Protein AF-L7FIE2-F1 (afdb_monomer_lite)

Foldseek 3Di:
DDDDDDDDDDDDDDDDADAAEAEFDPLQDDFDFDFWAKAKDFLLVLVCCLVPVQVALLLLVVLLVLVLLQLVFLEWEWFWFPFLPDQWTKIKIKTLGNWDDPVRVNVLRDFQDDCSQVDDTPQLNNDRLDDGSCSNSSCVLWAQKKKKWWDAPNWIKIWIHGNVVSVPDDDDRPDMHIYIITMGIDDLVSVLSSVVSLCPSRDDDGPRSCCCVPPNRNIMMMIMGGHTDPSNSVDDPVVSLVVVLQQAALDPRHWYHYSNHTRHHPLVVFAWLDKDWAQPRQQLFDPPDVPDGNPQVPFDKDWDQDPVRDIFIWGQDPQQGTKTWMKTFGLDFSCDGNNVSSAHNFAEQEDAPNDGQARGDVCRPVPLDPVCPDDRRRRMYIYMYGNSQVVQQDPSSNDGHDDPNSVRVSVVSVRVSVSSVVSNQVVLLVPDPADQESPRDDDGPPCCLQQVLVLVLLVVVLVPPVLSCVLQVHDNVCSVLSVVLSPDPGGLHHEEDEDADPLPDFQWHADSNNSYIYGHCSPLLNVVCVPPPPCVVVSSVVSSVLSSVLSVCVVVVNDSVVSVVVSVVVSVVSSVVRPPDDAFLLNLLVQLLVCQAPFVSNLVSVQVLLVLLPWDWDADDDPPQQARTKTKDQQQAPDPPDDGPIAMETEHEDHPNDDPDFDAPPVRDTDDDPPPPDQDAQEQVNQPLVSQLVSLVVQQPDPVNPHRHPFYEYEHQHHDCQQPCPDPQLVSQVVSLYQYEYSNLSSLLSVLQLLQLRHPSNCVVSSNHRGHNVNSVVSVVSLVPADQQVVQPAVLVVLCVVCQPDPDFDFLVNSVVSVVVVVRDDDSSSSNSNLSSLCSQQVQQWDDDPRTTHGNDDPVSSVVSNVVSLVPDDPSPSSVSNVVSHDDDDD

InterPro domains:
  IPR036890 Histidine kinase/HSP90-like ATPase superfamily [G3DSA:3.30.565.10] (43-151)
  IPR036890 Histidine kinase/HSP90-like ATPase superfamily [SSF55874] (46-247)

pLDDT: mean 77.3, std 15.37, range [29.56, 96.94]

Sequence (891 aa):
MATESRQSDEPTGQAAEAEHLVPVSSLISGGSLVDRVPLQLSFGIIERFSEGLYSSPNKAFEELITNSYDAGAKRVWVALPNDLAATEAVVVVGDDGESMGQSDLHDLWKIGESKKRTEKPPAGRKNPVGKFGIGKLATYVLARSLTYLVYQGGVYRAITMDFSILENAPAGLLNTIDLQLDMVELSREDVLLALEKAFISLGENNAFLEAVRNNEPDHWTAVILADLKPAAAEIELGRLRWILRTALPLHPDFKLYYNAEDLESTKADKERLWDFMVGKDEGQLPGGGKGKKSEWAQMATSEIELPDGSTASALRLPHAGLIAGKAILFKDLINSGKSERIERSHGFFVRVRGRLINLGVEAADFDLDVELRHGTLSRFFMEVWVDGLDEGVASARESIKESLALDEVKSYLKAVFNRARTIAQEKDRDDKLGRLGKDNRLADPPLALSQGPLRRMLKRAAEGDSVVQDSLGIVPSQEEDMANAVESKDDLVEKIVMEPQVSSARFVSYDPVRKTVVLNESHPFVANYKDAKKVDEPLRLLGLTELLTEAYMLDENVAPEVVERVMRRRDSFLRALVKRYPRSATVIAQHLNDARNRKDDLEDAVADAFSMLGFHVVKRGGATHGTDGIATARLGRRQENAQSSSYAFTYDAKSSGESVVIHLDDDGVEIPIENTSKVAKIRADTARTSILRVHRESLAKDKSVEIKPSFTVVVAPDFQGAEDPEALLSKVCENDAIVPIRVADLAKLVEVFPLQGLSPASIRPLFDLRSPADTANWIKQQEASVSVPRPRIDRLVQVLEKFSDKPVATKIQHLHAWMLADDWTGAESELEGLVRGLHALAPVSFFYQDGYIALNASIEALYSEIRASLEVYEDGGMVAPYLASMPQATG

Secondary structure (DSSP, 8-state):
--------PPPPPPPPP--EEEPPPTT----EEEEEEEEEEEHHHHHHHHHHH--STHHHHHHHHHHHHHTT-SEEEEE--S-TTSTT--EEEEE-S----HHHHHHHH-SS--GGGTSPPPTT-SS-S--SS-GGGGGGGTEEEEEEEEEETTEEEEEEEETHHHHTS---TT-EEEEEEEEEEE-HHHHHHHHHHHHGGG-S--HHHHHHHHS--SSEEEEEEEEE-HHHHT--HHHHHHHHHHHS---TT-EEEETTEE---TTTTSPEEEEEETTTSGGGSPPSSTTPPPSGGGS-EEEEE-TTS-EEEEEEETTTEEEEEEEEEESS-SS-SGGGGT---SEEEEEETTEE-S-SGGGTTTTS-GGGSSSSGGGEEEEEEEGGGGGGB-TTSS-B---HHHHHHHHHHHHHHHHHHHHHHHHHHHS-SS-S-TTS-S----HHHHTHHHHHHHHHHHTT-HHHHHHHT--GGGHHHHHHHHH-SS-S--EEEEE---TTS-SEEEETTTTEEEEETTSHHHHHHTTSTT-HHHHHHHHHHHHHHHHHHHHTT--HHHHHHHHHHHHHHHHHHH-SS---HHHHHHHHHHHTT-HHHHHHHHHHHHHHTT-EEEE--STTSSSSEEEEE----SSTTPPP--EEEEEEE--------PPBPTTS-BPPPS-TT---EE-TTTTTHHHHHHHHHHHHH-SS-SS-EEEEEEEESEETTTT-TTSHHHHHHHHHTEEEEEHHHHHHHHHHHHHHT--HHHHGGGGG--SHHHHHHHHHHHHHS----SS-HHHHHHHHHHHHT-SS--BHHHHHHHHHTTT----HHHHHHHHHHHHHH-TTTEEEETTEEEE-S-HHHHHHHHHHHHHTS--SSSHHHHHTTSPPP--

Organism: Streptomyces turgidiscabies (strain Car8) (NCBI:txid698760)

Structure (mmCIF, N/CA/C/O backbone):
data_AF-L7FIE2-F1
#
_entry.id   AF-L7FIE2-F1
#
loop_
_atom_site.group_PDB
_atom_site.id
_atom_site.type_symbol
_atom_site.label_atom_id
_atom_site.label_alt_id
_atom_site.label_comp_id
_atom_site.label_asym_id
_atom_site.label_entity_id
_atom_site.label_seq_id
_atom_site.pdbx_PDB_ins_code
_atom_site.Cartn_x
_atom_site.Cartn_y
_atom_site.Cartn_z
_atom_site.occupancy
_atom_site.B_iso_or_equiv
_atom_site.auth_seq_id
_atom_site.auth_comp_id
_atom_site.auth_asym_id
_atom_site.auth_atom_id
_atom_site.pdbx_PDB_model_num
ATOM 1 N N . MET A 1 1 ? -22.674 -84.143 1.506 1.00 34.00 1 MET A N 1
ATOM 2 C CA . MET A 1 1 ? -21.987 -82.839 1.623 1.00 34.00 1 MET A CA 1
ATOM 3 C C . MET A 1 1 ? -22.914 -81.793 1.040 1.00 34.00 1 MET A C 1
ATOM 5 O O . MET A 1 1 ? -23.358 -82.013 -0.072 1.00 34.00 1 MET A O 1
ATOM 9 N N . ALA A 1 2 ? -23.269 -80.682 1.661 1.00 34.19 2 ALA A N 1
ATOM 10 C CA . ALA A 1 2 ? -23.402 -80.262 3.051 1.00 34.19 2 ALA A CA 1
ATOM 11 C C . ALA A 1 2 ? -24.409 -79.090 2.986 1.00 34.19 2 ALA A C 1
ATOM 13 O O . ALA A 1 2 ? -24.482 -78.395 1.976 1.00 34.19 2 ALA A O 1
ATOM 14 N N . THR A 1 3 ? -25.233 -78.957 4.014 1.00 35.38 3 THR A N 1
ATOM 15 C CA . THR A 1 3 ? -26.344 -78.007 4.176 1.00 35.38 3 THR A CA 1
ATOM 16 C C . THR A 1 3 ? -25.879 -76.653 4.711 1.00 35.38 3 THR A C 1
ATOM 18 O O . THR A 1 3 ? -25.068 -76.645 5.630 1.00 35.38 3 THR A O 1
ATOM 21 N N . GLU A 1 4 ? -26.491 -75.547 4.271 1.00 35.38 4 GLU A N 1
ATOM 22 C CA . GLU A 1 4 ? -26.472 -74.266 4.997 1.00 35.38 4 GLU A CA 1
ATOM 23 C C . GLU A 1 4 ? -27.854 -73.592 4.999 1.00 35.38 4 GLU A C 1
ATOM 25 O O . GLU A 1 4 ? -28.457 -73.350 3.953 1.00 35.38 4 GLU A O 1
ATOM 30 N N . SER A 1 5 ? -28.342 -73.280 6.206 1.00 30.83 5 SER A N 1
ATOM 31 C CA . SER A 1 5 ? -29.486 -72.405 6.475 1.00 30.83 5 SER A CA 1
ATOM 32 C C . SER A 1 5 ? -29.383 -71.770 7.876 1.00 30.83 5 SER A C 1
ATOM 34 O O . SER A 1 5 ? -29.369 -72.504 8.858 1.00 30.83 5 SER A O 1
ATOM 36 N N . ARG A 1 6 ? -29.389 -70.424 7.909 1.00 36.31 6 ARG A N 1
ATOM 37 C CA . ARG A 1 6 ? -29.910 -69.446 8.909 1.00 36.31 6 ARG A CA 1
ATOM 38 C C . ARG A 1 6 ? -29.620 -69.568 10.426 1.00 36.31 6 ARG A C 1
ATOM 40 O O . ARG A 1 6 ? -30.096 -70.499 11.058 1.00 36.31 6 ARG A O 1
ATOM 47 N N . GLN A 1 7 ? -29.106 -68.464 10.995 1.00 30.31 7 GLN A N 1
ATOM 48 C CA . GLN A 1 7 ? -29.398 -67.808 12.304 1.00 30.31 7 GLN A CA 1
ATOM 49 C C . GLN A 1 7 ? -28.845 -66.359 12.171 1.00 30.31 7 GLN A C 1
ATOM 51 O O . GLN A 1 7 ? -27.742 -66.224 11.660 1.00 30.31 7 GLN A O 1
ATOM 56 N N . SER A 1 8 ? -29.576 -65.233 12.248 1.00 29.56 8 SER A N 1
ATOM 57 C CA . SER A 1 8 ? -30.320 -64.548 13.333 1.00 29.56 8 SER A CA 1
ATOM 58 C C . SER A 1 8 ? -29.446 -64.073 14.507 1.00 29.56 8 SER A C 1
ATOM 60 O O . SER A 1 8 ? -29.356 -64.779 15.506 1.00 29.56 8 SER A O 1
ATOM 62 N N . ASP A 1 9 ? -28.864 -62.873 14.376 1.00 31.48 9 ASP A N 1
ATOM 63 C CA . ASP A 1 9 ? -28.191 -62.126 15.452 1.00 31.48 9 ASP A CA 1
ATOM 64 C C . ASP A 1 9 ? -29.176 -61.186 16.176 1.00 31.48 9 ASP A C 1
ATOM 66 O O . ASP A 1 9 ? -29.942 -60.452 15.544 1.00 31.48 9 ASP A O 1
ATOM 70 N N . GLU A 1 10 ? -29.148 -61.228 17.510 1.00 30.91 10 GLU A N 1
ATOM 71 C CA . GLU A 1 10 ? -29.798 -60.286 18.431 1.00 30.91 10 GLU A CA 1
ATOM 72 C C . GLU A 1 10 ? -29.035 -58.944 18.509 1.00 30.91 10 GLU A C 1
ATOM 74 O O . GLU A 1 10 ? -27.819 -58.915 18.303 1.00 30.91 10 GLU A O 1
ATOM 79 N N . PRO A 1 11 ? -29.706 -57.823 18.844 1.00 36.94 11 PRO A N 1
ATOM 80 C CA . PRO A 1 11 ? -29.060 -56.524 18.974 1.00 36.94 11 PRO A CA 1
ATOM 81 C C . PRO A 1 11 ? -28.379 -56.384 20.343 1.00 36.94 11 PRO A C 1
ATOM 83 O O . PRO A 1 11 ? -29.018 -56.469 21.393 1.00 36.94 11 PRO A O 1
ATOM 86 N N . THR A 1 12 ? -27.075 -56.122 20.335 1.00 33.66 12 THR A N 1
ATOM 87 C CA . THR A 1 12 ? -26.310 -55.688 21.506 1.00 33.66 12 THR A CA 1
ATOM 88 C C . THR A 1 12 ? -26.734 -54.279 21.929 1.00 33.66 12 THR A C 1
ATOM 90 O O . THR A 1 12 ? -26.804 -53.357 21.117 1.00 33.66 12 THR A O 1
ATOM 93 N N . GLY A 1 13 ? -27.042 -54.121 23.218 1.00 31.72 13 GLY A N 1
ATOM 94 C CA . GLY A 1 13 ? -27.489 -52.865 23.814 1.00 31.72 13 GLY A CA 1
ATOM 95 C C . GLY A 1 13 ? -26.474 -51.728 23.668 1.00 31.72 13 GLY A C 1
ATOM 96 O O . GLY A 1 13 ? -25.295 -51.885 23.978 1.00 31.72 13 GLY A O 1
ATOM 97 N N . GLN A 1 14 ? -26.968 -50.568 23.231 1.00 34.34 14 GLN A N 1
ATOM 98 C CA . GLN A 1 14 ? -26.290 -49.283 23.368 1.00 34.34 14 GLN A CA 1
ATOM 99 C C . GLN A 1 14 ? -26.316 -48.871 24.846 1.00 34.34 14 GLN A C 1
ATOM 101 O O . GLN A 1 14 ? -27.384 -48.759 25.449 1.00 34.34 14 GLN A O 1
ATOM 106 N N . ALA A 1 15 ? -25.138 -48.672 25.435 1.00 35.22 15 ALA A N 1
ATOM 107 C CA . ALA A 1 15 ? -25.004 -47.984 26.710 1.00 35.22 15 ALA A CA 1
ATOM 108 C C . ALA A 1 15 ? -25.428 -46.521 26.513 1.00 35.22 15 ALA A C 1
ATOM 110 O O . ALA A 1 15 ? -24.924 -45.854 25.614 1.00 35.22 15 ALA A O 1
ATOM 111 N N . ALA A 1 16 ? -26.374 -46.047 27.322 1.00 35.41 16 ALA A N 1
ATOM 112 C CA . ALA A 1 16 ? -26.761 -44.645 27.361 1.00 35.41 16 ALA A CA 1
ATOM 113 C C . ALA A 1 16 ? -25.570 -43.803 27.852 1.00 35.41 16 ALA A C 1
ATOM 115 O O . ALA A 1 16 ? -25.079 -44.024 28.961 1.00 35.41 16 ALA A O 1
ATOM 116 N N . GLU A 1 17 ? -25.096 -42.873 27.023 1.00 46.00 17 GLU A N 1
ATOM 117 C CA . GLU A 1 17 ? -24.155 -41.828 27.430 1.00 46.00 17 GLU A CA 1
ATOM 118 C C . GLU A 1 17 ? -24.840 -40.957 28.497 1.00 46.00 17 GLU A C 1
ATOM 120 O O . GLU A 1 17 ? -25.982 -40.531 28.332 1.00 46.00 17 GLU A O 1
ATOM 125 N N . ALA A 1 18 ? -24.194 -40.773 29.650 1.00 53.34 18 ALA A N 1
ATOM 126 C CA . ALA A 1 18 ? -24.754 -39.995 30.747 1.00 53.34 18 ALA A CA 1
ATOM 127 C C . ALA A 1 18 ? -24.659 -38.496 30.419 1.00 53.34 18 ALA A C 1
ATOM 129 O O . ALA A 1 18 ? -23.560 -37.952 30.345 1.00 53.34 18 ALA A O 1
ATOM 130 N N . GLU A 1 19 ? -25.800 -37.828 30.237 1.00 63.97 19 GLU A N 1
ATOM 131 C CA . GLU A 1 19 ? -25.862 -36.368 30.107 1.00 63.97 19 GLU A CA 1
ATOM 132 C C . GLU A 1 19 ? -25.381 -35.698 31.406 1.00 63.97 19 GLU A C 1
ATOM 134 O O . GLU A 1 19 ? -25.905 -35.964 32.494 1.00 63.97 19 GLU A O 1
ATOM 139 N N . HIS A 1 20 ? -24.391 -34.811 31.304 1.00 83.31 20 HIS A N 1
ATOM 140 C CA . HIS A 1 20 ? -23.840 -34.088 32.449 1.00 83.31 20 HIS A CA 1
ATOM 141 C C . HIS A 1 20 ? -24.530 -32.729 32.610 1.00 83.31 20 HIS A C 1
ATOM 143 O O . HIS A 1 20 ? -24.370 -31.821 31.796 1.00 83.31 20 HIS A O 1
ATOM 149 N N . LEU A 1 21 ? -25.297 -32.577 33.688 1.00 89.12 21 LEU A N 1
ATOM 150 C CA . LEU A 1 21 ? -25.974 -31.324 34.011 1.00 89.12 21 LEU A CA 1
ATOM 151 C C . LEU A 1 21 ? -25.023 -30.351 34.720 1.00 89.12 21 LEU A C 1
ATOM 153 O O . LEU A 1 21 ? -24.363 -30.724 35.690 1.00 89.12 21 LEU A O 1
ATOM 157 N N . VAL A 1 22 ? -24.990 -29.103 34.253 1.00 91.50 22 VAL A N 1
ATOM 158 C CA . VAL A 1 22 ? -24.155 -28.026 34.797 1.00 91.50 22 VAL A CA 1
ATOM 159 C C . VAL A 1 22 ? -25.068 -26.935 35.362 1.00 91.50 22 VAL A C 1
ATOM 161 O O . VAL A 1 22 ? -25.678 -26.195 34.585 1.00 91.50 22 VAL A O 1
ATOM 164 N N . PRO A 1 23 ? -25.205 -26.830 36.695 1.00 92.06 23 PRO A N 1
ATOM 165 C CA . PRO A 1 23 ? -26.003 -25.776 37.307 1.00 92.06 23 PRO A CA 1
ATOM 166 C C . PRO A 1 23 ? -25.312 -24.410 37.176 1.00 92.06 23 PRO A C 1
ATOM 168 O O . PRO A 1 23 ? -24.099 -24.319 36.972 1.00 92.06 23 PRO A O 1
ATOM 171 N N . VAL A 1 24 ? -26.075 -23.331 37.360 1.00 91.19 24 VAL A N 1
ATOM 172 C CA . VAL A 1 24 ? -25.500 -21.986 37.523 1.00 91.19 24 VAL A CA 1
ATOM 173 C C . VAL A 1 24 ? -24.598 -21.897 38.758 1.00 91.19 24 VAL A C 1
ATOM 175 O O . VAL A 1 24 ? -24.807 -22.587 39.756 1.00 91.19 24 VAL A O 1
ATOM 178 N N . SER A 1 25 ? -23.587 -21.027 38.677 1.00 89.25 25 SER A N 1
ATOM 179 C CA . SER A 1 25 ? -22.600 -20.786 39.735 1.00 89.25 25 SER A CA 1
ATOM 180 C C . SER A 1 25 ? -23.254 -20.491 41.084 1.00 89.25 25 SER A C 1
ATOM 182 O O . SER A 1 25 ? -24.271 -19.805 41.157 1.00 89.25 25 SER A O 1
ATOM 184 N N . SER A 1 26 ? -22.603 -20.912 42.171 1.00 87.06 26 SER A N 1
ATOM 185 C CA . SER A 1 26 ? -23.011 -20.604 43.550 1.00 87.06 26 SER A CA 1
ATOM 186 C C . SER A 1 26 ? -23.038 -19.101 43.869 1.00 87.06 26 SER A C 1
ATOM 188 O O . SER A 1 26 ? -23.660 -18.689 44.854 1.00 87.06 26 SER A O 1
ATOM 190 N N . LEU A 1 27 ? -22.398 -18.272 43.035 1.00 85.69 27 LEU A N 1
ATOM 191 C CA . LEU A 1 27 ? -22.513 -16.812 43.085 1.00 85.69 27 LEU A CA 1
ATOM 192 C C . LEU A 1 27 ? -23.947 -16.343 42.804 1.00 85.69 27 LEU A C 1
ATOM 194 O O . LEU A 1 27 ? -24.394 -15.354 43.385 1.00 85.69 27 LEU A O 1
ATOM 198 N N . ILE A 1 28 ? -24.680 -17.073 41.961 1.00 88.75 28 ILE A N 1
ATOM 199 C CA . ILE A 1 28 ? -26.083 -16.816 41.653 1.00 88.75 28 ILE A CA 1
ATOM 200 C C . ILE A 1 28 ? -26.933 -17.412 42.775 1.00 88.75 28 ILE A C 1
ATOM 202 O O . ILE A 1 28 ? -27.039 -18.624 42.942 1.00 88.75 28 ILE A O 1
ATOM 206 N N . SER A 1 29 ? -27.508 -16.545 43.604 1.00 78.75 29 SER A N 1
ATOM 207 C CA . SER A 1 29 ? -28.407 -16.946 44.686 1.00 78.75 29 SER A CA 1
ATOM 208 C C . SER A 1 29 ? -29.837 -16.650 44.280 1.00 78.75 29 SER A C 1
ATOM 210 O O . SER A 1 29 ? -30.180 -15.489 44.124 1.00 78.75 29 SER A O 1
ATOM 212 N N . GLY A 1 30 ? -30.647 -17.693 44.110 1.00 78.00 30 GLY A N 1
ATOM 213 C CA . GLY A 1 30 ? -32.009 -17.555 43.597 1.00 78.00 30 GLY A CA 1
ATOM 214 C C . GLY A 1 30 ? -32.099 -17.756 42.084 1.00 78.00 30 GLY A C 1
ATOM 215 O O . GLY A 1 30 ? -31.170 -18.248 41.446 1.00 78.00 30 GLY A O 1
ATOM 216 N N . GLY A 1 31 ? -33.260 -17.411 41.531 1.00 85.38 31 GLY A N 1
ATOM 217 C CA . GLY A 1 31 ? -33.591 -17.595 40.121 1.00 85.38 31 GLY A CA 1
ATOM 218 C C . GLY A 1 31 ? -34.443 -18.831 39.836 1.00 85.38 31 GLY A C 1
ATOM 219 O O . GLY A 1 31 ? -34.388 -19.843 40.539 1.00 85.38 31 GLY A O 1
ATOM 220 N N . SER A 1 32 ? -35.263 -18.735 38.795 1.00 93.12 32 SER A N 1
ATOM 221 C CA . SER A 1 32 ? -36.069 -19.844 38.282 1.00 93.12 32 SER A CA 1
ATOM 222 C C . SER A 1 32 ? -35.435 -20.403 37.019 1.00 93.12 32 SER A C 1
ATOM 224 O O . SER A 1 32 ? -35.147 -19.641 36.098 1.00 93.12 32 SER A O 1
ATOM 226 N N . LEU A 1 33 ? -35.248 -21.723 36.954 1.00 94.44 33 LEU A N 1
ATOM 227 C CA . LEU A 1 33 ? -34.807 -22.406 35.739 1.00 94.44 33 LEU A CA 1
ATOM 228 C C . LEU A 1 33 ? -35.799 -22.122 34.607 1.00 94.44 33 LEU A C 1
ATOM 230 O O . LEU A 1 33 ? -36.982 -22.443 34.733 1.00 94.44 33 LEU A O 1
ATOM 234 N N . VAL A 1 34 ? -35.311 -21.530 33.521 1.00 94.81 34 VAL A N 1
ATOM 235 C CA . VAL A 1 34 ? -36.126 -21.190 32.347 1.00 94.81 34 VAL A CA 1
ATOM 236 C C . VAL A 1 34 ? -35.777 -22.031 31.129 1.00 94.81 34 VAL A C 1
ATOM 238 O O . VAL A 1 34 ? -36.635 -22.222 30.270 1.00 94.81 34 VAL A O 1
ATOM 241 N N . ASP A 1 35 ? -34.550 -22.551 31.052 1.00 93.94 35 ASP A N 1
ATOM 242 C CA . ASP A 1 35 ? -34.113 -23.391 29.938 1.00 93.94 35 ASP A CA 1
ATOM 243 C C . ASP A 1 35 ? -32.868 -24.220 30.282 1.00 93.94 35 ASP A C 1
ATOM 245 O O . ASP A 1 35 ? -32.218 -23.989 31.304 1.00 93.94 35 ASP A O 1
ATOM 249 N N . ARG A 1 36 ? -32.512 -25.154 29.396 1.00 93.94 36 ARG A N 1
ATOM 250 C CA . ARG A 1 36 ? -31.225 -25.855 29.392 1.00 93.94 36 ARG A CA 1
ATOM 251 C C . ARG A 1 36 ? -30.576 -25.765 28.022 1.00 93.94 36 ARG A C 1
ATOM 253 O O . ARG A 1 36 ? -31.190 -26.110 27.014 1.00 93.94 36 ARG A O 1
ATOM 260 N N . VAL A 1 37 ? -29.331 -25.302 27.991 1.00 91.12 37 VAL A N 1
ATOM 261 C CA . VAL A 1 37 ? -28.564 -25.159 26.753 1.00 91.12 37 VAL A CA 1
ATOM 262 C C . VAL A 1 37 ? -27.731 -26.422 26.521 1.00 91.12 37 VAL A C 1
ATOM 264 O O . VAL A 1 37 ? -26.826 -26.690 27.318 1.00 91.12 37 VAL A O 1
ATOM 267 N N . PRO A 1 38 ? -27.994 -27.187 25.443 1.00 89.75 38 PRO A N 1
ATOM 268 C CA . PRO A 1 38 ? -27.182 -28.340 25.093 1.00 89.75 38 PRO A CA 1
ATOM 269 C C . PRO A 1 38 ? -25.825 -27.880 24.558 1.00 89.75 38 PRO A C 1
ATOM 271 O O . PRO A 1 38 ? -25.742 -27.023 23.674 1.00 89.75 38 PRO A O 1
ATOM 274 N N . LEU A 1 39 ? -24.752 -28.476 25.068 1.00 85.88 39 LEU A N 1
ATOM 275 C CA . LEU A 1 39 ? -23.387 -28.144 24.692 1.00 85.88 39 LEU A CA 1
ATOM 276 C C . LEU A 1 39 ? -22.551 -29.414 24.538 1.00 85.88 39 LEU A C 1
ATOM 278 O O . LEU A 1 39 ? -22.256 -30.095 25.512 1.00 85.88 39 LEU A O 1
ATOM 282 N N . GLN A 1 40 ? -22.121 -29.692 23.310 1.00 82.38 40 GLN A N 1
ATOM 283 C CA . GLN A 1 40 ? -21.228 -30.805 23.005 1.00 82.38 40 GLN A CA 1
ATOM 284 C C . GLN A 1 40 ? -19.785 -30.304 22.874 1.00 82.38 40 GLN A C 1
ATOM 286 O O . GLN A 1 40 ? -19.487 -29.452 22.031 1.00 82.38 40 GLN A O 1
ATOM 291 N N . LEU A 1 41 ? -18.875 -30.829 23.700 1.00 75.50 41 LEU A N 1
ATOM 292 C CA . LEU A 1 41 ? -17.469 -30.406 23.745 1.00 75.50 41 LEU A CA 1
ATOM 293 C C . LEU A 1 41 ? -16.525 -31.581 23.536 1.00 75.50 41 LEU A C 1
ATOM 295 O O . LEU A 1 41 ? -16.584 -32.555 24.276 1.00 75.50 41 LEU A O 1
ATOM 299 N N . SER A 1 42 ? -15.584 -31.458 22.596 1.00 73.69 42 SER A N 1
ATOM 300 C CA . SER A 1 42 ? -14.427 -32.359 22.532 1.00 73.69 42 SER A CA 1
ATOM 301 C C . SER A 1 42 ? -13.294 -31.821 23.405 1.00 73.69 42 SER A C 1
ATOM 303 O O . SER A 1 42 ? -12.763 -30.734 23.150 1.00 73.69 42 SER A O 1
ATOM 305 N N . PHE A 1 43 ? -12.899 -32.605 24.411 1.00 69.44 43 PHE A N 1
ATOM 306 C CA . PHE A 1 43 ? -11.833 -32.245 25.349 1.00 69.44 43 PHE A CA 1
ATOM 307 C C . PHE A 1 43 ? -10.505 -31.965 24.632 1.00 69.44 43 PHE A C 1
ATOM 309 O O . PHE A 1 43 ? -9.911 -30.898 24.794 1.00 69.44 43 PHE A O 1
ATOM 316 N N . GLY A 1 44 ? -10.084 -32.887 23.759 1.00 65.81 44 GLY A N 1
ATOM 317 C CA . GLY A 1 44 ? -8.817 -32.764 23.036 1.00 65.81 44 GLY A CA 1
ATOM 318 C C . GLY A 1 44 ? -8.777 -31.588 22.056 1.00 65.81 44 GLY A C 1
ATOM 319 O O . GLY A 1 44 ? -7.692 -31.128 21.705 1.00 65.81 44 GLY A O 1
ATOM 320 N N . ILE A 1 45 ? -9.935 -31.081 21.619 1.00 67.94 45 ILE A N 1
ATOM 321 C CA . ILE A 1 45 ? -10.024 -29.883 20.777 1.00 67.94 45 ILE A CA 1
ATOM 322 C C . ILE A 1 45 ? -9.831 -28.614 21.616 1.00 67.94 45 ILE A C 1
ATOM 324 O O . ILE A 1 45 ? -9.082 -27.733 21.197 1.00 67.94 45 ILE A O 1
ATOM 328 N N . ILE A 1 46 ? -10.452 -28.518 22.796 1.00 70.12 46 ILE A N 1
ATOM 329 C CA . ILE A 1 46 ? -10.307 -27.352 23.684 1.00 70.12 46 ILE A CA 1
ATOM 330 C C . ILE A 1 46 ? -8.875 -27.253 24.194 1.00 70.12 46 ILE A C 1
ATOM 332 O O . ILE A 1 46 ? -8.265 -26.203 24.036 1.00 70.12 46 ILE A O 1
ATOM 336 N N . GLU A 1 47 ? -8.311 -28.348 24.710 1.00 67.38 47 GLU A N 1
ATOM 337 C CA . GLU A 1 47 ? -6.934 -28.381 25.215 1.00 67.38 47 GLU A CA 1
ATOM 338 C C . GLU A 1 47 ? -5.930 -27.952 24.132 1.00 67.38 47 GLU A C 1
ATOM 340 O O . GLU A 1 47 ? -5.146 -27.028 24.343 1.00 67.38 47 GLU A O 1
ATOM 345 N N . ARG A 1 48 ? -6.026 -28.509 22.914 1.00 66.88 48 ARG A N 1
ATOM 346 C CA . ARG A 1 48 ? -5.125 -28.141 21.807 1.00 66.88 48 ARG A CA 1
ATOM 347 C C . ARG A 1 48 ? -5.359 -26.739 21.255 1.00 66.88 48 ARG A C 1
ATOM 349 O O . ARG A 1 48 ? -4.402 -26.096 20.821 1.00 66.88 48 ARG A O 1
ATOM 356 N N . PHE A 1 49 ? -6.596 -26.239 21.252 1.00 64.81 49 PHE A N 1
ATOM 357 C CA . PHE A 1 49 ? -6.851 -24.838 20.911 1.00 64.81 49 PHE A CA 1
ATOM 358 C C . PHE A 1 49 ? -6.304 -23.898 21.986 1.00 64.81 49 PHE A C 1
ATOM 360 O O . PHE A 1 49 ? -5.755 -22.851 21.647 1.00 64.81 49 PHE A O 1
ATOM 367 N N . SER A 1 50 ? -6.383 -24.269 23.260 1.00 61.78 50 SER A N 1
ATOM 368 C CA . SER A 1 50 ? -5.806 -23.503 24.362 1.00 61.78 50 SER A CA 1
ATOM 369 C C . SER A 1 50 ? -4.272 -23.501 24.326 1.00 61.78 50 SER A C 1
ATOM 371 O O . SER A 1 50 ? -3.688 -22.431 24.459 1.00 61.78 50 SER A O 1
ATOM 373 N N . GLU A 1 51 ? -3.619 -24.632 24.038 1.00 60.81 51 GLU A N 1
ATOM 374 C CA . GLU A 1 51 ? -2.153 -24.728 23.901 1.00 60.81 51 GLU A CA 1
ATOM 375 C C . GLU A 1 51 ? -1.611 -24.041 22.632 1.00 60.81 51 GLU A C 1
ATOM 377 O O . GLU A 1 51 ? -0.523 -23.463 22.651 1.00 60.81 51 GLU A O 1
ATOM 382 N N . GLY A 1 52 ? -2.353 -24.097 21.518 1.00 53.53 52 GLY A N 1
ATOM 383 C CA . GLY A 1 52 ? -1.890 -23.627 20.206 1.00 53.53 52 GLY A CA 1
ATOM 384 C C . GLY A 1 52 ? -2.351 -22.224 19.781 1.00 53.53 52 GLY A C 1
ATOM 385 O O . GLY A 1 52 ? -1.598 -21.529 19.098 1.00 53.53 52 GLY A O 1
ATOM 386 N N . LEU A 1 53 ? -3.569 -21.788 20.141 1.00 55.94 53 LEU A N 1
ATOM 387 C CA . LEU A 1 53 ? -4.128 -20.480 19.737 1.00 55.94 53 LEU A CA 1
ATOM 388 C C . LEU A 1 53 ? -4.018 -19.403 20.823 1.00 55.94 53 LEU A C 1
ATOM 390 O O . LEU A 1 53 ? -3.909 -18.220 20.494 1.00 55.94 53 LEU A O 1
ATOM 394 N N . TYR A 1 54 ? -4.055 -19.788 22.101 1.00 61.22 54 TYR A N 1
ATOM 395 C CA . TYR A 1 54 ? -4.129 -18.861 23.233 1.00 61.22 54 TYR A CA 1
ATOM 396 C C . TYR A 1 54 ? -2.909 -19.007 24.146 1.00 61.22 54 TYR A C 1
ATOM 398 O O . TYR A 1 54 ? -3.019 -19.343 25.317 1.00 61.22 54 TYR A O 1
ATOM 406 N N . SER A 1 55 ? -1.729 -18.683 23.615 1.00 57.59 55 SER A N 1
ATOM 407 C CA . SER A 1 55 ? -0.440 -18.814 24.313 1.00 57.59 55 SER A CA 1
ATOM 408 C C . SER A 1 55 ? -0.249 -17.909 25.542 1.00 57.59 55 SER A C 1
ATOM 410 O O . SER A 1 55 ? 0.816 -17.944 26.153 1.00 57.59 55 SER A O 1
ATOM 412 N N . SER A 1 56 ? -1.232 -17.071 25.911 1.00 71.81 56 SER A N 1
ATOM 413 C CA . SER A 1 56 ? -1.148 -16.252 27.127 1.00 71.81 56 SER A CA 1
ATOM 414 C C . SER A 1 56 ? -2.513 -15.971 27.783 1.00 71.81 56 SER A C 1
ATOM 416 O O . SER A 1 56 ? -3.462 -15.631 27.067 1.00 71.81 56 SER A O 1
ATOM 418 N N . PRO A 1 57 ? -2.586 -15.972 29.130 1.00 78.12 57 PRO A N 1
ATOM 419 C CA . PRO A 1 57 ? -3.741 -15.543 29.934 1.00 78.12 57 PRO A CA 1
ATOM 420 C C . PRO A 1 57 ? -4.315 -14.173 29.532 1.00 78.12 57 PRO A C 1
ATOM 422 O O . PRO A 1 57 ? -5.527 -13.982 29.453 1.00 78.12 57 PRO A O 1
ATOM 425 N N . ASN A 1 58 ? -3.440 -13.224 29.182 1.00 84.00 58 ASN A N 1
ATOM 426 C CA . ASN A 1 58 ? -3.819 -11.867 28.768 1.00 84.00 58 ASN A CA 1
ATOM 427 C C . ASN A 1 58 ? -4.743 -11.850 27.541 1.00 84.00 58 ASN A C 1
ATOM 429 O O . ASN A 1 58 ? -5.528 -10.918 27.361 1.00 84.00 58 ASN A O 1
ATOM 433 N N . LYS A 1 59 ? -4.657 -12.879 26.687 1.00 80.50 59 LYS A N 1
ATOM 434 C CA . LYS A 1 59 ? -5.437 -12.947 25.455 1.00 80.50 59 LYS A CA 1
ATOM 435 C C . LYS A 1 59 ? -6.935 -13.067 25.733 1.00 80.50 59 LYS A C 1
ATOM 437 O O . LYS A 1 59 ? -7.720 -12.510 24.976 1.00 80.50 59 LYS A O 1
ATOM 442 N N . ALA A 1 60 ? -7.328 -13.707 26.832 1.00 83.94 60 ALA A N 1
ATOM 443 C CA . ALA A 1 60 ? -8.730 -13.817 27.219 1.00 83.94 60 ALA A CA 1
ATOM 444 C C . ALA A 1 60 ? -9.372 -12.446 27.493 1.00 83.94 60 ALA A C 1
ATOM 446 O O . ALA A 1 60 ? -10.491 -12.205 27.050 1.00 83.94 60 ALA A O 1
ATOM 447 N N . PHE A 1 61 ? -8.648 -11.513 28.122 1.00 88.31 61 PHE A N 1
ATOM 448 C CA . PHE A 1 61 ? -9.132 -10.141 28.313 1.00 88.31 61 PHE A CA 1
ATOM 449 C C . PHE A 1 61 ? -9.312 -9.412 26.980 1.00 88.31 61 PHE A C 1
ATOM 451 O O . PHE A 1 61 ? -10.339 -8.769 26.778 1.00 88.31 61 PHE A O 1
ATOM 458 N N . GLU A 1 62 ? -8.358 -9.543 26.047 1.00 84.69 62 GLU A N 1
ATOM 459 C CA . GLU A 1 62 ? -8.508 -8.969 24.702 1.00 84.69 62 GLU A CA 1
ATOM 460 C C . GLU A 1 62 ? -9.771 -9.500 24.007 1.00 84.69 62 GLU A C 1
ATOM 462 O O . GLU A 1 62 ? -10.508 -8.714 23.416 1.00 84.69 62 GLU A O 1
ATOM 467 N N . GLU A 1 63 ? -10.039 -10.809 24.083 1.00 85.50 63 GLU A N 1
ATOM 468 C CA . GLU A 1 63 ? -11.228 -11.420 23.472 1.00 85.50 63 GLU A CA 1
ATOM 469 C C . GLU A 1 63 ? -12.529 -10.944 24.137 1.00 85.50 63 GLU A C 1
ATOM 471 O O . GLU A 1 63 ? -13.488 -10.633 23.432 1.00 85.50 63 GLU A O 1
ATOM 476 N N . LEU A 1 64 ? -12.570 -10.837 25.470 1.00 89.06 64 LEU A N 1
ATOM 477 C CA . LEU A 1 64 ? -13.744 -10.337 26.194 1.00 89.06 64 LEU A CA 1
ATOM 478 C C . LEU A 1 64 ? -14.039 -8.872 25.851 1.00 89.06 64 LEU A C 1
ATOM 480 O O . LEU A 1 64 ? -15.159 -8.560 25.464 1.00 89.06 64 LEU A O 1
ATOM 484 N N . ILE A 1 65 ? -13.030 -7.999 25.876 1.00 89.12 65 ILE A N 1
ATOM 485 C CA . ILE A 1 65 ? -13.189 -6.575 25.527 1.00 89.12 65 ILE A CA 1
ATOM 486 C C . ILE A 1 65 ? -13.592 -6.413 24.060 1.00 89.12 65 ILE A C 1
ATOM 488 O O . ILE A 1 65 ? -14.421 -5.569 23.723 1.00 89.12 65 ILE A O 1
ATOM 492 N N . THR A 1 66 ? -13.027 -7.239 23.177 1.00 85.00 66 THR A N 1
ATOM 493 C CA . THR A 1 66 ? -13.409 -7.263 21.762 1.00 85.00 66 THR A CA 1
ATOM 494 C C . THR A 1 66 ? -14.867 -7.690 21.596 1.00 85.00 66 THR A C 1
ATOM 496 O O . THR A 1 66 ? -15.582 -7.110 20.784 1.00 85.00 66 THR A O 1
ATOM 499 N N . ASN A 1 67 ? -15.343 -8.659 22.382 1.00 86.69 67 ASN A N 1
ATOM 500 C CA . ASN A 1 67 ? -16.747 -9.062 22.364 1.00 86.69 67 ASN A CA 1
ATOM 501 C C . ASN A 1 67 ? -17.675 -7.956 22.873 1.00 86.69 67 ASN A C 1
ATOM 503 O O . ASN A 1 67 ? -18.694 -7.718 22.229 1.00 86.69 67 ASN A O 1
ATOM 507 N N . SER A 1 68 ? -17.305 -7.254 23.946 1.00 89.00 68 SER A N 1
ATOM 508 C CA . SER A 1 68 ? -18.037 -6.078 24.429 1.00 89.00 68 SER A CA 1
ATOM 509 C C . SER A 1 68 ? -18.087 -4.973 23.368 1.00 89.00 68 SER A C 1
ATOM 511 O O . SER A 1 68 ? -19.129 -4.369 23.124 1.00 89.00 68 SER A O 1
ATOM 513 N N . TYR A 1 69 ? -16.978 -4.736 22.658 1.00 85.50 69 TYR A N 1
ATOM 514 C CA . TYR A 1 69 ? -16.960 -3.803 21.534 1.00 85.50 69 TYR A CA 1
ATOM 515 C C . TYR A 1 69 ? -17.871 -4.269 20.384 1.00 85.50 69 TYR A C 1
ATOM 517 O O . TYR A 1 69 ? -18.651 -3.478 19.857 1.00 85.50 69 TYR A O 1
ATOM 525 N N . ASP A 1 70 ? -17.833 -5.543 19.998 1.00 81.81 70 ASP A N 1
ATOM 526 C CA . ASP A 1 70 ? -18.731 -6.078 18.965 1.00 81.81 70 ASP A CA 1
ATOM 527 C C . ASP A 1 70 ? -20.214 -5.943 19.354 1.00 81.81 70 ASP A C 1
ATOM 529 O O . ASP A 1 70 ? -21.051 -5.776 18.471 1.00 81.81 70 ASP A O 1
ATOM 533 N N . ALA A 1 71 ? -20.529 -5.975 20.654 1.00 85.75 71 ALA A N 1
ATOM 534 C CA . ALA A 1 71 ? -21.867 -5.737 21.200 1.00 85.75 71 ALA A CA 1
ATOM 535 C C . ALA A 1 71 ? -22.283 -4.251 21.182 1.00 85.75 71 ALA A C 1
ATOM 537 O O . ALA A 1 71 ? -23.373 -3.899 21.618 1.00 85.75 71 ALA A O 1
ATOM 538 N N . GLY A 1 72 ? -21.434 -3.346 20.687 1.00 84.56 72 GLY A N 1
ATOM 539 C CA . GLY A 1 72 ? -21.735 -1.915 20.641 1.00 84.56 72 GLY A CA 1
ATOM 540 C C . GLY A 1 72 ? -21.510 -1.179 21.961 1.00 84.56 72 GLY A C 1
ATOM 541 O O . GLY A 1 72 ? -21.915 -0.021 22.069 1.00 84.56 72 GLY A O 1
ATOM 542 N N . ALA A 1 73 ? -20.824 -1.794 22.932 1.00 89.06 73 ALA A N 1
ATOM 543 C CA . ALA A 1 73 ? -20.517 -1.141 24.198 1.00 89.06 73 ALA A CA 1
ATOM 544 C C . ALA A 1 73 ? -19.729 0.162 23.985 1.00 89.06 73 ALA A C 1
ATOM 546 O O . ALA A 1 73 ? -18.833 0.264 23.126 1.00 89.06 73 ALA A O 1
ATOM 547 N N . LYS A 1 74 ? -20.065 1.157 24.804 1.00 87.50 74 LYS A N 1
ATOM 548 C CA . LYS A 1 74 ? -19.349 2.432 24.940 1.00 87.50 74 LYS A CA 1
ATOM 549 C C . LYS A 1 74 ? -18.471 2.441 26.180 1.00 87.50 74 LYS A C 1
ATOM 551 O O . LYS A 1 74 ? -17.462 3.142 26.208 1.00 87.50 74 LYS A O 1
ATOM 556 N N . ARG A 1 75 ? -18.846 1.672 27.198 1.00 91.19 75 ARG A N 1
ATOM 557 C CA . ARG A 1 75 ? -18.113 1.523 28.448 1.00 91.19 75 ARG A CA 1
ATOM 558 C C . ARG A 1 75 ? -17.895 0.045 28.722 1.00 91.19 75 ARG A C 1
ATOM 560 O O . ARG A 1 75 ? -18.828 -0.750 28.686 1.00 91.19 75 ARG A O 1
ATOM 567 N N . VAL A 1 76 ? -16.645 -0.298 28.999 1.00 93.25 76 VAL A N 1
ATOM 568 C CA . VAL A 1 76 ? -16.237 -1.635 29.433 1.00 93.25 76 VAL A CA 1
ATOM 569 C C . VAL A 1 76 ? -15.518 -1.495 30.765 1.00 93.25 76 VAL A C 1
ATOM 571 O O . VAL A 1 76 ? -14.668 -0.621 30.924 1.00 93.25 76 VAL A O 1
ATOM 574 N N . TRP A 1 77 ? -15.844 -2.343 31.726 1.00 93.56 77 TRP A N 1
ATOM 575 C CA . TRP A 1 77 ? -15.249 -2.359 33.054 1.00 93.56 77 TRP A CA 1
ATOM 576 C C . TRP A 1 77 ? -14.533 -3.682 33.263 1.00 93.56 77 TRP A C 1
ATOM 578 O O . TRP A 1 77 ? -15.144 -4.741 33.180 1.00 93.56 77 TRP A O 1
ATOM 588 N N . VAL A 1 78 ? -13.240 -3.622 33.554 1.00 93.50 78 VAL A N 1
ATOM 589 C CA . VAL A 1 78 ? -12.414 -4.771 33.915 1.00 93.50 78 VAL A CA 1
ATOM 590 C C . VAL A 1 78 ? -12.047 -4.625 35.384 1.00 93.50 78 VAL A C 1
ATOM 592 O O . VAL A 1 78 ? -11.370 -3.668 35.767 1.00 93.50 78 VAL A O 1
ATOM 595 N N . ALA A 1 79 ? -12.504 -5.563 36.205 1.00 91.50 79 ALA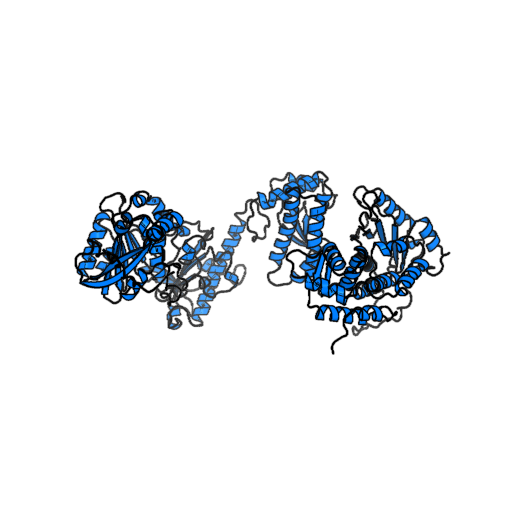 A N 1
ATOM 596 C CA . ALA A 1 79 ? -12.240 -5.597 37.632 1.00 91.50 79 ALA A CA 1
ATOM 597 C C . ALA A 1 79 ? -11.576 -6.921 38.016 1.00 91.50 79 ALA A C 1
ATOM 599 O O . ALA A 1 79 ? -12.049 -8.000 37.658 1.00 91.50 79 ALA A O 1
ATOM 600 N N . LEU A 1 80 ? -10.448 -6.827 38.712 1.00 91.19 80 LEU A N 1
ATOM 601 C CA . LEU A 1 80 ? -9.620 -7.961 39.098 1.00 91.19 80 LEU A CA 1
ATOM 602 C C . LEU A 1 80 ? -8.896 -7.667 40.422 1.00 91.19 80 LEU A C 1
ATOM 604 O O . LEU A 1 80 ? -8.536 -6.512 40.678 1.00 91.19 80 LEU A O 1
ATOM 608 N N . PRO A 1 81 ? -8.679 -8.683 41.275 1.00 88.75 81 PRO A N 1
ATOM 609 C CA . PRO A 1 81 ? -8.073 -8.488 42.580 1.00 88.75 81 PRO A CA 1
ATOM 610 C C . PRO A 1 81 ? -6.587 -8.161 42.438 1.00 88.75 81 PRO A C 1
ATOM 612 O O . PRO A 1 81 ? -5.949 -8.471 41.430 1.00 88.75 81 PRO A O 1
ATOM 615 N N . ASN A 1 82 ? -6.012 -7.569 43.485 1.00 84.81 82 ASN A N 1
ATOM 616 C CA . ASN A 1 82 ? -4.569 -7.315 43.536 1.00 84.81 82 ASN A CA 1
ATOM 617 C C . ASN A 1 82 ? -3.745 -8.613 43.590 1.00 84.81 82 ASN A C 1
ATOM 619 O O . ASN A 1 82 ? -2.588 -8.614 43.177 1.00 84.81 82 ASN A O 1
ATOM 623 N N . ASP A 1 83 ? -4.338 -9.696 44.098 1.00 87.06 83 ASP A N 1
ATOM 624 C CA . ASP A 1 83 ? -3.749 -11.031 44.144 1.00 87.06 83 ASP A CA 1
ATOM 625 C C . ASP A 1 83 ? -4.681 -12.035 43.450 1.00 87.06 83 ASP A C 1
ATOM 627 O O . ASP A 1 83 ? -5.724 -12.413 43.982 1.00 87.06 83 ASP A O 1
ATOM 631 N N . LEU A 1 84 ? -4.301 -12.448 42.238 1.00 88.50 84 LEU A N 1
ATOM 632 C CA . LEU A 1 84 ? -5.031 -13.430 41.430 1.00 88.50 84 LEU A CA 1
ATOM 633 C C . LEU A 1 84 ? -4.812 -14.877 41.902 1.00 88.50 84 LEU A C 1
ATOM 635 O O . LEU A 1 84 ? -5.498 -15.772 41.417 1.00 88.50 84 LEU A O 1
ATOM 639 N N . ALA A 1 85 ? -3.875 -15.119 42.827 1.00 86.88 85 ALA A N 1
ATOM 640 C CA . ALA A 1 85 ? -3.646 -16.433 43.423 1.00 86.88 85 ALA A CA 1
ATOM 641 C C . ALA A 1 85 ? -4.517 -16.687 44.667 1.00 86.88 85 ALA A C 1
ATOM 643 O O . ALA A 1 85 ? -4.505 -17.797 45.205 1.00 86.88 85 ALA A O 1
ATOM 644 N N . ALA A 1 86 ? -5.258 -15.680 45.144 1.00 86.44 86 ALA A N 1
ATOM 645 C CA . ALA A 1 86 ? -6.154 -15.833 46.282 1.00 86.44 86 ALA A CA 1
ATOM 646 C C . ALA A 1 86 ? -7.292 -16.822 45.965 1.00 86.44 86 ALA A C 1
ATOM 648 O O . ALA A 1 86 ? -7.866 -16.795 44.881 1.00 86.44 86 ALA A O 1
ATOM 649 N N . THR A 1 87 ? -7.656 -17.674 46.929 1.00 80.31 87 THR A N 1
ATOM 650 C CA . THR A 1 87 ? -8.647 -18.753 46.733 1.00 80.31 87 THR A CA 1
ATOM 651 C C . THR A 1 87 ? -10.018 -18.249 46.273 1.00 80.31 87 THR A C 1
ATOM 653 O O . THR A 1 87 ? -10.672 -18.894 45.465 1.00 80.31 87 THR A O 1
ATOM 656 N N . GLU A 1 88 ? -10.429 -17.076 46.755 1.00 82.94 88 GLU A N 1
ATOM 657 C CA . GLU A 1 88 ? -11.707 -16.433 46.417 1.00 82.94 88 GLU A CA 1
ATOM 658 C C . GLU A 1 88 ? -11.538 -15.351 45.332 1.00 82.94 88 GLU A C 1
ATOM 660 O O . GLU A 1 88 ? -12.356 -14.439 45.226 1.00 82.94 88 GLU A O 1
ATOM 665 N N . ALA A 1 89 ? -10.440 -15.380 44.566 1.00 88.62 89 ALA A N 1
ATOM 666 C CA . ALA A 1 89 ? -10.199 -14.411 43.504 1.00 88.62 89 ALA A CA 1
ATOM 667 C C . ALA A 1 89 ? -11.228 -14.571 42.377 1.00 88.62 89 ALA A C 1
ATOM 669 O O . ALA A 1 89 ? -11.411 -15.654 41.818 1.00 88.62 89 ALA A O 1
ATOM 670 N N . VAL A 1 90 ? -11.863 -13.459 42.012 1.00 92.25 90 VAL A N 1
ATOM 671 C CA . VAL A 1 90 ? -12.830 -13.376 40.914 1.00 92.25 90 VAL A CA 1
ATOM 672 C C . VAL A 1 90 ? -12.409 -12.267 39.962 1.00 92.25 90 VAL A C 1
ATOM 674 O O . VAL A 1 90 ? -12.007 -11.194 40.399 1.00 92.25 90 VAL A O 1
ATOM 677 N N . VAL A 1 91 ? -12.524 -12.501 38.657 1.00 93.38 91 VAL A N 1
ATOM 678 C CA . VAL A 1 91 ? -12.379 -11.456 37.635 1.00 93.38 91 VAL A CA 1
ATOM 679 C C . VAL A 1 91 ? -13.748 -11.152 37.046 1.00 93.38 91 VAL A C 1
ATOM 681 O O . VAL A 1 91 ? -14.472 -12.065 36.654 1.00 93.38 91 VAL A O 1
ATOM 684 N N . VAL A 1 92 ? -14.090 -9.870 36.944 1.00 94.25 92 VAL A N 1
ATOM 685 C CA . VAL A 1 92 ? -15.339 -9.404 36.335 1.00 94.25 92 VAL A CA 1
ATOM 686 C C . VAL A 1 92 ? -15.020 -8.527 35.129 1.00 94.25 92 VAL A C 1
ATOM 688 O O . VAL A 1 92 ? -14.272 -7.555 35.237 1.00 94.25 92 VAL A O 1
ATOM 691 N N . VAL A 1 93 ? -15.609 -8.853 33.979 1.00 94.88 93 VAL A N 1
ATOM 692 C CA . VAL A 1 93 ? -15.630 -7.986 32.794 1.00 94.88 93 VAL A CA 1
ATOM 693 C C . VAL A 1 93 ? -17.079 -7.619 32.499 1.00 94.88 93 VAL A C 1
ATOM 695 O O . VAL A 1 93 ? -17.861 -8.478 32.106 1.00 94.88 93 VAL A O 1
ATOM 698 N N . GLY A 1 94 ? -17.439 -6.360 32.734 1.00 95.00 94 GLY A N 1
ATOM 699 C CA . GLY A 1 94 ? -18.770 -5.816 32.471 1.00 95.00 94 GLY A CA 1
ATOM 700 C C . GLY A 1 94 ? -18.779 -4.878 31.268 1.00 95.00 94 GLY A C 1
ATOM 701 O O . GLY A 1 94 ? -17.785 -4.198 31.013 1.00 95.00 94 GLY A O 1
ATOM 702 N N . ASP A 1 95 ? -19.898 -4.787 30.559 1.00 95.50 95 ASP A N 1
ATOM 703 C CA . ASP A 1 95 ? -20.102 -3.825 29.476 1.00 95.50 95 ASP A CA 1
ATOM 704 C C . ASP A 1 95 ? -21.555 -3.351 29.358 1.00 95.50 95 ASP A C 1
ATOM 706 O O . ASP A 1 95 ? -22.469 -3.994 29.870 1.00 95.50 95 ASP A O 1
ATOM 710 N N . ASP A 1 96 ? -21.748 -2.201 28.704 1.00 94.06 96 ASP A N 1
ATOM 711 C CA . ASP A 1 96 ? -23.058 -1.597 28.417 1.00 94.06 96 ASP A CA 1
ATOM 712 C C . ASP A 1 96 ? -23.526 -1.806 26.964 1.00 94.06 96 ASP A C 1
ATOM 714 O O . ASP A 1 96 ? -24.247 -0.972 26.410 1.00 94.06 96 ASP A O 1
ATOM 718 N N . GLY A 1 97 ? -23.068 -2.885 26.321 1.00 91.69 97 GLY A N 1
ATOM 719 C CA . GLY A 1 97 ? -23.461 -3.247 24.962 1.00 91.69 97 GLY A CA 1
ATOM 720 C C . GLY A 1 97 ? -24.829 -3.927 24.879 1.00 91.69 97 GLY A C 1
ATOM 721 O O . GLY A 1 97 ? -25.463 -4.257 25.883 1.00 91.69 97 GLY A O 1
ATOM 722 N N . GLU A 1 98 ? -25.281 -4.173 23.647 1.00 90.38 98 GLU A N 1
ATOM 723 C CA . GLU A 1 98 ? -26.436 -5.026 23.370 1.00 90.38 98 GLU A CA 1
ATOM 724 C C . GLU A 1 98 ? -26.176 -6.430 23.941 1.00 90.38 98 GLU A C 1
ATOM 726 O O . GLU A 1 98 ? -25.265 -7.141 23.516 1.00 90.38 98 GLU A O 1
ATOM 731 N N . SER A 1 99 ? -26.960 -6.803 24.953 1.00 92.56 99 SER A N 1
ATOM 732 C CA . SER A 1 99 ? -26.819 -8.081 25.649 1.00 92.56 99 SER A CA 1
ATOM 733 C C . SER A 1 99 ? -27.591 -9.206 24.943 1.00 92.56 99 SER A C 1
ATOM 735 O O . SER A 1 99 ? -28.037 -9.055 23.808 1.00 92.56 99 SER A O 1
ATOM 737 N N . MET A 1 100 ? -27.734 -10.352 25.604 1.00 91.88 100 MET A N 1
ATOM 738 C CA . MET A 1 100 ? -28.231 -11.597 25.016 1.00 91.88 100 MET A CA 1
ATOM 739 C C . MET A 1 100 ? -29.576 -12.024 25.611 1.00 91.88 100 MET A C 1
ATOM 741 O O . MET A 1 100 ? -29.760 -12.041 26.831 1.00 91.88 100 MET A O 1
ATOM 745 N N . GLY A 1 101 ? -30.500 -12.433 24.742 1.00 90.88 101 GLY A N 1
ATOM 746 C CA . GLY A 1 101 ? -31.750 -13.090 25.106 1.00 90.88 101 GLY A CA 1
ATOM 747 C C . GLY A 1 101 ? -31.582 -14.603 25.272 1.00 90.88 101 GLY A C 1
ATOM 748 O O . GLY A 1 101 ? -30.485 -15.148 25.176 1.00 90.88 101 GLY A O 1
ATOM 749 N N . GLN A 1 102 ? -32.689 -15.319 25.488 1.00 90.75 102 GLN A N 1
ATOM 750 C CA . GLN A 1 102 ? -32.662 -16.780 25.664 1.00 90.75 102 GLN A CA 1
ATOM 751 C C . GLN A 1 102 ? -32.092 -17.513 24.436 1.00 90.75 102 GLN A C 1
ATOM 753 O O . GLN A 1 102 ? -31.232 -18.379 24.583 1.00 90.75 102 GLN A O 1
ATOM 758 N N . SER A 1 103 ? -32.521 -17.151 23.220 1.00 88.75 103 SER A N 1
ATOM 759 C CA . SER A 1 103 ? -31.988 -17.731 21.976 1.00 88.75 103 SER A CA 1
ATOM 760 C C . SER A 1 103 ? -30.511 -17.409 21.765 1.00 88.75 103 SER A C 1
ATOM 762 O O . SER A 1 103 ? -29.746 -18.263 21.322 1.00 88.75 103 SER A O 1
ATOM 764 N N . ASP A 1 104 ? -30.101 -16.195 22.124 1.00 88.81 104 ASP A N 1
ATOM 765 C CA . ASP A 1 104 ? -28.734 -15.726 21.915 1.00 88.81 104 ASP A CA 1
ATOM 766 C C . ASP A 1 104 ? -27.770 -16.431 22.870 1.00 88.81 104 ASP A C 1
ATOM 768 O O . ASP A 1 104 ? -26.645 -16.731 22.490 1.00 88.81 104 ASP A O 1
ATOM 772 N N . LEU A 1 105 ? -28.223 -16.776 24.082 1.00 89.94 105 LEU A N 1
ATOM 773 C CA . LEU A 1 105 ? -27.471 -17.615 25.018 1.00 89.94 105 LEU A CA 1
ATOM 774 C C . LEU A 1 105 ? -27.341 -19.070 24.537 1.00 89.94 105 LEU A C 1
ATOM 776 O O . LEU A 1 105 ? -26.317 -19.694 24.806 1.00 89.94 105 LEU A O 1
ATOM 780 N N . HIS A 1 106 ? -28.310 -19.614 23.791 1.00 88.62 106 HIS A N 1
ATOM 781 C CA . HIS A 1 106 ? -28.123 -20.900 23.094 1.00 88.62 106 HIS A CA 1
ATOM 782 C C . HIS A 1 106 ? -27.046 -20.786 22.018 1.00 88.62 106 HIS A C 1
ATOM 784 O O . HIS A 1 106 ? -26.133 -21.609 21.935 1.00 88.62 106 HIS A O 1
ATOM 790 N N . ASP A 1 107 ? -27.133 -19.743 21.195 1.00 83.94 107 ASP A N 1
ATOM 791 C CA . ASP A 1 107 ? -26.164 -19.500 20.129 1.00 83.94 107 ASP A CA 1
ATOM 792 C C . ASP A 1 107 ? -24.768 -19.171 20.670 1.00 83.94 107 ASP A C 1
ATOM 794 O O . ASP A 1 107 ? -23.772 -19.567 20.061 1.00 83.94 107 ASP A O 1
ATOM 798 N N . LEU A 1 108 ? -24.680 -18.523 21.838 1.00 83.50 108 LEU A N 1
ATOM 799 C CA . LEU A 1 108 ? -23.430 -18.226 22.532 1.00 83.50 108 LEU A CA 1
ATOM 800 C C . LEU A 1 108 ? -22.607 -19.495 22.713 1.00 83.50 108 LEU A C 1
ATOM 802 O O . LEU A 1 108 ? -21.393 -19.431 22.546 1.00 83.50 108 LEU A O 1
ATOM 806 N N . TRP A 1 109 ? -23.236 -20.634 23.008 1.00 80.00 109 TRP A N 1
ATOM 807 C CA . TRP A 1 109 ? -22.550 -21.895 23.288 1.00 80.00 109 TRP A CA 1
ATOM 808 C C . TRP A 1 109 ? -22.279 -22.765 22.059 1.00 80.00 109 TRP A C 1
ATOM 810 O O . TRP A 1 109 ? -21.507 -23.717 22.155 1.00 80.00 109 TRP A O 1
ATOM 820 N N . LYS A 1 110 ? -22.752 -22.382 20.870 1.00 78.06 110 LYS A N 1
ATOM 821 C CA . LYS A 1 110 ? -22.323 -23.027 19.620 1.00 78.06 110 LYS A CA 1
ATOM 822 C C . LYS A 1 110 ? -20.851 -22.704 19.348 1.00 78.06 110 LYS A C 1
ATOM 824 O O . LYS A 1 110 ? -20.409 -21.555 19.437 1.00 78.06 110 LYS A O 1
ATOM 829 N N . ILE A 1 111 ? -20.040 -23.724 19.080 1.00 71.25 111 ILE A N 1
ATOM 830 C CA . ILE A 1 111 ? -18.598 -23.575 18.828 1.00 71.25 111 ILE A CA 1
ATOM 831 C C . ILE A 1 111 ? -18.346 -23.549 17.325 1.00 71.25 111 ILE A C 1
ATOM 833 O O . ILE A 1 111 ? -18.877 -24.371 16.591 1.00 71.25 111 ILE A O 1
ATOM 837 N N . GLY A 1 112 ? -17.508 -22.616 16.866 1.00 61.50 112 GLY A N 1
ATOM 838 C CA . GLY A 1 112 ? -17.138 -22.503 15.451 1.00 61.50 112 GLY A CA 1
ATOM 839 C C . GLY A 1 112 ? -18.147 -21.744 14.585 1.00 61.50 112 GLY A C 1
ATOM 840 O O . GLY A 1 112 ? -17.849 -21.448 13.430 1.00 61.50 112 GLY A O 1
ATOM 841 N N . GLU A 1 113 ? -19.299 -21.366 15.142 1.00 64.81 113 GLU A N 1
ATOM 842 C CA . GLU A 1 113 ? -20.318 -20.561 14.473 1.00 64.81 113 GLU A CA 1
ATOM 843 C C . GLU A 1 113 ? -20.349 -19.144 15.058 1.00 64.81 113 GLU A C 1
ATOM 845 O O . GLU A 1 113 ? -20.312 -18.942 16.271 1.00 64.81 113 GLU A O 1
ATOM 850 N N . SER A 1 114 ? -20.392 -18.131 14.191 1.00 66.88 114 SER A N 1
ATOM 851 C CA . SER A 1 114 ? -20.583 -16.739 14.598 1.00 66.88 114 SER A CA 1
ATOM 852 C C . SER A 1 114 ? -21.565 -16.065 13.657 1.00 66.88 114 SER A C 1
ATOM 854 O O . SER A 1 114 ? -21.288 -15.912 12.468 1.00 66.88 114 SER A O 1
ATOM 856 N N . LYS A 1 115 ? -22.697 -15.619 14.207 1.00 67.06 115 LYS A N 1
ATOM 857 C CA . LYS A 1 115 ? -23.719 -14.880 13.457 1.00 67.06 115 LYS A CA 1
ATOM 858 C C . LYS A 1 115 ? -23.386 -13.397 13.275 1.00 67.06 115 LYS A C 1
ATOM 860 O O . LYS A 1 115 ? -24.003 -12.732 12.448 1.00 67.06 115 LYS A O 1
ATOM 865 N N . LYS A 1 116 ? -22.341 -12.898 13.954 1.00 66.12 116 LYS A N 1
ATOM 866 C CA . LYS A 1 116 ? -21.957 -11.475 13.977 1.00 66.12 116 LYS A CA 1
ATOM 867 C C . LYS A 1 116 ? -21.762 -10.870 12.579 1.00 66.12 116 LYS A C 1
ATOM 869 O O . LYS A 1 116 ? -22.036 -9.699 12.385 1.00 66.12 116 LYS A O 1
ATOM 874 N N . ARG A 1 117 ? -21.299 -11.650 11.590 1.00 59.41 117 ARG A N 1
ATOM 875 C CA . ARG A 1 117 ? -21.070 -11.174 10.206 1.00 59.41 117 ARG A CA 1
ATOM 876 C C . ARG A 1 117 ? -22.271 -11.320 9.271 1.00 59.41 117 ARG A C 1
ATOM 878 O O . ARG A 1 117 ? -22.243 -10.772 8.173 1.00 59.41 117 ARG A O 1
ATOM 885 N N . THR A 1 118 ? -23.265 -12.110 9.661 1.00 53.34 118 THR A N 1
ATOM 886 C CA . THR A 1 118 ? -24.465 -12.400 8.862 1.00 53.34 118 THR A CA 1
ATOM 887 C C . THR A 1 118 ? -25.688 -11.637 9.359 1.00 53.34 118 THR A C 1
ATOM 889 O O . THR A 1 118 ? -26.617 -11.420 8.587 1.00 53.34 118 THR A O 1
ATOM 892 N N . GLU A 1 119 ? -25.690 -11.216 10.623 1.00 64.81 119 GLU A N 1
ATOM 893 C CA . GLU A 1 119 ? -26.722 -10.371 11.219 1.00 64.81 119 GLU A CA 1
ATOM 894 C C . GLU A 1 119 ? -26.379 -8.887 11.077 1.00 64.81 119 GLU A C 1
ATOM 896 O O . GLU A 1 119 ? -25.229 -8.506 10.849 1.00 64.81 119 GLU A O 1
ATOM 901 N N . LYS A 1 120 ? -27.404 -8.035 11.177 1.00 63.12 120 LYS A N 1
ATOM 902 C CA . LYS A 1 120 ? -27.210 -6.587 11.170 1.00 63.12 120 LYS A CA 1
ATOM 903 C C . LYS A 1 120 ? -26.442 -6.218 12.447 1.00 63.12 120 LYS A C 1
ATOM 905 O O . LYS A 1 120 ? -26.982 -6.451 13.525 1.00 63.12 120 LYS A O 1
ATOM 910 N N . PRO A 1 121 ? -25.224 -5.664 12.349 1.00 66.00 121 PRO A N 1
ATOM 911 C CA . PRO A 1 121 ? -24.458 -5.338 13.539 1.00 66.00 121 PRO A CA 1
ATOM 912 C C . PRO A 1 121 ? -25.121 -4.201 14.334 1.00 66.00 121 PRO A C 1
ATOM 914 O O . PRO A 1 121 ? -25.882 -3.419 13.741 1.00 66.00 121 PRO A O 1
ATOM 917 N N . PRO A 1 122 ? -24.794 -4.064 15.635 1.00 69.31 122 PRO A N 1
ATOM 918 C CA . PRO A 1 122 ? -25.227 -2.932 16.446 1.00 69.31 122 PRO A CA 1
ATOM 919 C C . PRO A 1 122 ? -24.920 -1.596 15.765 1.00 69.31 122 PRO A C 1
ATOM 921 O O . PRO A 1 122 ? -23.961 -1.468 14.990 1.00 69.31 122 PRO A O 1
ATOM 924 N N . ALA A 1 123 ? -25.738 -0.582 16.051 1.00 63.91 123 ALA A N 1
ATOM 925 C CA . ALA A 1 123 ? -25.581 0.743 15.453 1.00 63.91 123 ALA A CA 1
ATOM 926 C C . ALA A 1 123 ? -24.145 1.271 15.658 1.00 63.91 123 ALA A C 1
ATOM 928 O O . ALA A 1 123 ? -23.616 1.263 16.770 1.00 63.91 123 ALA A O 1
ATOM 929 N N . GLY A 1 124 ? -23.494 1.710 14.576 1.00 61.03 124 GLY A N 1
ATOM 930 C CA . GLY A 1 124 ? -22.096 2.151 14.609 1.00 61.03 124 GLY A CA 1
ATOM 931 C C . GLY A 1 124 ? -21.014 1.066 14.537 1.00 61.03 124 GLY A C 1
ATOM 932 O O . GLY A 1 124 ? -19.840 1.424 14.532 1.00 61.03 124 GLY A O 1
ATOM 933 N N . ARG A 1 125 ? -21.345 -0.231 14.438 1.00 69.12 125 ARG A N 1
ATOM 934 C CA . ARG A 1 125 ? -20.361 -1.339 14.446 1.00 69.12 125 ARG A CA 1
ATOM 935 C C . ARG A 1 125 ? -20.356 -2.154 13.150 1.00 69.12 125 ARG A C 1
ATOM 937 O O . ARG A 1 125 ? -20.502 -3.367 13.150 1.00 69.12 125 ARG A O 1
ATOM 944 N N . LYS A 1 126 ? -20.146 -1.485 12.011 1.00 57.84 126 LYS A N 1
ATOM 945 C CA . LYS A 1 126 ? -20.259 -2.075 10.655 1.00 57.84 126 LYS A CA 1
ATOM 946 C C . LYS A 1 126 ? -19.371 -3.307 10.394 1.00 57.84 126 LYS A C 1
ATOM 948 O O . LYS A 1 126 ? -19.726 -4.118 9.547 1.00 57.84 126 LYS A O 1
ATOM 953 N N . ASN A 1 127 ? -18.251 -3.452 11.109 1.00 59.94 127 ASN A N 1
ATOM 954 C CA . ASN A 1 127 ? -17.279 -4.533 10.926 1.00 59.94 127 ASN A CA 1
ATOM 955 C C . ASN A 1 127 ? -16.951 -5.218 12.267 1.00 59.94 127 ASN A C 1
ATOM 957 O O . ASN A 1 127 ? -16.005 -4.800 12.932 1.00 59.94 127 ASN A O 1
ATOM 961 N N . PRO A 1 128 ? -17.684 -6.270 12.671 1.00 63.91 128 PRO A N 1
ATOM 962 C CA . PRO A 1 128 ? -17.378 -6.995 13.899 1.00 63.91 128 PRO A CA 1
ATOM 963 C C . PRO A 1 128 ? -16.024 -7.707 13.804 1.00 63.91 128 PRO A C 1
ATOM 965 O O . PRO A 1 128 ? -15.675 -8.330 12.788 1.00 63.91 128 PRO A O 1
ATOM 968 N N . VAL A 1 129 ? -15.261 -7.624 14.889 1.00 66.38 129 VAL A N 1
ATOM 969 C CA . VAL A 1 129 ? -13.898 -8.149 15.007 1.00 66.38 129 VAL A CA 1
ATOM 970 C C . VAL A 1 129 ? -13.924 -9.667 15.170 1.00 66.38 129 VAL A C 1
ATOM 972 O O . VAL A 1 129 ? -13.141 -10.379 14.528 1.00 66.38 129 VAL A O 1
ATOM 975 N N . GLY A 1 130 ? -14.853 -10.181 15.982 1.00 63.31 130 GLY A N 1
ATOM 976 C CA . GLY A 1 130 ? -15.054 -11.611 16.190 1.00 63.31 130 GLY A CA 1
ATOM 977 C C . GLY A 1 130 ? -15.541 -12.323 14.922 1.00 63.31 130 GLY A C 1
ATOM 978 O O . GLY A 1 130 ? -16.535 -11.934 14.313 1.00 63.31 130 GLY A O 1
ATOM 979 N N . LYS A 1 131 ? -14.843 -13.395 14.513 1.00 59.28 131 LYS A N 1
ATOM 980 C CA . LYS A 1 131 ? -15.164 -14.164 13.288 1.00 59.28 131 LYS A CA 1
ATOM 981 C C . LYS A 1 131 ? -15.520 -15.634 13.529 1.00 59.28 131 LYS A C 1
ATOM 983 O O . LYS A 1 131 ? -16.310 -16.187 12.777 1.00 59.28 131 LYS A O 1
ATOM 988 N N . PHE A 1 132 ? -14.913 -16.272 14.528 1.00 60.31 132 PHE A N 1
ATOM 989 C CA . PHE A 1 132 ? -14.853 -17.740 14.607 1.00 60.31 132 PHE A CA 1
ATOM 990 C C . PHE A 1 132 ? -15.684 -18.357 15.744 1.00 60.31 132 PHE A C 1
ATOM 992 O O . PHE A 1 132 ? -15.704 -19.572 15.881 1.00 60.31 132 PHE A O 1
ATOM 999 N N . GLY A 1 133 ? -16.323 -17.552 16.604 1.00 62.25 133 GLY A N 1
ATOM 1000 C CA . GLY A 1 133 ? -17.176 -18.066 17.692 1.00 62.25 133 GLY A CA 1
ATOM 1001 C C . GLY A 1 133 ? -16.441 -18.791 18.835 1.00 62.25 133 GLY A C 1
ATOM 1002 O O . GLY A 1 133 ? -17.084 -19.316 19.742 1.00 62.25 133 GLY A O 1
ATOM 1003 N N . ILE A 1 134 ? -15.102 -18.809 18.830 1.00 70.56 134 ILE A N 1
ATOM 1004 C CA . ILE A 1 134 ? -14.265 -19.521 19.817 1.00 70.56 134 ILE A CA 1
ATOM 1005 C C . ILE A 1 134 ? -13.678 -18.626 20.918 1.00 70.56 134 ILE A C 1
ATOM 1007 O O . ILE A 1 134 ? -13.148 -19.145 21.891 1.00 70.56 134 ILE A O 1
ATOM 1011 N N . GLY A 1 135 ? -13.800 -17.296 20.817 1.00 70.12 135 GLY A N 1
ATOM 1012 C CA . GLY A 1 135 ? -13.157 -16.350 21.747 1.00 70.12 135 GLY A CA 1
ATOM 1013 C C . GLY A 1 135 ? -13.552 -16.536 23.219 1.00 70.12 135 GLY A C 1
ATOM 1014 O O . GLY A 1 135 ? -12.723 -16.348 24.102 1.00 70.12 135 GLY A O 1
ATOM 1015 N N . LYS A 1 136 ? -14.777 -17.006 23.492 1.00 78.19 136 LYS A N 1
ATOM 1016 C CA . LYS A 1 136 ? -15.243 -17.367 24.845 1.00 78.19 136 LYS A CA 1
ATOM 1017 C C . LYS A 1 136 ? -14.394 -18.470 25.491 1.00 78.19 136 LYS A C 1
ATOM 1019 O O . LYS A 1 136 ? -14.164 -18.441 26.694 1.00 78.19 136 LYS A O 1
ATOM 1024 N N . LEU A 1 137 ? -13.846 -19.387 24.689 1.00 78.00 137 LEU A N 1
ATOM 1025 C CA . LEU A 1 137 ? -12.994 -20.482 25.160 1.00 78.00 137 LEU A CA 1
ATOM 1026 C C . LEU A 1 137 ? -11.603 -19.997 25.579 1.00 78.00 137 LEU A C 1
ATOM 1028 O O . LEU A 1 137 ? -10.912 -20.714 26.290 1.00 78.00 137 LEU A O 1
ATOM 1032 N N . ALA A 1 138 ? -11.192 -18.774 25.219 1.00 78.94 138 ALA A N 1
ATOM 1033 C CA . ALA A 1 138 ? -9.942 -18.202 25.722 1.00 78.94 138 ALA A CA 1
ATOM 1034 C C . ALA A 1 138 ? -9.949 -18.081 27.257 1.00 78.94 138 ALA A C 1
ATOM 1036 O O . ALA A 1 138 ? -8.905 -18.186 27.896 1.00 78.94 138 ALA A O 1
ATOM 1037 N N . THR A 1 139 ? -11.131 -17.920 27.859 1.00 87.75 139 THR A N 1
ATOM 1038 C CA . THR A 1 139 ? -11.297 -17.841 29.318 1.00 87.75 139 THR A CA 1
ATOM 1039 C C . THR A 1 139 ? -11.024 -19.167 30.037 1.00 87.75 139 THR A C 1
ATOM 1041 O O . THR A 1 139 ? -10.694 -19.138 31.219 1.00 87.75 139 THR A O 1
ATOM 1044 N N . TYR A 1 140 ? -11.036 -20.309 29.330 1.00 86.06 140 TYR A N 1
ATOM 1045 C CA . TYR A 1 140 ? -10.633 -21.614 29.875 1.00 86.06 140 TYR A CA 1
ATOM 1046 C C . TYR A 1 140 ? -9.195 -21.610 30.405 1.00 86.06 140 TYR A C 1
ATOM 1048 O O . TYR A 1 140 ? -8.870 -22.358 31.326 1.00 86.06 140 TYR A O 1
ATOM 1056 N N . VAL A 1 141 ? -8.321 -20.775 29.830 1.00 84.38 141 VAL A N 1
ATOM 1057 C CA . VAL A 1 141 ? -6.936 -20.611 30.299 1.00 84.38 141 VAL A CA 1
ATOM 1058 C C . VAL A 1 141 ? -6.895 -19.873 31.644 1.00 84.38 141 VAL A C 1
ATOM 1060 O O . VAL A 1 141 ? -5.977 -20.085 32.430 1.00 84.38 141 VAL A O 1
ATOM 1063 N N . LEU A 1 142 ? -7.893 -19.028 31.930 1.00 88.19 142 LEU A N 1
ATOM 1064 C CA . LEU A 1 142 ? -7.946 -18.191 33.130 1.00 88.19 142 LEU A CA 1
ATOM 1065 C C . LEU A 1 142 ? -8.673 -18.831 34.307 1.00 88.19 142 LEU A C 1
ATOM 1067 O O . LEU A 1 142 ? -8.230 -18.670 35.439 1.00 88.19 142 LEU A O 1
ATOM 1071 N N . ALA A 1 143 ? -9.794 -19.503 34.066 1.00 91.38 143 ALA A N 1
ATOM 1072 C CA . ALA A 1 143 ? -10.719 -19.884 35.127 1.00 91.38 143 ALA A CA 1
ATOM 1073 C C . ALA A 1 143 ? -11.377 -21.235 34.863 1.00 91.38 143 ALA A C 1
ATOM 1075 O O . ALA A 1 143 ? -11.502 -21.666 33.712 1.00 91.38 143 ALA A O 1
ATOM 1076 N N . ARG A 1 144 ? -11.803 -21.903 35.937 1.00 91.19 144 ARG A N 1
ATOM 1077 C CA . ARG A 1 144 ? -12.637 -23.106 35.856 1.00 91.19 144 ARG A CA 1
ATOM 1078 C C . ARG A 1 144 ? -14.116 -22.771 35.763 1.00 91.19 144 ARG A C 1
ATOM 1080 O O . ARG A 1 144 ? -14.829 -23.481 35.071 1.00 91.19 144 ARG A O 1
ATOM 1087 N N . SER A 1 145 ? -14.574 -21.679 36.370 1.00 93.38 145 SER A N 1
ATOM 1088 C CA . SER A 1 145 ? -15.972 -21.252 36.290 1.00 93.38 145 SER A CA 1
ATOM 1089 C C . SER A 1 145 ? -16.115 -19.976 35.463 1.00 93.38 145 SER A C 1
ATOM 1091 O O . SER A 1 145 ? -15.478 -18.963 35.752 1.00 93.38 145 SER A O 1
ATOM 1093 N N . LEU A 1 146 ? -16.977 -20.020 34.446 1.00 94.31 146 LEU A N 1
ATOM 1094 C CA . LEU A 1 146 ? -17.333 -18.893 33.585 1.00 94.31 146 LEU A CA 1
ATOM 1095 C C . LEU A 1 146 ? -18.838 -18.654 33.668 1.00 94.31 146 LEU A C 1
ATOM 1097 O O . LEU A 1 146 ? -19.621 -19.472 33.193 1.00 94.31 146 LEU A O 1
ATOM 1101 N N . THR A 1 147 ? -19.247 -17.524 34.237 1.00 95.56 147 THR A N 1
ATOM 1102 C CA . THR A 1 147 ? -20.659 -17.139 34.350 1.00 95.56 147 THR A CA 1
ATOM 1103 C C . THR A 1 147 ? -20.946 -15.911 33.502 1.00 95.56 147 THR A C 1
ATOM 1105 O O . THR A 1 147 ? -20.255 -14.902 33.620 1.00 95.56 147 THR A O 1
ATOM 1108 N N . TYR A 1 148 ? -21.984 -15.989 32.674 1.00 96.25 148 TYR A N 1
ATOM 1109 C CA . TYR A 1 148 ? -22.571 -14.836 32.001 1.00 96.25 148 TYR A CA 1
ATOM 1110 C C . TYR A 1 148 ? -23.814 -14.406 32.767 1.00 96.25 148 TYR A C 1
ATOM 1112 O O . TYR A 1 148 ? -24.727 -15.209 32.950 1.00 96.25 148 TYR A O 1
ATOM 1120 N N . LEU A 1 149 ? -23.846 -13.145 33.179 1.00 96.44 149 LEU A N 1
ATOM 1121 C CA . LEU A 1 149 ? -25.011 -12.469 33.730 1.00 96.44 149 LEU A CA 1
ATOM 1122 C C . LEU A 1 149 ? -25.424 -11.383 32.736 1.00 96.44 149 LEU A C 1
ATOM 1124 O O . LEU A 1 149 ? -24.628 -10.501 32.415 1.00 96.44 149 LEU A O 1
ATOM 1128 N N . VAL A 1 150 ? -26.631 -11.490 32.195 1.00 96.62 150 VAL A N 1
ATOM 1129 C CA . VAL A 1 150 ? -27.089 -10.677 31.062 1.00 96.62 150 VAL A CA 1
ATOM 1130 C C . VAL A 1 150 ? -28.379 -9.954 31.398 1.00 96.62 150 VAL A C 1
ATOM 1132 O O . VAL A 1 150 ? -29.250 -10.508 32.073 1.00 96.62 150 VAL A O 1
ATOM 1135 N N . TYR A 1 151 ? -28.511 -8.735 30.885 1.00 96.44 151 TYR A N 1
ATOM 1136 C CA . TYR A 1 151 ? -29.723 -7.938 30.986 1.00 96.44 151 TYR A CA 1
ATOM 1137 C C . TYR A 1 151 ? -30.138 -7.426 29.611 1.00 96.44 151 TYR A C 1
ATOM 1139 O O . TYR A 1 151 ? -29.440 -6.624 28.986 1.00 96.44 151 TYR A O 1
ATOM 1147 N N . GLN A 1 152 ? -31.298 -7.886 29.144 1.00 93.75 152 GLN A N 1
ATOM 1148 C CA . GLN A 1 152 ? -31.882 -7.460 27.877 1.00 93.75 152 GLN A CA 1
ATOM 1149 C C . GLN A 1 152 ? -33.408 -7.437 27.983 1.00 93.75 152 GLN A C 1
ATOM 1151 O O . GLN A 1 152 ? -34.028 -8.377 28.482 1.00 93.75 152 GLN A O 1
ATOM 1156 N N . GLY A 1 153 ? -34.027 -6.359 27.496 1.00 86.50 153 GLY A N 1
ATOM 1157 C CA . GLY A 1 153 ? -35.487 -6.257 27.418 1.00 86.50 153 GLY A CA 1
ATOM 1158 C C . GLY A 1 153 ? -36.199 -6.341 28.774 1.00 86.50 153 GLY A C 1
ATOM 1159 O O . GLY A 1 153 ? -37.307 -6.866 28.837 1.00 86.50 153 GLY A O 1
ATOM 1160 N N . GLY A 1 154 ? -35.568 -5.861 29.852 1.00 91.25 154 GLY A N 1
ATOM 1161 C CA . GLY A 1 154 ? -36.140 -5.893 31.203 1.00 91.25 154 GLY A CA 1
ATOM 1162 C C . GLY A 1 154 ? -36.006 -7.235 31.929 1.00 91.25 154 GLY A C 1
ATOM 1163 O O . GLY A 1 154 ? -36.547 -7.374 33.023 1.00 91.25 154 GLY A O 1
ATOM 1164 N N . VAL A 1 155 ? -35.309 -8.215 31.346 1.00 95.06 155 VAL A N 1
ATOM 1165 C CA . VAL A 1 155 ? -35.155 -9.557 31.918 1.00 95.06 155 VAL A CA 1
ATOM 1166 C C . VAL A 1 155 ? -33.687 -9.850 32.202 1.00 95.06 155 VAL A C 1
ATOM 1168 O O . VAL A 1 155 ? -32.831 -9.655 31.336 1.00 95.06 155 VAL A O 1
ATOM 1171 N N . TYR A 1 156 ? -33.415 -10.363 33.401 1.00 96.56 156 TYR A N 1
ATOM 1172 C CA . TYR A 1 156 ? -32.091 -10.809 33.820 1.00 96.56 156 TYR A CA 1
ATOM 1173 C C . TYR A 1 156 ? -31.962 -12.313 33.657 1.00 96.56 156 TYR A C 1
ATOM 1175 O O . TYR A 1 156 ? -32.826 -13.059 34.120 1.00 96.56 156 TYR A O 1
ATOM 1183 N N . ARG A 1 157 ? -30.871 -12.774 33.048 1.00 96.56 157 ARG A N 1
ATOM 1184 C CA . ARG A 1 157 ? -30.573 -14.207 32.949 1.00 96.56 157 ARG A CA 1
ATOM 1185 C C . ARG A 1 157 ? -29.144 -14.506 33.353 1.00 96.56 157 ARG A C 1
ATOM 1187 O O . ARG A 1 157 ? -28.260 -13.668 33.183 1.00 96.56 157 ARG A O 1
ATOM 1194 N N . ALA A 1 158 ? -28.925 -15.716 33.850 1.00 96.69 158 ALA A N 1
ATOM 1195 C CA . ALA A 1 158 ? -27.594 -16.238 34.103 1.00 96.69 158 ALA A CA 1
ATOM 1196 C C . ALA A 1 158 ? -27.417 -17.639 33.520 1.00 96.69 158 ALA A C 1
ATOM 1198 O O . ALA A 1 158 ? -28.345 -18.450 33.518 1.00 96.69 158 ALA A O 1
ATOM 1199 N N . ILE A 1 159 ? -26.203 -17.908 33.047 1.00 95.25 159 ILE A N 1
ATOM 1200 C CA . ILE A 1 159 ? -25.749 -19.226 32.603 1.00 95.25 159 ILE A CA 1
ATOM 1201 C C . ILE A 1 159 ? -24.280 -19.401 32.987 1.00 95.25 159 ILE A C 1
ATOM 1203 O O . ILE A 1 159 ? -23.489 -18.456 32.890 1.00 95.25 159 ILE A O 1
ATOM 1207 N N . THR A 1 160 ? -23.907 -20.603 33.418 1.00 94.69 160 THR A N 1
ATOM 1208 C CA . THR A 1 160 ? -22.541 -20.916 33.848 1.00 94.69 160 THR A CA 1
ATOM 1209 C C . THR A 1 160 ? -22.002 -22.116 33.089 1.00 94.69 160 THR A C 1
ATOM 1211 O O . THR A 1 160 ? -22.699 -23.105 32.890 1.00 94.69 160 THR A O 1
ATOM 1214 N N . MET A 1 161 ? -20.734 -22.028 32.705 1.00 91.81 161 MET A N 1
ATOM 1215 C CA . MET A 1 161 ? -19.929 -23.155 32.264 1.00 91.81 161 MET A CA 1
ATOM 1216 C C . MET A 1 161 ? -18.903 -23.496 33.344 1.00 91.81 161 MET A C 1
ATOM 1218 O O . MET A 1 161 ? -18.155 -22.623 33.792 1.00 91.81 161 MET A O 1
ATOM 1222 N N . ASP A 1 162 ? -18.866 -24.769 33.730 1.00 91.31 162 ASP A N 1
ATOM 1223 C CA . ASP A 1 162 ? -17.871 -25.332 34.640 1.00 91.31 162 ASP A CA 1
ATOM 1224 C C . ASP A 1 162 ? -16.879 -26.199 33.854 1.00 91.31 162 ASP A C 1
ATOM 1226 O O . ASP A 1 162 ? -17.157 -27.325 33.438 1.00 91.31 162 ASP A O 1
ATOM 1230 N N . PHE A 1 163 ? -15.695 -25.645 33.628 1.00 87.56 163 PHE A N 1
ATOM 1231 C CA . PHE A 1 163 ? -14.602 -26.299 32.932 1.00 87.56 163 PHE A CA 1
ATOM 1232 C C . PHE A 1 163 ? -13.881 -27.355 33.781 1.00 87.56 163 PHE A C 1
ATOM 1234 O O . PHE A 1 163 ? -13.113 -28.131 33.215 1.00 87.56 163 PHE A O 1
ATOM 1241 N N . SER A 1 164 ? -14.117 -27.446 35.095 1.00 86.00 164 SER A N 1
ATOM 1242 C CA . SER A 1 164 ? -13.525 -28.509 35.928 1.00 86.00 164 SER A CA 1
ATOM 1243 C C . SER A 1 164 ? -14.022 -29.908 35.529 1.00 86.00 164 SER A C 1
ATOM 1245 O O . SER A 1 164 ? -13.310 -30.903 35.681 1.00 86.00 164 SER A O 1
ATOM 1247 N N . ILE A 1 165 ? -15.214 -29.978 34.924 1.00 84.62 165 ILE A N 1
ATOM 1248 C CA . ILE A 1 165 ? -15.801 -31.199 34.356 1.00 84.62 165 ILE A CA 1
ATOM 1249 C C . ILE A 1 165 ? -14.909 -31.762 33.241 1.00 84.62 165 ILE A C 1
ATOM 1251 O O . ILE A 1 165 ? -14.782 -32.976 33.092 1.00 84.62 165 ILE A O 1
ATOM 1255 N N . LEU A 1 166 ? -14.248 -30.879 32.488 1.00 77.00 166 LEU A N 1
ATOM 1256 C CA . LEU A 1 166 ? -13.358 -31.248 31.393 1.00 77.00 166 LEU A CA 1
ATOM 1257 C C . LEU A 1 166 ? -12.037 -31.837 31.908 1.00 77.00 166 LEU A C 1
ATOM 1259 O O . LEU A 1 166 ? -11.549 -32.806 31.341 1.00 77.00 166 LEU A O 1
ATOM 1263 N N . GLU A 1 167 ? -11.482 -31.314 33.006 1.00 71.56 167 GLU A N 1
ATOM 1264 C CA . GLU A 1 167 ? -10.181 -31.744 33.558 1.00 71.56 167 GLU A CA 1
ATOM 1265 C C . GLU A 1 167 ? -10.170 -33.217 34.018 1.00 71.56 167 GLU A C 1
ATOM 1267 O O . GLU A 1 167 ? -9.111 -33.836 34.100 1.00 71.56 167 GLU A O 1
ATOM 1272 N N . ASN A 1 168 ? -11.346 -33.797 34.275 1.00 64.69 168 ASN A N 1
ATOM 1273 C CA . ASN A 1 168 ? -11.509 -35.184 34.721 1.00 64.69 168 ASN A CA 1
ATOM 1274 C C . ASN A 1 168 ? -11.899 -36.157 33.589 1.00 64.69 168 ASN A C 1
ATOM 1276 O O . ASN A 1 168 ? -12.156 -37.336 33.849 1.00 64.69 168 ASN A O 1
ATOM 1280 N N . ALA A 1 169 ? -11.970 -35.686 32.341 1.00 64.81 169 ALA A N 1
ATOM 1281 C CA . ALA A 1 169 ? -12.409 -36.480 31.200 1.00 64.81 169 ALA A CA 1
ATOM 1282 C C . ALA A 1 169 ? -11.292 -37.383 30.634 1.00 64.81 169 ALA A C 1
ATOM 1284 O O . ALA A 1 169 ? -10.124 -36.989 30.603 1.00 64.81 169 ALA A O 1
ATOM 1285 N N . PRO A 1 170 ? -11.610 -38.597 30.140 1.00 59.03 170 PRO A N 1
ATOM 1286 C CA . PRO A 1 170 ? -10.610 -39.491 29.563 1.00 59.03 170 PRO A CA 1
ATOM 1287 C C . PRO A 1 170 ? -9.969 -38.882 28.307 1.00 59.03 170 PRO A C 1
ATOM 1289 O O . PRO A 1 170 ? -10.657 -38.537 27.343 1.00 59.03 170 PRO A O 1
ATOM 1292 N N . ALA A 1 171 ? -8.635 -38.801 28.303 1.00 52.69 171 ALA A N 1
ATOM 1293 C CA . ALA A 1 171 ? -7.844 -38.211 27.227 1.00 52.69 171 ALA A CA 1
ATOM 1294 C C . ALA A 1 171 ? -8.069 -38.932 25.881 1.00 52.69 171 ALA A C 1
ATOM 1296 O O . ALA A 1 171 ? -7.653 -40.076 25.686 1.00 52.69 171 ALA A O 1
ATOM 1297 N N . GLY A 1 172 ? -8.715 -38.248 24.935 1.00 57.41 172 GLY A N 1
ATOM 1298 C CA . GLY A 1 172 ? -8.948 -38.724 23.572 1.00 57.41 172 GLY A CA 1
ATOM 1299 C C . GLY A 1 172 ? -9.492 -37.607 22.681 1.00 57.41 172 GLY A C 1
ATOM 1300 O O . GLY A 1 172 ? -10.413 -36.894 23.063 1.00 57.41 172 GLY A O 1
ATOM 1301 N N . LEU A 1 173 ? -8.928 -37.441 21.479 1.00 52.59 173 LEU A N 1
ATOM 1302 C CA . LEU A 1 173 ? -9.240 -36.316 20.576 1.00 52.59 173 LEU A CA 1
ATOM 1303 C C . LEU A 1 173 ? -10.700 -36.307 20.072 1.00 52.59 173 LEU A C 1
ATOM 1305 O O . LEU A 1 173 ? -11.207 -35.269 19.654 1.00 52.59 173 LEU A O 1
ATOM 1309 N N . LEU A 1 174 ? -11.354 -37.472 20.097 1.00 56.19 174 LEU A N 1
ATOM 1310 C CA . LEU A 1 174 ? -12.728 -37.698 19.636 1.00 56.19 174 LEU A CA 1
ATOM 1311 C C . LEU A 1 174 ? -13.721 -37.907 20.787 1.00 56.19 174 LEU A C 1
ATOM 1313 O O . LEU A 1 174 ? -14.892 -38.148 20.525 1.00 56.19 174 LEU A O 1
ATOM 1317 N N . ASN A 1 175 ? -13.272 -37.821 22.042 1.00 67.81 175 ASN A N 1
ATOM 1318 C CA . ASN A 1 175 ? -14.163 -37.968 23.186 1.00 67.81 175 ASN A CA 1
ATOM 1319 C C . ASN A 1 175 ? -14.932 -36.658 23.364 1.00 67.81 175 ASN A C 1
ATOM 1321 O O . ASN A 1 175 ? -14.376 -35.653 23.817 1.00 67.81 175 ASN A O 1
ATOM 1325 N N . THR A 1 176 ? -16.193 -36.671 22.947 1.00 71.75 176 THR A N 1
ATOM 1326 C CA . THR A 1 176 ? -17.149 -35.597 23.195 1.00 71.75 176 THR A CA 1
ATOM 1327 C C . THR A 1 176 ? -17.863 -35.829 24.518 1.00 71.75 176 THR A C 1
ATOM 1329 O O . THR A 1 176 ? -18.179 -36.963 24.867 1.00 71.75 176 THR A O 1
ATOM 1332 N N . ILE A 1 177 ? -18.106 -34.752 25.256 1.00 80.00 177 ILE A N 1
ATOM 1333 C CA . ILE A 1 177 ? -18.966 -34.744 26.437 1.00 80.00 177 ILE A CA 1
ATOM 1334 C C . ILE A 1 177 ? -20.184 -33.901 26.098 1.00 80.00 177 ILE A C 1
ATOM 1336 O O . ILE A 1 177 ? -20.034 -32.761 25.646 1.00 80.00 177 ILE A O 1
ATOM 1340 N N . ASP A 1 178 ? -21.360 -34.466 26.344 1.00 86.12 178 ASP A N 1
ATOM 1341 C CA . ASP A 1 178 ? -22.632 -33.774 26.206 1.00 86.12 178 ASP A CA 1
ATOM 1342 C C . ASP A 1 178 ? -23.025 -33.160 27.552 1.00 86.12 178 ASP A C 1
ATOM 1344 O O . ASP A 1 178 ? -23.269 -33.851 28.548 1.00 86.12 178 ASP A O 1
ATOM 1348 N N . LEU A 1 179 ? -23.042 -31.830 27.576 1.00 88.56 179 LEU A N 1
ATOM 1349 C CA . LEU A 1 179 ? -23.392 -31.009 28.725 1.00 88.56 179 LEU A CA 1
ATOM 1350 C C . LEU A 1 179 ? -24.770 -30.377 28.532 1.00 88.56 179 LEU A C 1
ATOM 1352 O O . LEU A 1 179 ? -25.155 -30.012 27.421 1.00 88.56 179 LEU A O 1
ATOM 1356 N N . GLN A 1 180 ? -25.481 -30.183 29.638 1.00 92.44 180 GLN A N 1
ATOM 1357 C CA . GLN A 1 180 ? -26.715 -29.401 29.699 1.00 92.44 180 GLN A CA 1
ATOM 1358 C C . GLN A 1 180 ? -26.513 -28.260 30.693 1.00 92.44 180 GLN A C 1
ATOM 1360 O O . GLN A 1 180 ? -26.492 -28.495 31.902 1.00 92.44 180 GLN A O 1
ATOM 1365 N N . LEU A 1 181 ? -26.324 -27.040 30.189 1.00 93.75 181 LEU A N 1
ATOM 1366 C CA . LEU A 1 181 ? -26.117 -25.858 31.027 1.00 93.75 181 LEU A CA 1
ATOM 1367 C C . LEU A 1 181 ? -27.470 -25.294 31.466 1.00 93.75 181 LEU A C 1
ATOM 1369 O O . LEU A 1 181 ? -28.274 -24.903 30.617 1.00 93.75 181 LEU A O 1
ATOM 1373 N N . ASP A 1 182 ? -27.724 -25.223 32.770 1.00 95.25 182 ASP A N 1
ATOM 1374 C CA . ASP A 1 182 ? -28.931 -24.585 33.293 1.00 95.25 182 ASP A CA 1
ATOM 1375 C C . ASP A 1 182 ? -28.896 -23.072 33.004 1.00 95.25 182 ASP A C 1
ATOM 1377 O O . ASP A 1 182 ? -27.915 -22.379 33.286 1.00 95.25 182 ASP A O 1
ATOM 1381 N N . MET A 1 183 ? -29.997 -22.552 32.461 1.00 95.75 183 MET A N 1
ATOM 1382 C CA . MET A 1 183 ? -30.239 -21.123 32.282 1.00 95.75 183 MET A CA 1
ATOM 1383 C C . MET A 1 183 ? -31.330 -20.679 33.248 1.00 95.75 183 MET A C 1
ATOM 1385 O O . MET A 1 183 ? -32.446 -21.207 33.225 1.00 95.75 183 MET A O 1
ATOM 1389 N N . VAL A 1 184 ? -31.031 -19.685 34.079 1.00 96.25 184 VAL A N 1
ATOM 1390 C CA . VAL A 1 184 ? -31.983 -19.155 35.063 1.00 96.25 184 VAL A CA 1
ATOM 1391 C C . VAL A 1 184 ? -32.368 -17.722 34.739 1.00 96.25 184 VAL A C 1
ATOM 1393 O O . VAL A 1 184 ? -31.551 -16.945 34.249 1.00 96.25 184 VAL A O 1
ATOM 1396 N N . GLU A 1 185 ? -33.612 -17.375 35.041 1.00 96.81 185 GLU A N 1
ATOM 1397 C CA . GLU A 1 185 ? -34.092 -15.996 35.084 1.00 96.81 185 GLU A CA 1
ATOM 1398 C C . GLU A 1 185 ? -34.045 -15.487 36.525 1.00 96.81 185 GLU A C 1
ATOM 1400 O O . GLU A 1 185 ? -34.381 -16.226 37.455 1.00 96.81 185 GLU A O 1
ATOM 1405 N N . LEU A 1 186 ? -33.599 -14.245 36.709 1.00 96.38 186 LEU A N 1
ATOM 1406 C CA . LEU A 1 186 ? -33.299 -13.661 38.015 1.00 96.38 186 LEU A CA 1
ATOM 1407 C C . LEU A 1 186 ? -34.139 -12.415 38.285 1.00 96.38 186 LEU A C 1
ATOM 1409 O O . LEU A 1 186 ? -34.480 -11.658 37.373 1.00 96.38 186 LEU A O 1
ATOM 1413 N N . SER A 1 187 ? -34.418 -12.161 39.564 1.00 95.38 187 SER A N 1
ATOM 1414 C CA . SER A 1 187 ? -34.899 -10.849 39.987 1.00 95.38 187 SER A CA 1
ATOM 1415 C C . SER A 1 187 ? -33.745 -9.839 40.028 1.00 95.38 187 SER A C 1
ATOM 1417 O O . SER A 1 187 ? -32.572 -10.207 40.128 1.00 95.38 187 SER A O 1
ATOM 1419 N N . ARG A 1 188 ? -34.067 -8.540 40.008 1.00 93.94 188 ARG A N 1
ATOM 1420 C CA . ARG A 1 188 ? -33.060 -7.479 40.178 1.00 93.94 188 ARG A CA 1
ATOM 1421 C C . ARG A 1 188 ? -32.318 -7.593 41.517 1.00 93.94 188 ARG A C 1
ATOM 1423 O O . ARG A 1 188 ? -31.137 -7.274 41.587 1.00 93.94 188 ARG A O 1
ATOM 1430 N N . GLU A 1 189 ? -32.993 -8.054 42.569 1.00 93.19 189 GLU A N 1
ATOM 1431 C CA . GLU A 1 189 ? -32.379 -8.270 43.885 1.00 93.19 189 GLU A CA 1
ATOM 1432 C C . GLU A 1 189 ? -31.341 -9.399 43.839 1.00 93.19 189 GLU A C 1
ATOM 1434 O O . GLU A 1 189 ? -30.222 -9.213 44.316 1.00 93.19 189 GLU A O 1
ATOM 1439 N N . ASP A 1 190 ? -31.665 -10.522 43.186 1.00 94.44 190 ASP A N 1
ATOM 1440 C CA . ASP A 1 190 ? -30.738 -11.652 43.018 1.00 94.44 190 ASP A CA 1
ATOM 1441 C C . ASP A 1 190 ? -29.497 -11.248 42.206 1.00 94.44 190 ASP A C 1
ATOM 1443 O O . ASP A 1 190 ? -28.376 -11.649 42.520 1.00 94.44 190 ASP A O 1
ATOM 1447 N N . VAL A 1 191 ? -29.686 -10.413 41.179 1.00 93.69 191 VAL A N 1
ATOM 1448 C CA . VAL A 1 191 ? -28.615 -9.864 40.332 1.00 93.69 191 VAL A CA 1
ATOM 1449 C C . VAL A 1 191 ? -27.676 -8.965 41.125 1.00 93.69 191 VAL A C 1
ATOM 1451 O O . VAL A 1 191 ? -26.458 -9.135 41.052 1.00 93.69 191 VAL A O 1
ATOM 1454 N N . LEU A 1 192 ? -28.224 -8.019 41.893 1.00 92.94 192 LEU A N 1
ATOM 1455 C CA . LEU A 1 192 ? -27.419 -7.130 42.729 1.00 92.94 192 LEU A CA 1
ATOM 1456 C C . LEU A 1 192 ? -26.648 -7.929 43.779 1.00 92.94 192 LEU A C 1
ATOM 1458 O O . LEU A 1 192 ? -25.456 -7.694 43.949 1.00 92.94 192 LEU A O 1
ATOM 1462 N N . LEU A 1 193 ? -27.284 -8.924 44.402 1.00 92.50 193 LEU A N 1
ATOM 1463 C CA . LEU A 1 193 ? -26.628 -9.811 45.359 1.00 92.50 193 LEU A CA 1
ATOM 1464 C C . LEU A 1 193 ? -25.503 -10.633 44.708 1.00 92.50 193 LEU A C 1
ATOM 1466 O O . LEU A 1 193 ? -24.434 -10.790 45.299 1.00 92.50 193 LEU A O 1
ATOM 1470 N N . ALA A 1 194 ? -25.717 -11.151 43.496 1.00 92.38 194 ALA A N 1
ATOM 1471 C CA . ALA A 1 194 ? -24.706 -11.902 42.754 1.00 92.38 194 ALA A CA 1
ATOM 1472 C C . ALA A 1 194 ? -23.494 -11.032 42.390 1.00 92.38 194 ALA A C 1
ATOM 1474 O O . ALA A 1 194 ? -22.351 -11.452 42.588 1.00 92.38 194 ALA A O 1
ATOM 1475 N N . LEU A 1 195 ? -23.729 -9.808 41.905 1.00 91.88 195 LEU A N 1
ATOM 1476 C CA . LEU A 1 195 ? -22.658 -8.855 41.620 1.00 91.88 195 LEU A CA 1
ATOM 1477 C C . LEU A 1 195 ? -21.933 -8.452 42.908 1.00 91.88 195 LEU A C 1
ATOM 1479 O O . LEU A 1 195 ? -20.710 -8.519 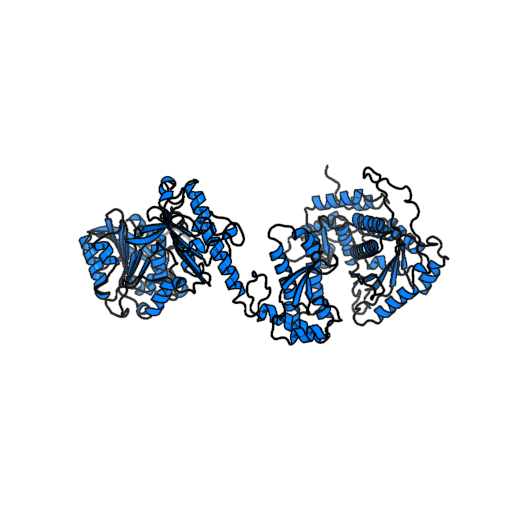42.951 1.00 91.88 195 LEU A O 1
ATOM 1483 N N . GLU A 1 196 ? -22.655 -8.106 43.975 1.00 90.50 196 GLU A N 1
ATOM 1484 C CA . GLU A 1 196 ? -22.063 -7.778 45.277 1.00 90.50 196 GLU A CA 1
ATOM 1485 C C . GLU A 1 196 ? -21.125 -8.884 45.755 1.00 90.50 196 GLU A C 1
ATOM 1487 O O . GLU A 1 196 ? -19.987 -8.581 46.103 1.00 90.50 196 GLU A O 1
ATOM 1492 N N . LYS A 1 197 ? -21.550 -10.153 45.677 1.00 89.62 197 LYS A N 1
ATOM 1493 C CA . LYS A 1 197 ? -20.712 -11.319 45.995 1.00 89.62 197 LYS A CA 1
ATOM 1494 C C . LYS A 1 197 ? -19.457 -11.400 45.131 1.00 89.62 197 LYS A C 1
ATOM 1496 O O . LYS A 1 197 ? -18.372 -11.587 45.674 1.00 89.62 197 LYS A O 1
ATOM 1501 N N . ALA A 1 198 ? -19.591 -11.235 43.816 1.00 88.81 198 ALA A N 1
ATOM 1502 C CA . ALA A 1 198 ? -18.459 -11.264 42.888 1.00 88.81 198 ALA A CA 1
ATOM 1503 C C . ALA A 1 198 ? -17.453 -10.125 43.142 1.00 88.81 198 ALA A C 1
ATOM 1505 O O . ALA A 1 198 ? -16.259 -10.286 42.903 1.00 88.81 198 ALA A O 1
ATOM 1506 N N . PHE A 1 199 ? -17.923 -8.987 43.656 1.00 87.00 199 PHE A N 1
ATOM 1507 C CA . PHE A 1 199 ? -17.097 -7.820 43.954 1.00 87.00 199 PHE A CA 1
ATOM 1508 C C . PHE A 1 199 ? -16.491 -7.806 45.369 1.00 87.00 199 PHE A C 1
ATOM 1510 O O . PHE A 1 199 ? -15.626 -6.969 45.628 1.00 87.00 199 PHE A O 1
ATOM 1517 N N . ILE A 1 200 ? -16.841 -8.742 46.267 1.00 83.06 200 ILE A N 1
ATOM 1518 C CA . ILE A 1 200 ? -16.272 -8.806 47.634 1.00 83.06 200 ILE A CA 1
ATOM 1519 C C . ILE A 1 200 ? -14.738 -8.857 47.596 1.00 83.06 200 ILE A C 1
ATOM 1521 O O . ILE A 1 200 ? -14.073 -8.111 48.315 1.00 83.06 200 ILE A O 1
ATOM 1525 N N . SER A 1 201 ? -14.163 -9.706 46.738 1.00 74.62 201 SER A N 1
ATOM 1526 C CA . SER A 1 201 ? -12.708 -9.866 46.601 1.00 74.62 201 SER A CA 1
ATOM 1527 C C . SER A 1 201 ? -12.023 -8.704 45.865 1.00 74.62 201 SER A C 1
ATOM 1529 O O . SER A 1 201 ? -10.796 -8.655 45.806 1.00 74.62 201 SER A O 1
ATOM 1531 N N . LEU A 1 202 ? -12.800 -7.794 45.269 1.00 78.25 202 LEU A N 1
ATOM 1532 C CA . LEU A 1 202 ? -12.335 -6.717 44.390 1.00 78.25 202 LEU A CA 1
ATOM 1533 C C . LEU A 1 202 ? -12.222 -5.356 45.104 1.00 78.25 202 LEU A C 1
ATOM 1535 O O . LEU A 1 202 ? -11.552 -4.458 44.597 1.00 78.25 202 LEU A O 1
ATOM 1539 N N . GLY A 1 203 ? -12.801 -5.220 46.304 1.00 71.69 203 GLY A N 1
ATOM 1540 C CA . GLY A 1 203 ? -12.769 -4.001 47.123 1.00 71.69 203 GLY A CA 1
ATOM 1541 C C . GLY A 1 203 ? -14.045 -3.155 47.024 1.00 71.69 203 GLY A C 1
ATOM 1542 O O . GLY A 1 203 ? -15.006 -3.533 46.362 1.00 71.69 203 GLY A O 1
ATOM 1543 N N . GLU A 1 204 ? -14.076 -2.006 47.711 1.00 65.12 204 GLU A N 1
ATOM 1544 C CA . GLU A 1 204 ? -15.304 -1.205 47.900 1.00 65.12 204 GLU A CA 1
ATOM 1545 C C . GLU A 1 204 ? -15.698 -0.325 46.697 1.00 65.12 204 GLU A C 1
ATOM 1547 O O . GLU A 1 204 ? -16.846 0.104 46.610 1.00 65.12 204 GLU A O 1
ATOM 1552 N N . ASN A 1 205 ? -14.788 -0.046 45.755 1.00 66.69 205 ASN A N 1
ATOM 1553 C CA . ASN A 1 205 ? -15.029 0.924 44.681 1.00 66.69 205 ASN A CA 1
ATOM 1554 C C . ASN A 1 205 ? -15.204 0.241 43.313 1.00 66.69 205 ASN A C 1
ATOM 1556 O O . ASN A 1 205 ? -14.222 -0.039 42.627 1.00 66.69 205 ASN A O 1
ATOM 1560 N N . ASN A 1 206 ? -16.455 -0.013 42.906 1.00 77.88 206 ASN A N 1
ATOM 1561 C CA . ASN A 1 206 ? -16.778 -0.781 41.696 1.00 77.88 206 ASN A CA 1
ATOM 1562 C C . ASN A 1 206 ? -17.708 -0.010 40.754 1.00 77.88 206 ASN A C 1
ATOM 1564 O O . ASN A 1 206 ? -18.931 -0.063 40.877 1.00 77.88 206 ASN A O 1
ATOM 1568 N N . ALA A 1 207 ? -17.125 0.666 39.761 1.00 83.88 207 ALA A N 1
ATOM 1569 C CA . ALA A 1 207 ? -17.864 1.523 38.830 1.00 83.88 207 ALA A CA 1
ATOM 1570 C C . ALA A 1 207 ? -18.975 0.792 38.047 1.00 83.88 207 ALA A C 1
ATOM 1572 O O . ALA A 1 207 ? -20.004 1.396 37.755 1.00 83.88 207 ALA A O 1
ATOM 1573 N N . PHE A 1 208 ? -18.798 -0.498 37.735 1.00 90.12 208 PHE A N 1
ATOM 1574 C CA . PHE A 1 208 ? -19.834 -1.293 37.067 1.00 90.12 208 PHE A CA 1
ATOM 1575 C C . PHE A 1 208 ? -21.022 -1.598 37.987 1.00 90.12 208 PHE A C 1
ATOM 1577 O O . PHE A 1 208 ? -22.166 -1.374 37.603 1.00 90.12 208 PHE A O 1
ATOM 1584 N N . LEU A 1 209 ? -20.761 -2.053 39.219 1.00 89.81 209 LEU A N 1
ATOM 1585 C CA . LEU A 1 209 ? -21.812 -2.319 40.205 1.00 89.81 209 LEU A CA 1
ATOM 1586 C C . LEU A 1 209 ? -22.620 -1.050 40.497 1.00 89.81 209 LEU A C 1
ATOM 1588 O O . LEU A 1 209 ? -23.845 -1.093 40.520 1.00 89.81 209 LEU A O 1
ATOM 1592 N N . GLU A 1 210 ? -21.945 0.090 40.656 1.00 88.44 210 GLU A N 1
ATOM 1593 C CA . GLU A 1 210 ? -22.611 1.377 40.868 1.00 88.44 210 GLU A CA 1
ATOM 1594 C C . GLU A 1 210 ? -23.432 1.822 39.649 1.00 88.44 210 GLU A C 1
ATOM 1596 O O . GLU A 1 210 ? -24.519 2.379 39.818 1.00 88.44 210 GLU A O 1
ATOM 1601 N N . ALA A 1 211 ? -22.966 1.531 38.427 1.00 87.69 211 ALA A N 1
ATOM 1602 C CA . ALA A 1 211 ? -23.746 1.768 37.215 1.00 87.69 211 ALA A CA 1
ATOM 1603 C C . ALA A 1 211 ? -25.037 0.936 37.223 1.00 87.69 211 ALA A C 1
ATOM 1605 O O . ALA A 1 211 ? -26.114 1.506 37.102 1.00 87.69 211 ALA A O 1
ATOM 1606 N N . VAL A 1 212 ? -24.960 -0.376 37.463 1.00 91.44 212 VAL A N 1
ATOM 1607 C CA . VAL A 1 212 ? -26.145 -1.258 37.529 1.00 91.44 212 VAL A CA 1
ATOM 1608 C C . VAL A 1 212 ? -27.084 -0.872 38.683 1.00 91.44 212 VAL A C 1
ATOM 1610 O O . VAL A 1 212 ? -28.308 -0.901 38.544 1.00 91.44 212 VAL A O 1
ATOM 1613 N N . ARG A 1 213 ? -26.536 -0.464 39.832 1.00 90.75 213 ARG A N 1
ATOM 1614 C CA . ARG A 1 213 ? -27.317 -0.122 41.028 1.00 90.75 213 ARG A CA 1
ATOM 1615 C C . ARG A 1 213 ? -28.095 1.186 40.871 1.00 90.75 213 ARG A C 1
ATOM 1617 O O . ARG A 1 213 ? -29.293 1.203 41.168 1.00 90.75 213 ARG A O 1
ATOM 1624 N N . ASN A 1 214 ? -27.429 2.252 40.421 1.00 89.19 214 ASN A N 1
ATOM 1625 C CA . ASN A 1 214 ? -27.954 3.622 40.489 1.00 89.19 214 ASN A CA 1
ATOM 1626 C C . ASN A 1 214 ? -28.452 4.170 39.147 1.00 89.19 214 ASN A C 1
ATOM 1628 O O . ASN A 1 214 ? -29.333 5.027 39.133 1.00 89.19 214 ASN A O 1
ATOM 1632 N N . ASN A 1 215 ? -27.869 3.730 38.032 1.00 87.31 215 ASN A N 1
ATOM 1633 C CA . ASN A 1 215 ? -28.186 4.235 36.698 1.00 87.31 215 ASN A CA 1
ATOM 1634 C C . ASN A 1 215 ? -28.031 3.115 35.666 1.00 87.31 215 ASN A C 1
ATOM 1636 O O . ASN A 1 215 ? -27.135 3.144 34.815 1.00 87.31 215 ASN A O 1
ATOM 1640 N N . GLU A 1 216 ? -28.867 2.095 35.836 1.00 90.69 216 GLU A N 1
ATOM 1641 C CA . GLU A 1 216 ? -28.771 0.844 35.103 1.00 90.69 216 GLU A CA 1
ATOM 1642 C C . GLU A 1 216 ? -28.864 1.080 33.588 1.00 90.69 216 GLU A C 1
ATOM 1644 O O . GLU A 1 216 ? -29.823 1.710 33.133 1.00 90.69 216 GLU A O 1
ATOM 1649 N N . PRO A 1 217 ? -27.887 0.606 32.795 1.00 89.62 217 PRO A N 1
ATOM 1650 C CA . PRO A 1 217 ? -27.965 0.682 31.341 1.00 89.62 217 PRO A CA 1
ATOM 1651 C C . PRO A 1 217 ? -29.189 -0.061 30.786 1.00 89.62 217 PRO A C 1
ATOM 1653 O O . PRO A 1 217 ? -29.615 -1.060 31.362 1.00 89.62 217 PRO A O 1
ATOM 1656 N N . ASP A 1 218 ? -29.699 0.367 29.625 1.00 88.81 218 ASP A N 1
ATOM 1657 C CA . ASP A 1 218 ? -30.828 -0.298 28.948 1.00 88.81 218 ASP A CA 1
ATOM 1658 C C . ASP A 1 218 ? -30.550 -1.792 28.694 1.00 88.81 218 ASP A C 1
ATOM 1660 O O . ASP A 1 218 ? -31.455 -2.627 28.790 1.00 88.81 218 ASP A O 1
ATOM 1664 N N . HIS A 1 219 ? -29.289 -2.116 28.390 1.00 92.62 219 HIS A N 1
ATOM 1665 C CA . HIS A 1 219 ? -28.743 -3.460 28.221 1.00 92.62 219 HIS A CA 1
ATOM 1666 C C . HIS A 1 219 ? -27.335 -3.513 28.824 1.00 92.62 219 HIS A C 1
ATOM 1668 O O . HIS A 1 219 ? -26.603 -2.523 28.759 1.00 92.62 219 HIS A O 1
ATOM 1674 N N . TRP A 1 220 ? -26.948 -4.650 29.399 1.00 96.19 220 TRP A N 1
ATOM 1675 C CA . TRP A 1 220 ? -25.579 -4.863 29.871 1.00 96.19 220 TRP A CA 1
ATOM 1676 C C . TRP A 1 220 ? -25.240 -6.349 29.975 1.00 96.19 220 TRP A C 1
ATOM 1678 O O . TRP A 1 220 ? -26.118 -7.197 30.151 1.00 96.19 220 TRP A O 1
ATOM 1688 N N . THR A 1 221 ? -23.949 -6.664 29.897 1.00 96.94 221 THR A N 1
ATOM 1689 C CA . THR A 1 221 ? -23.420 -8.019 30.094 1.00 96.94 221 THR A CA 1
ATOM 1690 C C . THR A 1 221 ? -22.322 -7.989 31.146 1.00 96.94 221 THR A C 1
ATOM 1692 O O . THR A 1 221 ? -21.465 -7.112 31.120 1.00 96.94 221 THR A O 1
ATOM 1695 N N . ALA A 1 222 ? -22.325 -8.952 32.064 1.00 96.25 222 ALA A N 1
ATOM 1696 C CA . ALA A 1 222 ? -21.236 -9.189 33.000 1.00 96.25 222 ALA A CA 1
ATOM 1697 C C . ALA A 1 222 ? -20.724 -10.622 32.857 1.00 96.25 222 ALA A C 1
ATOM 1699 O O . ALA A 1 222 ? -21.472 -11.590 32.999 1.00 96.25 222 ALA A O 1
ATOM 1700 N N . VAL A 1 223 ? -19.430 -10.749 32.588 1.00 96.00 223 VAL A N 1
ATOM 1701 C CA . VAL A 1 223 ? -18.705 -12.016 32.559 1.00 96.00 223 VAL A CA 1
ATOM 1702 C C . VAL A 1 223 ? -17.925 -12.151 33.855 1.00 96.00 223 VAL A C 1
ATOM 1704 O O . VAL A 1 223 ? -17.050 -11.336 34.140 1.00 96.00 223 VAL A O 1
ATOM 1707 N N . ILE A 1 224 ? -18.241 -13.184 34.629 1.00 95.12 224 ILE A N 1
ATOM 1708 C CA . ILE A 1 224 ? -17.643 -13.460 35.933 1.00 95.12 224 ILE A CA 1
ATOM 1709 C C . ILE A 1 224 ? -16.815 -14.740 35.819 1.00 95.12 224 ILE A C 1
ATOM 1711 O O . ILE A 1 224 ? -17.344 -15.811 35.517 1.00 95.12 224 ILE A O 1
ATOM 1715 N N . LEU A 1 225 ? -15.512 -14.615 36.052 1.00 94.56 225 LEU A N 1
ATOM 1716 C CA . LEU A 1 225 ? -14.545 -15.706 36.064 1.00 94.56 225 LEU A CA 1
ATOM 1717 C C . LEU A 1 225 ? -14.178 -16.021 37.515 1.00 94.56 225 LEU A C 1
ATOM 1719 O O . LEU A 1 225 ? -13.601 -15.174 38.196 1.00 94.56 225 LEU A O 1
ATOM 1723 N N . ALA A 1 226 ? -14.503 -17.225 37.975 1.00 93.25 226 ALA A N 1
ATOM 1724 C CA . ALA A 1 226 ? -14.234 -17.697 39.333 1.00 93.25 226 ALA A CA 1
ATOM 1725 C C . ALA A 1 226 ? -13.478 -19.035 39.306 1.00 93.25 226 ALA A C 1
ATOM 1727 O O . ALA A 1 226 ? -13.437 -19.700 38.268 1.00 93.25 226 ALA A O 1
ATOM 1728 N N . ASP A 1 227 ? -12.884 -19.426 40.439 1.00 92.19 227 ASP A N 1
ATOM 1729 C CA . ASP A 1 227 ? -11.958 -20.570 40.524 1.00 92.19 227 ASP A CA 1
ATOM 1730 C C . ASP A 1 227 ? -10.831 -20.422 39.485 1.00 92.19 227 ASP A C 1
ATOM 1732 O O . ASP A 1 227 ? -10.754 -21.122 38.467 1.00 92.19 227 ASP A O 1
ATOM 1736 N N . LEU A 1 228 ? -10.010 -19.387 39.695 1.00 92.38 228 LEU A N 1
ATOM 1737 C CA . LEU A 1 228 ? -8.933 -19.027 38.782 1.00 92.38 228 LEU A CA 1
ATOM 1738 C C . LEU A 1 228 ? -7.868 -20.131 38.732 1.00 92.38 228 LEU A C 1
ATOM 1740 O O . LEU A 1 228 ? -7.450 -20.696 39.743 1.00 92.38 228 LEU A O 1
ATOM 1744 N N . LYS A 1 229 ? -7.400 -20.434 37.522 1.00 89.94 229 LYS A N 1
ATOM 1745 C CA . LYS A 1 229 ? -6.352 -21.432 37.289 1.00 89.94 229 LYS A CA 1
ATOM 1746 C C . LYS A 1 229 ? -4.974 -20.870 37.653 1.00 89.94 229 LYS A C 1
ATOM 1748 O O . LYS A 1 229 ? -4.787 -19.656 37.617 1.00 89.94 229 LYS A O 1
ATOM 1753 N N . PRO A 1 230 ? -3.959 -21.728 37.887 1.00 88.50 230 PRO A N 1
ATOM 1754 C CA . PRO A 1 230 ? -2.591 -21.276 38.161 1.00 88.50 230 PRO A CA 1
ATOM 1755 C C . PRO A 1 230 ? -2.039 -20.283 37.127 1.00 88.50 230 PRO A C 1
ATOM 1757 O O . PRO A 1 230 ? -1.342 -19.345 37.492 1.00 88.50 230 PRO A O 1
ATOM 1760 N N . ALA A 1 231 ? -2.420 -20.426 35.853 1.00 85.69 231 ALA A N 1
ATOM 1761 C CA . ALA A 1 231 ? -2.019 -19.508 34.789 1.00 85.69 231 ALA A CA 1
ATOM 1762 C C . ALA A 1 231 ? -2.529 -18.064 34.994 1.00 85.69 231 ALA A C 1
ATOM 1764 O O . ALA A 1 231 ? -1.900 -17.120 34.523 1.00 85.69 231 ALA A O 1
ATOM 1765 N N . ALA A 1 232 ? -3.636 -17.849 35.715 1.00 87.88 232 ALA A N 1
ATOM 1766 C CA . ALA A 1 232 ? -4.100 -16.505 36.062 1.00 87.88 232 ALA A CA 1
ATOM 1767 C C . ALA A 1 232 ? -3.154 -15.805 37.054 1.00 87.88 232 ALA A C 1
ATOM 1769 O O . ALA A 1 232 ? -2.966 -14.595 36.961 1.00 87.88 232 ALA A O 1
ATOM 1770 N N . ALA A 1 233 ? -2.504 -16.556 37.950 1.00 87.00 233 ALA A N 1
ATOM 1771 C CA . ALA A 1 233 ? -1.524 -16.011 38.891 1.00 87.00 233 ALA A CA 1
ATOM 1772 C C . ALA A 1 233 ? -0.230 -15.531 38.202 1.00 87.00 233 ALA A C 1
ATOM 1774 O O . ALA A 1 233 ? 0.516 -14.742 38.775 1.00 87.00 233 ALA A O 1
ATOM 1775 N N . GLU A 1 234 ? 0.027 -15.957 36.960 1.00 86.88 234 GLU A N 1
ATOM 1776 C CA . GLU A 1 234 ? 1.158 -15.488 36.144 1.00 86.88 234 GLU A CA 1
ATOM 1777 C C . GLU A 1 234 ? 0.909 -14.106 35.507 1.00 86.88 234 GLU A C 1
ATOM 1779 O O . GLU A 1 234 ? 1.795 -13.539 34.860 1.00 86.88 234 GLU A O 1
ATOM 1784 N N . ILE A 1 235 ? -0.296 -13.543 35.655 1.00 88.50 235 ILE A N 1
ATOM 1785 C CA . ILE A 1 235 ? -0.628 -12.228 35.108 1.00 88.50 235 ILE A CA 1
ATOM 1786 C C . ILE A 1 235 ? 0.047 -11.132 35.931 1.00 88.50 235 ILE A C 1
ATOM 1788 O O . ILE A 1 235 ? -0.333 -10.814 37.055 1.00 88.50 235 ILE A O 1
ATOM 1792 N N . GLU A 1 236 ? 0.990 -10.447 35.300 1.00 89.19 236 GLU A N 1
ATOM 1793 C CA . GLU A 1 236 ? 1.526 -9.190 35.807 1.00 89.19 236 GLU A CA 1
ATOM 1794 C C . GLU A 1 236 ? 0.520 -8.050 35.562 1.00 89.19 236 GLU A C 1
ATOM 1796 O O . GLU A 1 236 ? 0.356 -7.591 34.428 1.00 89.19 236 GLU A O 1
ATOM 1801 N N . LEU A 1 237 ? -0.126 -7.543 36.621 1.00 87.81 237 LEU A N 1
ATOM 1802 C CA . LEU A 1 237 ? -1.149 -6.482 36.536 1.00 87.81 237 LEU A CA 1
ATOM 1803 C C . LEU A 1 237 ? -0.679 -5.247 35.748 1.00 87.81 237 LEU A C 1
ATOM 1805 O O . LEU A 1 237 ? -1.423 -4.696 34.939 1.00 87.81 237 LEU A O 1
ATOM 1809 N N . GLY A 1 238 ? 0.578 -4.828 35.937 1.00 86.00 238 GLY A N 1
ATOM 1810 C CA . GLY A 1 238 ? 1.164 -3.707 35.194 1.00 86.00 238 GLY A CA 1
ATOM 1811 C C . GLY A 1 238 ? 1.284 -3.984 33.691 1.00 86.00 238 GLY A C 1
ATOM 1812 O O . GLY A 1 238 ? 0.984 -3.115 32.869 1.00 86.00 238 GLY A O 1
ATOM 1813 N N . ARG A 1 239 ? 1.661 -5.214 33.320 1.00 87.25 239 ARG A N 1
ATOM 1814 C CA . ARG A 1 239 ? 1.744 -5.653 31.924 1.00 87.25 239 ARG A CA 1
ATOM 1815 C C . ARG A 1 239 ? 0.360 -5.781 31.302 1.00 87.25 239 ARG A C 1
ATOM 1817 O O . ARG A 1 239 ? 0.181 -5.323 30.177 1.00 87.25 239 ARG A O 1
ATOM 1824 N N . LEU A 1 240 ? -0.613 -6.344 32.020 1.00 88.69 240 LEU A N 1
ATOM 1825 C CA . LEU A 1 240 ? -2.004 -6.405 31.568 1.00 88.69 240 LEU A CA 1
ATOM 1826 C C . LEU A 1 240 ? -2.545 -4.995 31.326 1.00 88.69 240 LEU A C 1
ATOM 1828 O O . LEU A 1 240 ? -3.020 -4.712 30.228 1.00 88.69 240 LEU A O 1
ATOM 1832 N N . ARG A 1 241 ? -2.374 -4.079 32.289 1.00 90.31 241 ARG A N 1
ATOM 1833 C CA . ARG A 1 241 ? -2.755 -2.668 32.136 1.00 90.31 241 ARG A CA 1
ATOM 1834 C C . ARG A 1 241 ? -2.143 -2.063 30.871 1.00 90.31 241 ARG A C 1
ATOM 1836 O O . ARG A 1 241 ? -2.859 -1.459 30.079 1.00 90.31 241 ARG A O 1
ATOM 1843 N N . TRP A 1 242 ? -0.844 -2.259 30.633 1.00 86.25 242 TRP A N 1
ATOM 1844 C CA . TRP A 1 242 ? -0.184 -1.790 29.409 1.00 86.25 242 TRP A CA 1
ATOM 1845 C C . TRP A 1 242 ? -0.766 -2.425 28.133 1.00 86.25 242 TRP A C 1
ATOM 1847 O O . TRP A 1 242 ? -1.065 -1.703 27.181 1.00 86.25 242 TRP A O 1
ATOM 1857 N N . ILE A 1 243 ? -1.006 -3.743 28.118 1.00 86.56 243 ILE A N 1
ATOM 1858 C CA . ILE A 1 243 ? -1.630 -4.452 26.986 1.00 86.56 243 ILE A CA 1
ATOM 1859 C C . ILE A 1 243 ? -2.994 -3.832 26.661 1.00 86.56 243 ILE A C 1
ATOM 1861 O O . ILE A 1 243 ? -3.235 -3.467 25.508 1.00 86.56 243 ILE A O 1
ATOM 1865 N N . LEU A 1 244 ? -3.845 -3.623 27.668 1.00 88.81 244 LEU A N 1
ATOM 1866 C CA . LEU A 1 244 ? -5.162 -3.011 27.487 1.00 88.81 244 LEU A CA 1
ATOM 1867 C C . LEU A 1 244 ? -5.058 -1.580 26.934 1.00 88.81 244 LEU A C 1
ATOM 1869 O O . LEU A 1 244 ? -5.757 -1.242 25.978 1.00 88.81 244 LEU A O 1
ATOM 1873 N N . ARG A 1 245 ? -4.112 -0.766 27.430 1.00 90.19 245 ARG A N 1
ATOM 1874 C CA . ARG A 1 245 ? -3.868 0.602 26.919 1.00 90.19 245 ARG A CA 1
ATOM 1875 C C . ARG A 1 245 ? -3.427 0.623 25.456 1.00 90.19 245 ARG A C 1
ATOM 1877 O O . ARG A 1 245 ? -3.725 1.573 24.732 1.00 90.19 245 ARG A O 1
ATOM 1884 N N . THR A 1 246 ? -2.667 -0.381 25.016 1.00 83.56 246 THR A N 1
ATOM 1885 C CA . THR A 1 246 ? -2.220 -0.488 23.613 1.00 83.56 246 THR A CA 1
ATOM 1886 C C . THR A 1 246 ? -3.323 -0.982 22.679 1.00 83.56 246 THR A C 1
ATOM 1888 O O . THR A 1 246 ? -3.349 -0.606 21.503 1.00 83.56 246 THR A O 1
ATOM 1891 N N . ALA A 1 247 ? -4.246 -1.795 23.198 1.00 81.06 247 ALA A N 1
ATOM 1892 C CA . ALA A 1 247 ? -5.416 -2.269 22.472 1.00 81.06 247 ALA A CA 1
ATOM 1893 C C . ALA A 1 247 ? -6.520 -1.203 22.375 1.00 81.06 247 ALA A C 1
ATOM 1895 O O . ALA A 1 247 ? -7.317 -1.255 21.442 1.00 81.06 247 ALA A O 1
ATOM 1896 N N . LEU A 1 248 ? -6.542 -0.213 23.273 1.00 86.19 248 LEU A N 1
ATOM 1897 C CA . LEU A 1 248 ? -7.559 0.835 23.283 1.00 86.19 248 LEU A CA 1
ATOM 1898 C C . LEU A 1 248 ? -7.362 1.864 22.143 1.00 86.19 248 LEU A C 1
ATOM 1900 O O . LEU A 1 248 ? -6.257 2.411 21.981 1.00 86.19 248 LEU A O 1
ATOM 1904 N N . PRO A 1 249 ? -8.403 2.159 21.344 1.00 86.56 249 PRO A N 1
ATOM 1905 C CA . PRO A 1 249 ? -8.367 3.232 20.354 1.00 86.56 249 PRO A CA 1
ATOM 1906 C C . PRO A 1 249 ? -8.390 4.608 21.032 1.00 86.56 249 PRO A C 1
ATOM 1908 O O . PRO A 1 249 ? -8.898 4.759 22.141 1.00 86.56 249 PRO A O 1
ATOM 1911 N N . LEU A 1 250 ? -7.852 5.631 20.361 1.00 88.31 250 LEU A N 1
ATOM 1912 C CA . LEU A 1 250 ? -8.049 7.023 20.784 1.00 88.31 250 LEU A CA 1
ATOM 1913 C C . LEU A 1 250 ? -9.415 7.497 20.270 1.00 88.31 250 LEU A C 1
ATOM 1915 O O . LEU A 1 250 ? -9.495 8.199 19.264 1.00 88.31 250 LEU A O 1
ATOM 1919 N N . HIS A 1 251 ? -10.484 7.038 20.921 1.00 86.50 251 HIS A N 1
ATOM 1920 C CA . HIS A 1 251 ? -11.858 7.272 20.486 1.00 86.50 251 HIS A CA 1
ATOM 1921 C C . HIS A 1 251 ? -12.681 7.994 21.566 1.00 86.50 251 HIS A C 1
ATOM 1923 O O . HIS A 1 251 ? -12.704 7.524 22.702 1.00 86.50 251 HIS A O 1
ATOM 1929 N N . PRO A 1 252 ? -13.411 9.080 21.244 1.00 83.50 252 PRO A N 1
ATOM 1930 C CA . PRO A 1 252 ? -14.147 9.850 22.253 1.00 83.50 252 PRO A CA 1
ATOM 1931 C C . PRO A 1 252 ? -15.300 9.109 22.949 1.00 83.50 252 PRO A C 1
ATOM 1933 O O . PRO A 1 252 ? -15.602 9.393 24.103 1.00 83.50 252 PRO A O 1
ATOM 1936 N N . ASP A 1 253 ? -15.964 8.180 22.252 1.00 82.50 253 ASP A N 1
ATOM 1937 C CA . ASP A 1 253 ? -17.153 7.467 22.762 1.00 82.50 253 ASP A CA 1
ATOM 1938 C C . ASP A 1 253 ? -16.859 6.061 23.316 1.00 82.50 253 ASP A C 1
ATOM 1940 O O . ASP A 1 253 ? -17.799 5.346 23.657 1.00 82.50 253 ASP A O 1
ATOM 1944 N N . PHE A 1 254 ? -15.592 5.632 23.380 1.00 86.50 254 PHE A N 1
ATOM 1945 C CA . PHE A 1 254 ? -15.237 4.307 23.904 1.00 86.50 254 PHE A CA 1
ATOM 1946 C C . PHE A 1 254 ? -14.292 4.428 25.098 1.00 86.50 254 PHE A C 1
ATOM 1948 O O . PHE A 1 254 ? -13.161 4.889 24.952 1.00 86.50 254 PHE A O 1
ATOM 1955 N N . LYS A 1 255 ? -14.757 3.995 26.271 1.00 89.06 255 LYS A N 1
ATOM 1956 C CA . LYS A 1 255 ? -14.014 4.043 27.531 1.00 89.06 255 LYS A CA 1
ATOM 1957 C C . LYS A 1 255 ? -13.839 2.655 28.119 1.00 89.06 255 LYS A C 1
ATOM 1959 O O . LYS A 1 255 ? -14.776 1.858 28.146 1.00 89.06 255 LYS A O 1
ATOM 1964 N N . LEU A 1 256 ? -12.646 2.400 28.641 1.00 91.44 256 LEU A N 1
ATOM 1965 C CA . LEU A 1 256 ? -12.349 1.192 29.391 1.00 91.44 256 LEU A CA 1
ATOM 1966 C C . LEU A 1 256 ? -11.907 1.577 30.795 1.00 91.44 256 LEU A C 1
ATOM 1968 O O . LEU A 1 256 ? -10.971 2.351 30.957 1.00 91.44 256 LEU A O 1
ATOM 1972 N N . TYR A 1 257 ? -12.559 1.008 31.799 1.00 90.81 257 TYR A N 1
ATOM 1973 C CA . TYR A 1 257 ? -12.215 1.199 33.199 1.00 90.81 257 TYR A CA 1
ATOM 1974 C C . TYR A 1 257 ? -11.469 -0.028 33.712 1.00 90.81 257 TYR A C 1
ATOM 1976 O O . TYR A 1 257 ? -11.954 -1.146 33.555 1.00 90.81 257 TYR A O 1
ATOM 1984 N N . TYR A 1 258 ? -10.313 0.165 34.338 1.00 90.19 258 TYR A N 1
ATOM 1985 C CA . TYR A 1 258 ? -9.521 -0.898 34.957 1.00 90.19 258 TYR A CA 1
ATOM 1986 C C . TYR A 1 258 ? -9.459 -0.654 36.465 1.00 90.19 258 TYR A C 1
ATOM 1988 O O . TYR A 1 258 ? -8.878 0.341 36.894 1.00 90.19 258 TYR A O 1
ATOM 1996 N N . ASN A 1 259 ? -10.076 -1.530 37.265 1.00 87.56 259 ASN A N 1
ATOM 1997 C CA . ASN A 1 259 ? -10.219 -1.365 38.721 1.00 87.56 259 ASN A CA 1
ATOM 1998 C C . ASN A 1 259 ? -10.723 0.042 39.115 1.00 87.56 259 ASN A C 1
ATOM 2000 O O . ASN A 1 259 ? -10.127 0.726 39.941 1.00 87.56 259 ASN A O 1
ATOM 2004 N N . ALA A 1 260 ? -11.822 0.472 38.480 1.00 80.50 260 ALA A N 1
ATOM 2005 C CA . ALA A 1 260 ? -12.481 1.778 38.637 1.00 80.50 260 ALA A CA 1
ATOM 2006 C C . ALA A 1 260 ? -11.721 3.016 38.114 1.00 80.50 260 ALA A C 1
ATOM 2008 O O . ALA A 1 260 ? -12.270 4.117 38.153 1.00 80.50 260 ALA A O 1
ATOM 2009 N N . GLU A 1 261 ? -10.524 2.861 37.549 1.00 86.25 261 GLU A N 1
ATOM 2010 C CA . GLU A 1 261 ? -9.795 3.959 36.904 1.00 86.25 261 GLU A CA 1
ATOM 2011 C C . GLU A 1 261 ? -10.053 4.003 35.395 1.00 86.25 261 GLU A C 1
ATOM 2013 O O . GLU A 1 261 ? -10.025 2.963 34.738 1.00 86.25 261 GLU A O 1
ATOM 2018 N N . ASP A 1 262 ? -10.255 5.200 34.833 1.00 87.38 262 ASP A N 1
ATOM 2019 C CA . ASP A 1 262 ? -10.327 5.396 33.377 1.00 87.38 262 ASP A CA 1
ATOM 2020 C C . ASP A 1 262 ? -8.956 5.091 32.753 1.00 87.38 262 ASP A C 1
ATOM 2022 O O . ASP A 1 262 ? -7.919 5.626 33.166 1.00 87.38 262 ASP A O 1
ATOM 2026 N N . LEU A 1 263 ? -8.939 4.177 31.788 1.00 90.19 263 LEU A N 1
ATOM 2027 C CA . LEU A 1 263 ? -7.728 3.725 31.135 1.00 90.19 263 LEU A CA 1
ATOM 2028 C C . LEU A 1 263 ? -7.530 4.503 29.831 1.00 90.19 263 LEU A C 1
ATOM 2030 O O . LEU A 1 263 ? -8.217 4.262 28.846 1.00 90.19 263 LEU A O 1
ATOM 2034 N N . GLU A 1 264 ? -6.538 5.391 29.779 1.00 89.12 264 GLU A N 1
ATOM 2035 C CA . GLU A 1 264 ? -6.247 6.135 28.549 1.00 89.12 264 GLU A CA 1
ATOM 2036 C C . GLU A 1 264 ? -5.409 5.329 27.545 1.00 89.12 264 GLU A C 1
ATOM 2038 O O . GLU A 1 264 ? -4.453 4.625 27.904 1.00 89.12 264 GLU A O 1
ATOM 2043 N N . SER A 1 265 ? -5.730 5.486 26.257 1.00 90.38 265 SER A N 1
ATOM 2044 C CA . SER A 1 265 ? -4.971 4.890 25.155 1.00 90.38 265 SER A CA 1
ATOM 2045 C C . SER A 1 265 ? -3.520 5.368 25.166 1.00 90.38 265 SER A C 1
ATOM 2047 O O . SER A 1 265 ? -3.252 6.563 25.259 1.00 90.38 265 SER A O 1
ATOM 2049 N N . THR A 1 266 ? -2.575 4.454 24.930 1.00 88.88 266 THR A N 1
ATOM 2050 C CA . THR A 1 266 ? -1.149 4.806 24.723 1.00 88.88 266 THR A CA 1
ATOM 2051 C C . THR A 1 266 ? -0.913 5.810 23.588 1.00 88.88 266 THR A C 1
ATOM 2053 O O . THR A 1 266 ? 0.150 6.416 23.504 1.00 88.88 266 THR A O 1
ATOM 2056 N N . LYS A 1 267 ? -1.885 6.005 22.688 1.00 88.50 267 LYS A N 1
ATOM 2057 C CA . LYS A 1 267 ? -1.794 7.004 21.616 1.00 88.50 267 LYS A CA 1
ATOM 2058 C C . LYS A 1 267 ? -1.906 8.437 22.127 1.00 88.50 267 LYS A C 1
ATOM 2060 O O . LYS A 1 267 ? -1.358 9.321 21.482 1.00 88.50 267 LYS A O 1
ATOM 2065 N N . ALA A 1 268 ? -2.579 8.657 23.257 1.00 88.19 268 ALA A N 1
ATOM 2066 C CA . ALA A 1 268 ? -2.672 9.975 23.883 1.00 88.19 268 ALA A CA 1
ATOM 2067 C C . ALA A 1 268 ? -1.310 10.462 24.414 1.00 88.19 268 ALA A C 1
ATOM 2069 O O . ALA A 1 268 ? -1.065 11.668 24.429 1.00 88.19 268 ALA A O 1
ATOM 2070 N N . ASP A 1 269 ? -0.424 9.521 24.770 1.00 88.12 269 ASP A N 1
ATOM 2071 C CA . ASP A 1 269 ? 0.928 9.774 25.290 1.00 88.12 269 ASP A CA 1
ATOM 2072 C C . ASP A 1 269 ? 1.935 10.166 24.192 1.00 88.12 269 ASP A C 1
ATOM 2074 O O . ASP A 1 269 ? 3.068 10.545 24.492 1.00 88.12 269 ASP A O 1
ATOM 2078 N N . LYS A 1 270 ? 1.564 10.033 22.911 1.00 88.56 270 LYS A N 1
ATOM 2079 C CA . LYS A 1 270 ? 2.464 10.324 21.788 1.00 88.56 270 LYS A CA 1
ATOM 2080 C C . LYS A 1 270 ? 2.799 11.811 21.716 1.00 88.56 270 LYS A C 1
ATOM 2082 O O . LYS A 1 270 ? 1.984 12.668 22.053 1.00 88.56 270 LYS A O 1
ATOM 2087 N N . GLU A 1 271 ? 3.995 12.108 21.210 1.00 91.25 271 GLU A N 1
ATOM 2088 C CA . GLU A 1 271 ? 4.469 13.482 21.040 1.00 91.25 271 GLU A CA 1
ATOM 2089 C C . GLU A 1 271 ? 3.498 14.282 20.156 1.00 91.25 271 GLU A C 1
ATOM 2091 O O . GLU A 1 271 ? 3.155 13.864 19.044 1.00 91.25 271 GLU A O 1
ATOM 2096 N N . ARG A 1 272 ? 3.050 15.436 20.661 1.00 93.88 272 ARG A N 1
ATOM 2097 C CA . ARG A 1 272 ? 2.149 16.352 19.955 1.00 93.88 272 ARG A CA 1
ATOM 2098 C C . ARG A 1 272 ? 2.971 17.395 19.210 1.00 93.88 272 ARG A C 1
ATOM 2100 O O . ARG A 1 272 ? 3.754 18.121 19.813 1.00 93.88 272 ARG A O 1
ATOM 2107 N N . LEU A 1 273 ? 2.785 17.470 17.895 1.00 90.88 273 LEU A N 1
ATOM 2108 C CA . LEU A 1 273 ? 3.402 18.489 17.045 1.00 90.88 273 LEU A CA 1
ATOM 2109 C C . LEU A 1 273 ? 2.596 19.787 17.027 1.00 90.88 273 LEU A C 1
ATOM 2111 O O . LEU A 1 273 ? 3.162 20.853 16.783 1.00 90.88 273 LEU A O 1
ATOM 2115 N N . TRP A 1 274 ? 1.279 19.690 17.222 1.00 95.25 274 TRP A N 1
ATOM 2116 C CA . TRP A 1 274 ? 0.376 20.832 17.194 1.00 95.25 274 TRP A CA 1
ATOM 2117 C C . TRP A 1 274 ? -0.927 20.540 17.936 1.00 95.25 274 TRP A C 1
ATOM 2119 O O . TRP A 1 274 ? -1.509 19.470 17.763 1.00 95.25 274 TRP A O 1
ATOM 2129 N N . ASP A 1 275 ? -1.404 21.526 18.687 1.00 95.62 275 ASP A N 1
ATOM 2130 C CA . ASP A 1 275 ? -2.711 21.547 19.337 1.00 95.62 275 ASP A CA 1
ATOM 2131 C C . ASP A 1 275 ? -3.475 22.791 18.849 1.00 95.62 275 ASP A C 1
ATOM 2133 O O . ASP A 1 275 ? -2.889 23.854 18.626 1.00 95.62 275 ASP A O 1
ATOM 2137 N N . PHE A 1 276 ? -4.786 22.655 18.681 1.00 96.06 276 PHE A N 1
ATOM 2138 C CA . PHE A 1 276 ? -5.675 23.709 18.201 1.00 96.06 276 PHE A CA 1
ATOM 2139 C C . PHE A 1 276 ? -7.002 23.657 18.949 1.00 96.06 276 PHE A C 1
ATOM 2141 O O . PHE A 1 276 ? -7.661 22.618 18.971 1.00 96.06 276 PHE A O 1
ATOM 2148 N N . MET A 1 277 ? -7.416 24.776 19.533 1.00 95.31 277 MET A N 1
ATOM 2149 C CA . MET A 1 277 ? -8.712 24.948 20.181 1.00 95.31 277 MET A CA 1
ATOM 2150 C C . MET A 1 277 ? -9.615 25.857 19.346 1.00 95.31 277 MET A C 1
ATOM 2152 O O . MET A 1 277 ? -9.274 27.008 19.058 1.00 95.31 277 MET A O 1
ATOM 2156 N N . VAL A 1 278 ? -10.799 25.347 19.006 1.00 94.75 278 VAL A N 1
ATOM 2157 C CA . VAL A 1 278 ? -11.845 26.119 18.326 1.00 94.75 278 VAL A CA 1
ATOM 2158 C C . VAL A 1 278 ? -12.280 27.294 19.212 1.00 94.75 278 VAL A C 1
ATOM 2160 O O . VAL A 1 278 ? -12.377 27.173 20.433 1.00 94.75 278 VAL A O 1
ATOM 2163 N N . GLY A 1 279 ? -12.518 28.450 18.599 1.00 92.00 279 GLY A N 1
ATOM 2164 C CA . GLY A 1 279 ? -12.868 29.705 19.259 1.00 92.00 279 GLY A CA 1
ATOM 2165 C C . GLY A 1 279 ? -11.703 30.382 19.991 1.00 92.00 279 GLY A C 1
ATOM 2166 O O . GLY A 1 279 ? -11.941 31.293 20.787 1.00 92.00 279 GLY A O 1
ATOM 2167 N N . LYS A 1 280 ? -10.462 29.926 19.791 1.00 92.81 280 LYS A N 1
ATOM 2168 C CA . LYS A 1 280 ? -9.242 30.519 20.369 1.00 92.81 280 LYS A CA 1
ATOM 2169 C C . LYS A 1 280 ? -8.123 30.640 19.337 1.00 92.81 280 LYS A C 1
ATOM 2171 O O . LYS A 1 280 ? -7.468 31.679 19.268 1.00 92.81 280 LYS A O 1
ATOM 2176 N N . ASP A 1 281 ? -7.905 29.592 18.546 1.00 93.75 281 ASP A N 1
ATOM 2177 C CA . ASP A 1 281 ? -6.719 29.441 17.699 1.00 93.75 281 ASP A CA 1
ATOM 2178 C C . ASP A 1 281 ? -6.943 29.760 16.213 1.00 93.75 281 ASP A C 1
ATOM 2180 O O . ASP A 1 281 ? -6.030 29.598 15.402 1.00 93.75 281 ASP A O 1
ATOM 2184 N N . GLU A 1 282 ? -8.107 30.283 15.818 1.00 93.56 282 GLU A N 1
ATOM 2185 C CA . GLU A 1 282 ? -8.454 30.576 14.416 1.00 93.56 282 GLU A CA 1
ATOM 2186 C C . GLU A 1 282 ? -7.446 31.492 13.705 1.00 93.56 282 GLU A C 1
ATOM 2188 O O . GLU A 1 282 ? -7.307 31.441 12.480 1.00 93.56 282 GLU A O 1
ATOM 2193 N N . GLY A 1 283 ? -6.707 32.312 14.461 1.00 87.31 283 GLY A N 1
ATOM 2194 C CA . GLY A 1 283 ? -5.620 33.147 13.948 1.00 87.31 283 GLY A CA 1
ATOM 2195 C C . GLY A 1 283 ? -4.459 32.361 13.327 1.00 87.31 283 GLY A C 1
ATOM 2196 O O . GLY A 1 283 ? -3.716 32.921 12.522 1.00 87.31 283 GLY A O 1
ATOM 2197 N N . GLN A 1 284 ? -4.315 31.075 13.659 1.00 88.62 284 GLN A N 1
ATOM 2198 C CA . GLN A 1 284 ? -3.301 30.177 13.101 1.00 88.62 284 GLN A CA 1
ATOM 2199 C C . GLN A 1 284 ? -3.679 29.632 11.712 1.00 88.62 284 GLN A C 1
ATOM 2201 O O . GLN A 1 284 ? -2.832 29.049 11.031 1.00 88.62 284 GLN A O 1
ATOM 2206 N N . LEU A 1 285 ? -4.939 29.777 11.292 1.00 89.06 285 LEU A N 1
ATOM 2207 C CA . LEU A 1 285 ? -5.441 29.221 10.035 1.00 89.06 285 LEU A CA 1
ATOM 2208 C C . LEU A 1 285 ? -4.969 30.046 8.819 1.00 89.06 285 LEU A C 1
ATOM 2210 O O . LEU A 1 285 ? -4.758 31.257 8.927 1.00 89.06 285 LEU A O 1
ATOM 2214 N N . PRO A 1 286 ? -4.783 29.418 7.644 1.00 72.06 286 PRO A N 1
ATOM 2215 C CA . PRO A 1 286 ? -4.318 30.119 6.450 1.00 72.06 286 PRO A CA 1
ATOM 2216 C C . PRO A 1 286 ? -5.381 31.092 5.911 1.00 72.06 286 PRO A C 1
ATOM 2218 O O . PRO A 1 286 ? -6.547 30.733 5.773 1.00 72.06 286 PRO A O 1
ATOM 2221 N N . GLY A 1 287 ? -4.977 32.320 5.569 1.00 69.94 287 GLY A N 1
ATOM 2222 C CA . GLY A 1 287 ? -5.810 33.273 4.824 1.00 69.94 287 GLY A CA 1
ATOM 2223 C C . GLY A 1 287 ? -5.635 33.157 3.304 1.00 69.94 287 GLY A C 1
ATOM 2224 O O . GLY A 1 287 ? -4.685 32.540 2.823 1.00 69.94 287 GLY A O 1
ATOM 2225 N N . GLY A 1 288 ? -6.520 33.799 2.530 1.00 56.75 288 GLY A N 1
ATOM 2226 C CA . GLY A 1 288 ? -6.532 33.793 1.053 1.00 56.75 288 GLY A CA 1
ATOM 2227 C C . GLY A 1 288 ? -5.381 34.556 0.365 1.00 56.75 288 GLY A C 1
ATOM 2228 O O . GLY A 1 288 ? -5.611 35.287 -0.600 1.00 56.75 288 GLY A O 1
ATOM 2229 N N . GLY A 1 289 ? -4.155 34.470 0.892 1.00 57.56 289 GLY A N 1
ATOM 2230 C CA . GLY A 1 289 ? -2.936 35.083 0.351 1.00 57.56 289 GLY A CA 1
ATOM 2231 C C . GLY A 1 289 ? -1.854 35.322 1.414 1.00 57.56 289 GLY A C 1
ATOM 2232 O O . GLY A 1 289 ? -2.153 35.401 2.606 1.00 57.56 289 GLY A O 1
ATOM 2233 N N . LYS A 1 290 ? -0.585 35.477 0.993 1.00 50.84 290 LYS A N 1
ATOM 2234 C CA . LYS A 1 290 ? 0.537 35.802 1.901 1.00 50.84 290 LYS A CA 1
ATOM 2235 C C . LYS A 1 290 ? 0.221 37.074 2.704 1.00 50.84 290 LYS A C 1
ATOM 2237 O O . LYS A 1 290 ? 0.056 38.141 2.123 1.00 50.84 290 LYS A O 1
ATOM 2242 N N . GLY A 1 291 ? 0.144 36.950 4.031 1.00 61.56 291 GLY A N 1
ATOM 2243 C CA . GLY A 1 291 ? -0.084 38.066 4.959 1.00 61.56 291 GLY A CA 1
ATOM 2244 C C . GLY A 1 291 ? -1.550 38.443 5.218 1.00 61.56 291 GLY A C 1
ATOM 2245 O O . GLY A 1 291 ? -1.795 39.336 6.027 1.00 61.56 291 GLY A O 1
ATOM 2246 N N . LYS A 1 292 ? -2.533 37.780 4.589 1.00 69.38 292 LYS A N 1
ATOM 2247 C CA . LYS A 1 292 ? -3.954 37.974 4.930 1.00 69.38 292 LYS A CA 1
ATOM 2248 C C . LYS A 1 292 ? -4.325 37.126 6.147 1.00 69.38 292 LYS A C 1
ATOM 2250 O O . LYS A 1 292 ? -4.000 35.942 6.192 1.00 69.38 292 LYS A O 1
ATOM 2255 N N . LYS A 1 293 ? -5.029 37.725 7.114 1.00 70.00 293 LYS A N 1
ATOM 2256 C CA . LYS A 1 293 ? -5.626 36.985 8.236 1.00 70.00 293 LYS A CA 1
ATOM 2257 C C . LYS A 1 293 ? -6.698 36.028 7.713 1.00 70.00 293 LYS A C 1
ATOM 2259 O O . LYS A 1 293 ? -7.401 36.360 6.759 1.00 70.00 293 LYS A O 1
ATOM 2264 N N . SER A 1 294 ? -6.809 34.868 8.352 1.00 81.38 294 SER A N 1
ATOM 2265 C CA . SER A 1 294 ? -7.905 33.921 8.143 1.00 81.38 294 SER A CA 1
ATOM 2266 C C . SER A 1 294 ? -9.264 34.618 8.267 1.00 81.38 294 SER A C 1
ATOM 2268 O O . SER A 1 294 ? -9.453 35.459 9.149 1.00 81.38 294 SER A O 1
ATOM 2270 N N . GLU A 1 295 ? -10.205 34.272 7.389 1.00 86.75 295 GLU A N 1
ATOM 2271 C CA . GLU A 1 295 ? -11.601 34.720 7.491 1.00 86.75 295 GLU A CA 1
ATOM 2272 C C . GLU A 1 295 ? -12.261 34.204 8.779 1.00 86.75 295 GLU A C 1
ATOM 2274 O O . GLU A 1 295 ? -12.993 34.936 9.441 1.00 86.75 295 GLU A O 1
ATOM 2279 N N . TRP A 1 296 ? -11.882 32.999 9.215 1.00 89.38 296 TRP A N 1
ATOM 2280 C CA . TRP A 1 296 ? -12.354 32.369 10.448 1.00 89.38 296 TRP A CA 1
ATOM 2281 C C . TRP A 1 296 ? -11.915 33.132 11.703 1.00 89.38 296 TRP A C 1
ATOM 2283 O O . TRP A 1 296 ? -12.655 33.199 12.676 1.00 89.38 296 TRP A O 1
ATOM 2293 N N . ALA A 1 297 ? -10.745 33.781 11.670 1.00 86.75 297 ALA A N 1
ATOM 2294 C CA . ALA A 1 297 ? -10.220 34.553 12.802 1.00 86.75 297 ALA A CA 1
ATOM 2295 C C . ALA A 1 297 ? -10.995 35.851 13.082 1.00 86.75 297 ALA A C 1
ATOM 2297 O O . ALA A 1 297 ? -10.727 36.526 14.073 1.00 86.75 297 ALA A O 1
ATOM 2298 N N . GLN A 1 298 ? -11.901 36.238 12.182 1.00 85.44 298 GLN A N 1
ATOM 2299 C CA . GLN A 1 298 ? -12.733 37.436 12.312 1.00 85.44 298 GLN A CA 1
ATOM 2300 C C . GLN A 1 298 ? -14.144 37.108 12.812 1.00 85.44 298 GLN A C 1
ATOM 2302 O O . GLN A 1 298 ? -14.929 38.023 13.059 1.00 85.44 298 GLN A O 1
ATOM 2307 N N . MET A 1 299 ? -14.479 35.822 12.949 1.00 88.62 299 MET A N 1
ATOM 2308 C CA . MET A 1 299 ? -15.783 35.391 13.436 1.00 88.62 299 MET A CA 1
ATOM 2309 C C . MET A 1 299 ? -15.906 35.597 14.949 1.00 88.62 299 MET A C 1
ATOM 2311 O O . MET A 1 299 ? -14.922 35.578 15.688 1.00 88.62 299 MET A O 1
ATOM 2315 N N . ALA A 1 300 ? -17.138 35.819 15.410 1.00 90.12 300 ALA A N 1
ATOM 2316 C CA . ALA A 1 300 ? -17.419 36.007 16.827 1.00 90.12 300 ALA A CA 1
ATOM 2317 C C . ALA A 1 300 ? -17.207 34.699 17.597 1.00 90.12 300 ALA A C 1
ATOM 2319 O O . ALA A 1 300 ? -17.586 33.629 17.120 1.00 90.12 300 ALA A O 1
ATOM 2320 N N . THR A 1 301 ? -16.656 34.797 18.802 1.00 92.06 301 THR A N 1
ATOM 2321 C CA . THR A 1 301 ? -16.499 33.667 19.720 1.00 92.06 301 THR A CA 1
ATOM 2322 C C . THR A 1 301 ? -17.441 33.802 20.913 1.00 92.06 301 THR A C 1
ATOM 2324 O O . THR A 1 301 ? -17.946 34.886 21.220 1.00 92.06 301 THR A O 1
ATOM 2327 N N . SER A 1 302 ? -17.764 32.689 21.561 1.00 90.62 302 SER A N 1
ATOM 2328 C CA . SER A 1 302 ? -18.628 32.632 22.746 1.00 90.62 302 SER A CA 1
ATOM 2329 C C . SER A 1 302 ? -18.227 31.447 23.617 1.00 90.62 302 SER A C 1
ATOM 2331 O O . SER A 1 302 ? -17.691 30.472 23.104 1.00 90.62 302 SER A O 1
ATOM 2333 N N . GLU A 1 303 ? -18.490 31.507 24.918 1.00 91.19 303 GLU A N 1
ATOM 2334 C CA . GLU A 1 303 ? -18.351 30.336 25.788 1.00 91.19 303 GLU A CA 1
ATOM 2335 C C . GLU A 1 303 ? -19.650 29.531 25.788 1.00 91.19 303 GLU A C 1
ATOM 2337 O O . GLU A 1 303 ? -20.741 30.100 25.877 1.00 91.19 303 GLU A O 1
ATOM 2342 N N . ILE A 1 304 ? -19.524 28.211 25.669 1.00 86.00 304 ILE A N 1
ATOM 2343 C CA . ILE A 1 304 ? -20.638 27.268 25.741 1.00 86.00 304 ILE A CA 1
ATOM 2344 C C . ILE A 1 304 ? -20.364 26.207 26.798 1.00 86.00 304 ILE A C 1
ATOM 2346 O O . ILE A 1 304 ? -19.215 25.854 27.061 1.00 86.00 304 ILE A O 1
ATOM 2350 N N . GLU A 1 305 ? -21.432 25.672 27.375 1.00 83.56 305 GLU A N 1
ATOM 2351 C CA . GLU A 1 305 ? -21.375 24.480 28.212 1.00 83.56 305 GLU A CA 1
ATOM 2352 C C . GLU A 1 305 ? -21.560 23.247 27.321 1.00 83.56 305 GLU A C 1
ATOM 2354 O O . GLU A 1 305 ? -22.524 23.149 26.557 1.00 83.56 305 GLU A O 1
ATOM 2359 N N . LEU A 1 306 ? -20.591 22.337 27.360 1.00 75.44 306 LEU A N 1
ATOM 2360 C CA . LEU A 1 306 ? -20.626 21.070 26.647 1.00 75.44 306 LEU A CA 1
ATOM 2361 C C . LEU A 1 306 ? -21.518 20.060 27.393 1.00 75.44 306 LEU A C 1
ATOM 2363 O O . LEU A 1 306 ? -21.751 20.198 28.593 1.00 75.44 306 LEU A O 1
ATOM 2367 N N . PRO A 1 307 ? -22.002 18.999 26.717 1.00 66.19 307 PRO A N 1
ATOM 2368 C CA . PRO A 1 307 ? -22.883 17.995 27.327 1.00 66.19 307 PRO A CA 1
ATOM 2369 C C . PRO A 1 307 ? -22.298 17.241 28.532 1.00 66.19 307 PRO A C 1
ATOM 2371 O O . PRO A 1 307 ? -23.044 16.594 29.262 1.00 66.19 307 PRO A O 1
ATOM 2374 N N . ASP A 1 308 ? -20.980 17.287 28.723 1.00 61.62 308 ASP A N 1
ATOM 2375 C CA . ASP A 1 308 ? -20.276 16.705 29.868 1.00 61.62 308 ASP A CA 1
ATOM 2376 C C . ASP A 1 308 ? -20.161 17.671 31.067 1.00 61.62 308 ASP A C 1
ATOM 2378 O O . ASP A 1 308 ? -19.540 17.327 32.072 1.00 61.62 308 ASP A O 1
ATOM 2382 N N . GLY A 1 309 ? -20.765 18.864 30.976 1.00 69.62 309 GLY A N 1
ATOM 2383 C CA . GLY A 1 309 ? -20.738 19.913 31.999 1.00 69.62 309 GLY A CA 1
ATOM 2384 C C . GLY A 1 309 ? -19.481 20.787 31.972 1.00 69.62 309 GLY A C 1
ATOM 2385 O O . GLY A 1 309 ? -19.316 21.656 32.828 1.00 69.62 309 GLY A O 1
ATOM 2386 N N . SER A 1 310 ? -18.570 20.573 31.018 1.00 77.12 310 SER A N 1
ATOM 2387 C CA . SER A 1 310 ? -17.376 21.407 30.868 1.00 77.12 310 SER A CA 1
ATOM 2388 C C . SER A 1 310 ? -17.659 22.668 30.045 1.00 77.12 310 SER A C 1
ATOM 2390 O O . SER A 1 310 ? -18.499 22.675 29.149 1.00 77.12 310 SER A O 1
ATOM 2392 N N . THR A 1 311 ? -16.956 23.767 30.327 1.00 85.12 311 THR A N 1
ATOM 2393 C CA . THR A 1 311 ? -17.060 25.002 29.533 1.00 85.12 311 THR A CA 1
ATOM 2394 C C . THR A 1 311 ? -16.011 25.013 28.422 1.00 85.12 311 THR A C 1
ATOM 2396 O O . THR A 1 311 ? -14.825 24.798 28.680 1.00 85.12 311 THR A O 1
ATOM 2399 N N . ALA A 1 312 ? -16.424 25.310 27.189 1.00 87.12 312 ALA A N 1
ATOM 2400 C CA . ALA A 1 312 ? -15.550 25.400 26.022 1.00 87.12 312 ALA A CA 1
ATOM 2401 C C . ALA A 1 312 ? -15.750 26.714 25.255 1.00 87.12 312 ALA A C 1
ATOM 2403 O O . ALA A 1 312 ? -16.846 27.272 25.217 1.00 87.12 312 ALA A O 1
ATOM 2404 N N . SER A 1 313 ? -14.685 27.197 24.607 1.00 92.62 313 SER A N 1
ATOM 2405 C CA . SER A 1 313 ? -14.810 28.287 23.634 1.00 92.62 313 SER A CA 1
ATOM 2406 C C . SER A 1 313 ? -15.405 27.743 22.339 1.00 92.62 313 SER A C 1
ATOM 2408 O O . SER A 1 313 ? -15.058 26.645 21.899 1.00 92.62 313 SER A O 1
ATOM 2410 N N . ALA A 1 314 ? -16.294 28.518 21.736 1.00 92.75 314 ALA A N 1
ATOM 2411 C CA . ALA A 1 314 ? -16.964 28.208 20.491 1.00 92.75 314 ALA A CA 1
ATOM 2412 C C . ALA A 1 314 ? -16.808 29.360 19.499 1.00 92.75 314 ALA A C 1
ATOM 2414 O O . ALA A 1 314 ? -16.828 30.533 19.875 1.00 92.75 314 ALA A O 1
ATOM 2415 N N . LEU A 1 315 ? -16.696 29.023 18.220 1.00 95.50 315 LEU A N 1
ATOM 2416 C CA . LEU A 1 315 ? -16.742 29.955 17.102 1.00 95.50 315 LEU A CA 1
ATOM 2417 C C . LEU A 1 315 ? -18.168 30.007 16.548 1.00 95.50 315 LEU A C 1
ATOM 2419 O O . LEU A 1 315 ? -18.821 28.974 16.412 1.00 95.50 315 LEU A O 1
ATOM 2423 N N . ARG A 1 316 ? -18.665 31.194 16.204 1.00 94.94 316 ARG A N 1
ATOM 2424 C CA . ARG A 1 316 ? -19.985 31.359 15.590 1.00 94.94 316 ARG A CA 1
ATOM 2425 C C . ARG A 1 316 ? -19.882 31.394 14.069 1.00 94.94 316 ARG A C 1
ATOM 2427 O O . ARG A 1 316 ? -19.500 32.411 13.493 1.00 94.94 316 ARG A O 1
ATOM 2434 N N . LEU A 1 317 ? -20.290 30.298 13.443 1.00 93.06 317 LEU A N 1
ATOM 2435 C CA . LEU A 1 317 ? -20.437 30.152 12.003 1.00 93.06 317 LEU A CA 1
ATOM 2436 C C . LEU A 1 317 ? -21.783 30.748 11.519 1.00 93.06 317 LEU A C 1
ATOM 2438 O O . LEU A 1 317 ? -22.803 30.585 12.201 1.00 93.06 317 LEU A O 1
ATOM 2442 N N . PRO A 1 318 ? -21.808 31.455 10.374 1.00 90.50 318 PRO A N 1
ATOM 2443 C CA . PRO A 1 318 ? -23.014 32.065 9.805 1.00 90.50 318 PRO A CA 1
ATOM 2444 C C . PRO A 1 318 ? -24.221 31.137 9.605 1.00 90.50 318 PRO A C 1
ATOM 2446 O O . PRO A 1 318 ? -25.345 31.551 9.897 1.00 90.50 318 PRO A O 1
ATOM 2449 N N . HIS A 1 319 ? -24.012 29.914 9.113 1.00 90.88 319 HIS A N 1
ATOM 2450 C CA . HIS A 1 319 ? -25.080 28.968 8.774 1.00 90.88 319 HIS A CA 1
ATOM 2451 C C . HIS A 1 319 ? -25.196 27.817 9.777 1.00 90.88 319 HIS A C 1
ATOM 2453 O O . HIS A 1 319 ? -26.307 27.408 10.102 1.00 90.88 319 HIS A O 1
ATOM 2459 N N . ALA A 1 320 ? -24.074 27.312 10.289 1.00 89.12 320 ALA A N 1
ATOM 2460 C CA . ALA A 1 320 ? -24.025 26.168 11.201 1.00 89.12 320 ALA A CA 1
ATOM 2461 C C . ALA A 1 320 ? -24.069 26.539 12.694 1.00 89.12 320 ALA A C 1
ATOM 2463 O O . ALA A 1 320 ? -24.040 25.657 13.554 1.00 89.12 320 ALA A O 1
ATOM 2464 N N . GLY A 1 321 ? -24.147 27.828 13.032 1.00 92.12 321 GLY A N 1
ATOM 2465 C CA . GLY A 1 321 ? -24.237 28.276 14.419 1.00 92.12 321 GLY A CA 1
ATOM 2466 C C . GLY A 1 321 ? -22.924 28.095 15.184 1.00 92.12 321 GLY A C 1
ATOM 2467 O O . GLY A 1 321 ? -21.857 28.420 14.678 1.00 92.12 321 GLY A O 1
ATOM 2468 N N . LEU A 1 322 ? -22.991 27.660 16.443 1.00 92.81 322 LEU A N 1
ATOM 2469 C CA . LEU A 1 322 ? -21.802 27.527 17.290 1.00 92.81 322 LEU A CA 1
ATOM 2470 C C . LEU A 1 322 ? -21.085 26.196 17.022 1.00 92.81 322 LEU A C 1
ATOM 2472 O O . LEU A 1 322 ? -21.704 25.135 17.094 1.00 92.81 322 LEU A O 1
ATOM 2476 N N . ILE A 1 323 ? -19.778 26.273 16.762 1.00 94.62 323 ILE A N 1
ATOM 2477 C CA . ILE A 1 323 ? -18.858 25.132 16.716 1.00 94.62 323 ILE A CA 1
ATOM 2478 C C . ILE A 1 323 ? -17.851 25.244 17.857 1.00 94.62 323 ILE A C 1
ATOM 2480 O O . ILE A 1 323 ? -17.238 26.292 18.034 1.00 94.62 323 ILE A O 1
ATOM 2484 N N . ALA A 1 324 ? -17.650 24.171 18.613 1.00 94.06 324 ALA A N 1
ATOM 2485 C CA . ALA A 1 324 ? -16.603 24.066 19.632 1.00 94.06 324 ALA A CA 1
ATOM 2486 C C . ALA A 1 324 ? -15.808 22.781 19.426 1.00 94.06 324 ALA A C 1
ATOM 2488 O O . ALA A 1 324 ? -16.306 21.846 18.805 1.00 94.06 324 ALA A O 1
ATOM 2489 N N . GLY A 1 325 ? -14.582 22.706 19.939 1.00 93.19 325 GLY A N 1
ATOM 2490 C CA . GLY A 1 325 ? -13.783 21.494 19.815 1.00 93.19 325 GLY A CA 1
ATOM 2491 C C . GLY A 1 325 ? -12.281 21.701 19.897 1.00 93.19 325 GLY A C 1
ATOM 2492 O O . GLY A 1 325 ? -11.789 22.797 20.176 1.00 93.19 325 GLY A O 1
ATOM 2493 N N . LYS A 1 326 ? -11.551 20.619 19.630 1.00 94.88 326 LYS A N 1
ATOM 2494 C CA . LYS A 1 326 ? -10.088 20.597 19.618 1.00 94.88 326 LYS A CA 1
ATOM 2495 C C . LYS A 1 326 ? -9.553 19.733 18.485 1.00 94.88 326 LYS A C 1
ATOM 2497 O O . LYS A 1 326 ? -10.148 18.711 18.150 1.00 94.88 326 LYS A O 1
ATOM 2502 N N . ALA A 1 327 ? -8.399 20.109 17.951 1.00 96.12 327 ALA A N 1
ATOM 2503 C CA . ALA A 1 327 ? -7.610 19.289 17.047 1.00 96.12 327 ALA A CA 1
ATOM 2504 C C . ALA A 1 327 ? -6.193 19.097 17.594 1.00 96.12 327 ALA A C 1
ATOM 2506 O O . ALA A 1 327 ? -5.623 20.000 18.202 1.00 96.12 327 ALA A O 1
ATOM 2507 N N . ILE A 1 328 ? -5.640 17.909 17.382 1.00 96.19 328 ILE A N 1
ATOM 2508 C CA . ILE A 1 328 ? -4.300 17.511 17.797 1.00 96.19 328 ILE A CA 1
ATOM 2509 C C . ILE A 1 328 ? -3.634 16.822 16.606 1.00 96.19 328 ILE A C 1
ATOM 2511 O O . ILE A 1 328 ? -4.205 15.922 15.984 1.00 96.19 328 ILE A O 1
ATOM 2515 N N . LEU A 1 329 ? -2.413 17.239 16.293 1.00 94.00 329 LEU A N 1
ATOM 2516 C CA . LEU A 1 329 ? -1.524 16.564 15.359 1.00 94.00 329 LEU A CA 1
ATOM 2517 C C . LEU A 1 329 ? -0.389 15.917 16.145 1.00 94.00 329 LEU A C 1
ATOM 2519 O O . LEU A 1 329 ? 0.365 16.598 16.841 1.00 94.00 329 LEU A O 1
ATOM 2523 N N . PHE A 1 330 ? -0.234 14.612 15.986 1.00 90.44 330 PHE A N 1
ATOM 2524 C CA . PHE A 1 330 ? 0.839 13.843 16.599 1.00 90.44 330 PHE A CA 1
ATOM 2525 C C . PHE A 1 330 ? 2.045 13.721 15.662 1.00 90.44 330 PHE A C 1
ATOM 2527 O O . PHE A 1 330 ? 1.926 13.836 14.439 1.00 90.44 330 PHE A O 1
ATOM 2534 N N . LYS A 1 331 ? 3.221 13.467 16.239 1.00 85.31 331 LYS A N 1
ATOM 2535 C CA . LYS A 1 331 ? 4.445 13.184 15.480 1.00 85.31 331 LYS A CA 1
ATOM 2536 C C . LYS A 1 331 ? 4.371 11.835 14.781 1.00 85.31 331 LYS A C 1
ATOM 2538 O O . LYS A 1 331 ? 4.630 11.740 13.582 1.00 85.31 331 LYS A O 1
ATOM 2543 N N . ASP A 1 332 ? 3.954 10.817 15.525 1.00 82.50 332 ASP A N 1
ATOM 2544 C CA . ASP A 1 332 ? 3.832 9.447 15.043 1.00 82.50 332 ASP A CA 1
ATOM 2545 C C . ASP A 1 332 ? 2.419 9.124 14.550 1.00 82.50 332 ASP A C 1
ATOM 2547 O O . ASP A 1 332 ? 1.429 9.754 14.924 1.00 82.50 332 ASP A O 1
ATOM 2551 N N . LEU A 1 333 ? 2.314 8.072 13.735 1.00 84.25 333 LEU A N 1
ATOM 2552 C CA . LEU A 1 333 ? 1.038 7.519 13.279 1.00 84.25 333 LEU A CA 1
ATOM 2553 C C . LEU A 1 333 ? 0.201 7.043 14.465 1.00 84.25 333 LEU A C 1
ATOM 2555 O O . LEU A 1 333 ? 0.643 6.186 15.232 1.00 84.25 333 LEU A O 1
ATOM 2559 N N . ILE A 1 334 ? -1.029 7.533 14.589 1.00 84.12 334 ILE A N 1
ATOM 2560 C CA . ILE A 1 334 ? -1.994 7.070 15.593 1.00 84.12 334 ILE A CA 1
ATOM 2561 C C . ILE A 1 334 ? -2.970 6.036 15.016 1.00 84.12 334 ILE A C 1
ATOM 2563 O O . ILE A 1 334 ? -3.634 5.359 15.786 1.00 84.12 334 ILE A O 1
ATOM 2567 N N . ASN A 1 335 ? -2.980 5.820 13.697 1.00 78.12 335 ASN A N 1
ATOM 2568 C CA . ASN A 1 335 ? -3.764 4.783 13.012 1.00 78.12 335 ASN A CA 1
ATOM 2569 C C . ASN A 1 335 ? -3.058 3.409 12.942 1.00 78.12 335 ASN A C 1
ATOM 2571 O O . ASN A 1 335 ? -3.119 2.706 11.933 1.00 78.12 335 ASN A O 1
ATOM 2575 N N . SER A 1 336 ? -2.306 3.040 13.976 1.00 70.81 336 SER A N 1
ATOM 2576 C CA . SER A 1 336 ? -1.505 1.813 13.984 1.00 70.81 336 SER A CA 1
ATOM 2577 C C . SER A 1 336 ? -1.726 0.994 15.252 1.00 70.81 336 SER A C 1
ATOM 2579 O O . SER A 1 336 ? -2.106 1.513 16.305 1.00 70.81 336 SER A O 1
ATOM 2581 N N . GLY A 1 337 ? -1.453 -0.307 15.146 1.00 73.06 337 GLY A N 1
ATOM 2582 C CA . GLY A 1 337 ? -1.542 -1.254 16.255 1.00 73.06 337 GLY A CA 1
ATOM 2583 C C . GLY A 1 337 ? -2.862 -2.024 16.312 1.00 73.06 337 GLY A C 1
ATOM 2584 O O . GLY A 1 337 ? -3.683 -1.979 15.398 1.00 73.06 337 GLY A O 1
ATOM 2585 N N . LYS A 1 338 ? -3.044 -2.782 17.401 1.00 68.38 338 LYS A N 1
ATOM 2586 C CA . LYS A 1 338 ? -4.186 -3.695 17.581 1.00 68.38 338 LYS A CA 1
ATOM 2587 C C . LYS A 1 338 ? -5.537 -2.971 17.639 1.00 68.38 338 LYS A C 1
ATOM 2589 O O . LYS A 1 338 ? -6.530 -3.535 17.193 1.00 68.38 338 LYS A O 1
ATOM 2594 N N . SER A 1 339 ? -5.559 -1.735 18.136 1.00 77.75 339 SER A N 1
ATOM 2595 C CA . SER A 1 339 ? -6.784 -0.949 18.316 1.00 77.75 339 SER A CA 1
ATOM 2596 C C . SER A 1 339 ? -7.521 -0.617 17.023 1.00 77.75 339 SER A C 1
ATOM 2598 O O . SER A 1 339 ? -8.720 -0.404 17.077 1.00 77.75 339 SER A O 1
ATOM 2600 N N . GLU A 1 340 ? -6.841 -0.567 15.872 1.00 76.50 340 GLU A N 1
ATOM 2601 C CA . GLU A 1 340 ? -7.490 -0.231 14.590 1.00 76.50 340 GLU A CA 1
ATOM 2602 C C . GLU A 1 340 ? -8.455 -1.323 14.123 1.00 76.50 340 GLU A C 1
ATOM 2604 O O . GLU A 1 340 ? -9.289 -1.090 13.255 1.00 76.50 340 GLU A O 1
ATOM 2609 N N . ARG A 1 341 ? -8.348 -2.528 14.697 1.00 69.25 341 ARG A N 1
ATOM 2610 C CA . ARG A 1 341 ? -9.347 -3.582 14.503 1.00 69.25 341 ARG A CA 1
ATOM 2611 C C . ARG A 1 341 ? -10.632 -3.288 15.265 1.00 69.25 341 ARG A C 1
ATOM 2613 O O . ARG A 1 341 ? -11.663 -3.794 14.863 1.00 69.25 341 ARG A O 1
ATOM 2620 N N . ILE A 1 342 ? -10.531 -2.532 16.356 1.00 71.81 342 ILE A N 1
ATOM 2621 C CA . ILE A 1 342 ? -11.631 -2.150 17.231 1.00 71.81 342 ILE A CA 1
ATOM 2622 C C . ILE A 1 342 ? -12.257 -0.886 16.644 1.00 71.81 342 ILE A C 1
ATOM 2624 O O . ILE A 1 342 ? -13.286 -0.972 16.002 1.00 71.81 342 ILE A O 1
ATOM 2628 N N . GLU A 1 343 ? -11.596 0.266 16.748 1.00 77.00 343 GLU A N 1
ATOM 2629 C CA . GLU A 1 343 ? -12.140 1.546 16.284 1.00 77.00 343 GLU A CA 1
ATOM 2630 C C . GLU A 1 343 ? -11.029 2.466 15.772 1.00 77.00 343 GLU A C 1
ATOM 2632 O O . GLU A 1 343 ? -9.851 2.293 16.109 1.00 77.00 343 GLU A O 1
ATOM 2637 N N . ARG A 1 344 ? -11.390 3.481 14.977 1.00 85.94 344 ARG A N 1
ATOM 2638 C CA . ARG A 1 344 ? -10.411 4.475 14.523 1.00 85.94 344 ARG A CA 1
ATOM 2639 C C . ARG A 1 344 ? -9.905 5.337 15.682 1.00 85.94 344 ARG A C 1
ATOM 2641 O O . ARG A 1 344 ? -10.663 5.778 16.542 1.00 85.94 344 ARG A O 1
ATOM 2648 N N . SER A 1 345 ? -8.617 5.658 15.630 1.00 88.56 345 SER A N 1
ATOM 2649 C CA . SER A 1 345 ? -7.970 6.599 16.558 1.00 88.56 345 SER A CA 1
ATOM 2650 C C . SER A 1 345 ? -7.722 7.988 15.954 1.00 88.56 345 SER A C 1
ATOM 2652 O O . SER A 1 345 ? -7.089 8.829 16.584 1.00 88.56 345 SER A O 1
ATOM 2654 N N . HIS A 1 346 ? -8.132 8.203 14.703 1.00 90.62 346 HIS A N 1
ATOM 2655 C CA . HIS A 1 346 ? -7.712 9.333 13.877 1.00 90.62 346 HIS A CA 1
ATOM 2656 C C . HIS A 1 346 ? -8.869 9.899 13.047 1.00 90.62 346 HIS A C 1
ATOM 2658 O O . HIS A 1 346 ? -9.904 9.251 12.887 1.00 90.62 346 HIS A O 1
ATOM 2664 N N . GLY A 1 347 ? -8.664 11.090 12.489 1.00 90.88 347 GLY A N 1
ATOM 2665 C CA . GLY A 1 347 ? -9.634 11.805 11.667 1.00 90.88 347 GLY A CA 1
ATOM 2666 C C . GLY A 1 347 ? -10.514 12.771 12.458 1.00 90.88 347 GLY A C 1
ATOM 2667 O O . GLY A 1 347 ? -10.157 13.218 13.551 1.00 90.88 347 GLY A O 1
ATOM 2668 N N . PHE A 1 348 ? -11.656 13.119 11.869 1.00 92.12 348 PHE A N 1
ATOM 2669 C CA . PHE A 1 348 ? -12.634 14.040 12.451 1.00 92.12 348 PHE A CA 1
ATOM 2670 C C . PHE A 1 348 ? -13.692 13.273 13.237 1.00 92.12 348 PHE A C 1
ATOM 2672 O O . PHE A 1 348 ? -14.219 12.287 12.746 1.00 92.12 348 PHE A O 1
ATOM 2679 N N . PHE A 1 349 ? -14.064 13.740 14.418 1.00 92.44 349 PHE A N 1
ATOM 2680 C CA . PHE A 1 349 ? -15.130 13.216 15.263 1.00 92.44 349 PHE A CA 1
ATOM 2681 C C . PHE A 1 349 ? -16.159 14.329 15.448 1.00 92.44 349 PHE A C 1
ATOM 2683 O O . PHE A 1 349 ? -15.950 15.253 16.233 1.00 92.44 349 PHE A O 1
ATOM 2690 N N . VAL A 1 350 ? -17.238 14.281 14.666 1.00 91.19 350 VAL A N 1
ATOM 2691 C CA . VAL A 1 350 ? -18.233 15.358 14.597 1.00 91.19 350 VAL A CA 1
ATOM 2692 C C . VAL A 1 350 ? -19.466 14.987 15.408 1.00 91.19 350 VAL A C 1
ATOM 2694 O O . VAL A 1 350 ? -20.165 14.018 15.095 1.00 91.19 350 VAL A O 1
ATOM 2697 N N . ARG A 1 351 ? -19.739 15.777 16.448 1.00 89.44 351 ARG A N 1
ATOM 2698 C CA . ARG A 1 351 ? -20.886 15.620 17.336 1.00 89.44 351 ARG A CA 1
ATOM 2699 C C . ARG A 1 351 ? -21.990 16.617 17.030 1.00 89.44 351 ARG A C 1
ATOM 2701 O O . ARG A 1 351 ? -21.735 17.806 16.865 1.00 89.44 351 ARG A O 1
ATOM 2708 N N . VAL A 1 352 ? -23.224 16.130 17.065 1.00 85.94 352 VAL A N 1
ATOM 2709 C CA . VAL A 1 352 ? -24.446 16.936 16.982 1.00 85.94 352 VAL A CA 1
ATOM 2710 C C . VAL A 1 352 ? -25.343 16.535 18.150 1.00 85.94 352 VAL A C 1
ATOM 2712 O O . VAL A 1 352 ? -25.667 15.356 18.316 1.00 85.94 352 VAL A O 1
ATOM 2715 N N . ARG A 1 353 ? -25.678 17.491 19.022 1.00 80.31 353 ARG A N 1
ATOM 2716 C CA . ARG A 1 353 ? -26.435 17.296 20.274 1.00 80.31 353 ARG A CA 1
ATOM 2717 C C . ARG A 1 353 ? -25.840 16.194 21.151 1.00 80.31 353 ARG A C 1
ATOM 2719 O O . ARG A 1 353 ? -26.531 15.298 21.635 1.00 80.31 353 ARG A O 1
ATOM 2726 N N . GLY A 1 354 ? -24.514 16.235 21.285 1.00 72.88 354 GLY A N 1
ATOM 2727 C CA . GLY A 1 354 ? -23.710 15.283 22.055 1.00 72.88 354 GLY A CA 1
ATOM 2728 C C . GLY A 1 354 ? -23.455 13.930 21.381 1.00 72.88 354 GLY A C 1
ATOM 2729 O O . GLY A 1 354 ? -22.695 13.127 21.920 1.00 72.88 354 GLY A O 1
ATOM 2730 N N . ARG A 1 355 ? -24.021 13.659 20.199 1.00 76.06 355 ARG A N 1
ATOM 2731 C CA . ARG A 1 355 ? -23.904 12.358 19.516 1.00 76.06 355 ARG A CA 1
ATOM 2732 C C . ARG A 1 355 ? -22.914 12.410 18.365 1.00 76.06 355 ARG A C 1
ATOM 2734 O O . ARG A 1 355 ? -23.042 13.283 17.513 1.00 76.06 355 ARG A O 1
ATOM 2741 N N . LEU A 1 356 ? -21.978 11.464 18.314 1.00 84.06 356 LEU A N 1
ATOM 2742 C CA . LEU A 1 356 ? -21.062 11.296 17.188 1.00 84.06 356 LEU A CA 1
ATOM 2743 C C . LEU A 1 356 ? -21.825 10.798 15.950 1.00 84.06 356 LEU A C 1
ATOM 2745 O O . LEU A 1 356 ? -22.493 9.768 16.016 1.00 84.06 356 LEU A O 1
ATOM 2749 N N . ILE A 1 357 ? -21.733 11.531 14.839 1.00 83.62 357 ILE A N 1
ATOM 2750 C CA . ILE A 1 357 ? -22.502 11.235 13.619 1.00 83.62 357 ILE A CA 1
ATOM 2751 C C . ILE A 1 357 ? -21.701 10.385 12.626 1.00 83.62 357 ILE A C 1
ATOM 2753 O O . ILE A 1 357 ? -22.240 9.463 12.021 1.00 83.62 357 ILE A O 1
ATOM 2757 N N . ASN A 1 358 ? -20.407 10.662 12.456 1.00 84.12 358 ASN A N 1
ATOM 2758 C CA . ASN A 1 358 ? -19.573 10.034 11.430 1.00 84.12 358 ASN A CA 1
ATOM 2759 C C . ASN A 1 358 ? -18.816 8.806 11.965 1.00 84.12 358 ASN A C 1
ATOM 2761 O O . ASN A 1 358 ? -17.606 8.846 12.205 1.00 84.12 358 ASN A O 1
ATOM 2765 N N . LEU A 1 359 ? -19.560 7.719 12.167 1.00 72.81 359 LEU A N 1
ATOM 2766 C CA . LEU A 1 359 ? -19.088 6.480 12.792 1.00 72.81 359 LEU A CA 1
ATOM 2767 C C . LEU A 1 359 ? -18.205 5.633 11.854 1.00 72.81 359 LEU A C 1
ATOM 2769 O O . LEU A 1 359 ? -18.483 5.506 10.660 1.00 72.81 359 LEU A O 1
ATOM 2773 N N . GLY A 1 360 ? -17.174 5.001 12.422 1.00 69.31 360 GLY A N 1
ATOM 2774 C CA . GLY A 1 360 ? -16.299 4.039 11.743 1.00 69.31 360 GLY A CA 1
ATOM 2775 C C . GLY A 1 360 ? -15.156 4.644 10.915 1.00 69.31 360 GLY A C 1
ATOM 2776 O O . GLY A 1 360 ? -15.106 5.838 10.626 1.00 69.31 360 GLY A O 1
ATOM 2777 N N . VAL A 1 361 ? -14.206 3.795 10.511 1.00 69.38 361 VAL A N 1
ATOM 2778 C CA . VAL A 1 361 ? -12.956 4.200 9.830 1.00 69.38 361 VAL A CA 1
ATOM 2779 C C . VAL A 1 361 ? -13.207 4.885 8.479 1.00 69.38 361 VAL A C 1
ATOM 2781 O O . VAL A 1 361 ? -12.523 5.845 8.141 1.00 69.38 361 VAL A O 1
ATOM 2784 N N . GLU A 1 362 ? -14.205 4.436 7.715 1.00 72.00 362 GLU A N 1
ATOM 2785 C CA . GLU A 1 362 ? -14.495 4.963 6.370 1.00 72.00 362 GLU A CA 1
ATOM 2786 C C . GLU A 1 362 ? -14.951 6.426 6.377 1.00 72.00 362 GLU A C 1
ATOM 2788 O O . GLU A 1 362 ? -14.744 7.125 5.393 1.00 72.00 362 GLU A O 1
ATOM 2793 N N . ALA A 1 363 ? -15.515 6.895 7.494 1.00 75.75 363 ALA A N 1
ATOM 2794 C CA . ALA A 1 363 ? -15.999 8.262 7.665 1.00 75.75 363 ALA A CA 1
ATOM 2795 C C . ALA A 1 363 ? -14.973 9.183 8.362 1.00 75.75 363 ALA A C 1
ATOM 2797 O O . ALA A 1 363 ? -15.338 10.259 8.852 1.00 75.75 363 ALA A O 1
ATOM 2798 N N . ALA A 1 364 ? -13.707 8.749 8.476 1.00 81.62 364 ALA A N 1
ATOM 2799 C CA . ALA A 1 364 ? -12.645 9.472 9.189 1.00 81.62 364 ALA A CA 1
ATOM 2800 C C . ALA A 1 364 ? -12.255 10.792 8.516 1.00 81.62 364 ALA A C 1
ATOM 2802 O O . ALA A 1 364 ? -11.775 11.700 9.193 1.00 81.62 364 ALA A O 1
ATOM 2803 N N . ASP A 1 365 ? -12.469 10.899 7.204 1.00 83.38 365 ASP A N 1
ATOM 2804 C CA . ASP A 1 365 ? -12.246 12.105 6.403 1.00 83.38 365 ASP A CA 1
ATOM 2805 C C . ASP A 1 365 ? -13.463 13.050 6.384 1.00 83.38 365 ASP A C 1
ATOM 2807 O O . ASP A 1 365 ? -13.339 14.168 5.887 1.00 83.38 365 ASP A O 1
ATOM 2811 N N . PHE A 1 366 ? -14.606 12.631 6.947 1.00 86.69 366 PHE A N 1
ATOM 2812 C CA . PHE A 1 366 ? -15.870 13.379 6.981 1.00 86.69 366 PHE A CA 1
ATOM 2813 C C . PHE A 1 366 ? -16.319 13.895 5.597 1.00 86.69 366 PHE A C 1
ATOM 2815 O O . PHE A 1 366 ? -16.868 14.992 5.482 1.00 86.69 366 PHE A O 1
ATOM 2822 N N . ASP A 1 367 ? -16.048 13.122 4.536 1.00 79.12 367 ASP A N 1
ATOM 2823 C CA . ASP A 1 367 ? -16.370 13.461 3.140 1.00 79.12 367 ASP A CA 1
ATOM 2824 C C . ASP A 1 367 ? -15.789 14.815 2.667 1.00 79.12 367 ASP A C 1
ATOM 2826 O O . ASP A 1 367 ? -16.351 15.493 1.804 1.00 79.12 367 ASP A O 1
ATOM 2830 N N . LEU A 1 368 ? -14.653 15.242 3.235 1.00 74.75 368 LEU A N 1
ATOM 2831 C CA . LEU A 1 368 ? -14.021 16.533 2.924 1.00 74.75 368 LEU A CA 1
ATOM 2832 C C . LEU A 1 368 ? -13.191 16.538 1.626 1.00 74.75 368 LEU A C 1
ATOM 2834 O O . LEU A 1 368 ? -13.064 17.591 0.986 1.00 74.75 368 LEU A O 1
ATOM 2838 N N . ASP A 1 369 ? -12.561 15.406 1.282 1.00 64.88 369 ASP A N 1
ATOM 2839 C CA . ASP A 1 369 ? -11.832 15.155 0.026 1.00 64.88 369 ASP A CA 1
ATOM 2840 C C . ASP A 1 369 ? -11.236 13.731 -0.018 1.00 64.88 369 ASP A C 1
ATOM 2842 O O . ASP A 1 369 ? -10.742 13.232 0.994 1.00 64.88 369 ASP A O 1
ATOM 2846 N N . VAL A 1 370 ? -11.128 13.124 -1.207 1.00 48.91 370 VAL A N 1
ATOM 2847 C CA . VAL A 1 370 ? -10.438 11.823 -1.395 1.00 48.91 370 VAL A CA 1
ATOM 2848 C C . VAL A 1 370 ? -8.919 11.966 -1.187 1.00 48.91 370 VAL A C 1
ATOM 2850 O O . VAL A 1 370 ? -8.235 11.013 -0.812 1.00 48.91 370 VAL A O 1
ATOM 2853 N N . GLU A 1 371 ? -8.375 13.175 -1.375 1.00 50.91 371 GLU A N 1
ATOM 2854 C CA . GLU A 1 371 ? -6.941 13.478 -1.227 1.00 50.91 371 GLU A CA 1
ATOM 2855 C C . GLU A 1 371 ? -6.447 13.540 0.230 1.00 50.91 371 GLU A C 1
ATOM 2857 O O . GLU A 1 371 ? -5.244 13.650 0.471 1.00 50.91 371 GLU A O 1
ATOM 2862 N N . LEU A 1 372 ? -7.350 13.438 1.211 1.00 55.84 372 LEU A N 1
ATOM 2863 C CA . LEU A 1 372 ? -7.022 13.459 2.642 1.00 55.84 372 LEU A CA 1
ATOM 2864 C C . LEU A 1 372 ? -6.514 12.106 3.168 1.00 55.84 372 LEU A C 1
ATOM 2866 O O . LEU A 1 372 ? -6.022 12.030 4.290 1.00 55.84 372 LEU A O 1
ATOM 2870 N N . ARG A 1 373 ? -6.586 11.037 2.364 1.00 48.78 373 ARG A N 1
ATOM 2871 C CA . ARG A 1 373 ? -6.424 9.643 2.819 1.00 48.78 373 ARG A CA 1
ATOM 2872 C C . ARG A 1 373 ? -4.992 9.186 3.130 1.00 48.78 373 ARG A C 1
ATOM 2874 O O . ARG A 1 373 ? -4.816 8.036 3.527 1.00 48.78 373 ARG A O 1
ATOM 2881 N N . HIS A 1 374 ? -3.969 10.043 3.015 1.00 56.41 374 HIS A N 1
ATOM 2882 C CA . HIS A 1 374 ? -2.576 9.629 3.243 1.00 56.41 374 HIS A CA 1
ATOM 2883 C C . HIS A 1 374 ? -1.725 10.633 4.052 1.00 56.41 374 HIS A C 1
ATOM 2885 O O . HIS A 1 374 ? -1.750 11.842 3.824 1.00 56.41 374 HIS A O 1
ATOM 2891 N N . GLY A 1 375 ? -0.928 10.103 4.992 1.00 68.88 375 GLY A N 1
ATOM 2892 C CA . GLY A 1 375 ? 0.146 10.796 5.720 1.00 68.88 375 GLY A CA 1
ATOM 2893 C C . GLY A 1 375 ? -0.296 11.583 6.960 1.00 68.88 375 GLY A C 1
ATOM 2894 O O . GLY A 1 375 ? -0.093 11.139 8.091 1.00 68.88 375 GLY A O 1
ATOM 2895 N N . THR A 1 376 ? -0.882 12.768 6.768 1.00 81.69 376 THR A N 1
ATOM 2896 C CA . THR A 1 376 ? -1.250 13.666 7.883 1.00 81.69 376 THR A CA 1
ATOM 2897 C C . THR A 1 376 ? -2.496 13.182 8.621 1.00 81.69 376 THR A C 1
ATOM 2899 O O . THR A 1 376 ? -2.514 13.207 9.847 1.00 81.69 376 THR A O 1
ATOM 2902 N N . LEU A 1 377 ? -3.515 12.687 7.905 1.00 85.31 377 LEU A N 1
ATOM 2903 C CA . LEU A 1 377 ? -4.774 12.233 8.513 1.00 85.31 377 LEU A CA 1
ATOM 2904 C C . LEU A 1 377 ? -4.555 11.093 9.514 1.00 85.31 377 LEU A C 1
ATOM 2906 O O . LEU A 1 377 ? -5.149 11.087 10.583 1.00 85.31 377 LEU A O 1
ATOM 2910 N N . SER A 1 378 ? -3.611 10.195 9.230 1.00 85.44 378 SER A N 1
ATOM 2911 C CA . SER A 1 378 ? -3.203 9.101 10.119 1.00 85.44 378 SER A CA 1
ATOM 2912 C C . SER A 1 378 ? -2.508 9.532 11.417 1.00 85.44 378 SER A C 1
ATOM 2914 O O . SER A 1 378 ? -2.285 8.696 12.293 1.00 85.44 378 SER A O 1
ATOM 2916 N N . ARG A 1 379 ? -2.140 10.812 11.540 1.00 88.44 379 ARG A N 1
ATOM 2917 C CA . ARG A 1 379 ? -1.536 11.438 12.729 1.00 88.44 379 ARG A CA 1
ATOM 2918 C C . ARG A 1 379 ? -2.449 12.499 13.351 1.00 88.44 379 ARG A C 1
ATOM 2920 O O . ARG A 1 379 ? -2.050 13.164 14.300 1.00 88.44 379 ARG A O 1
ATOM 2927 N N . PHE A 1 380 ? -3.635 12.708 12.787 1.00 92.38 380 PHE A N 1
ATOM 2928 C CA . PHE A 1 380 ? -4.517 13.818 13.114 1.00 92.38 380 PHE A CA 1
ATOM 2929 C C . PHE A 1 380 ? -5.741 13.317 13.873 1.00 92.38 380 PHE A C 1
ATOM 2931 O O . PHE A 1 380 ? -6.358 12.331 13.478 1.00 92.38 380 PHE A O 1
ATOM 2938 N N . PHE A 1 381 ? -6.103 14.014 14.940 1.00 94.81 381 PHE A N 1
ATOM 2939 C CA . PHE A 1 381 ? -7.309 13.783 15.723 1.00 94.81 381 PHE A CA 1
ATOM 2940 C C . PHE A 1 381 ? -8.032 15.117 15.875 1.00 94.81 381 PHE A C 1
ATOM 2942 O O . PHE A 1 381 ? -7.420 16.093 16.301 1.00 94.81 381 PHE A O 1
ATOM 2949 N N . MET A 1 382 ? -9.323 15.181 15.565 1.00 95.12 382 MET A N 1
ATOM 2950 C CA . MET A 1 382 ? -10.122 16.381 15.802 1.00 95.12 382 MET A CA 1
ATOM 2951 C C . MET A 1 382 ? -11.510 16.011 16.286 1.00 95.12 382 MET A C 1
ATOM 2953 O O . MET A 1 382 ? -12.214 15.297 15.591 1.00 95.12 382 MET A O 1
ATOM 2957 N N . GLU A 1 383 ? -11.918 16.525 17.439 1.00 94.38 383 GLU A N 1
ATOM 2958 C CA . GLU A 1 383 ? -13.270 16.367 17.975 1.00 94.38 383 GLU A CA 1
ATOM 2959 C C . GLU A 1 383 ? -13.972 17.722 17.991 1.00 94.38 383 GLU A C 1
ATOM 2961 O O . GLU A 1 383 ? -13.407 18.701 18.487 1.00 94.38 383 GLU A O 1
ATOM 2966 N N . VAL A 1 384 ? -15.190 17.779 17.448 1.00 93.88 384 VAL A N 1
ATOM 2967 C CA . VAL A 1 384 ? -16.003 19.000 17.390 1.00 93.88 384 VAL A CA 1
ATOM 2968 C C . VAL A 1 384 ? -17.464 18.758 17.748 1.00 93.88 384 VAL A C 1
ATOM 2970 O O . VAL A 1 384 ? -18.026 17.714 17.433 1.00 93.88 384 VAL A O 1
ATOM 2973 N N . TRP A 1 385 ? -18.092 19.770 18.338 1.00 92.56 385 TRP A N 1
ATOM 2974 C CA . TRP A 1 385 ? -19.518 19.872 18.628 1.00 92.56 385 TRP A CA 1
ATOM 2975 C C . TRP A 1 385 ? -20.131 20.944 17.734 1.00 92.56 385 TRP A C 1
ATOM 2977 O O . TRP A 1 385 ? -19.652 22.079 17.737 1.00 92.56 385 TRP A O 1
ATOM 2987 N N . VAL A 1 386 ? -21.169 20.586 16.974 1.00 91.94 386 VAL A N 1
ATOM 2988 C CA . VAL A 1 386 ? -21.852 21.477 16.025 1.00 91.94 386 VAL A CA 1
ATOM 2989 C C . VAL A 1 386 ? -23.359 21.218 16.034 1.00 91.94 386 VAL A C 1
ATOM 2991 O O . VAL A 1 386 ? -23.903 20.505 15.190 1.00 91.94 386 VAL A O 1
ATOM 2994 N N . ASP A 1 387 ? -24.066 21.811 16.991 1.00 86.94 387 ASP A N 1
ATOM 2995 C CA . ASP A 1 387 ? -25.503 21.563 17.164 1.00 86.94 387 ASP A CA 1
ATOM 2996 C C . ASP A 1 387 ? -26.369 22.161 16.045 1.00 86.94 387 ASP A C 1
ATOM 2998 O O . ASP A 1 387 ? -27.476 21.681 15.807 1.00 86.94 387 ASP A O 1
ATOM 3002 N N . GLY A 1 388 ? -25.866 23.148 15.295 1.00 85.31 388 GLY A N 1
ATOM 3003 C CA . GLY A 1 388 ? -26.595 23.721 14.158 1.00 85.31 388 GLY A CA 1
ATOM 3004 C C . GLY A 1 388 ? -26.746 22.783 12.955 1.00 85.31 388 GLY A C 1
ATOM 3005 O O . GLY A 1 388 ? -27.422 23.140 11.997 1.00 85.31 388 GLY A O 1
ATOM 3006 N N . LEU A 1 389 ? -26.169 21.577 13.000 1.00 88.31 389 LEU A N 1
ATOM 3007 C CA . LEU A 1 389 ? -26.410 20.532 12.002 1.00 88.31 389 LEU A CA 1
ATOM 3008 C C . LEU A 1 389 ? -27.628 19.643 12.318 1.00 88.31 389 LEU A C 1
ATOM 3010 O O . LEU A 1 389 ? -27.962 18.790 11.496 1.00 88.31 389 LEU A O 1
ATOM 3014 N N . ASP A 1 390 ? -28.301 19.822 13.465 1.00 85.19 390 ASP A N 1
ATOM 3015 C CA . ASP A 1 390 ? -29.393 18.945 13.936 1.00 85.19 390 ASP A CA 1
ATOM 3016 C C . ASP A 1 390 ? -30.531 18.780 12.917 1.00 85.19 390 ASP A C 1
ATOM 3018 O O . ASP A 1 390 ? -30.981 17.663 12.666 1.00 85.19 390 ASP A O 1
ATOM 3022 N N . GLU A 1 391 ? -30.943 19.865 12.253 1.00 81.50 391 GLU A N 1
ATOM 3023 C CA . GLU A 1 391 ? -32.011 19.834 11.239 1.00 81.50 391 GLU A CA 1
ATOM 3024 C C . GLU A 1 391 ? -31.662 18.957 10.021 1.00 81.50 391 GLU A C 1
ATOM 3026 O O . GLU A 1 391 ? -32.548 18.427 9.343 1.00 81.50 391 GLU A O 1
ATOM 3031 N N . GLY A 1 392 ? -30.366 18.788 9.743 1.00 77.19 392 GLY A N 1
ATOM 3032 C CA . GLY A 1 392 ? -29.848 17.999 8.629 1.00 77.19 392 GLY A CA 1
ATOM 3033 C C . GLY A 1 392 ? -29.613 16.525 8.960 1.00 77.19 392 GLY A C 1
ATOM 3034 O O . GLY A 1 392 ? -29.389 15.737 8.039 1.00 77.19 392 GLY A O 1
ATOM 3035 N N . VAL A 1 393 ? -29.660 16.116 10.231 1.00 78.38 393 VAL A N 1
ATOM 3036 C CA . VAL A 1 393 ? -29.355 14.736 10.640 1.00 78.38 393 VAL A CA 1
ATOM 3037 C C . VAL A 1 393 ? -30.389 13.766 10.054 1.00 78.38 393 VAL A C 1
ATOM 3039 O O . VAL A 1 393 ? -31.599 13.907 10.241 1.00 78.38 393 VAL A O 1
ATOM 3042 N N . ALA A 1 394 ? -29.922 12.758 9.312 1.00 71.38 394 ALA A N 1
ATOM 3043 C CA . ALA A 1 394 ? -30.791 11.756 8.700 1.00 71.38 394 ALA A CA 1
ATOM 3044 C C . ALA A 1 394 ? -31.501 10.891 9.760 1.00 71.38 394 ALA A C 1
ATOM 3046 O O . ALA A 1 394 ? -31.041 10.767 10.892 1.00 71.38 394 ALA A O 1
ATOM 3047 N N . SER A 1 395 ? -32.594 10.208 9.390 1.00 62.59 395 SER A N 1
ATOM 3048 C CA . SER A 1 395 ? -33.340 9.345 10.329 1.00 62.59 395 SER A CA 1
ATOM 3049 C C . SER A 1 395 ? -32.481 8.228 10.935 1.00 62.59 395 SER A C 1
ATOM 3051 O O . SER A 1 395 ? -32.728 7.829 12.069 1.00 62.59 395 SER A O 1
ATOM 3053 N N . ALA A 1 396 ? -31.484 7.735 10.191 1.00 54.94 396 ALA A N 1
ATOM 3054 C CA . ALA A 1 396 ? -30.517 6.750 10.674 1.00 54.94 396 ALA A CA 1
ATOM 3055 C C . ALA A 1 396 ? -29.480 7.351 11.641 1.00 54.94 396 ALA A C 1
ATOM 3057 O O . ALA A 1 396 ? -28.814 6.608 12.344 1.00 54.94 396 ALA A O 1
ATOM 3058 N N . ARG A 1 397 ? -29.365 8.687 11.697 1.00 61.25 397 ARG A N 1
ATOM 3059 C CA . ARG A 1 397 ? -28.453 9.463 12.557 1.00 61.25 397 ARG A CA 1
ATOM 3060 C C . ARG A 1 397 ? -26.957 9.182 12.362 1.00 61.25 397 ARG A C 1
ATOM 3062 O O . ARG A 1 397 ? -26.153 9.611 13.175 1.00 61.25 397 ARG A O 1
ATOM 3069 N N . GLU A 1 398 ? -26.598 8.528 11.261 1.00 64.25 398 GLU A N 1
ATOM 3070 C CA . GLU A 1 398 ? -25.214 8.218 10.861 1.00 64.25 398 GLU A CA 1
ATOM 3071 C C . GLU A 1 398 ? -24.718 9.088 9.691 1.00 64.25 398 GLU A C 1
ATOM 3073 O O . GLU A 1 398 ? -23.608 8.921 9.193 1.00 64.25 398 GLU A O 1
ATOM 3078 N N . SER A 1 399 ? -25.561 9.996 9.199 1.00 70.62 399 SER A N 1
ATOM 3079 C CA . SER A 1 399 ? -25.235 10.897 8.099 1.00 70.62 399 SER A CA 1
ATOM 3080 C C . SER A 1 399 ? -26.020 12.198 8.213 1.00 70.62 399 SER A C 1
ATOM 3082 O O . SER A 1 399 ? -27.070 12.268 8.864 1.00 70.62 399 SER A O 1
ATOM 3084 N N . ILE A 1 400 ? -25.492 13.240 7.581 1.00 81.88 400 ILE A N 1
ATOM 3085 C CA . ILE A 1 400 ? -26.081 14.577 7.550 1.00 81.88 400 ILE A CA 1
ATOM 3086 C C . ILE A 1 400 ? -26.451 14.869 6.099 1.00 81.88 400 ILE A C 1
ATOM 3088 O O . ILE A 1 400 ? -25.661 14.616 5.192 1.00 81.88 400 ILE A O 1
ATOM 3092 N N . LYS A 1 401 ? -27.670 15.355 5.869 1.00 84.12 401 LYS A N 1
ATOM 3093 C CA . LYS A 1 401 ? -28.126 15.785 4.546 1.00 84.12 401 LYS A CA 1
ATOM 3094 C C . LYS A 1 401 ? -27.312 16.991 4.084 1.00 84.12 401 LYS A C 1
ATOM 3096 O O . LYS A 1 401 ? -27.008 17.882 4.879 1.00 84.12 401 LYS A O 1
ATOM 3101 N N . GLU A 1 402 ? -27.032 17.038 2.785 1.00 85.25 402 GLU A N 1
ATOM 3102 C CA . GLU A 1 402 ? -26.367 18.183 2.165 1.00 85.25 402 GLU A CA 1
ATOM 3103 C C . GLU A 1 402 ? -27.151 19.475 2.436 1.00 85.25 402 GLU A C 1
ATOM 3105 O O . GLU A 1 402 ? -28.369 19.545 2.248 1.00 85.25 402 GLU A O 1
ATOM 3110 N N . SER A 1 403 ? -26.446 20.479 2.952 1.00 89.69 403 SER A N 1
ATOM 3111 C CA . SER A 1 403 ? -26.998 21.767 3.371 1.00 89.69 403 SER A CA 1
ATOM 3112 C C . SER A 1 403 ? -25.890 22.816 3.427 1.00 89.69 403 SER A C 1
ATOM 3114 O O . SER A 1 403 ? -24.722 22.479 3.609 1.00 89.69 403 SER A O 1
ATOM 3116 N N . LEU A 1 404 ? -26.261 24.099 3.356 1.00 88.94 404 LEU A N 1
ATOM 3117 C CA . LEU A 1 404 ? -25.301 25.206 3.485 1.00 88.94 404 LEU A CA 1
ATOM 3118 C C . LEU A 1 404 ? -24.534 25.161 4.816 1.00 88.94 404 LEU A C 1
ATOM 3120 O O . LEU A 1 404 ? -23.350 25.479 4.856 1.00 88.94 404 LEU A O 1
ATOM 3124 N N . ALA A 1 405 ? -25.196 24.733 5.894 1.00 90.88 405 ALA A N 1
ATOM 3125 C CA . ALA A 1 405 ? -24.562 24.544 7.194 1.00 90.88 405 ALA A CA 1
ATOM 3126 C C . ALA A 1 405 ? -23.510 23.421 7.156 1.00 90.88 405 ALA A C 1
ATOM 3128 O O . ALA A 1 405 ? -22.418 23.581 7.698 1.00 90.88 405 ALA A O 1
ATOM 3129 N N . LEU A 1 406 ? -23.800 22.301 6.481 1.00 91.06 406 LEU A N 1
ATOM 3130 C CA . LEU A 1 406 ? -22.842 21.205 6.331 1.00 91.06 406 LEU A CA 1
ATOM 3131 C C . LEU A 1 406 ? -21.626 21.624 5.492 1.00 91.06 406 LEU A C 1
ATOM 3133 O O . LEU A 1 406 ? -20.499 21.348 5.897 1.00 91.06 406 LEU A O 1
ATOM 3137 N N . ASP A 1 407 ? -21.833 22.321 4.374 1.00 89.88 407 ASP A N 1
ATOM 3138 C CA . ASP A 1 407 ? -20.747 22.814 3.512 1.00 89.88 407 ASP A CA 1
ATOM 3139 C C . ASP A 1 407 ? -19.830 23.810 4.237 1.00 89.88 407 ASP A C 1
ATOM 3141 O O . ASP A 1 407 ? -18.603 23.782 4.082 1.00 89.88 407 ASP A O 1
ATOM 3145 N N . GLU A 1 408 ? -20.412 24.673 5.070 1.00 92.62 408 GLU A N 1
ATOM 3146 C CA . GLU A 1 408 ? -19.675 25.623 5.900 1.00 92.62 408 GLU A CA 1
ATOM 3147 C C . GLU A 1 408 ? -18.813 24.908 6.948 1.00 92.62 408 GLU A C 1
ATOM 3149 O O . GLU A 1 408 ? -17.617 25.190 7.067 1.00 92.62 408 GLU A O 1
ATOM 3154 N N . VAL A 1 409 ? -19.382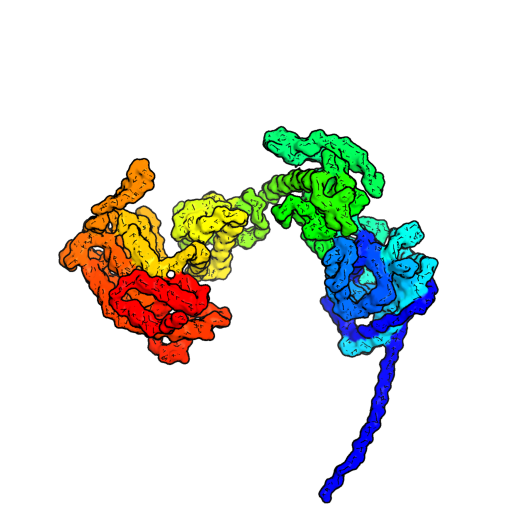 23.926 7.657 1.00 93.38 409 VAL A N 1
ATOM 3155 C CA . VAL A 1 409 ? -18.636 23.100 8.619 1.00 93.38 409 VAL A CA 1
ATOM 3156 C C . VAL A 1 409 ? -17.527 22.338 7.913 1.00 93.38 409 VAL A C 1
ATOM 3158 O O . VAL A 1 409 ? -16.388 22.347 8.379 1.00 93.38 409 VAL A O 1
ATOM 3161 N N . LYS A 1 410 ? -17.820 21.733 6.756 1.00 92.31 410 LYS A N 1
ATOM 3162 C CA . LYS A 1 410 ? -16.820 21.029 5.952 1.00 92.31 410 LYS A CA 1
ATOM 3163 C C . LYS A 1 410 ? -15.657 21.962 5.584 1.00 92.31 410 LYS A C 1
ATOM 3165 O O . LYS A 1 410 ? -14.487 21.617 5.760 1.00 92.31 410 LYS A O 1
ATOM 3170 N N . SER A 1 411 ? -15.965 23.181 5.153 1.00 90.56 411 SER A N 1
ATOM 3171 C CA . SER A 1 411 ? -14.966 24.201 4.812 1.00 90.56 411 SER A CA 1
ATOM 3172 C C . SER A 1 411 ? -14.096 24.596 6.009 1.00 90.56 411 SER A C 1
ATOM 3174 O O . SER A 1 411 ? -12.870 24.676 5.877 1.00 90.56 411 SER A O 1
ATOM 3176 N N . TYR A 1 412 ? -14.698 24.769 7.188 1.00 93.12 412 TYR A N 1
ATOM 3177 C CA . TYR A 1 412 ? -13.972 25.069 8.422 1.00 93.12 412 TYR A CA 1
ATOM 3178 C C . TYR A 1 412 ? -13.039 23.921 8.838 1.00 93.12 412 TYR A C 1
ATOM 3180 O O . TYR A 1 412 ? -11.841 24.134 9.041 1.00 93.12 412 TYR A O 1
ATOM 3188 N N . LEU A 1 413 ? -13.541 22.681 8.883 1.00 93.44 413 LEU A N 1
ATOM 3189 C CA . LEU A 1 413 ? -12.733 21.499 9.216 1.00 93.44 413 LEU A CA 1
ATOM 3190 C C . LEU A 1 413 ? -11.556 21.324 8.245 1.00 93.44 413 LEU A C 1
ATOM 3192 O O . LEU A 1 413 ? -10.425 21.061 8.667 1.00 93.44 413 LEU A O 1
ATOM 3196 N N . LYS A 1 414 ? -11.789 21.553 6.946 1.00 91.00 414 LYS A N 1
ATOM 3197 C CA . LYS A 1 414 ? -10.743 21.530 5.914 1.00 91.00 414 LYS A CA 1
ATOM 3198 C C . LYS A 1 414 ? -9.682 22.608 6.150 1.00 91.00 414 LYS A C 1
ATOM 3200 O O . LYS A 1 414 ? -8.497 22.343 5.941 1.00 91.00 414 LYS A O 1
ATOM 3205 N N . ALA A 1 415 ? -10.060 23.802 6.612 1.00 90.50 415 ALA A N 1
ATOM 3206 C CA . ALA A 1 415 ? -9.111 24.864 6.953 1.00 90.50 415 ALA A CA 1
ATOM 3207 C C . ALA A 1 415 ? -8.204 24.473 8.135 1.00 90.50 415 ALA A C 1
ATOM 3209 O O . ALA A 1 415 ? -6.982 24.632 8.043 1.00 90.50 415 ALA A O 1
ATOM 3210 N N . VAL A 1 416 ? -8.780 23.897 9.197 1.00 93.25 416 VAL A N 1
ATOM 3211 C CA . VAL A 1 416 ? -8.035 23.389 10.367 1.00 93.25 416 VAL A CA 1
ATOM 3212 C C . VAL A 1 416 ? -7.071 22.274 9.956 1.00 93.25 416 VAL A C 1
ATOM 3214 O O . VAL A 1 416 ? -5.879 22.330 10.264 1.00 93.25 416 VAL A O 1
ATOM 3217 N N . PHE A 1 417 ? -7.543 21.305 9.171 1.00 91.19 417 PHE A N 1
ATOM 3218 C CA . PHE A 1 417 ? -6.707 20.208 8.686 1.00 91.19 417 PHE A CA 1
ATOM 3219 C C . PHE A 1 417 ? -5.562 20.677 7.783 1.00 91.19 417 PHE A C 1
ATOM 3221 O O . PHE A 1 417 ? -4.429 20.210 7.906 1.00 91.19 417 PHE A O 1
ATOM 3228 N N . ASN A 1 418 ? -5.823 21.631 6.886 1.00 87.94 418 ASN A N 1
ATOM 3229 C CA . ASN A 1 418 ? -4.785 22.192 6.026 1.00 87.94 418 ASN A CA 1
ATOM 3230 C C . ASN A 1 418 ? -3.667 22.856 6.838 1.00 87.94 418 ASN A C 1
ATOM 3232 O O . ASN A 1 418 ? -2.502 22.743 6.455 1.00 87.94 418 ASN A O 1
ATOM 3236 N N . ARG A 1 419 ? -3.994 23.497 7.970 1.00 90.00 419 ARG A N 1
ATOM 3237 C CA . ARG A 1 419 ? -2.981 24.034 8.886 1.00 90.00 419 ARG A CA 1
ATOM 3238 C C . ARG A 1 419 ? -2.151 22.921 9.525 1.00 90.00 419 ARG A C 1
ATOM 3240 O O . ARG A 1 419 ? -0.924 23.009 9.481 1.00 90.00 419 ARG A O 1
ATOM 3247 N N . ALA A 1 420 ? -2.791 21.868 10.034 1.00 89.56 420 ALA A N 1
ATOM 3248 C CA . ALA A 1 420 ? -2.093 20.699 10.574 1.00 89.56 420 ALA A CA 1
ATOM 3249 C C . ALA A 1 420 ? -1.145 20.074 9.535 1.00 89.56 420 ALA A C 1
ATOM 3251 O O . ALA A 1 420 ? 0.010 19.780 9.830 1.00 89.56 420 ALA A O 1
ATOM 3252 N N . ARG A 1 421 ? -1.593 19.950 8.280 1.00 85.56 421 ARG A N 1
ATOM 3253 C CA . ARG A 1 421 ? -0.774 19.440 7.171 1.00 85.56 421 ARG A CA 1
ATOM 3254 C C . ARG A 1 421 ? 0.469 20.289 6.920 1.00 85.56 421 ARG A C 1
ATOM 3256 O O . ARG A 1 421 ? 1.542 19.727 6.726 1.00 85.56 421 ARG A O 1
ATOM 3263 N N . THR A 1 422 ? 0.345 21.614 6.944 1.00 85.31 422 THR A N 1
ATOM 3264 C CA . THR A 1 422 ? 1.500 22.515 6.811 1.00 85.31 422 THR A CA 1
ATOM 3265 C C . THR A 1 422 ? 2.509 22.293 7.938 1.00 85.31 422 THR A C 1
ATOM 3267 O O . THR A 1 422 ? 3.699 22.183 7.669 1.00 85.31 422 THR A O 1
ATOM 3270 N N . ILE A 1 423 ? 2.044 22.145 9.182 1.00 85.38 423 ILE A N 1
ATOM 3271 C CA . ILE A 1 423 ? 2.925 21.915 10.337 1.00 85.38 423 ILE A CA 1
ATOM 3272 C C . ILE A 1 423 ? 3.613 20.551 10.253 1.00 85.38 423 ILE A C 1
ATOM 3274 O O . ILE A 1 423 ? 4.816 20.466 10.484 1.00 85.38 423 ILE A O 1
ATOM 3278 N N . ALA A 1 424 ? 2.885 19.497 9.870 1.00 80.19 424 ALA A N 1
ATOM 3279 C CA . ALA A 1 424 ? 3.472 18.182 9.623 1.00 80.19 424 ALA A CA 1
ATOM 3280 C C . ALA A 1 424 ? 4.593 18.273 8.577 1.00 80.19 424 ALA A C 1
ATOM 3282 O O . ALA A 1 424 ? 5.687 17.769 8.797 1.00 80.19 424 ALA A O 1
ATOM 3283 N N . GLN A 1 425 ? 4.350 18.985 7.471 1.00 74.62 425 GLN A N 1
ATOM 3284 C CA . GLN A 1 425 ? 5.342 19.179 6.413 1.00 74.62 425 GLN A CA 1
ATOM 3285 C C . GLN A 1 425 ? 6.565 19.983 6.872 1.00 74.62 425 GLN A C 1
ATOM 3287 O O . GLN A 1 425 ? 7.671 19.669 6.443 1.00 74.62 425 GLN A O 1
ATOM 3292 N N . GLU A 1 426 ? 6.384 21.008 7.708 1.00 74.81 426 GLU A N 1
ATOM 3293 C CA . GLU A 1 426 ? 7.473 21.798 8.301 1.00 74.81 426 GLU A CA 1
ATOM 3294 C C . GLU A 1 426 ? 8.305 20.954 9.280 1.00 74.81 426 GLU A C 1
ATOM 3296 O O . GLU A 1 426 ? 9.527 20.917 9.177 1.00 74.81 426 GLU A O 1
ATOM 3301 N N . LYS A 1 427 ? 7.661 20.196 10.172 1.00 67.06 427 LYS A N 1
ATOM 3302 C CA . LYS A 1 427 ? 8.349 19.342 11.153 1.00 67.06 427 LYS A CA 1
ATOM 3303 C C . LYS A 1 427 ? 9.034 18.134 10.526 1.00 67.06 427 LYS A C 1
ATOM 3305 O O . LYS A 1 427 ? 10.174 17.842 10.870 1.00 67.06 427 LYS A O 1
ATOM 3310 N N . ASP A 1 428 ? 8.403 17.498 9.540 1.00 62.56 428 ASP A N 1
ATOM 3311 C CA . ASP A 1 428 ? 9.026 16.427 8.761 1.00 62.56 428 ASP A CA 1
ATOM 3312 C C . ASP A 1 428 ? 10.244 16.939 7.959 1.00 62.56 428 ASP A C 1
ATOM 3314 O O . ASP A 1 428 ? 11.073 16.119 7.564 1.00 62.56 428 ASP A O 1
ATOM 3318 N N . ARG A 1 429 ? 10.376 18.259 7.708 1.00 53.53 429 ARG A N 1
ATOM 3319 C CA . ARG A 1 429 ? 11.587 18.872 7.119 1.00 53.53 429 ARG A CA 1
ATOM 3320 C C . ARG A 1 429 ? 12.707 19.071 8.143 1.00 53.53 429 ARG A C 1
ATOM 3322 O O . ARG A 1 429 ? 13.859 18.862 7.772 1.00 53.53 429 ARG A O 1
ATOM 3329 N N . ASP A 1 430 ? 12.380 19.447 9.380 1.00 43.69 430 ASP A N 1
ATOM 3330 C CA . ASP A 1 430 ? 13.354 19.748 10.444 1.00 43.69 430 ASP A CA 1
ATOM 3331 C C . ASP A 1 430 ? 13.940 18.483 11.114 1.00 43.69 430 ASP A C 1
ATOM 3333 O O . ASP A 1 430 ? 15.110 18.478 11.489 1.00 43.69 430 ASP A O 1
ATOM 3337 N N . ASP A 1 431 ? 13.183 17.379 11.207 1.00 37.69 431 ASP A N 1
ATOM 3338 C CA . ASP A 1 431 ? 13.594 16.103 11.843 1.00 37.69 431 ASP A CA 1
ATOM 3339 C C . ASP A 1 431 ? 14.502 15.208 10.952 1.00 37.69 431 ASP A C 1
ATOM 3341 O O . ASP A 1 431 ? 14.571 13.984 11.110 1.00 37.69 431 ASP A O 1
ATOM 3345 N N . LYS A 1 432 ? 15.204 15.790 9.970 1.00 37.38 432 LYS A N 1
ATOM 3346 C CA . LYS A 1 432 ? 16.019 15.053 8.985 1.00 37.38 432 LYS A CA 1
ATOM 3347 C C . LYS A 1 432 ? 17.522 15.180 9.250 1.00 37.38 432 LYS A C 1
ATOM 3349 O O . LYS A 1 432 ? 18.204 15.996 8.635 1.00 37.38 432 LYS A O 1
ATOM 3354 N N . LEU A 1 433 ? 18.054 14.300 10.099 1.00 31.02 433 LEU A N 1
ATOM 3355 C CA . LEU A 1 433 ? 19.439 13.829 9.980 1.00 31.02 433 LEU A CA 1
ATOM 3356 C C . LEU A 1 433 ? 19.479 12.857 8.791 1.00 31.02 433 LEU A C 1
ATOM 3358 O O . LEU A 1 433 ? 18.814 11.833 8.858 1.00 31.02 433 LEU A O 1
ATOM 3362 N N . GLY A 1 434 ? 20.194 13.231 7.723 1.00 41.12 434 GLY A N 1
ATOM 3363 C CA . GLY A 1 434 ? 20.489 12.419 6.532 1.00 41.12 434 GLY A CA 1
ATOM 3364 C C . GLY A 1 434 ? 19.275 11.778 5.847 1.00 41.12 434 GLY A C 1
ATOM 3365 O O . GLY A 1 434 ? 18.805 10.730 6.278 1.00 41.12 434 GLY A O 1
ATOM 3366 N N . ARG A 1 435 ? 18.750 12.378 4.768 1.00 41.66 435 ARG A N 1
ATOM 3367 C CA . ARG A 1 435 ? 17.739 11.713 3.931 1.00 41.66 435 ARG A CA 1
ATOM 3368 C C . ARG A 1 435 ? 18.023 11.869 2.444 1.00 41.66 435 ARG A C 1
ATOM 3370 O O . ARG A 1 435 ? 18.206 12.981 1.946 1.00 41.66 435 ARG A O 1
ATOM 3377 N N . LEU A 1 436 ? 17.859 10.749 1.735 1.00 44.12 436 LEU A N 1
ATOM 3378 C CA . LEU A 1 436 ? 17.527 10.724 0.314 1.00 44.12 436 LEU A CA 1
ATOM 3379 C C . LEU A 1 436 ? 16.332 11.644 0.039 1.00 44.12 436 LEU A C 1
ATOM 3381 O O . LEU A 1 436 ? 15.205 11.359 0.443 1.00 44.12 436 LEU A O 1
ATOM 3385 N N . GLY A 1 437 ? 16.576 12.743 -0.672 1.00 43.38 437 GLY A N 1
ATOM 3386 C CA . GLY A 1 437 ? 15.534 13.638 -1.160 1.00 43.38 437 GLY A CA 1
ATOM 3387 C C . GLY A 1 437 ? 15.081 14.684 -0.138 1.00 43.38 437 GLY A C 1
ATOM 3388 O O . GLY A 1 437 ? 14.221 14.447 0.719 1.00 43.38 437 GLY A O 1
ATOM 3389 N N . LYS A 1 438 ? 15.546 15.922 -0.334 1.00 42.09 438 LYS A N 1
ATOM 3390 C CA . LYS A 1 438 ? 14.951 17.132 0.274 1.00 42.09 438 LYS A CA 1
ATOM 3391 C C . LYS A 1 438 ? 13.462 17.349 -0.092 1.00 42.09 438 LYS A C 1
ATOM 3393 O O . LYS A 1 438 ? 12.805 18.160 0.552 1.00 42.09 438 LYS A O 1
ATOM 3398 N N . ASP A 1 439 ? 12.896 16.560 -1.013 1.00 42.28 439 ASP A N 1
ATOM 3399 C CA . ASP A 1 439 ? 11.507 16.663 -1.508 1.00 42.28 439 ASP A CA 1
ATOM 3400 C C . ASP A 1 439 ? 10.447 15.878 -0.701 1.00 42.28 439 ASP A C 1
ATOM 3402 O O . ASP A 1 439 ? 9.296 15.748 -1.108 1.00 42.28 439 ASP A O 1
ATOM 3406 N N . ASN A 1 440 ? 10.780 15.443 0.518 1.00 41.50 440 ASN A N 1
ATOM 3407 C CA . ASN A 1 440 ? 9.786 15.176 1.572 1.00 41.50 440 ASN A CA 1
ATOM 3408 C C . ASN A 1 440 ? 8.771 14.027 1.374 1.00 41.50 440 ASN A C 1
ATOM 3410 O O . ASN A 1 440 ? 7.732 14.056 2.032 1.00 41.50 440 ASN A O 1
ATOM 3414 N N . ARG A 1 441 ? 9.046 12.998 0.556 1.00 45.62 441 ARG A N 1
ATOM 3415 C CA . ARG A 1 441 ? 8.067 11.903 0.352 1.00 45.62 441 ARG A CA 1
ATOM 3416 C C . ARG A 1 441 ? 8.572 10.457 0.298 1.00 45.62 441 ARG A C 1
ATOM 3418 O O . ARG A 1 441 ? 7.761 9.539 0.259 1.00 45.62 441 ARG A O 1
ATOM 3425 N N . LEU A 1 442 ? 9.875 10.214 0.375 1.00 48.84 442 LEU A N 1
ATOM 3426 C CA . LEU A 1 442 ? 10.386 8.851 0.524 1.00 48.84 442 LEU A CA 1
ATOM 3427 C C . LEU A 1 442 ? 10.303 8.418 1.996 1.00 48.84 442 LEU A C 1
ATOM 3429 O O . LEU A 1 442 ? 10.724 9.164 2.883 1.00 48.84 442 LEU A O 1
ATOM 3433 N N . ALA A 1 443 ? 9.766 7.217 2.254 1.00 45.66 443 ALA A N 1
ATOM 3434 C CA . ALA A 1 443 ? 10.029 6.499 3.502 1.00 45.66 443 ALA A CA 1
ATOM 3435 C C . ALA A 1 443 ? 11.548 6.435 3.729 1.00 45.66 443 ALA A C 1
ATOM 3437 O O . ALA A 1 443 ? 12.296 6.537 2.764 1.00 45.66 443 ALA A O 1
ATOM 3438 N N . ASP A 1 444 ? 11.998 6.307 4.974 1.00 48.97 444 ASP A N 1
ATOM 3439 C CA . ASP A 1 444 ? 13.418 6.265 5.336 1.00 48.97 444 ASP A CA 1
ATOM 3440 C C . ASP A 1 444 ? 13.921 4.808 5.252 1.00 48.97 444 ASP A C 1
ATOM 3442 O O . ASP A 1 444 ? 13.786 4.067 6.233 1.00 48.97 444 ASP A O 1
ATOM 3446 N N . PRO A 1 445 ? 14.373 4.295 4.080 1.00 53.72 445 PRO A N 1
ATOM 3447 C CA . PRO A 1 445 ? 14.902 2.944 4.016 1.00 53.72 445 PRO A CA 1
ATOM 3448 C C . PRO A 1 445 ? 16.156 2.876 4.892 1.00 53.72 445 PRO A C 1
ATOM 3450 O O . PRO A 1 445 ? 17.005 3.765 4.783 1.00 53.72 445 PRO A O 1
ATOM 3453 N N . PRO A 1 446 ? 16.325 1.812 5.703 1.00 52.12 446 PRO A N 1
ATOM 3454 C CA . PRO A 1 446 ? 17.555 1.586 6.449 1.00 52.12 446 PRO A CA 1
ATOM 3455 C C . PRO A 1 446 ? 18.785 1.880 5.585 1.00 52.12 446 PRO A C 1
ATOM 3457 O O . PRO A 1 446 ? 18.864 1.400 4.455 1.00 52.12 446 PRO A O 1
ATOM 3460 N N . LEU A 1 447 ? 19.759 2.635 6.108 1.00 51.06 447 LEU A N 1
ATOM 3461 C CA . LEU A 1 447 ? 20.977 3.017 5.371 1.00 51.06 447 LEU A CA 1
ATOM 3462 C C . LEU A 1 447 ? 21.717 1.803 4.777 1.00 51.06 447 LEU A C 1
ATOM 3464 O O . LEU A 1 447 ? 22.383 1.917 3.751 1.00 51.06 447 LEU A O 1
ATOM 3468 N N . ALA A 1 448 ? 21.569 0.625 5.394 1.00 50.09 448 ALA A N 1
ATOM 3469 C CA . ALA A 1 448 ? 22.087 -0.645 4.888 1.00 50.09 448 ALA A CA 1
ATOM 3470 C C . ALA A 1 448 ? 21.468 -1.080 3.547 1.00 50.09 448 ALA A C 1
ATOM 3472 O O . ALA A 1 448 ? 22.137 -1.751 2.770 1.00 50.09 448 ALA A O 1
ATOM 3473 N N . LEU A 1 449 ? 20.220 -0.694 3.280 1.00 54.56 449 LEU A N 1
ATOM 3474 C CA . LEU A 1 449 ? 19.496 -0.975 2.042 1.00 54.56 449 LEU A CA 1
ATOM 3475 C C . LEU A 1 449 ? 19.712 0.143 1.011 1.00 54.56 449 LEU A C 1
ATOM 3477 O O . LEU A 1 449 ? 19.870 -0.126 -0.168 1.00 54.56 449 LEU A O 1
ATOM 3481 N N . SER A 1 450 ? 19.791 1.405 1.428 1.00 62.66 450 SER A N 1
ATOM 3482 C CA . SER A 1 450 ? 19.866 2.528 0.480 1.00 62.66 450 SER A CA 1
ATOM 3483 C C . SER A 1 450 ? 21.286 3.023 0.180 1.00 62.66 450 SER A C 1
ATOM 3485 O O . SER A 1 450 ? 21.650 3.189 -0.981 1.00 62.66 450 SER A O 1
ATOM 3487 N N . GLN A 1 451 ? 22.103 3.254 1.208 1.00 67.56 451 GLN A N 1
ATOM 3488 C CA . GLN A 1 451 ? 23.417 3.901 1.087 1.00 67.56 451 GLN A CA 1
ATOM 3489 C C . GLN A 1 451 ? 24.570 2.894 0.995 1.00 67.56 451 GLN A C 1
ATOM 3491 O O . GLN A 1 451 ? 25.553 3.136 0.299 1.00 67.56 451 GLN A O 1
ATOM 3496 N N . GLY A 1 452 ? 24.465 1.758 1.690 1.00 66.25 452 GLY A N 1
ATOM 3497 C CA . GLY A 1 452 ? 25.518 0.740 1.757 1.00 66.25 452 GLY A CA 1
ATOM 3498 C C . GLY A 1 452 ? 25.943 0.181 0.389 1.00 66.25 452 GLY A C 1
ATOM 3499 O O . GLY A 1 452 ? 27.130 0.264 0.064 1.00 66.25 452 GLY A O 1
ATOM 3500 N N . PRO A 1 453 ? 25.011 -0.364 -0.417 1.00 71.50 453 PRO A N 1
ATOM 3501 C CA . PRO A 1 453 ? 25.318 -0.930 -1.732 1.00 71.50 453 PRO A CA 1
ATOM 3502 C C . PRO A 1 453 ? 25.873 0.119 -2.699 1.00 71.50 453 PRO A C 1
ATOM 3504 O O . PRO A 1 453 ? 26.915 -0.098 -3.314 1.00 71.50 453 PRO A O 1
ATOM 3507 N N . LEU A 1 454 ? 25.254 1.304 -2.759 1.00 76.12 454 LEU A N 1
ATOM 3508 C CA . LEU A 1 454 ? 25.706 2.396 -3.624 1.00 76.12 454 LEU A CA 1
ATOM 3509 C C . LEU A 1 454 ? 27.116 2.884 -3.247 1.00 76.12 454 LEU A C 1
ATOM 3511 O O . LEU A 1 454 ? 27.938 3.134 -4.127 1.00 76.12 454 LEU A O 1
ATOM 3515 N N . ARG A 1 455 ? 27.445 2.946 -1.947 1.00 75.00 455 ARG A N 1
ATOM 3516 C CA . ARG A 1 455 ? 28.795 3.297 -1.472 1.00 75.00 455 ARG A CA 1
ATOM 3517 C C . ARG A 1 455 ? 29.843 2.287 -1.924 1.00 75.00 455 ARG A C 1
ATOM 3519 O O . ARG A 1 455 ? 30.941 2.676 -2.313 1.00 75.00 455 ARG A O 1
ATOM 3526 N N . ARG A 1 456 ? 29.513 0.993 -1.878 1.00 73.81 456 ARG A N 1
ATOM 3527 C CA . ARG A 1 456 ? 30.405 -0.082 -2.338 1.00 73.81 456 ARG A CA 1
ATOM 3528 C C . ARG A 1 456 ? 30.605 -0.040 -3.851 1.00 73.81 456 ARG A C 1
ATOM 3530 O O . ARG A 1 456 ? 31.735 -0.212 -4.301 1.00 73.81 456 ARG A O 1
ATOM 3537 N N . MET A 1 457 ? 29.560 0.266 -4.619 1.00 76.75 457 MET A N 1
ATOM 3538 C CA . MET A 1 457 ? 29.686 0.476 -6.064 1.00 76.75 457 MET A CA 1
ATOM 3539 C C . MET A 1 457 ? 30.559 1.677 -6.408 1.00 76.75 457 MET A C 1
ATOM 3541 O O . MET A 1 457 ? 31.476 1.536 -7.206 1.00 76.75 457 MET A O 1
ATOM 3545 N N . LEU A 1 458 ? 30.313 2.841 -5.799 1.00 74.38 458 LEU A N 1
ATOM 3546 C CA . LEU A 1 458 ? 31.105 4.046 -6.065 1.00 74.38 458 LEU A CA 1
ATOM 3547 C C . LEU A 1 458 ? 32.574 3.847 -5.699 1.00 74.38 458 LEU A C 1
ATOM 3549 O O . LEU A 1 458 ? 33.448 4.343 -6.399 1.00 74.38 458 LEU A O 1
ATOM 3553 N N . LYS A 1 459 ? 32.852 3.062 -4.652 1.00 75.25 459 LYS A N 1
ATOM 3554 C CA . LYS A 1 459 ? 34.215 2.664 -4.305 1.00 75.25 459 LYS A CA 1
ATOM 3555 C C . LYS A 1 459 ? 34.864 1.821 -5.409 1.00 75.25 459 LYS A C 1
ATOM 3557 O O . LYS A 1 459 ? 35.966 2.142 -5.830 1.00 75.25 459 LYS A O 1
ATOM 3562 N N . ARG A 1 460 ? 34.172 0.798 -5.924 1.00 75.00 460 ARG A N 1
ATOM 3563 C CA . ARG A 1 460 ? 34.661 -0.021 -7.053 1.00 75.00 460 ARG A CA 1
ATOM 3564 C C . ARG A 1 460 ? 34.837 0.798 -8.335 1.00 75.00 460 ARG A C 1
ATOM 3566 O O . ARG A 1 460 ? 35.821 0.625 -9.044 1.00 75.00 460 ARG A O 1
ATOM 3573 N N . ALA A 1 461 ? 33.909 1.714 -8.608 1.00 74.19 461 ALA A N 1
ATOM 3574 C CA . ALA A 1 461 ? 33.990 2.632 -9.738 1.00 74.19 461 ALA A CA 1
ATOM 3575 C C . ALA A 1 461 ? 35.198 3.579 -9.611 1.00 74.19 461 ALA A C 1
ATOM 3577 O O . ALA A 1 461 ? 35.911 3.783 -10.588 1.00 74.19 461 ALA A O 1
ATOM 3578 N N . ALA A 1 462 ? 35.475 4.099 -8.410 1.00 72.69 462 ALA A N 1
ATOM 3579 C CA . ALA A 1 462 ? 36.663 4.907 -8.121 1.00 72.69 462 ALA A CA 1
ATOM 3580 C C . ALA A 1 462 ? 37.974 4.098 -8.192 1.00 72.69 462 ALA A C 1
ATOM 3582 O O . ALA A 1 462 ? 39.024 4.652 -8.495 1.00 72.69 462 ALA A O 1
ATOM 3583 N N . GLU A 1 463 ? 37.920 2.785 -7.952 1.00 76.06 463 GLU A N 1
ATOM 3584 C CA . GLU A 1 463 ? 39.046 1.851 -8.110 1.00 76.06 463 GLU A CA 1
ATOM 3585 C C . GLU A 1 463 ? 39.295 1.438 -9.581 1.00 76.06 463 GLU A C 1
ATOM 3587 O O . GLU A 1 463 ? 40.212 0.662 -9.853 1.00 76.06 463 GLU A O 1
ATOM 3592 N N . GLY A 1 464 ? 38.518 1.971 -10.535 1.00 68.75 464 GLY A N 1
ATOM 3593 C CA . GLY A 1 464 ? 38.714 1.770 -11.976 1.00 68.75 464 GLY A CA 1
ATOM 3594 C C . GLY A 1 464 ? 37.938 0.596 -12.584 1.00 68.75 464 GLY A C 1
ATOM 3595 O O . GLY A 1 464 ? 38.285 0.132 -13.671 1.00 68.75 464 GLY A O 1
ATOM 3596 N N . ASP A 1 465 ? 36.900 0.091 -11.910 1.00 73.94 465 ASP A N 1
ATOM 3597 C CA . ASP A 1 465 ? 36.006 -0.932 -12.467 1.00 73.94 465 ASP A CA 1
ATOM 3598 C C . ASP A 1 465 ? 35.100 -0.318 -13.553 1.00 73.94 465 ASP A C 1
ATOM 3600 O O . ASP A 1 465 ? 34.035 0.236 -13.263 1.00 73.94 465 ASP A O 1
ATOM 3604 N N . SER A 1 466 ? 35.537 -0.411 -14.815 1.00 68.00 466 SER A N 1
ATOM 3605 C CA . SER A 1 466 ? 34.843 0.162 -15.979 1.00 68.00 466 SER A CA 1
ATOM 3606 C C . SER A 1 466 ? 33.408 -0.337 -16.129 1.00 68.00 466 SER A C 1
ATOM 3608 O O . SER A 1 466 ? 32.546 0.405 -16.590 1.00 68.00 466 SER A O 1
ATOM 3610 N N . VAL A 1 467 ? 33.123 -1.575 -15.713 1.00 65.19 467 VAL A N 1
ATOM 3611 C CA . VAL A 1 467 ? 31.771 -2.130 -15.830 1.00 65.19 467 VAL A CA 1
ATOM 3612 C C . VAL A 1 467 ? 30.843 -1.508 -14.790 1.00 65.19 467 VAL A C 1
ATOM 3614 O O . VAL A 1 467 ? 29.686 -1.232 -15.088 1.00 65.19 467 VAL A O 1
ATOM 3617 N N . VAL A 1 468 ? 31.350 -1.217 -13.588 1.00 69.94 468 VAL A N 1
ATOM 3618 C CA . VAL A 1 468 ? 30.590 -0.508 -12.544 1.00 69.94 468 VAL A CA 1
ATOM 3619 C C . VAL A 1 468 ? 30.424 0.981 -12.884 1.00 69.94 468 VAL A C 1
ATOM 3621 O O . VAL A 1 468 ? 29.371 1.556 -12.607 1.00 69.94 468 VAL A O 1
ATOM 3624 N N . GLN A 1 469 ? 31.418 1.606 -13.523 1.00 72.31 469 GLN A N 1
ATOM 3625 C CA . GLN A 1 469 ? 31.320 2.986 -14.022 1.00 72.31 469 GLN A CA 1
ATOM 3626 C C . GLN A 1 469 ? 30.221 3.127 -15.090 1.00 72.31 469 GLN A C 1
ATOM 3628 O O . GLN A 1 469 ? 29.318 3.959 -14.942 1.00 72.31 469 GLN A O 1
ATOM 3633 N N . ASP A 1 470 ? 30.240 2.256 -16.104 1.00 68.25 470 ASP A N 1
ATOM 3634 C CA . ASP A 1 470 ? 29.210 2.194 -17.147 1.00 68.25 470 ASP A CA 1
ATOM 3635 C C . ASP A 1 470 ? 27.832 1.869 -16.545 1.00 68.25 470 ASP A C 1
ATOM 3637 O O . ASP A 1 470 ? 26.827 2.499 -16.883 1.00 68.25 470 ASP A O 1
ATOM 3641 N N . SER A 1 471 ? 27.794 0.951 -15.576 1.00 67.38 471 SER A N 1
ATOM 3642 C CA . SER A 1 471 ? 26.605 0.546 -14.816 1.00 67.38 471 SER A CA 1
ATOM 3643 C C . SER A 1 471 ? 25.984 1.683 -13.993 1.00 67.38 471 SER A C 1
ATOM 3645 O O . SER A 1 471 ? 24.762 1.759 -13.900 1.00 67.38 471 SER A O 1
ATOM 3647 N N . LEU A 1 472 ? 26.755 2.660 -13.509 1.00 70.00 472 LEU A N 1
ATOM 3648 C CA . LEU A 1 472 ? 26.225 3.868 -12.850 1.00 70.00 472 LEU A CA 1
ATOM 3649 C C . LEU A 1 472 ? 25.928 5.023 -13.824 1.00 70.00 472 LEU A C 1
ATOM 3651 O O . LEU A 1 472 ? 25.269 5.997 -13.452 1.00 70.00 472 LEU A O 1
ATOM 3655 N N . GLY A 1 473 ? 26.372 4.911 -15.080 1.00 65.50 473 GLY A N 1
ATOM 3656 C CA . GLY A 1 473 ? 26.237 5.963 -16.088 1.00 65.50 473 GLY A CA 1
ATOM 3657 C C . GLY A 1 473 ? 27.154 7.151 -15.806 1.00 65.50 473 GLY A C 1
ATOM 3658 O O . GLY A 1 473 ? 26.801 8.281 -16.139 1.00 65.50 473 GLY A O 1
ATOM 3659 N N . ILE A 1 474 ? 28.291 6.894 -15.155 1.00 66.06 474 ILE A N 1
ATOM 3660 C CA . ILE A 1 474 ? 29.272 7.906 -14.760 1.00 66.06 474 ILE A CA 1
ATOM 3661 C C . ILE A 1 474 ? 30.309 8.044 -15.874 1.00 66.06 474 ILE A C 1
ATOM 3663 O O . ILE A 1 474 ? 30.778 7.055 -16.434 1.00 66.06 474 ILE A O 1
ATOM 3667 N N . VAL A 1 475 ? 30.684 9.280 -16.199 1.00 59.84 475 VAL A N 1
ATOM 3668 C CA . VAL A 1 475 ? 31.689 9.555 -17.232 1.00 59.84 475 VAL A CA 1
ATOM 3669 C C . VAL A 1 475 ? 33.098 9.346 -16.644 1.00 59.84 475 VAL A C 1
ATOM 3671 O O . VAL A 1 475 ? 33.351 9.831 -15.539 1.00 59.84 475 VAL A O 1
ATOM 3674 N N . PRO A 1 476 ? 34.054 8.717 -17.364 1.00 53.72 476 PRO A N 1
ATOM 3675 C CA . PRO A 1 476 ? 35.401 8.409 -16.851 1.00 53.72 476 PRO A CA 1
ATOM 3676 C C . PRO A 1 476 ? 36.211 9.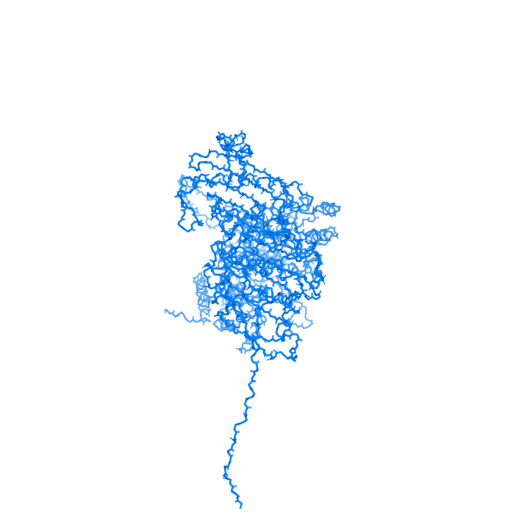606 -16.318 1.00 53.72 476 PRO A C 1
ATOM 3678 O O . PRO A 1 476 ? 37.190 9.431 -15.607 1.00 53.72 476 PRO A O 1
ATOM 3681 N N . SER A 1 477 ? 35.821 10.843 -16.634 1.00 56.50 477 SER A N 1
ATOM 3682 C CA . SER A 1 477 ? 36.492 12.066 -16.179 1.00 56.50 477 SER A CA 1
ATOM 3683 C C . SER A 1 477 ? 36.181 12.476 -14.728 1.00 56.50 477 SER A C 1
ATOM 3685 O O . SER A 1 477 ? 36.553 13.580 -14.343 1.00 56.50 477 SER A O 1
ATOM 3687 N N . GLN A 1 478 ? 35.469 11.652 -13.946 1.00 59.84 478 GLN A N 1
ATOM 3688 C CA . GLN A 1 478 ? 34.963 11.992 -12.601 1.00 59.84 478 GLN A CA 1
ATOM 3689 C C . GLN A 1 478 ? 35.587 11.156 -11.461 1.00 59.84 478 GLN A C 1
ATOM 3691 O O . GLN A 1 478 ? 35.006 11.046 -10.384 1.00 59.84 478 GLN A O 1
ATOM 3696 N N . GLU A 1 479 ? 36.760 10.549 -11.671 1.00 62.06 479 GLU A N 1
ATOM 3697 C CA . GLU A 1 479 ? 37.413 9.657 -10.690 1.00 62.06 479 GLU A CA 1
ATOM 3698 C C . GLU A 1 479 ? 37.697 10.326 -9.330 1.00 62.06 479 GLU A C 1
ATOM 3700 O O . GLU A 1 479 ? 37.421 9.735 -8.283 1.00 62.06 479 GLU A O 1
ATOM 3705 N N . GLU A 1 480 ? 38.155 11.582 -9.329 1.00 60.97 480 GLU A N 1
ATOM 3706 C CA . GLU A 1 480 ? 38.388 12.370 -8.105 1.00 60.97 480 GLU A CA 1
ATOM 3707 C C . GLU A 1 480 ? 37.079 12.703 -7.365 1.00 60.97 480 GLU A C 1
ATOM 3709 O O . GLU A 1 480 ? 37.012 12.639 -6.136 1.00 60.97 480 GLU A O 1
ATOM 3714 N N . ASP A 1 481 ? 36.007 12.992 -8.103 1.00 64.75 481 ASP A N 1
ATOM 3715 C CA . ASP A 1 481 ? 34.693 13.314 -7.538 1.00 64.75 481 ASP A CA 1
ATOM 3716 C C . ASP A 1 481 ? 34.025 12.083 -6.905 1.00 64.75 481 ASP A C 1
ATOM 3718 O O . ASP A 1 481 ? 33.376 12.189 -5.860 1.00 64.75 481 ASP A O 1
ATOM 3722 N N . MET A 1 482 ? 34.227 10.897 -7.491 1.00 65.75 482 MET A N 1
ATOM 3723 C CA . MET A 1 482 ? 33.772 9.623 -6.924 1.00 65.75 482 MET A CA 1
ATOM 3724 C C . MET A 1 482 ? 34.496 9.295 -5.615 1.00 65.75 482 MET A C 1
ATOM 3726 O O . MET A 1 482 ? 33.845 8.921 -4.638 1.00 65.75 482 MET A O 1
ATOM 3730 N N . ALA A 1 483 ? 35.820 9.474 -5.568 1.00 63.72 483 ALA A N 1
ATOM 3731 C CA . ALA A 1 483 ? 36.608 9.262 -4.354 1.00 63.72 483 ALA A CA 1
ATOM 3732 C C . ALA A 1 483 ? 36.160 10.206 -3.220 1.00 63.72 483 ALA A C 1
ATOM 3734 O O . ALA A 1 483 ? 35.898 9.755 -2.103 1.00 63.72 483 ALA A O 1
ATOM 3735 N N . ASN A 1 484 ? 35.943 11.487 -3.534 1.00 65.25 484 ASN A N 1
ATOM 3736 C CA . ASN A 1 484 ? 35.447 12.487 -2.584 1.00 65.25 484 ASN A CA 1
ATOM 3737 C C . ASN A 1 484 ? 34.026 12.176 -2.070 1.00 65.25 484 ASN A C 1
ATOM 3739 O O . ASN A 1 484 ? 33.740 12.329 -0.878 1.00 65.25 484 ASN A O 1
ATOM 3743 N N . ALA A 1 485 ? 33.127 11.701 -2.940 1.00 62.41 485 ALA A N 1
ATOM 3744 C CA . ALA A 1 485 ? 31.778 11.289 -2.546 1.00 62.41 485 ALA A CA 1
ATOM 3745 C C . ALA A 1 485 ? 31.789 10.057 -1.619 1.00 62.41 485 ALA A C 1
ATOM 3747 O O . ALA A 1 485 ? 31.004 9.992 -0.673 1.00 62.41 485 ALA A O 1
ATOM 3748 N N . VAL A 1 486 ? 32.701 9.104 -1.848 1.00 63.78 486 VAL A N 1
ATOM 3749 C CA . VAL A 1 486 ? 32.859 7.884 -1.033 1.00 63.78 486 VAL A CA 1
ATOM 3750 C C . VAL A 1 486 ? 33.486 8.167 0.336 1.00 63.78 486 VAL A C 1
ATOM 3752 O O . VAL A 1 486 ? 33.144 7.478 1.300 1.00 63.78 486 VAL A O 1
ATOM 3755 N N . GLU A 1 487 ? 34.365 9.165 0.455 1.00 61.16 487 GLU A N 1
ATOM 3756 C CA . GLU A 1 487 ? 34.980 9.567 1.731 1.00 61.16 487 GLU A CA 1
ATOM 3757 C C . GLU A 1 487 ? 34.069 10.450 2.604 1.00 61.16 487 GLU A C 1
ATOM 3759 O O . GLU A 1 487 ? 34.203 10.466 3.832 1.00 61.16 487 GLU A O 1
ATOM 3764 N N . SER A 1 488 ? 33.098 11.143 2.001 1.00 61.75 488 SER A N 1
ATOM 3765 C CA . SER A 1 488 ? 32.108 11.952 2.720 1.00 61.75 488 SER A CA 1
ATOM 3766 C C . SER A 1 488 ? 31.249 11.095 3.668 1.00 61.75 488 SER A C 1
ATOM 3768 O O . SER A 1 488 ? 30.747 10.026 3.305 1.00 61.75 488 SER A O 1
ATOM 3770 N N . LYS A 1 489 ? 31.047 11.581 4.903 1.00 54.72 489 LYS A N 1
ATOM 3771 C CA . LYS A 1 489 ? 30.115 10.989 5.888 1.00 54.72 489 LYS A CA 1
ATOM 3772 C C . LYS A 1 489 ? 28.642 11.293 5.589 1.00 54.72 489 LYS A C 1
ATOM 3774 O O . LYS A 1 489 ? 27.779 10.790 6.303 1.00 54.72 489 LYS A O 1
ATOM 3779 N N . ASP A 1 490 ? 28.372 12.103 4.571 1.00 56.75 490 ASP A N 1
ATOM 3780 C CA . ASP A 1 490 ? 27.021 12.482 4.172 1.00 56.75 490 ASP A CA 1
ATOM 3781 C C . ASP A 1 490 ? 26.380 11.392 3.299 1.00 56.75 490 ASP A C 1
ATOM 3783 O O . ASP A 1 490 ? 27.049 10.468 2.817 1.00 56.75 490 ASP A O 1
ATOM 3787 N N . ASP A 1 491 ? 25.075 11.521 3.062 1.00 61.72 491 ASP A N 1
ATOM 3788 C CA . ASP A 1 491 ? 24.352 10.651 2.138 1.00 61.72 491 ASP A CA 1
ATOM 3789 C C . ASP A 1 491 ? 24.904 10.773 0.713 1.00 61.72 491 ASP A C 1
ATOM 3791 O O . ASP A 1 491 ? 25.288 11.852 0.255 1.00 61.72 491 ASP A O 1
ATOM 3795 N N . LEU A 1 492 ? 24.913 9.652 -0.006 1.00 70.06 492 LEU A N 1
ATOM 3796 C CA . LEU A 1 492 ? 25.322 9.570 -1.408 1.00 70.06 492 LEU A CA 1
ATOM 3797 C C . LEU A 1 492 ? 24.190 9.946 -2.361 1.00 70.06 492 LEU A C 1
ATOM 3799 O O . LEU A 1 492 ? 24.421 10.142 -3.540 1.00 70.06 492 LEU A O 1
ATOM 3803 N N . VAL A 1 493 ? 22.954 10.073 -1.888 1.00 73.31 493 VAL A N 1
ATOM 3804 C CA . VAL A 1 493 ? 21.851 10.544 -2.729 1.00 73.31 493 VAL A CA 1
ATOM 3805 C C . VAL A 1 493 ? 21.126 11.645 -1.982 1.00 73.31 493 VAL A C 1
ATOM 3807 O O . VAL A 1 493 ? 20.501 11.389 -0.963 1.00 73.31 493 VAL A O 1
ATOM 3810 N N . GLU A 1 494 ? 21.189 12.864 -2.500 1.00 66.50 494 GLU A N 1
ATOM 3811 C CA . GLU A 1 494 ? 20.557 14.052 -1.924 1.00 66.50 494 GLU A CA 1
ATOM 3812 C C . GLU A 1 494 ? 19.246 14.414 -2.636 1.00 66.50 494 GLU A C 1
ATOM 3814 O O . GLU A 1 494 ? 18.320 14.948 -2.013 1.00 66.50 494 GLU A O 1
ATOM 3819 N N . LYS A 1 495 ? 19.137 14.115 -3.938 1.00 69.12 495 LYS A N 1
ATOM 3820 C CA . LYS A 1 495 ? 17.948 14.405 -4.755 1.00 69.12 495 LYS A CA 1
ATOM 3821 C C . LYS A 1 495 ? 17.748 13.398 -5.894 1.00 69.12 495 LYS A C 1
ATOM 3823 O O . LYS A 1 495 ? 18.694 12.760 -6.351 1.00 69.12 495 LYS A O 1
ATOM 3828 N N . ILE A 1 496 ? 16.500 13.294 -6.354 1.00 80.00 496 ILE A N 1
ATOM 3829 C CA . ILE A 1 496 ? 16.107 12.554 -7.560 1.00 80.00 496 ILE A CA 1
ATOM 3830 C C . ILE A 1 496 ? 15.430 13.548 -8.495 1.00 80.00 496 ILE A C 1
ATOM 3832 O O . ILE A 1 496 ? 14.420 14.160 -8.130 1.00 80.00 496 ILE A O 1
ATOM 3836 N N . VAL A 1 497 ? 15.990 13.720 -9.683 1.00 80.38 497 VAL A N 1
ATOM 3837 C CA . VAL A 1 497 ? 15.531 14.703 -10.668 1.00 80.38 497 VAL A CA 1
ATOM 3838 C C . VAL A 1 497 ? 15.198 14.011 -11.981 1.00 80.38 497 VAL A C 1
ATOM 3840 O O . VAL A 1 497 ? 15.785 12.984 -12.313 1.00 80.38 497 VAL A O 1
ATOM 3843 N N . MET A 1 498 ? 14.255 14.581 -12.724 1.00 80.94 498 MET A N 1
ATOM 3844 C CA . MET A 1 498 ? 14.074 14.277 -14.140 1.00 80.94 498 MET A CA 1
ATOM 3845 C C . MET A 1 498 ? 14.750 15.386 -14.932 1.00 80.94 498 MET A C 1
ATOM 3847 O O . MET A 1 498 ? 14.441 16.557 -14.718 1.00 80.94 498 MET A O 1
ATOM 3851 N N . GLU A 1 499 ? 15.697 15.019 -15.789 1.00 82.62 499 GLU A N 1
ATOM 3852 C CA . GLU A 1 499 ? 16.384 15.957 -16.677 1.00 82.62 499 GLU A CA 1
ATOM 3853 C C . GLU A 1 499 ? 16.351 15.399 -18.111 1.00 82.62 499 GLU A C 1
ATOM 3855 O O . GLU A 1 499 ? 16.461 14.180 -18.303 1.00 82.62 499 GLU A O 1
ATOM 3860 N N . PRO A 1 500 ? 16.192 16.255 -19.136 1.00 67.06 500 PRO A N 1
ATOM 3861 C CA . PRO A 1 500 ? 16.212 15.816 -20.522 1.00 67.06 500 PRO A CA 1
ATOM 3862 C C . PRO A 1 500 ? 17.616 15.344 -20.906 1.00 67.06 500 PRO A C 1
ATOM 3864 O O . PRO A 1 500 ? 18.584 16.101 -20.853 1.00 67.06 500 PRO A O 1
ATOM 3867 N N . GLN A 1 501 ? 17.714 14.082 -21.324 1.00 69.94 501 GLN A N 1
ATOM 3868 C CA . GLN A 1 501 ? 18.912 13.499 -21.933 1.00 69.94 501 GLN A CA 1
ATOM 3869 C C . GLN A 1 501 ? 18.585 13.033 -23.361 1.00 69.94 501 GLN A C 1
ATOM 3871 O O . GLN A 1 501 ? 17.502 13.302 -23.887 1.00 69.94 501 GLN A O 1
ATOM 3876 N N . VAL A 1 502 ? 19.510 12.344 -24.031 1.00 59.91 502 VAL A N 1
ATOM 3877 C CA . VAL A 1 502 ? 19.221 11.726 -25.336 1.00 59.91 502 VAL A CA 1
ATOM 3878 C C . VAL A 1 502 ? 18.205 10.594 -25.135 1.00 59.91 502 VAL A C 1
ATOM 3880 O O . VAL A 1 502 ? 18.316 9.819 -24.187 1.00 59.91 502 VAL A O 1
ATOM 3883 N N . SER A 1 503 ? 17.212 10.459 -26.017 1.00 51.72 503 SER A N 1
ATOM 3884 C CA . SER A 1 503 ? 16.162 9.432 -25.886 1.00 51.72 503 SER A CA 1
ATOM 3885 C C . SER A 1 503 ? 16.707 7.998 -25.926 1.00 51.72 503 SER A C 1
ATOM 3887 O O . SER A 1 503 ? 16.101 7.095 -25.351 1.00 51.72 503 SER A O 1
ATOM 3889 N N . SER A 1 504 ? 17.859 7.783 -26.572 1.00 57.28 504 SER A N 1
ATOM 3890 C CA . SER A 1 504 ? 18.600 6.517 -26.620 1.00 57.28 504 SER A CA 1
ATOM 3891 C C . SER A 1 504 ? 19.435 6.242 -25.367 1.00 57.28 504 SER A C 1
ATOM 3893 O O . SER A 1 504 ? 19.844 5.101 -25.161 1.00 57.28 504 SER A O 1
ATOM 3895 N N . ALA A 1 505 ? 19.659 7.248 -24.516 1.00 64.69 505 ALA A N 1
ATOM 3896 C CA . ALA A 1 505 ? 20.318 7.056 -23.236 1.00 64.69 505 ALA A CA 1
ATOM 3897 C C . ALA A 1 505 ? 19.432 6.223 -22.302 1.00 64.69 505 ALA A C 1
ATOM 3899 O O . ALA A 1 505 ? 18.213 6.110 -22.480 1.00 64.69 505 ALA A O 1
ATOM 3900 N N . ARG A 1 506 ? 20.074 5.612 -21.311 1.00 72.56 506 ARG A N 1
ATOM 3901 C CA . ARG A 1 506 ? 19.445 4.713 -20.345 1.00 72.56 506 ARG A CA 1
ATOM 3902 C C . ARG A 1 506 ? 18.322 5.375 -19.546 1.00 72.56 506 ARG A C 1
ATOM 3904 O O . ARG A 1 506 ? 18.242 6.598 -19.457 1.00 72.56 506 ARG A O 1
ATOM 3911 N N . PHE A 1 507 ? 17.480 4.543 -18.942 1.00 81.69 507 PHE A N 1
ATOM 3912 C CA . PHE A 1 507 ? 16.384 4.984 -18.082 1.00 81.69 507 PHE A CA 1
ATOM 3913 C C . PHE A 1 507 ? 16.835 5.861 -16.894 1.00 81.69 507 PHE A C 1
ATOM 3915 O O . PHE A 1 507 ? 16.207 6.886 -16.630 1.00 81.69 507 PHE A O 1
ATOM 3922 N N . VAL A 1 508 ? 17.928 5.501 -16.204 1.00 88.62 508 VAL A N 1
ATOM 3923 C CA . VAL A 1 508 ? 18.441 6.221 -15.023 1.00 88.62 508 VAL A CA 1
ATOM 3924 C C . VAL A 1 508 ? 19.974 6.250 -14.973 1.00 88.62 508 VAL A C 1
ATOM 3926 O O . VAL A 1 508 ? 20.626 5.285 -15.367 1.00 88.62 508 VAL A O 1
ATOM 3929 N N . SER A 1 509 ? 20.545 7.342 -14.464 1.00 86.19 509 SER A N 1
ATOM 3930 C CA . SER A 1 509 ? 21.983 7.526 -14.208 1.00 86.19 509 SER A CA 1
ATOM 3931 C C . SER A 1 509 ? 22.232 8.161 -12.836 1.00 86.19 509 SER A C 1
ATOM 3933 O O . SER A 1 509 ? 21.332 8.784 -12.267 1.00 86.19 509 SER A O 1
ATOM 3935 N N . TYR A 1 510 ? 23.454 8.052 -12.315 1.00 85.12 510 TYR A N 1
ATOM 3936 C CA . TYR A 1 510 ? 23.861 8.689 -11.063 1.00 85.12 510 TYR A CA 1
ATOM 3937 C C . TYR A 1 510 ? 24.950 9.748 -11.289 1.00 85.12 510 TYR A C 1
ATOM 3939 O O . TYR A 1 510 ? 25.963 9.479 -11.926 1.00 85.12 510 TYR A O 1
ATOM 3947 N N . ASP A 1 511 ? 24.742 10.949 -10.744 1.00 82.56 511 ASP A N 1
ATOM 3948 C CA . ASP A 1 511 ? 25.706 12.054 -10.753 1.00 82.56 511 ASP A CA 1
ATOM 3949 C C . ASP A 1 511 ? 26.421 12.127 -9.387 1.00 82.56 511 ASP A C 1
ATOM 3951 O O . ASP A 1 511 ? 25.794 12.537 -8.398 1.00 82.56 511 ASP A O 1
ATOM 3955 N N . PRO A 1 512 ? 27.715 11.754 -9.307 1.00 74.69 512 PRO A N 1
ATOM 3956 C CA . PRO A 1 512 ? 28.469 11.744 -8.055 1.00 74.69 512 PRO A CA 1
ATOM 3957 C C . PRO A 1 512 ? 28.767 13.146 -7.511 1.00 74.69 512 PRO A C 1
ATOM 3959 O O . PRO A 1 512 ? 28.846 13.310 -6.296 1.00 74.69 512 PRO A O 1
ATOM 3962 N N . VAL A 1 513 ? 28.868 14.164 -8.376 1.00 77.44 513 VAL A N 1
ATOM 3963 C CA . VAL A 1 513 ? 29.160 15.555 -7.984 1.00 77.44 513 VAL A CA 1
ATOM 3964 C C . VAL A 1 513 ? 27.939 16.180 -7.327 1.00 77.44 513 VAL A C 1
ATOM 3966 O O . VAL A 1 513 ? 28.029 16.821 -6.280 1.00 77.44 513 VAL A O 1
ATOM 3969 N N . ARG A 1 514 ? 26.767 15.985 -7.940 1.00 75.25 514 ARG A N 1
ATOM 3970 C CA . ARG A 1 514 ? 25.494 16.498 -7.416 1.00 75.25 514 ARG A CA 1
ATOM 3971 C C . ARG A 1 514 ? 24.858 15.563 -6.389 1.00 75.25 514 ARG A C 1
ATOM 3973 O O . ARG A 1 514 ? 23.783 15.902 -5.891 1.00 75.25 514 ARG A O 1
ATOM 3980 N N . LYS A 1 515 ? 25.437 14.379 -6.142 1.00 75.19 515 LYS A N 1
ATOM 3981 C CA . LYS A 1 515 ? 24.845 13.287 -5.346 1.00 75.19 515 LYS A CA 1
ATOM 3982 C C . LYS A 1 515 ? 23.392 13.038 -5.744 1.00 75.19 515 LYS A C 1
ATOM 3984 O O . LYS A 1 515 ? 22.470 13.096 -4.931 1.00 75.19 515 LYS A O 1
ATOM 3989 N N . THR A 1 516 ? 23.155 12.908 -7.044 1.00 78.75 516 THR A N 1
ATOM 3990 C CA . THR A 1 516 ? 21.812 12.983 -7.627 1.00 78.75 516 THR A CA 1
ATOM 3991 C C . THR A 1 516 ? 21.519 11.782 -8.497 1.00 78.75 516 THR A C 1
ATOM 3993 O O . THR A 1 516 ? 22.304 11.445 -9.376 1.00 78.75 516 THR A O 1
ATOM 3996 N N . VAL A 1 517 ? 20.344 11.187 -8.311 1.00 85.31 517 VAL A N 1
ATOM 3997 C CA . VAL A 1 517 ? 19.796 10.233 -9.279 1.00 85.31 517 VAL A CA 1
ATOM 3998 C C . VAL A 1 517 ? 19.083 11.023 -10.371 1.00 85.31 517 VAL A C 1
ATOM 4000 O O . VAL A 1 517 ? 18.159 11.788 -10.086 1.00 85.31 517 VAL A O 1
ATOM 4003 N N . VAL A 1 518 ? 19.526 10.854 -11.611 1.00 86.25 518 VAL A N 1
ATOM 4004 C CA . VAL A 1 518 ? 18.988 11.543 -12.784 1.00 86.25 518 VAL A CA 1
ATOM 4005 C C . VAL A 1 518 ? 18.192 10.538 -13.604 1.00 86.25 518 VAL A C 1
ATOM 4007 O O . VAL A 1 518 ? 18.753 9.601 -14.171 1.00 86.25 518 VAL A O 1
ATOM 4010 N N . LEU A 1 519 ? 16.876 10.721 -13.650 1.00 87.19 519 LEU A N 1
ATOM 4011 C CA . LEU A 1 519 ? 15.983 9.968 -14.520 1.00 87.19 519 LEU A CA 1
ATOM 4012 C C . LEU A 1 519 ? 15.898 10.671 -15.882 1.00 87.19 519 LEU A C 1
ATOM 4014 O O . LEU A 1 519 ? 15.687 11.884 -15.943 1.00 87.19 519 LEU A O 1
ATOM 4018 N N . ASN A 1 520 ? 16.055 9.915 -16.969 1.00 83.25 520 ASN A N 1
ATOM 4019 C CA . ASN A 1 520 ? 16.054 10.465 -18.322 1.00 83.25 520 ASN A CA 1
ATOM 4020 C C . ASN A 1 520 ? 14.633 10.870 -18.743 1.00 83.25 520 ASN A C 1
ATOM 4022 O O . ASN A 1 520 ? 13.813 10.022 -19.098 1.00 83.25 520 ASN A O 1
ATOM 4026 N N . GLU A 1 521 ? 14.347 12.172 -18.744 1.00 78.88 521 GLU A N 1
ATOM 4027 C CA . GLU A 1 521 ? 13.032 12.716 -19.112 1.00 78.88 521 GLU A CA 1
ATOM 4028 C C . GLU A 1 521 ? 12.645 12.395 -20.568 1.00 78.88 521 GLU A C 1
ATOM 4030 O O . GLU A 1 521 ? 11.466 12.230 -20.886 1.00 78.88 521 GLU A O 1
ATOM 4035 N N . SER A 1 522 ? 13.641 12.263 -21.448 1.00 70.81 522 SER A N 1
ATOM 4036 C CA . SER A 1 522 ? 13.469 11.949 -22.870 1.00 70.81 522 SER A CA 1
ATOM 4037 C C . SER A 1 522 ? 13.366 10.447 -23.151 1.00 70.81 522 SER A C 1
ATOM 4039 O O . SER A 1 522 ? 13.175 10.053 -24.306 1.00 70.81 522 SER A O 1
ATOM 4041 N N . HIS A 1 523 ? 13.509 9.585 -22.137 1.00 79.62 523 HIS A N 1
ATOM 4042 C CA . HIS A 1 523 ? 13.310 8.148 -22.300 1.00 79.62 523 HIS A CA 1
ATOM 4043 C C . HIS A 1 523 ? 11.849 7.880 -22.707 1.00 79.62 523 HIS A C 1
ATOM 4045 O O . HIS A 1 523 ? 10.955 8.397 -22.034 1.00 79.62 523 HIS A O 1
ATOM 4051 N N . PRO A 1 524 ? 11.557 7.042 -23.728 1.00 64.25 524 PRO A N 1
ATOM 4052 C CA . PRO A 1 524 ? 10.199 6.864 -24.257 1.00 64.25 524 PRO A CA 1
ATOM 4053 C C . PRO A 1 524 ? 9.145 6.600 -23.179 1.00 64.25 524 PRO A C 1
ATOM 4055 O O . PRO A 1 524 ? 8.103 7.246 -23.168 1.00 64.25 524 PRO A O 1
ATOM 4058 N N . PHE A 1 525 ? 9.458 5.719 -22.222 1.00 76.62 525 PHE A N 1
ATOM 4059 C CA . PHE A 1 525 ? 8.580 5.421 -21.089 1.00 76.62 525 PHE A CA 1
ATOM 4060 C C . PHE A 1 525 ? 8.281 6.650 -20.217 1.00 76.62 525 PHE A C 1
ATOM 4062 O O . PHE A 1 525 ? 7.128 6.910 -19.893 1.00 76.62 525 PHE A O 1
ATOM 4069 N N . VAL A 1 526 ? 9.309 7.424 -19.860 1.00 77.38 526 VAL A N 1
ATOM 4070 C CA . VAL A 1 526 ? 9.173 8.601 -18.991 1.00 77.38 526 VAL A CA 1
ATOM 4071 C C . VAL A 1 526 ? 8.425 9.703 -19.732 1.00 77.38 526 VAL A C 1
ATOM 4073 O O . VAL A 1 526 ? 7.441 10.221 -19.215 1.00 77.38 526 VAL A O 1
ATOM 4076 N N . ALA A 1 527 ? 8.810 9.986 -20.977 1.00 65.50 527 ALA A N 1
ATOM 4077 C CA . ALA A 1 527 ? 8.191 11.005 -21.818 1.00 65.50 527 ALA A CA 1
ATOM 4078 C C . ALA A 1 527 ? 6.678 10.799 -22.013 1.00 65.50 527 ALA A C 1
ATOM 4080 O O . ALA A 1 527 ? 5.935 11.770 -22.084 1.00 65.50 527 ALA A O 1
ATOM 4081 N N . ASN A 1 528 ? 6.207 9.551 -22.066 1.00 64.06 528 ASN A N 1
ATOM 4082 C CA . ASN A 1 528 ? 4.785 9.241 -22.237 1.00 64.06 528 ASN A CA 1
ATOM 4083 C C . ASN A 1 528 ? 3.951 9.397 -20.962 1.00 64.06 528 ASN A C 1
ATOM 4085 O O . ASN A 1 528 ? 2.750 9.640 -21.040 1.00 64.06 528 ASN A O 1
ATOM 4089 N N . TYR A 1 529 ? 4.569 9.227 -19.793 1.00 71.62 529 TYR A N 1
ATOM 4090 C CA . TYR A 1 529 ? 3.860 9.225 -18.514 1.00 71.62 529 TYR A CA 1
ATOM 4091 C C . TYR A 1 529 ? 4.144 10.455 -17.645 1.00 71.62 529 TYR A C 1
ATOM 4093 O O . TYR A 1 529 ? 3.393 10.693 -16.701 1.00 71.62 529 TYR A O 1
ATOM 4101 N N . LYS A 1 530 ? 5.173 11.258 -17.949 1.00 64.50 530 LYS A N 1
ATOM 4102 C CA . LYS A 1 530 ? 5.579 12.413 -17.127 1.00 64.50 530 LYS A CA 1
ATOM 4103 C C . LYS A 1 530 ? 4.471 13.455 -16.950 1.00 64.50 530 LYS A C 1
ATOM 4105 O O . LYS A 1 530 ? 4.335 14.020 -15.871 1.00 64.50 530 LYS A O 1
ATOM 4110 N N . ASP A 1 531 ? 3.643 13.647 -17.976 1.00 58.59 531 ASP A N 1
ATOM 4111 C CA . ASP A 1 531 ? 2.558 14.636 -17.973 1.00 58.59 531 ASP A CA 1
ATOM 4112 C C . ASP A 1 531 ? 1.242 14.073 -17.400 1.00 58.59 531 ASP A C 1
ATOM 4114 O O . ASP A 1 531 ? 0.251 14.793 -17.242 1.00 58.59 531 ASP A O 1
ATOM 4118 N N . ALA A 1 532 ? 1.208 12.781 -17.054 1.00 54.72 532 ALA A N 1
ATOM 4119 C CA . ALA A 1 532 ? 0.051 12.170 -16.421 1.00 54.72 532 ALA A CA 1
ATOM 4120 C C . ALA A 1 532 ? -0.076 12.634 -14.959 1.00 54.72 532 ALA A C 1
ATOM 4122 O O . ALA A 1 532 ? 0.882 12.648 -14.179 1.00 54.72 532 ALA A O 1
ATOM 4123 N N . LYS A 1 533 ? -1.300 13.001 -14.554 1.00 50.66 533 LYS A N 1
ATOM 4124 C CA . LYS A 1 533 ? -1.576 13.462 -13.185 1.00 50.66 533 LYS A CA 1
ATOM 4125 C C . LYS A 1 533 ? -1.112 12.418 -12.163 1.00 50.66 533 LYS A C 1
ATOM 4127 O O . LYS A 1 533 ? -1.545 11.274 -12.222 1.00 50.66 533 LYS A O 1
ATOM 4132 N N . LYS A 1 534 ? -0.326 12.857 -11.171 1.00 57.91 534 LYS A N 1
ATOM 4133 C CA . LYS A 1 534 ? 0.155 12.046 -10.030 1.00 57.91 534 LYS A CA 1
ATOM 4134 C C . LYS A 1 534 ? 1.168 10.938 -10.395 1.00 57.91 534 LYS A C 1
ATOM 4136 O O . LYS A 1 534 ? 1.323 10.005 -9.615 1.00 57.91 534 LYS A O 1
ATOM 4141 N N . VAL A 1 535 ? 1.874 11.044 -11.528 1.00 63.47 535 VAL A N 1
ATOM 4142 C CA . VAL A 1 535 ? 2.847 10.022 -11.985 1.00 63.47 535 VAL A CA 1
ATOM 4143 C C . VAL A 1 535 ? 4.325 10.436 -11.821 1.00 63.47 535 VAL A C 1
ATOM 4145 O O . VAL A 1 535 ? 5.188 9.565 -11.763 1.00 63.47 535 VAL A O 1
ATOM 4148 N N . ASP A 1 536 ? 4.621 11.729 -11.627 1.00 66.12 536 ASP A N 1
ATOM 4149 C CA . ASP A 1 536 ? 5.987 12.258 -11.396 1.00 66.12 536 ASP A CA 1
ATOM 4150 C C . ASP A 1 536 ? 6.736 11.524 -10.265 1.00 66.12 536 ASP A C 1
ATOM 4152 O O . ASP A 1 536 ? 7.853 11.045 -10.451 1.00 66.12 536 ASP A O 1
ATOM 4156 N N . GLU A 1 537 ? 6.101 11.371 -9.105 1.00 68.12 537 GLU A N 1
ATOM 4157 C CA . GLU A 1 537 ? 6.721 10.750 -7.935 1.00 68.12 537 GLU A CA 1
ATOM 4158 C C . GLU A 1 537 ? 6.953 9.235 -8.112 1.00 68.12 537 GLU A C 1
ATOM 4160 O O . GLU A 1 537 ? 8.092 8.796 -7.934 1.00 68.12 537 GLU A O 1
ATOM 4165 N N . PRO A 1 538 ? 5.961 8.425 -8.538 1.00 75.12 538 PRO A N 1
ATOM 4166 C CA . PRO A 1 538 ? 6.192 7.027 -8.904 1.00 75.12 538 PRO A CA 1
ATOM 4167 C C . PRO A 1 538 ? 7.316 6.819 -9.930 1.00 75.12 538 PRO A C 1
ATOM 4169 O O . PRO A 1 538 ? 8.084 5.869 -9.791 1.00 75.12 538 PRO A O 1
ATOM 4172 N N . LEU A 1 539 ? 7.458 7.703 -10.926 1.00 78.44 539 LEU A N 1
ATOM 4173 C CA . LEU A 1 539 ? 8.543 7.620 -11.914 1.00 78.44 539 LEU A CA 1
ATOM 4174 C C . LEU A 1 539 ? 9.919 7.850 -11.282 1.00 78.44 539 LEU A C 1
ATOM 4176 O O . LEU A 1 539 ? 10.857 7.102 -11.560 1.00 78.44 539 LEU A O 1
ATOM 4180 N N . ARG A 1 540 ? 10.043 8.831 -10.382 1.00 80.62 540 ARG A N 1
ATOM 4181 C CA . ARG A 1 540 ? 11.287 9.072 -9.630 1.00 80.62 540 ARG A CA 1
ATOM 4182 C C . ARG A 1 540 ? 11.647 7.894 -8.721 1.00 80.62 540 ARG A C 1
ATOM 4184 O O . ARG A 1 540 ? 12.814 7.509 -8.659 1.00 80.62 540 ARG A O 1
ATOM 4191 N N . LEU A 1 541 ? 10.659 7.294 -8.050 1.00 79.19 541 LEU A N 1
ATOM 4192 C CA . LEU A 1 541 ? 10.854 6.093 -7.227 1.00 79.19 541 LEU A CA 1
ATOM 4193 C C . LEU A 1 541 ? 11.287 4.889 -8.068 1.00 79.19 541 LEU A C 1
ATOM 4195 O O . LEU A 1 541 ? 12.180 4.141 -7.665 1.00 79.19 541 LEU A O 1
ATOM 4199 N N . LEU A 1 542 ? 10.695 4.722 -9.250 1.00 84.56 542 LEU A N 1
ATOM 4200 C CA . LEU A 1 542 ? 11.098 3.699 -10.208 1.00 84.56 542 LEU A CA 1
ATOM 4201 C C . LEU A 1 542 ? 12.556 3.902 -10.648 1.00 84.56 542 LEU A C 1
ATOM 4203 O O . LEU A 1 542 ? 13.322 2.949 -10.650 1.00 84.56 542 LEU A O 1
ATOM 4207 N N . GLY A 1 543 ? 12.974 5.141 -10.925 1.00 84.81 543 GLY A N 1
ATOM 4208 C CA . GLY A 1 543 ? 14.374 5.469 -11.221 1.00 84.81 543 GLY A CA 1
ATOM 4209 C C . GLY A 1 543 ? 15.340 5.082 -10.100 1.00 84.81 543 GLY A C 1
ATOM 4210 O O . GLY A 1 543 ? 16.323 4.385 -10.340 1.00 84.81 543 GLY A O 1
ATOM 4211 N N . LEU A 1 544 ? 15.044 5.486 -8.859 1.00 83.62 544 LEU A N 1
ATOM 4212 C CA . LEU A 1 544 ? 15.877 5.146 -7.698 1.00 83.62 544 LEU A CA 1
ATOM 4213 C C . LEU A 1 544 ? 15.973 3.631 -7.483 1.00 83.62 544 LEU A C 1
ATOM 4215 O O . LEU A 1 544 ? 17.055 3.107 -7.232 1.00 83.62 544 LEU A O 1
ATOM 4219 N N . THR A 1 545 ? 14.844 2.927 -7.559 1.00 85.75 545 THR A N 1
ATOM 4220 C CA . THR A 1 545 ? 14.817 1.471 -7.369 1.00 85.75 545 THR A CA 1
ATOM 4221 C C . THR A 1 545 ? 15.538 0.730 -8.489 1.00 85.75 545 THR A C 1
ATOM 4223 O O . THR A 1 545 ? 16.190 -0.272 -8.206 1.00 85.75 545 THR A O 1
ATOM 4226 N N . GLU A 1 546 ? 15.499 1.228 -9.726 1.00 87.25 546 GLU A N 1
ATOM 4227 C CA . GLU A 1 546 ? 16.251 0.658 -10.848 1.00 87.25 546 GLU A CA 1
ATOM 4228 C C . GLU A 1 546 ? 17.767 0.778 -10.613 1.00 87.25 546 GLU A C 1
ATOM 4230 O O . GLU A 1 546 ? 18.479 -0.220 -10.724 1.00 87.25 546 GLU A O 1
ATOM 4235 N N . LEU A 1 547 ? 18.242 1.947 -10.160 1.00 85.69 547 LEU A N 1
ATOM 4236 C CA . LEU A 1 547 ? 19.645 2.159 -9.779 1.00 85.69 547 LEU A CA 1
ATOM 4237 C C . LEU A 1 547 ? 20.073 1.248 -8.612 1.00 85.69 547 LEU A C 1
ATOM 4239 O O . LEU A 1 547 ? 21.133 0.627 -8.653 1.00 85.69 547 LEU A O 1
ATOM 4243 N N . LEU A 1 548 ? 19.243 1.135 -7.568 1.00 84.25 548 LEU A N 1
ATOM 4244 C CA . LEU A 1 548 ? 19.538 0.278 -6.413 1.00 84.25 548 LEU A CA 1
ATOM 4245 C C . LEU A 1 548 ? 19.480 -1.215 -6.753 1.00 84.25 548 LEU A C 1
ATOM 4247 O O . LEU A 1 548 ? 20.231 -1.991 -6.178 1.00 84.25 548 LEU A O 1
ATOM 4251 N N . THR A 1 549 ? 18.623 -1.631 -7.686 1.00 86.56 549 THR A N 1
ATOM 4252 C CA . THR A 1 549 ? 18.566 -3.027 -8.154 1.00 86.56 549 THR A CA 1
ATOM 4253 C C . THR A 1 549 ? 19.893 -3.431 -8.783 1.00 86.56 549 THR A C 1
ATOM 4255 O O . THR A 1 549 ? 20.417 -4.507 -8.494 1.00 86.56 549 THR A O 1
ATOM 4258 N N . GLU A 1 550 ? 20.461 -2.544 -9.597 1.00 82.19 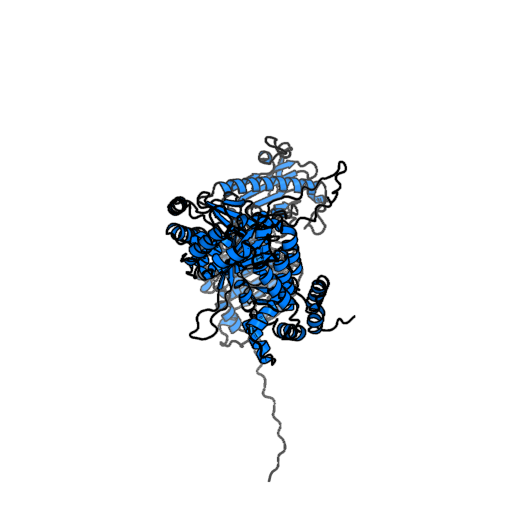550 GLU A N 1
ATOM 4259 C CA . GLU A 1 550 ? 21.786 -2.722 -10.181 1.00 82.19 550 GLU A CA 1
ATOM 4260 C C . GLU A 1 550 ? 22.867 -2.811 -9.090 1.00 82.19 550 GLU A C 1
ATOM 4262 O O . GLU A 1 550 ? 23.700 -3.722 -9.108 1.00 82.19 550 GLU A O 1
ATOM 4267 N N . ALA A 1 551 ? 22.764 -1.955 -8.066 1.00 80.44 551 ALA A N 1
ATOM 4268 C CA . ALA A 1 551 ? 23.644 -1.980 -6.903 1.00 80.44 551 ALA A CA 1
ATOM 4269 C C . ALA A 1 551 ? 23.583 -3.272 -6.099 1.00 80.44 551 ALA A C 1
ATOM 4271 O O . ALA A 1 551 ? 24.627 -3.843 -5.791 1.00 80.44 551 ALA A O 1
ATOM 4272 N N . TYR A 1 552 ? 22.385 -3.760 -5.786 1.00 82.56 552 TYR A N 1
ATOM 4273 C CA . TYR A 1 552 ? 22.208 -4.996 -5.035 1.00 82.56 552 TYR A CA 1
ATOM 4274 C C . TYR A 1 552 ? 22.740 -6.209 -5.796 1.00 82.56 552 TYR A C 1
ATOM 4276 O O . TYR A 1 552 ? 23.381 -7.063 -5.196 1.00 82.56 552 TYR A O 1
ATOM 4284 N N . MET A 1 553 ? 22.520 -6.298 -7.112 1.00 83.69 553 MET A N 1
ATOM 4285 C CA . MET A 1 553 ? 23.027 -7.435 -7.887 1.00 83.69 553 MET A CA 1
ATOM 4286 C C . MET A 1 553 ? 24.559 -7.486 -7.880 1.00 83.69 553 MET A C 1
ATOM 4288 O O . MET A 1 553 ? 25.143 -8.554 -7.704 1.00 83.69 553 MET A O 1
ATOM 4292 N N . LEU A 1 554 ? 25.218 -6.337 -8.031 1.00 72.75 554 LEU A N 1
ATOM 4293 C CA . LEU A 1 554 ? 26.679 -6.263 -7.973 1.00 72.75 554 LEU A CA 1
ATOM 4294 C C . LEU A 1 554 ? 27.226 -6.500 -6.559 1.00 72.75 554 LEU A C 1
ATOM 4296 O O . LEU A 1 554 ? 28.324 -7.039 -6.419 1.00 72.75 554 LEU A O 1
ATOM 4300 N N . ASP A 1 555 ? 26.468 -6.120 -5.532 1.00 71.06 555 ASP A N 1
ATOM 4301 C CA . ASP A 1 555 ? 26.788 -6.354 -4.121 1.00 71.06 555 ASP A CA 1
ATOM 4302 C C . ASP A 1 555 ? 26.682 -7.837 -3.727 1.00 71.06 555 ASP A C 1
ATOM 4304 O O . ASP A 1 555 ? 27.535 -8.362 -3.015 1.00 71.06 555 ASP A O 1
ATOM 4308 N N . GLU A 1 556 ? 25.707 -8.550 -4.290 1.00 77.75 556 GLU A N 1
ATOM 4309 C CA . GLU A 1 556 ? 25.534 -10.006 -4.169 1.00 77.75 556 GLU A CA 1
ATOM 4310 C C . GLU A 1 556 ? 26.513 -10.807 -5.061 1.00 77.75 556 GLU A C 1
ATOM 4312 O O . GLU A 1 556 ? 26.337 -12.006 -5.284 1.00 77.75 556 GLU A O 1
ATOM 4317 N N . ASN A 1 557 ? 27.567 -10.164 -5.580 1.00 75.44 557 ASN A N 1
ATOM 4318 C CA . ASN A 1 557 ? 28.584 -10.754 -6.461 1.00 75.44 557 ASN A CA 1
ATOM 4319 C C . ASN A 1 557 ? 28.027 -11.396 -7.747 1.00 75.44 557 ASN A C 1
ATOM 4321 O O . ASN A 1 557 ? 28.622 -12.333 -8.290 1.00 75.44 557 ASN A O 1
ATOM 4325 N N . VAL A 1 558 ? 26.908 -10.894 -8.277 1.00 79.38 558 VAL A N 1
ATOM 4326 C CA . VAL A 1 558 ? 26.467 -11.273 -9.625 1.00 79.38 558 VAL A CA 1
ATOM 4327 C C . VAL A 1 558 ? 27.477 -10.731 -10.638 1.00 79.38 558 VAL A C 1
ATOM 4329 O O . VAL A 1 558 ? 27.894 -9.575 -10.561 1.00 79.38 558 VAL A O 1
ATOM 4332 N N . ALA A 1 559 ? 27.876 -11.573 -11.597 1.00 79.12 559 ALA A N 1
ATOM 4333 C CA . ALA A 1 559 ? 28.832 -11.195 -12.633 1.00 79.12 559 ALA A CA 1
ATOM 4334 C C . ALA A 1 559 ? 28.352 -9.933 -13.387 1.00 79.12 559 ALA A C 1
ATOM 4336 O O . ALA A 1 559 ? 27.191 -9.910 -13.819 1.00 79.12 559 ALA A O 1
ATOM 4337 N N . PRO A 1 560 ? 29.196 -8.899 -13.565 1.00 69.12 560 PRO A N 1
ATOM 4338 C CA . PRO A 1 560 ? 28.780 -7.626 -14.154 1.00 69.12 560 PRO A CA 1
ATOM 4339 C C . PRO A 1 560 ? 28.105 -7.753 -15.530 1.00 69.12 560 PRO A C 1
ATOM 4341 O O . PRO A 1 560 ? 27.126 -7.066 -15.810 1.00 69.12 560 PRO A O 1
ATOM 4344 N N . GLU A 1 561 ? 28.523 -8.717 -16.352 1.00 71.94 561 GLU A N 1
ATOM 4345 C CA . GLU A 1 561 ? 27.950 -8.987 -17.679 1.00 71.94 561 GLU A CA 1
ATOM 4346 C C . GLU A 1 561 ? 26.525 -9.568 -17.605 1.00 71.94 561 GLU A C 1
ATOM 4348 O O . GLU A 1 561 ? 25.741 -9.505 -18.560 1.00 71.94 561 GLU A O 1
ATOM 4353 N N . VAL A 1 562 ? 26.179 -10.205 -16.483 1.00 75.38 562 VAL A N 1
ATOM 4354 C CA . VAL A 1 562 ? 24.823 -10.694 -16.205 1.00 75.38 562 VAL A CA 1
ATOM 4355 C C . VAL A 1 562 ? 23.945 -9.539 -15.741 1.00 75.38 562 VAL A C 1
ATOM 4357 O O . VAL A 1 562 ? 22.817 -9.424 -16.223 1.00 75.38 562 VAL A O 1
ATOM 4360 N N . VAL A 1 563 ? 24.470 -8.670 -14.874 1.00 76.94 563 VAL A N 1
ATOM 4361 C CA . VAL A 1 563 ? 23.784 -7.453 -14.416 1.00 76.94 563 VAL A CA 1
ATOM 4362 C C . VAL A 1 563 ? 23.445 -6.559 -15.607 1.00 76.94 563 VAL A C 1
ATOM 4364 O O . VAL A 1 563 ? 22.271 -6.259 -15.824 1.00 76.94 563 VAL A O 1
ATOM 4367 N N . GLU A 1 564 ? 24.428 -6.253 -16.457 1.00 71.94 564 GLU A N 1
ATOM 4368 C CA . GLU A 1 564 ? 24.246 -5.454 -17.675 1.00 71.94 564 GLU A CA 1
ATOM 4369 C C . GLU A 1 564 ? 23.148 -6.040 -18.579 1.00 71.94 564 GLU A C 1
ATOM 4371 O O . GLU A 1 564 ? 22.246 -5.338 -19.039 1.00 71.94 564 GLU A O 1
ATOM 4376 N N . ARG A 1 565 ? 23.162 -7.362 -18.791 1.00 73.38 565 ARG A N 1
ATOM 4377 C CA . ARG A 1 565 ? 22.157 -8.055 -19.612 1.00 73.38 565 ARG A CA 1
ATOM 4378 C C . ARG A 1 565 ? 20.747 -7.933 -19.035 1.00 73.38 565 ARG A C 1
ATOM 4380 O O . ARG A 1 565 ? 19.797 -7.739 -19.795 1.00 73.38 565 ARG A O 1
ATOM 4387 N N . VAL A 1 566 ? 20.596 -8.079 -17.717 1.00 79.25 566 VAL A N 1
ATOM 4388 C CA . VAL A 1 566 ? 19.302 -7.959 -17.026 1.00 79.25 566 VAL A CA 1
ATOM 4389 C C . VAL A 1 566 ? 18.782 -6.528 -17.122 1.00 79.25 566 VAL A C 1
ATOM 4391 O O . VAL A 1 566 ? 17.636 -6.331 -17.531 1.00 79.25 566 VAL A O 1
ATOM 4394 N N . MET A 1 567 ? 19.625 -5.538 -16.826 1.00 80.31 567 MET A N 1
ATOM 4395 C CA . MET A 1 567 ? 19.241 -4.124 -16.862 1.00 80.31 567 MET A CA 1
ATOM 4396 C C . MET A 1 567 ? 18.904 -3.663 -18.283 1.00 80.31 567 MET A C 1
ATOM 4398 O O . MET A 1 567 ? 17.877 -3.022 -18.500 1.00 80.31 567 MET A O 1
ATOM 4402 N N . ARG A 1 568 ? 19.669 -4.094 -19.293 1.00 72.44 568 ARG A N 1
ATOM 4403 C CA . ARG A 1 568 ? 19.368 -3.808 -20.706 1.00 72.44 568 ARG A CA 1
ATOM 4404 C C . ARG A 1 568 ? 18.041 -4.415 -21.164 1.00 72.44 568 ARG A C 1
ATOM 4406 O O . ARG A 1 568 ? 17.300 -3.787 -21.925 1.00 72.44 568 ARG A O 1
ATOM 4413 N N . ARG A 1 569 ? 17.714 -5.630 -20.709 1.00 71.00 569 ARG A N 1
ATOM 4414 C CA . ARG A 1 569 ? 16.423 -6.273 -21.003 1.00 71.00 569 ARG A CA 1
ATOM 4415 C C . ARG A 1 569 ? 15.262 -5.503 -20.370 1.00 71.00 569 ARG A C 1
ATOM 4417 O O . ARG A 1 569 ? 14.227 -5.345 -21.013 1.00 71.00 569 ARG A O 1
ATOM 4424 N N . ARG A 1 570 ? 15.437 -5.004 -19.143 1.00 79.19 570 ARG A N 1
ATOM 4425 C CA . ARG A 1 570 ? 14.442 -4.171 -18.448 1.00 79.19 570 ARG A CA 1
ATOM 4426 C C . ARG A 1 570 ? 14.236 -2.823 -19.142 1.00 79.19 570 ARG A C 1
ATOM 4428 O O . ARG A 1 570 ? 13.092 -2.476 -19.417 1.00 79.19 570 ARG A O 1
ATOM 4435 N N . ASP A 1 571 ? 15.307 -2.125 -19.516 1.00 74.69 571 ASP A N 1
ATOM 4436 C CA . ASP A 1 571 ? 15.241 -0.872 -20.290 1.00 74.69 571 ASP A CA 1
ATOM 4437 C C . ASP A 1 571 ? 14.523 -1.086 -21.638 1.00 74.69 571 ASP A C 1
ATOM 4439 O O . ASP A 1 571 ? 13.585 -0.365 -21.980 1.00 74.69 571 ASP A O 1
ATOM 4443 N N . SER A 1 572 ? 14.858 -2.170 -22.351 1.00 64.00 572 SER A N 1
ATOM 4444 C CA . SER A 1 572 ? 14.171 -2.562 -23.593 1.00 64.00 572 SER A CA 1
ATOM 4445 C C . SER A 1 572 ? 12.671 -2.798 -23.386 1.00 64.00 572 SER A C 1
ATOM 4447 O O . SER A 1 572 ? 11.858 -2.357 -24.199 1.00 64.00 572 SER A O 1
ATOM 4449 N N . PHE A 1 573 ? 12.293 -3.461 -22.290 1.00 69.75 573 PHE A N 1
ATOM 4450 C CA . PHE A 1 573 ? 10.895 -3.708 -21.938 1.00 69.75 573 PHE A CA 1
ATOM 4451 C C . PHE A 1 573 ? 10.147 -2.408 -21.617 1.00 69.75 573 PHE A C 1
ATOM 4453 O O . PHE A 1 573 ? 9.061 -2.188 -22.149 1.00 69.75 573 PHE A O 1
ATOM 4460 N N . LEU A 1 574 ? 10.743 -1.500 -20.836 1.00 70.88 574 LEU A N 1
ATOM 4461 C CA . LEU A 1 574 ? 10.162 -0.183 -20.550 1.00 70.88 574 LEU A CA 1
ATOM 4462 C C . LEU A 1 574 ? 9.922 0.619 -21.836 1.00 70.88 574 LEU A C 1
ATOM 4464 O O . LEU A 1 574 ? 8.870 1.235 -21.998 1.00 70.88 574 LEU A O 1
ATOM 4468 N N . ARG A 1 575 ? 10.855 0.573 -22.794 1.00 68.25 575 ARG A N 1
ATOM 4469 C CA . ARG A 1 575 ? 10.659 1.181 -24.122 1.00 68.25 575 ARG A CA 1
ATOM 4470 C C . ARG A 1 575 ? 9.527 0.515 -24.901 1.00 68.25 575 ARG A C 1
ATOM 4472 O O . ARG A 1 575 ? 8.785 1.208 -25.593 1.00 68.25 575 ARG A O 1
ATOM 4479 N N . ALA A 1 576 ? 9.391 -0.806 -24.806 1.00 56.75 576 ALA A N 1
ATOM 4480 C CA . ALA A 1 576 ? 8.347 -1.559 -25.494 1.00 56.75 576 ALA A CA 1
ATOM 4481 C C . ALA A 1 576 ? 6.940 -1.260 -24.950 1.00 56.75 576 ALA A C 1
ATOM 4483 O O . ALA A 1 576 ? 6.016 -1.148 -25.748 1.00 56.75 576 ALA A O 1
ATOM 4484 N N . LEU A 1 577 ? 6.785 -1.040 -23.637 1.00 59.50 577 LEU A N 1
ATOM 4485 C CA . LEU A 1 577 ? 5.496 -0.721 -22.994 1.00 59.50 577 LEU A CA 1
ATOM 4486 C C . LEU A 1 577 ? 4.813 0.537 -23.549 1.00 59.50 577 LEU A C 1
ATOM 4488 O O . LEU A 1 577 ? 3.602 0.692 -23.429 1.00 59.50 577 LEU A O 1
ATOM 4492 N N . VAL A 1 578 ? 5.597 1.449 -24.118 1.00 53.44 578 VAL A N 1
ATOM 4493 C CA . VAL A 1 578 ? 5.146 2.781 -24.536 1.00 53.44 578 VAL A CA 1
ATOM 4494 C C . VAL A 1 578 ? 5.281 3.010 -26.039 1.00 53.44 578 VAL A C 1
ATOM 4496 O O . VAL A 1 578 ? 4.790 4.001 -26.584 1.00 53.44 578 VAL A O 1
ATOM 4499 N N . LYS A 1 579 ? 5.886 2.062 -26.760 1.00 49.25 579 LYS A N 1
ATOM 4500 C CA . LYS A 1 579 ? 5.840 2.069 -28.218 1.00 49.25 579 LYS A CA 1
ATOM 4501 C C . LYS A 1 579 ? 4.381 1.929 -28.656 1.00 49.25 579 LYS A C 1
ATOM 4503 O O . LYS A 1 579 ? 3.830 0.836 -28.661 1.00 49.25 579 LYS A O 1
ATOM 4508 N N . ARG A 1 580 ? 3.783 3.052 -29.077 1.00 39.06 580 ARG A N 1
ATOM 4509 C CA . ARG A 1 580 ? 2.440 3.104 -29.681 1.00 39.06 580 ARG A CA 1
ATOM 4510 C C . ARG A 1 580 ? 2.326 2.169 -30.893 1.00 39.06 580 ARG A C 1
ATOM 4512 O O . ARG A 1 580 ? 1.228 1.717 -31.175 1.00 39.06 580 ARG A O 1
ATOM 4519 N N . TYR A 1 581 ? 3.461 1.835 -31.521 1.00 44.16 581 TYR A N 1
ATOM 4520 C CA . TYR A 1 581 ? 3.639 0.677 -32.397 1.00 44.16 581 TYR A CA 1
ATOM 4521 C C . TYR A 1 581 ? 5.070 0.126 -32.247 1.00 44.16 581 TYR A C 1
ATOM 4523 O O . TYR A 1 581 ? 6.034 0.899 -32.338 1.00 44.16 581 TYR A O 1
ATOM 4531 N N . PRO A 1 582 ? 5.271 -1.178 -32.013 1.00 54.84 582 PRO A N 1
ATOM 4532 C CA . PRO A 1 582 ? 6.572 -1.796 -32.217 1.00 54.84 582 PRO A CA 1
ATOM 4533 C C . PRO A 1 582 ? 6.917 -1.732 -33.723 1.00 54.84 582 PRO A C 1
ATOM 4535 O O . PRO A 1 582 ? 6.068 -1.971 -34.576 1.00 54.84 582 PRO A O 1
ATOM 4538 N N . ARG A 1 583 ? 8.128 -1.253 -34.058 1.00 63.25 583 ARG A N 1
ATOM 4539 C CA . ARG A 1 583 ? 8.503 -0.881 -35.438 1.00 63.25 583 ARG A CA 1
ATOM 4540 C C . ARG A 1 583 ? 8.622 -2.144 -36.298 1.00 63.25 583 ARG A C 1
ATOM 4542 O O . ARG A 1 583 ? 9.525 -2.940 -36.058 1.00 63.25 583 ARG A O 1
ATOM 4549 N N . SER A 1 584 ? 7.732 -2.312 -37.273 1.00 73.06 584 SER A N 1
ATOM 4550 C CA . SER A 1 584 ? 7.810 -3.376 -38.280 1.00 73.06 584 SER A CA 1
ATOM 4551 C C . SER A 1 584 ? 8.988 -3.155 -39.236 1.00 73.06 584 SER A C 1
ATOM 4553 O O . SER A 1 584 ? 9.545 -2.054 -39.314 1.00 73.06 584 SER A O 1
ATOM 4555 N N . ALA A 1 585 ? 9.345 -4.185 -40.008 1.00 78.75 585 ALA A N 1
ATOM 4556 C CA . ALA A 1 585 ? 10.353 -4.071 -41.067 1.00 78.75 585 ALA A CA 1
ATOM 4557 C C . ALA A 1 585 ? 10.039 -2.932 -42.057 1.00 78.75 585 ALA A C 1
ATOM 4559 O O . ALA A 1 585 ? 10.920 -2.136 -42.371 1.00 78.75 585 ALA A O 1
ATOM 4560 N N . THR A 1 586 ? 8.774 -2.792 -42.465 1.00 71.25 586 THR A N 1
ATOM 4561 C CA . THR A 1 586 ? 8.312 -1.738 -43.385 1.00 71.25 586 THR A CA 1
ATOM 4562 C C . THR A 1 586 ? 8.504 -0.334 -42.810 1.00 71.25 586 THR A C 1
ATOM 4564 O O . THR A 1 586 ? 8.983 0.561 -43.500 1.00 71.25 586 THR A O 1
ATOM 4567 N N . VAL A 1 587 ? 8.218 -0.139 -41.519 1.00 69.94 587 VAL A N 1
ATOM 4568 C CA . VAL A 1 587 ? 8.415 1.152 -40.842 1.00 69.94 587 VAL A CA 1
ATOM 4569 C C . VAL A 1 587 ? 9.899 1.511 -40.742 1.00 69.94 587 VAL A C 1
ATOM 4571 O O . VAL A 1 587 ? 10.259 2.671 -40.930 1.00 69.94 587 VAL A O 1
ATOM 4574 N N . ILE A 1 588 ? 10.775 0.541 -40.460 1.00 76.88 588 ILE A N 1
ATOM 4575 C CA . ILE A 1 588 ? 12.226 0.785 -40.395 1.00 76.88 588 ILE A CA 1
ATOM 4576 C C . ILE A 1 588 ? 12.800 1.073 -41.786 1.00 76.88 588 ILE A C 1
ATOM 4578 O O . ILE A 1 588 ? 13.612 1.986 -41.923 1.00 76.88 588 ILE A O 1
ATOM 4582 N N . ALA A 1 589 ? 12.367 0.341 -42.815 1.00 80.19 589 ALA A N 1
ATOM 4583 C CA . ALA A 1 589 ? 12.768 0.582 -44.199 1.00 80.19 589 ALA A CA 1
ATOM 4584 C C . ALA A 1 589 ? 12.342 1.981 -44.680 1.00 80.19 589 ALA A C 1
ATOM 4586 O O . ALA A 1 589 ? 13.152 2.710 -45.257 1.00 80.19 589 ALA A O 1
ATOM 4587 N N . GLN A 1 590 ? 11.116 2.403 -44.358 1.00 72.38 590 GLN A N 1
ATOM 4588 C CA . GLN A 1 590 ? 10.652 3.762 -44.637 1.00 72.38 590 GLN A CA 1
ATOM 4589 C C . GLN A 1 590 ? 11.475 4.806 -43.871 1.00 72.38 590 GLN A C 1
ATOM 4591 O O . GLN A 1 590 ? 11.959 5.764 -44.466 1.00 72.38 590 GLN A O 1
ATOM 4596 N N . HIS A 1 591 ? 11.718 4.587 -42.575 1.00 74.81 591 HIS A N 1
ATOM 4597 C CA . HIS A 1 591 ? 12.502 5.505 -41.748 1.00 74.81 591 HIS A CA 1
ATOM 4598 C C . HIS A 1 591 ? 13.940 5.683 -42.263 1.00 74.81 591 HIS A C 1
ATOM 4600 O O . HIS A 1 591 ? 14.440 6.804 -42.294 1.00 74.81 591 HIS A O 1
ATOM 4606 N N . LEU A 1 592 ? 14.588 4.608 -42.728 1.00 80.62 592 LEU A N 1
ATOM 4607 C CA . LEU A 1 592 ? 15.882 4.682 -43.413 1.00 80.62 592 LEU A CA 1
ATOM 4608 C C . LEU A 1 592 ? 15.819 5.615 -44.629 1.00 80.62 592 LEU A C 1
ATOM 4610 O O . LEU A 1 592 ? 16.678 6.484 -44.785 1.00 80.62 592 LEU A O 1
ATOM 4614 N N . ASN A 1 593 ? 14.801 5.453 -45.478 1.00 78.62 593 ASN A N 1
ATOM 4615 C CA . ASN A 1 593 ? 14.622 6.268 -46.677 1.00 78.62 593 ASN A CA 1
ATOM 4616 C C . ASN A 1 593 ? 14.331 7.744 -46.357 1.00 78.62 593 ASN A C 1
ATOM 4618 O O . ASN A 1 593 ? 14.884 8.624 -47.021 1.00 78.62 593 ASN A O 1
ATOM 4622 N N . ASP A 1 594 ? 13.541 8.018 -45.321 1.00 71.81 594 ASP A N 1
ATOM 4623 C CA . ASP A 1 594 ? 13.212 9.378 -44.879 1.00 71.81 594 ASP A CA 1
ATOM 4624 C C . ASP A 1 594 ? 14.425 10.085 -44.247 1.00 71.81 594 ASP A C 1
ATOM 4626 O O . ASP A 1 594 ? 14.624 11.291 -44.420 1.00 71.81 594 ASP A O 1
ATOM 4630 N N . ALA A 1 595 ? 15.282 9.329 -43.555 1.00 77.94 595 ALA A N 1
ATOM 4631 C CA . ALA A 1 595 ? 16.441 9.852 -42.837 1.00 77.94 595 ALA A CA 1
ATOM 4632 C C . ALA A 1 595 ? 17.652 10.176 -43.732 1.00 77.94 595 ALA A C 1
ATOM 4634 O O . ALA A 1 595 ? 18.609 10.788 -43.263 1.00 77.94 595 ALA A O 1
ATOM 4635 N N . ARG A 1 596 ? 17.632 9.830 -45.029 1.00 78.38 596 ARG A N 1
ATOM 4636 C CA . ARG A 1 596 ? 18.782 9.929 -45.963 1.00 78.38 596 ARG A CA 1
ATOM 4637 C C . ARG A 1 596 ? 19.568 11.242 -45.887 1.00 78.38 596 ARG A C 1
ATOM 4639 O O . ARG A 1 596 ? 20.791 11.228 -45.978 1.00 78.38 596 ARG A O 1
ATOM 4646 N N . ASN A 1 597 ? 18.886 12.371 -45.719 1.00 69.44 597 ASN A N 1
ATOM 4647 C CA . ASN A 1 597 ? 19.515 13.694 -45.761 1.00 69.44 597 ASN A CA 1
ATOM 4648 C C . ASN A 1 597 ? 19.832 14.276 -44.374 1.00 69.44 597 ASN A C 1
ATOM 4650 O O . ASN A 1 597 ? 20.380 15.372 -44.280 1.00 69.44 597 ASN A O 1
ATOM 4654 N N . ARG A 1 598 ? 19.552 13.554 -43.287 1.00 70.94 598 ARG A N 1
ATOM 4655 C CA . ARG A 1 598 ? 19.719 14.033 -41.909 1.00 70.94 598 ARG A CA 1
ATOM 4656 C C . ARG A 1 598 ? 20.718 13.145 -41.182 1.00 70.94 598 ARG A C 1
ATOM 4658 O O . ARG A 1 598 ? 20.491 11.954 -41.039 1.00 70.94 598 ARG A O 1
ATOM 4665 N N . LYS A 1 599 ? 21.851 13.722 -40.774 1.00 72.00 599 LYS A N 1
ATOM 4666 C CA . LYS A 1 599 ? 22.993 12.963 -40.245 1.00 72.00 599 LYS A CA 1
ATOM 4667 C C . LYS A 1 599 ? 22.607 12.123 -39.021 1.00 72.00 599 LYS A C 1
ATOM 4669 O O . LYS A 1 599 ? 22.742 10.907 -39.072 1.00 72.00 599 LYS A O 1
ATOM 4674 N N . ASP A 1 600 ? 22.072 12.764 -37.987 1.00 69.62 600 ASP A N 1
ATOM 4675 C CA . ASP A 1 600 ? 21.763 12.098 -36.717 1.00 69.62 600 ASP A CA 1
ATOM 4676 C C . ASP A 1 600 ? 20.579 11.117 -36.866 1.00 69.62 600 ASP A C 1
ATOM 4678 O O . ASP A 1 600 ? 20.646 9.983 -36.395 1.00 69.62 600 ASP A O 1
ATOM 4682 N N . ASP A 1 601 ? 19.539 11.495 -37.623 1.00 66.56 601 ASP A N 1
ATOM 4683 C CA . ASP A 1 601 ? 18.400 10.608 -37.912 1.00 66.56 601 ASP A CA 1
ATOM 4684 C C . ASP A 1 601 ? 18.842 9.357 -38.701 1.00 66.56 601 ASP A C 1
ATOM 4686 O O . ASP A 1 601 ? 18.322 8.261 -38.477 1.00 66.56 601 ASP A O 1
ATOM 4690 N N . LEU A 1 602 ? 19.812 9.490 -39.619 1.00 79.88 602 LEU A N 1
ATOM 4691 C CA . LEU A 1 602 ? 20.320 8.367 -40.410 1.00 79.88 602 LEU A CA 1
ATOM 4692 C C . LEU A 1 602 ? 21.159 7.410 -39.559 1.00 79.88 602 LEU A C 1
ATOM 4694 O O . LEU A 1 602 ? 21.028 6.196 -39.712 1.00 79.88 602 LEU A O 1
ATOM 4698 N N . GLU A 1 603 ? 21.987 7.931 -38.651 1.00 80.50 603 GLU A N 1
ATOM 4699 C CA . GLU A 1 603 ? 22.726 7.122 -37.670 1.00 80.50 603 GLU A CA 1
ATOM 4700 C C . GLU A 1 603 ? 21.766 6.267 -36.828 1.00 80.50 603 GLU A C 1
ATOM 4702 O O . GLU A 1 603 ? 21.974 5.059 -36.651 1.00 80.50 603 GLU A O 1
ATOM 4707 N N . ASP A 1 604 ? 20.675 6.879 -36.362 1.00 72.19 604 ASP A N 1
ATOM 4708 C CA . ASP A 1 604 ? 19.634 6.205 -35.594 1.00 72.19 604 ASP A CA 1
ATOM 4709 C C . ASP A 1 604 ? 18.894 5.144 -36.419 1.00 72.19 604 ASP A C 1
ATOM 4711 O O . ASP A 1 604 ? 18.717 4.016 -35.946 1.00 72.19 604 ASP A O 1
ATOM 4715 N N . ALA A 1 605 ? 18.517 5.465 -37.658 1.00 76.31 605 ALA A N 1
ATOM 4716 C CA . ALA A 1 605 ? 17.828 4.540 -38.553 1.00 76.31 605 ALA A CA 1
ATOM 4717 C C . ALA A 1 605 ? 18.702 3.334 -38.950 1.00 76.31 605 ALA A C 1
ATOM 4719 O O . ALA A 1 605 ? 18.214 2.203 -38.998 1.00 76.31 605 ALA A O 1
ATOM 4720 N N . VAL A 1 606 ? 20.004 3.540 -39.179 1.00 87.31 606 VAL A N 1
ATOM 4721 C CA . VAL A 1 606 ? 20.962 2.463 -39.488 1.00 87.31 606 VAL A CA 1
ATOM 4722 C C . VAL A 1 606 ? 21.152 1.527 -38.292 1.00 87.31 606 VAL A C 1
ATOM 4724 O O . VAL A 1 606 ? 21.192 0.305 -38.458 1.00 87.31 606 VAL A O 1
ATOM 4727 N N . ALA A 1 607 ? 21.212 2.072 -37.077 1.00 78.94 607 ALA A N 1
ATOM 4728 C CA . ALA A 1 607 ? 21.296 1.264 -35.864 1.00 78.94 607 ALA A CA 1
ATOM 4729 C C . ALA A 1 607 ? 20.043 0.399 -35.651 1.00 78.94 607 ALA A C 1
ATOM 4731 O O . ALA A 1 607 ? 20.151 -0.780 -35.296 1.00 78.94 607 ALA A O 1
ATOM 4732 N N . ASP A 1 608 ? 18.861 0.966 -35.898 1.00 78.00 608 ASP A N 1
ATOM 4733 C CA . ASP A 1 608 ? 17.592 0.240 -35.829 1.00 78.00 608 ASP A CA 1
ATOM 4734 C C . ASP A 1 608 ? 17.518 -0.871 -36.882 1.00 78.00 608 ASP A C 1
ATOM 4736 O O . ASP A 1 608 ? 17.089 -1.983 -36.573 1.00 78.00 608 ASP A O 1
ATOM 4740 N N . ALA A 1 609 ? 17.999 -0.607 -38.099 1.00 86.75 609 ALA A N 1
ATOM 4741 C CA . ALA A 1 609 ? 18.057 -1.588 -39.177 1.00 86.75 609 ALA A CA 1
ATOM 4742 C C . ALA A 1 609 ? 18.950 -2.784 -38.825 1.00 86.75 609 ALA A C 1
ATOM 4744 O O . ALA A 1 609 ? 18.511 -3.930 -38.917 1.00 86.75 609 ALA A O 1
ATOM 4745 N N . PHE A 1 610 ? 20.178 -2.553 -38.347 1.00 88.25 610 PHE A N 1
ATOM 4746 C CA . PHE A 1 610 ? 21.050 -3.655 -37.922 1.00 88.25 610 PHE A CA 1
ATOM 4747 C C . PHE A 1 610 ? 20.503 -4.398 -36.697 1.00 88.25 610 PHE A C 1
ATOM 4749 O O . PHE A 1 610 ? 20.632 -5.620 -36.614 1.00 88.25 610 PHE A O 1
ATOM 4756 N N . SER A 1 611 ? 19.835 -3.698 -35.781 1.00 81.69 611 SER A N 1
ATOM 4757 C CA . SER A 1 611 ? 19.159 -4.343 -34.651 1.00 81.69 611 SER A CA 1
ATOM 4758 C C . SER A 1 611 ? 18.026 -5.264 -35.126 1.00 81.69 611 SER A C 1
ATOM 4760 O O . SER A 1 611 ? 17.933 -6.404 -34.668 1.00 81.69 611 SER A O 1
ATOM 4762 N N . MET A 1 612 ? 17.220 -4.817 -36.099 1.00 82.31 612 MET A N 1
ATOM 4763 C CA . MET A 1 612 ? 16.150 -5.610 -36.722 1.00 82.31 612 MET A CA 1
ATOM 4764 C C . MET A 1 612 ? 16.695 -6.849 -37.447 1.00 82.31 612 MET A C 1
ATOM 4766 O O . MET A 1 612 ? 16.175 -7.947 -37.268 1.00 82.31 612 MET A O 1
ATOM 4770 N N . LEU A 1 613 ? 17.809 -6.707 -38.175 1.00 84.50 613 LEU A N 1
ATOM 4771 C CA . LEU A 1 613 ? 18.512 -7.817 -38.841 1.00 84.50 613 LEU A CA 1
ATOM 4772 C C . LEU A 1 613 ? 19.167 -8.808 -37.857 1.00 84.50 613 LEU A C 1
ATOM 4774 O O . LEU A 1 613 ? 19.699 -9.845 -38.258 1.00 84.50 613 LEU A O 1
ATOM 4778 N N . GLY A 1 614 ? 19.120 -8.507 -36.559 1.00 73.94 614 GLY A N 1
ATOM 4779 C CA . GLY A 1 614 ? 19.501 -9.410 -35.486 1.00 73.94 614 GLY A CA 1
ATOM 4780 C C . GLY A 1 614 ? 20.913 -9.253 -34.950 1.00 73.94 614 GLY A C 1
ATOM 4781 O O . GLY A 1 614 ? 21.397 -10.138 -34.239 1.00 73.94 614 GLY A O 1
ATOM 4782 N N . PHE A 1 615 ? 21.558 -8.130 -35.249 1.00 81.75 615 PHE A N 1
ATOM 4783 C CA . PHE A 1 615 ? 22.828 -7.761 -34.645 1.00 81.75 615 PHE A CA 1
ATOM 4784 C C . PHE A 1 615 ? 22.610 -7.088 -33.290 1.00 81.75 615 PHE A C 1
ATOM 4786 O O . PHE A 1 615 ? 21.657 -6.345 -33.077 1.00 81.75 615 PHE A O 1
ATOM 4793 N N . HIS A 1 616 ? 23.537 -7.313 -32.365 1.00 75.00 616 HIS A N 1
ATOM 4794 C CA . HIS A 1 616 ? 23.625 -6.520 -31.149 1.00 75.00 616 HIS A CA 1
ATOM 4795 C C . HIS A 1 616 ? 24.361 -5.214 -31.454 1.00 75.00 616 HIS A C 1
ATOM 4797 O O . HIS A 1 616 ? 25.564 -5.244 -31.728 1.00 75.00 616 HIS A O 1
ATOM 4803 N N . VAL A 1 617 ? 23.649 -4.089 -31.411 1.00 77.12 617 VAL A N 1
ATOM 4804 C CA . VAL A 1 617 ? 24.178 -2.774 -31.786 1.00 77.12 617 VAL A CA 1
ATOM 4805 C C . VAL A 1 617 ? 24.503 -1.943 -30.547 1.00 77.12 617 VAL A C 1
ATOM 4807 O O . VAL A 1 617 ? 23.661 -1.757 -29.674 1.00 77.12 617 VAL A O 1
ATOM 4810 N N . VAL A 1 618 ? 25.726 -1.419 -30.487 1.00 76.12 618 VAL A N 1
ATOM 4811 C CA . VAL A 1 618 ? 26.176 -0.444 -29.486 1.00 76.12 618 VAL A CA 1
ATOM 4812 C C . VAL A 1 618 ? 26.509 0.854 -30.213 1.00 76.12 618 VAL A C 1
ATOM 4814 O O . VAL A 1 618 ? 27.474 0.900 -30.980 1.00 76.12 618 VAL A O 1
ATOM 4817 N N . LYS A 1 619 ? 25.709 1.901 -29.984 1.00 73.56 619 LYS A N 1
ATOM 4818 C CA . LYS A 1 619 ? 25.960 3.248 -30.518 1.00 73.56 619 LYS A CA 1
ATOM 4819 C C . LYS A 1 619 ? 27.135 3.890 -29.782 1.00 73.56 619 LYS A C 1
ATOM 4821 O O . LYS A 1 619 ? 27.277 3.723 -28.573 1.00 73.56 619 LYS A O 1
ATOM 4826 N N . ARG A 1 620 ? 27.971 4.634 -30.501 1.00 65.88 620 ARG A N 1
ATOM 4827 C CA . ARG A 1 620 ? 29.151 5.335 -29.972 1.00 65.88 620 ARG A CA 1
ATOM 4828 C C . ARG A 1 620 ? 29.176 6.781 -30.477 1.00 65.88 620 ARG A C 1
ATOM 4830 O O . ARG A 1 620 ? 30.132 7.220 -31.101 1.00 65.88 620 ARG A O 1
ATOM 4837 N N . GLY A 1 621 ? 28.090 7.512 -30.219 1.00 50.06 621 GLY A N 1
ATOM 4838 C CA . GLY A 1 621 ? 27.958 8.924 -30.590 1.00 50.06 621 GLY A CA 1
ATOM 4839 C C . GLY A 1 621 ? 28.866 9.846 -29.763 1.00 50.06 621 GLY A C 1
ATOM 4840 O O . GLY A 1 621 ? 29.069 9.621 -28.571 1.00 50.06 621 GLY A O 1
ATOM 4841 N N . GLY A 1 622 ? 29.405 10.894 -30.398 1.00 46.81 622 GLY A N 1
ATOM 4842 C CA . GLY A 1 622 ? 30.219 11.939 -29.761 1.00 46.81 622 GLY A CA 1
ATOM 4843 C C . GLY A 1 622 ? 31.515 12.262 -30.516 1.00 46.81 622 GLY A C 1
ATOM 4844 O O . GLY A 1 622 ? 32.099 11.406 -31.179 1.00 46.81 622 GLY A O 1
ATOM 4845 N N . ALA A 1 623 ? 32.000 13.505 -30.390 1.00 37.25 623 ALA A N 1
ATOM 4846 C CA . ALA A 1 623 ? 33.193 14.019 -31.085 1.00 37.25 623 ALA A CA 1
ATOM 4847 C C . ALA A 1 623 ? 34.502 13.246 -30.784 1.00 37.25 623 ALA A C 1
ATOM 4849 O O . ALA A 1 623 ? 35.516 13.464 -31.445 1.00 37.25 623 ALA A O 1
ATOM 4850 N N . THR A 1 624 ? 34.480 12.345 -29.800 1.00 40.56 624 THR A N 1
ATOM 4851 C CA . THR A 1 624 ? 35.616 11.581 -29.273 1.00 40.56 624 THR A CA 1
ATOM 4852 C C . THR A 1 624 ? 35.711 10.125 -29.750 1.00 40.56 624 THR A C 1
ATOM 4854 O O . THR A 1 624 ? 36.760 9.522 -29.531 1.00 40.56 624 THR A O 1
ATOM 4857 N N . HIS A 1 625 ? 34.691 9.537 -30.401 1.00 51.59 625 HIS A N 1
ATOM 4858 C CA . HIS A 1 625 ? 34.630 8.069 -30.597 1.00 51.59 625 HIS A CA 1
ATOM 4859 C C . HIS A 1 625 ? 34.705 7.528 -32.036 1.00 51.59 625 HIS A C 1
ATOM 4861 O O . HIS A 1 625 ? 34.740 6.314 -32.224 1.00 51.59 625 HIS A O 1
ATOM 4867 N N . GLY A 1 626 ? 34.857 8.380 -33.049 1.00 58.06 626 GLY A N 1
ATOM 4868 C CA . GLY A 1 626 ? 35.363 7.995 -34.375 1.00 58.06 626 GLY A CA 1
ATOM 4869 C C . GLY A 1 626 ? 34.457 7.150 -35.298 1.00 58.06 626 GLY A C 1
ATOM 4870 O O . GLY A 1 626 ? 34.595 7.266 -36.515 1.00 58.06 626 GLY A O 1
ATOM 4871 N N . THR A 1 627 ? 33.550 6.323 -34.778 1.00 69.19 627 THR A N 1
ATOM 4872 C CA . THR A 1 627 ? 32.556 5.535 -35.542 1.00 69.19 627 THR A CA 1
ATOM 4873 C C . THR A 1 627 ? 31.193 5.626 -34.874 1.00 69.19 627 THR A C 1
ATOM 4875 O O . THR A 1 627 ? 31.142 5.591 -33.646 1.00 69.19 627 THR A O 1
ATOM 4878 N N . ASP A 1 628 ? 30.113 5.612 -35.653 1.00 73.19 628 ASP A N 1
ATOM 4879 C CA . ASP A 1 628 ? 28.752 5.776 -35.119 1.00 73.19 628 ASP A CA 1
ATOM 4880 C C . ASP A 1 628 ? 28.299 4.585 -34.257 1.00 73.19 628 ASP A C 1
ATOM 4882 O O . ASP A 1 628 ? 27.540 4.753 -33.299 1.00 73.19 628 ASP A O 1
ATOM 4886 N N . GLY A 1 629 ? 28.812 3.375 -34.516 1.00 83.00 629 GLY A N 1
ATOM 4887 C CA . GLY A 1 629 ? 28.604 2.240 -33.617 1.00 83.00 629 GLY A CA 1
ATOM 4888 C C . GLY A 1 629 ? 29.300 0.937 -34.009 1.00 83.00 629 GLY A C 1
ATOM 4889 O O . GLY A 1 629 ? 29.987 0.832 -35.028 1.00 83.00 629 GLY A O 1
ATOM 4890 N N . ILE A 1 630 ? 29.115 -0.082 -33.164 1.00 83.88 630 ILE A N 1
ATOM 4891 C CA . ILE A 1 630 ? 29.568 -1.463 -33.383 1.00 83.88 630 ILE A CA 1
ATOM 4892 C C . ILE A 1 630 ? 28.348 -2.383 -33.405 1.00 83.88 630 ILE A C 1
ATOM 4894 O O . ILE A 1 630 ? 27.529 -2.356 -32.489 1.00 83.88 630 ILE A O 1
ATOM 4898 N N . ALA A 1 631 ? 28.261 -3.241 -34.417 1.00 83.81 631 ALA A N 1
ATOM 4899 C CA . ALA A 1 631 ? 27.255 -4.286 -34.531 1.00 83.81 631 ALA A CA 1
ATOM 4900 C C . ALA A 1 631 ? 27.911 -5.667 -34.393 1.00 83.81 631 ALA A C 1
ATOM 4902 O O . ALA A 1 631 ? 28.920 -5.963 -35.037 1.00 83.81 631 ALA A O 1
ATOM 4903 N N . THR A 1 632 ? 27.347 -6.519 -33.536 1.00 81.56 632 THR A N 1
ATOM 4904 C CA . THR A 1 632 ? 27.921 -7.825 -33.181 1.00 81.56 632 THR A CA 1
ATOM 4905 C C . THR A 1 632 ? 26.939 -8.960 -33.449 1.00 81.56 632 THR A C 1
ATOM 4907 O O . THR A 1 632 ? 25.812 -8.945 -32.958 1.00 81.56 632 THR A O 1
ATOM 4910 N N . ALA A 1 633 ? 27.386 -9.987 -34.172 1.00 79.75 633 ALA A N 1
ATOM 4911 C CA . ALA A 1 633 ? 26.686 -11.256 -34.340 1.00 79.75 633 ALA A CA 1
ATOM 4912 C C . ALA A 1 633 ? 27.288 -12.315 -33.405 1.00 79.75 633 ALA A C 1
ATOM 4914 O O . ALA A 1 633 ? 28.447 -12.709 -33.557 1.00 79.75 633 ALA A O 1
ATOM 4915 N N . ARG A 1 634 ? 26.498 -12.804 -32.442 1.00 73.31 634 ARG A N 1
ATOM 4916 C CA . ARG A 1 634 ? 26.898 -13.863 -31.502 1.00 73.31 634 ARG A CA 1
ATOM 4917 C C . ARG A 1 634 ? 26.345 -15.213 -31.966 1.00 73.31 634 ARG A C 1
ATOM 4919 O O . ARG A 1 634 ? 25.231 -15.572 -31.617 1.00 73.31 634 ARG A O 1
ATOM 4926 N N . LEU A 1 635 ? 27.125 -15.947 -32.761 1.00 65.00 635 LEU A N 1
ATOM 4927 C CA . LEU A 1 635 ? 26.687 -17.173 -33.452 1.00 65.00 635 LEU A CA 1
ATOM 4928 C C . LEU A 1 635 ? 27.150 -18.481 -32.782 1.00 65.00 635 LEU A C 1
ATOM 4930 O O . LEU A 1 635 ? 26.850 -19.569 -33.267 1.00 65.00 635 LEU A O 1
ATOM 4934 N N . GLY A 1 636 ? 27.887 -18.395 -31.670 1.00 55.91 636 GLY A N 1
ATOM 4935 C CA . GLY A 1 636 ? 28.334 -19.563 -30.904 1.00 55.91 636 GLY A CA 1
ATOM 4936 C C . GLY A 1 636 ? 29.345 -20.463 -31.638 1.00 55.91 636 GLY A C 1
ATOM 4937 O O . GLY A 1 636 ? 29.882 -20.122 -32.703 1.00 55.91 636 GLY A O 1
ATOM 4938 N N . ARG A 1 637 ? 29.641 -21.625 -31.037 1.00 54.47 637 ARG A N 1
ATOM 4939 C CA . ARG A 1 637 ? 30.533 -22.662 -31.592 1.00 54.47 637 ARG A CA 1
ATOM 4940 C C . ARG A 1 637 ? 29.697 -23.785 -32.201 1.00 54.47 637 ARG A C 1
ATOM 4942 O O . ARG A 1 637 ? 28.836 -24.334 -31.528 1.00 54.47 637 ARG A O 1
ATOM 4949 N N . ARG A 1 638 ? 29.980 -24.154 -33.454 1.00 46.62 638 ARG A N 1
ATOM 4950 C CA . ARG A 1 638 ? 29.260 -25.235 -34.156 1.00 46.62 638 ARG A CA 1
ATOM 4951 C C . ARG A 1 638 ? 29.760 -26.652 -33.810 1.00 46.62 638 ARG A C 1
ATOM 4953 O O . ARG A 1 638 ? 29.068 -27.606 -34.134 1.00 46.62 638 ARG A O 1
ATOM 4960 N N . GLN A 1 639 ? 30.927 -26.800 -33.165 1.00 46.28 639 GLN A N 1
ATOM 4961 C CA . GLN A 1 639 ? 31.501 -28.075 -32.684 1.00 46.28 639 GLN A CA 1
ATOM 4962 C C . GLN A 1 639 ? 32.400 -27.849 -31.451 1.00 46.28 639 GLN A C 1
ATOM 4964 O O . GLN A 1 639 ? 32.938 -26.751 -31.286 1.00 46.28 639 GLN A O 1
ATOM 4969 N N . GLU A 1 640 ? 32.613 -28.886 -30.628 1.00 37.28 640 GLU A N 1
ATOM 4970 C CA . GLU A 1 640 ? 33.333 -28.818 -29.336 1.00 37.28 640 GLU A CA 1
ATOM 4971 C C . GLU A 1 640 ? 34.794 -28.323 -29.409 1.00 37.28 640 GLU A C 1
ATOM 4973 O O . GLU A 1 640 ? 35.335 -27.925 -28.386 1.00 37.28 640 GLU A O 1
ATOM 4978 N N . ASN A 1 641 ? 35.409 -28.217 -30.594 1.00 42.66 641 ASN A N 1
ATOM 4979 C CA . ASN A 1 641 ? 36.766 -27.671 -30.778 1.00 42.66 641 ASN A CA 1
ATOM 4980 C C . ASN A 1 641 ? 36.880 -26.623 -31.909 1.00 42.66 641 ASN A C 1
ATOM 4982 O O . ASN A 1 641 ? 37.974 -26.359 -32.407 1.00 42.66 641 ASN A O 1
ATOM 4986 N N . ALA A 1 642 ? 35.769 -26.011 -32.335 1.00 47.16 642 ALA A N 1
ATOM 4987 C CA . ALA A 1 642 ? 35.776 -24.994 -33.392 1.00 47.16 642 ALA A CA 1
ATOM 4988 C C . ALA A 1 642 ? 35.926 -23.564 -32.836 1.00 47.16 642 ALA A C 1
ATOM 4990 O O . ALA A 1 642 ? 35.376 -23.231 -31.781 1.00 47.16 642 ALA A O 1
ATOM 4991 N N . GLN A 1 643 ? 36.626 -22.689 -33.573 1.00 50.31 643 GLN A N 1
ATOM 4992 C CA . GLN A 1 643 ? 36.589 -21.247 -33.306 1.00 50.31 643 GLN A CA 1
ATOM 4993 C C . GLN A 1 643 ? 35.148 -20.726 -33.427 1.00 50.31 643 GLN A C 1
ATOM 4995 O O . GLN A 1 643 ? 34.359 -21.215 -34.237 1.00 50.31 643 GLN A O 1
ATOM 5000 N N . SER A 1 644 ? 34.800 -19.749 -32.585 1.00 59.03 644 SER A N 1
ATOM 5001 C CA . SER A 1 644 ? 33.478 -19.122 -32.607 1.00 59.03 644 SER A CA 1
ATOM 5002 C C . SER A 1 644 ? 33.185 -18.552 -33.993 1.00 59.03 644 SER A C 1
ATOM 5004 O O . SER A 1 644 ? 34.021 -17.862 -34.570 1.00 59.03 644 SER A O 1
ATOM 5006 N N . SER A 1 645 ? 31.987 -18.817 -34.514 1.00 69.75 645 SER A N 1
ATOM 5007 C CA . SER A 1 645 ? 31.539 -18.238 -35.787 1.00 69.75 645 SER A CA 1
ATOM 5008 C C . SER A 1 645 ? 31.034 -16.796 -35.639 1.00 69.75 645 SER A C 1
ATOM 5010 O O . SER A 1 645 ? 30.709 -16.151 -36.639 1.00 69.75 645 SER A O 1
ATOM 5012 N N . SER A 1 646 ? 31.001 -16.282 -34.403 1.00 77.69 646 SER A N 1
ATOM 5013 C CA . SER A 1 646 ? 30.674 -14.893 -34.088 1.00 77.69 646 SER A CA 1
ATOM 5014 C C . SER A 1 646 ? 31.597 -13.910 -34.807 1.00 77.69 646 SER A C 1
ATOM 5016 O O . SER A 1 646 ? 32.792 -14.157 -34.963 1.00 77.69 646 SER A O 1
ATOM 5018 N N . TYR A 1 647 ? 31.045 -12.775 -35.215 1.00 87.69 647 TYR A N 1
ATOM 5019 C CA . TYR A 1 647 ? 31.792 -11.695 -35.854 1.00 87.69 647 TYR A CA 1
ATOM 5020 C C . TYR A 1 647 ? 31.181 -10.344 -35.485 1.00 87.69 647 TYR A C 1
ATOM 5022 O O . TYR A 1 647 ? 30.040 -10.273 -35.033 1.00 87.69 647 TYR A O 1
ATOM 5030 N N . ALA A 1 648 ? 31.945 -9.272 -35.666 1.00 87.94 648 ALA A N 1
ATOM 5031 C CA . ALA A 1 648 ? 31.476 -7.910 -35.452 1.00 87.94 648 ALA A CA 1
ATOM 5032 C C . ALA A 1 648 ? 31.941 -6.995 -36.586 1.00 87.94 648 ALA A C 1
ATOM 5034 O O . ALA A 1 648 ? 32.908 -7.302 -37.296 1.00 87.94 648 ALA A O 1
ATOM 5035 N N . PHE A 1 649 ? 31.271 -5.860 -36.731 1.00 92.44 649 PHE A N 1
ATOM 5036 C CA . PHE A 1 649 ? 31.656 -4.796 -37.644 1.00 92.44 649 PHE A CA 1
ATOM 5037 C C . PHE A 1 649 ? 31.395 -3.427 -37.027 1.00 92.44 649 PHE A C 1
ATOM 5039 O O . PHE A 1 649 ? 30.472 -3.254 -36.232 1.00 92.44 649 PHE A O 1
ATOM 5046 N N . THR A 1 650 ? 32.225 -2.454 -37.385 1.00 91.81 650 THR A N 1
ATOM 5047 C CA . THR A 1 650 ? 31.913 -1.043 -37.143 1.00 91.81 650 THR A CA 1
ATOM 5048 C C . THR A 1 650 ? 31.001 -0.544 -38.254 1.00 91.81 650 THR A C 1
ATOM 5050 O O . THR A 1 650 ? 31.136 -0.995 -39.392 1.00 91.81 650 THR A O 1
ATOM 5053 N N . TYR A 1 651 ? 30.087 0.373 -37.956 1.00 91.75 651 TYR A N 1
ATOM 5054 C CA . TYR A 1 651 ? 29.305 1.049 -38.988 1.00 91.75 651 TYR A CA 1
ATOM 5055 C C . TYR A 1 651 ? 29.376 2.567 -38.834 1.00 91.75 651 TYR A C 1
ATOM 5057 O O . TYR A 1 651 ? 29.611 3.081 -37.739 1.00 91.75 651 TYR A O 1
ATOM 5065 N N . ASP A 1 652 ? 29.201 3.257 -39.956 1.00 89.44 652 ASP A N 1
ATOM 5066 C CA . ASP A 1 652 ? 29.181 4.713 -40.042 1.00 89.44 652 ASP A CA 1
ATOM 5067 C C . ASP A 1 652 ? 28.171 5.158 -41.119 1.00 89.44 652 ASP A C 1
ATOM 5069 O O . ASP A 1 652 ? 28.130 4.598 -42.222 1.00 89.44 652 ASP A O 1
ATOM 5073 N N . ALA A 1 653 ? 27.317 6.118 -40.778 1.00 87.81 653 ALA A N 1
ATOM 5074 C CA . ALA A 1 653 ? 26.290 6.699 -41.622 1.00 87.81 653 ALA A CA 1
ATOM 5075 C C . ALA A 1 653 ? 26.754 8.061 -42.167 1.00 87.81 653 ALA A C 1
ATOM 5077 O O . ALA A 1 653 ? 27.000 9.024 -41.440 1.00 87.81 653 ALA A O 1
ATOM 5078 N N . LYS A 1 654 ? 26.841 8.174 -43.495 1.00 85.44 654 LYS A N 1
ATOM 5079 C CA . LYS A 1 654 ? 27.261 9.398 -44.187 1.00 85.44 654 LYS A CA 1
ATOM 5080 C C . LYS A 1 654 ? 26.083 10.055 -44.898 1.00 85.44 654 LYS A C 1
ATOM 5082 O O . LYS A 1 654 ? 25.625 9.565 -45.925 1.00 85.44 654 LYS A O 1
ATOM 5087 N N . SER A 1 655 ? 25.659 11.212 -44.391 1.00 78.44 655 SER A N 1
ATOM 5088 C CA . SER A 1 655 ? 24.739 12.137 -45.069 1.00 78.44 655 SER A CA 1
ATOM 5089 C C . SER A 1 655 ? 25.505 13.317 -45.687 1.00 78.44 655 SER A C 1
ATOM 5091 O O . SER A 1 655 ? 26.576 13.694 -45.207 1.00 78.44 655 SER A O 1
ATOM 5093 N N . SER A 1 656 ? 24.968 13.910 -46.756 1.00 61.75 656 SER A N 1
ATOM 5094 C CA . SER A 1 656 ? 25.528 15.103 -47.409 1.00 61.75 656 SER A CA 1
ATOM 5095 C C . SER A 1 656 ? 25.218 16.423 -46.700 1.00 61.75 656 SER A C 1
ATOM 5097 O O . SER A 1 656 ? 25.834 17.432 -47.033 1.00 61.75 656 SER A O 1
ATOM 5099 N N . GLY A 1 657 ? 24.286 16.432 -45.741 1.00 52.94 657 GLY A N 1
ATOM 5100 C CA . GLY A 1 657 ? 23.980 17.598 -44.905 1.00 52.94 657 GLY A CA 1
ATOM 5101 C C . GLY A 1 657 ? 23.226 18.755 -45.578 1.00 52.94 657 GLY A C 1
ATOM 5102 O O . GLY A 1 657 ? 23.083 19.799 -44.948 1.00 52.94 657 GLY A O 1
ATOM 5103 N N . GLU A 1 658 ? 22.725 18.618 -46.811 1.00 43.16 658 GLU A N 1
ATOM 5104 C CA . GLU A 1 658 ? 21.830 19.630 -47.397 1.00 43.16 658 GLU A CA 1
ATOM 5105 C C . GLU A 1 658 ? 20.388 19.415 -46.912 1.00 43.16 658 GLU A C 1
ATOM 5107 O O . GLU A 1 658 ? 19.706 18.465 -47.300 1.00 43.16 658 GLU A O 1
ATOM 5112 N N . SER A 1 659 ? 19.923 20.314 -46.043 1.00 34.09 659 SER A N 1
ATOM 5113 C CA . SER A 1 659 ? 18.529 20.400 -45.614 1.00 34.09 659 SER A CA 1
ATOM 5114 C C . SER A 1 659 ? 17.639 20.757 -46.806 1.00 34.09 659 SER A C 1
ATOM 5116 O O . SER A 1 659 ? 17.858 21.777 -47.459 1.00 34.09 659 SER A O 1
ATOM 5118 N N . VAL A 1 660 ? 16.587 19.977 -47.060 1.00 37.91 660 VAL A N 1
ATOM 5119 C CA . VAL A 1 660 ? 15.486 20.430 -47.922 1.00 37.91 660 VAL A CA 1
ATOM 5120 C C . VAL A 1 660 ? 14.800 21.588 -47.192 1.00 37.91 660 VAL A C 1
ATOM 5122 O O . VAL A 1 660 ? 14.152 21.378 -46.169 1.00 37.91 660 VAL A O 1
ATOM 5125 N N . VAL A 1 661 ? 14.997 22.820 -47.665 1.00 34.72 661 VAL A N 1
ATOM 5126 C CA . VAL A 1 661 ? 14.279 23.997 -47.158 1.00 34.72 661 VAL A CA 1
ATOM 5127 C C . VAL A 1 661 ? 12.832 23.890 -47.631 1.00 34.72 661 VAL A C 1
ATOM 5129 O O . VAL A 1 661 ? 12.567 23.969 -48.829 1.00 34.72 661 VAL A O 1
ATOM 5132 N N . ILE A 1 662 ? 11.903 23.695 -46.697 1.00 38.59 662 ILE A N 1
ATOM 5133 C CA . ILE A 1 662 ? 10.466 23.793 -46.964 1.00 38.59 662 ILE A CA 1
ATOM 5134 C C . ILE A 1 662 ? 10.113 25.283 -46.905 1.00 38.59 662 ILE A C 1
ATOM 5136 O O . ILE A 1 662 ? 10.288 25.919 -45.864 1.00 38.59 662 ILE A O 1
ATOM 5140 N N . HIS A 1 663 ? 9.670 25.861 -48.023 1.00 37.19 663 HIS A N 1
ATOM 5141 C CA . HIS A 1 663 ? 9.069 27.193 -48.025 1.00 37.19 663 HIS A CA 1
ATOM 5142 C C . HIS A 1 663 ? 7.573 27.068 -47.730 1.00 37.19 663 HIS A C 1
ATOM 5144 O O . HIS A 1 663 ? 6.855 26.354 -48.426 1.00 37.19 663 HIS A O 1
ATOM 5150 N N . LEU A 1 664 ? 7.132 27.769 -46.687 1.00 39.75 664 LEU A N 1
ATOM 5151 C CA . LEU A 1 664 ? 5.725 28.048 -46.422 1.00 39.75 664 LEU A CA 1
ATOM 5152 C C . LEU A 1 664 ? 5.346 29.301 -47.216 1.00 39.75 664 LEU A C 1
ATOM 5154 O O . LEU A 1 664 ? 6.141 30.246 -47.263 1.00 39.75 664 LEU A O 1
ATOM 5158 N N . ASP A 1 665 ? 4.177 29.303 -47.851 1.00 43.50 665 ASP A N 1
ATOM 5159 C CA . ASP A 1 665 ? 3.624 30.522 -48.442 1.00 43.50 665 ASP A CA 1
ATOM 5160 C C . ASP A 1 665 ? 3.025 31.453 -47.370 1.00 43.50 665 ASP A C 1
ATOM 5162 O O . ASP A 1 665 ? 2.963 31.112 -46.185 1.00 43.50 665 ASP A O 1
ATOM 5166 N N . ASP A 1 666 ? 2.612 32.657 -47.781 1.00 46.28 666 ASP A N 1
ATOM 5167 C CA . ASP A 1 666 ? 2.080 33.697 -46.885 1.00 46.28 666 ASP A CA 1
ATOM 5168 C C . ASP A 1 666 ? 0.788 33.271 -46.145 1.00 46.28 666 ASP A C 1
ATOM 5170 O O . ASP A 1 666 ? 0.407 33.916 -45.166 1.00 46.28 666 ASP A O 1
ATOM 5174 N N . ASP A 1 667 ? 0.157 32.163 -46.558 1.00 48.06 667 ASP A N 1
ATOM 5175 C CA . ASP A 1 667 ? -1.043 31.579 -45.945 1.00 48.06 667 ASP A CA 1
ATOM 5176 C C . ASP A 1 667 ? -0.742 30.329 -45.085 1.00 48.06 667 ASP A C 1
ATOM 5178 O O . ASP A 1 667 ? -1.652 29.732 -44.501 1.00 48.06 667 ASP A O 1
ATOM 5182 N N . GLY A 1 668 ? 0.532 29.943 -44.945 1.00 41.28 668 GLY A N 1
ATOM 5183 C CA . GLY A 1 668 ? 0.965 28.833 -44.094 1.00 41.28 668 GLY A CA 1
ATOM 5184 C C . GLY A 1 668 ? 0.701 27.442 -44.676 1.00 41.28 668 GLY A C 1
ATOM 5185 O O . GLY A 1 668 ? 0.660 26.469 -43.918 1.00 41.28 668 GLY A O 1
ATOM 5186 N N . VAL A 1 669 ? 0.531 27.326 -45.996 1.00 42.75 669 VAL A N 1
ATOM 5187 C CA . VAL A 1 669 ? 0.397 26.048 -46.699 1.00 42.75 669 VAL A CA 1
ATOM 5188 C C . VAL A 1 669 ? 1.769 25.601 -47.212 1.00 42.75 669 VAL A C 1
ATOM 5190 O O . VAL A 1 669 ? 2.524 26.359 -47.819 1.00 42.75 669 VAL A O 1
ATOM 5193 N N . GLU A 1 670 ? 2.117 24.341 -46.949 1.00 41.72 670 GLU A N 1
ATOM 5194 C CA . GLU A 1 670 ? 3.344 23.729 -47.461 1.00 41.72 670 GLU A CA 1
ATOM 5195 C C . GLU A 1 670 ? 3.240 23.535 -48.980 1.00 41.72 670 GLU A C 1
ATOM 5197 O O . GLU A 1 670 ? 2.437 22.732 -49.460 1.00 41.72 670 GLU A O 1
ATOM 5202 N N . ILE A 1 671 ? 4.072 24.244 -49.748 1.00 39.00 671 ILE A N 1
ATOM 5203 C CA . ILE A 1 671 ? 4.215 23.998 -51.186 1.00 39.00 671 ILE A CA 1
ATOM 5204 C C . ILE A 1 671 ? 5.383 23.019 -51.390 1.00 39.00 671 ILE A C 1
ATOM 5206 O O . ILE A 1 671 ? 6.521 23.345 -51.036 1.00 39.00 671 ILE A O 1
ATOM 5210 N N . PRO A 1 672 ? 5.166 21.832 -51.988 1.00 36.16 672 PRO A N 1
ATOM 5211 C CA . PRO A 1 672 ? 6.258 20.929 -52.325 1.00 36.16 672 PRO A CA 1
ATOM 5212 C C . PRO A 1 672 ? 7.127 21.566 -53.416 1.00 36.16 672 PRO A C 1
ATOM 5214 O O . PRO A 1 672 ? 6.655 21.820 -54.523 1.00 36.16 672 PRO A O 1
ATOM 5217 N N . ILE A 1 673 ? 8.410 21.809 -53.140 1.00 40.81 673 ILE A N 1
ATOM 5218 C CA . ILE A 1 673 ? 9.368 22.153 -54.197 1.00 40.81 673 ILE A CA 1
ATOM 5219 C C . ILE A 1 673 ? 9.706 20.863 -54.960 1.00 40.81 673 ILE A C 1
ATOM 5221 O O . ILE A 1 673 ? 10.173 19.892 -54.362 1.00 40.81 673 ILE A O 1
ATOM 5225 N N . GLU A 1 674 ? 9.534 20.865 -56.285 1.00 36.59 674 GLU A N 1
ATOM 5226 C CA . GLU A 1 674 ? 9.932 19.807 -57.237 1.00 36.59 674 GLU A CA 1
ATOM 5227 C C . GLU A 1 674 ? 11.467 19.599 -57.342 1.00 36.59 674 GLU A C 1
ATOM 5229 O O . GLU A 1 674 ? 12.028 19.496 -58.431 1.00 36.59 674 GLU A O 1
ATOM 5234 N N . ASN A 1 675 ? 12.197 19.522 -56.225 1.00 37.41 675 ASN A N 1
ATOM 5235 C CA . ASN A 1 675 ? 13.631 19.192 -56.207 1.00 37.41 675 ASN A CA 1
ATOM 5236 C C . ASN A 1 675 ? 13.926 17.863 -55.489 1.00 37.41 675 ASN A C 1
ATOM 5238 O O . ASN A 1 675 ? 14.969 17.680 -54.867 1.00 37.41 675 ASN A O 1
ATOM 5242 N N . THR A 1 676 ? 13.038 16.882 -55.644 1.00 36.66 676 THR A N 1
ATOM 5243 C CA . THR A 1 676 ? 13.214 15.482 -55.212 1.00 36.66 676 THR A CA 1
ATOM 5244 C C . THR A 1 676 ? 14.286 14.702 -55.997 1.00 36.66 676 THR A C 1
ATOM 5246 O O . THR A 1 676 ? 14.452 13.504 -55.783 1.00 36.66 676 THR A O 1
ATOM 5249 N N . SER A 1 677 ? 15.044 15.328 -56.906 1.00 40.16 677 SER A N 1
ATOM 5250 C CA . SER A 1 677 ? 15.789 14.603 -57.950 1.00 40.16 677 SER A CA 1
ATOM 5251 C C . SER A 1 677 ? 17.316 14.521 -57.803 1.00 40.16 677 SER A C 1
ATOM 5253 O O . SER A 1 677 ? 17.959 13.892 -58.645 1.00 40.16 677 SER A O 1
ATOM 5255 N N . LYS A 1 678 ? 17.943 15.062 -56.749 1.00 50.25 678 LYS A N 1
ATOM 5256 C CA . LYS A 1 678 ? 19.382 14.827 -56.501 1.00 50.25 678 LYS A CA 1
ATOM 5257 C C . LYS A 1 678 ? 19.619 14.136 -55.169 1.00 50.25 678 LYS A C 1
ATOM 5259 O O . LYS A 1 678 ? 19.945 14.763 -54.171 1.00 50.25 678 LYS A O 1
ATOM 5264 N N . VAL A 1 679 ? 19.517 12.807 -55.192 1.00 58.84 679 VAL A N 1
ATOM 5265 C CA . VAL A 1 679 ? 20.114 11.958 -54.157 1.00 58.84 679 VAL A CA 1
ATOM 5266 C C . VAL A 1 679 ? 21.590 12.328 -54.038 1.00 58.84 679 VAL A C 1
ATOM 5268 O O . VAL A 1 679 ? 22.341 12.239 -55.015 1.00 58.84 679 VAL A O 1
ATOM 5271 N N . ALA A 1 680 ? 22.004 12.773 -52.858 1.00 66.25 680 ALA A N 1
ATOM 5272 C CA . ALA A 1 680 ? 23.378 13.175 -52.653 1.00 66.25 680 ALA A CA 1
ATOM 5273 C C . ALA A 1 680 ? 24.317 11.963 -52.700 1.00 66.25 680 ALA A C 1
ATOM 5275 O O . ALA A 1 680 ? 24.068 10.937 -52.068 1.00 66.25 680 ALA A O 1
ATOM 5276 N N . LYS A 1 681 ? 25.399 12.086 -53.474 1.00 78.69 681 LYS A N 1
ATOM 5277 C CA . LYS A 1 681 ? 26.364 11.005 -53.703 1.00 78.69 681 LYS A CA 1
ATOM 5278 C C . LYS A 1 681 ? 27.638 11.264 -52.914 1.00 78.69 681 LYS A C 1
ATOM 5280 O O . LYS A 1 681 ? 28.324 12.258 -53.163 1.00 78.69 681 LYS A O 1
ATOM 5285 N N . ILE A 1 682 ? 27.982 10.359 -52.004 1.00 81.44 682 ILE A N 1
ATOM 5286 C CA . ILE A 1 682 ? 29.221 10.444 -51.230 1.00 81.44 682 ILE A CA 1
ATOM 5287 C C . ILE A 1 682 ? 30.413 10.093 -52.126 1.00 81.44 682 ILE A C 1
ATOM 5289 O O . ILE A 1 682 ? 30.415 9.088 -52.842 1.00 81.44 682 ILE A O 1
ATOM 5293 N N . ARG A 1 683 ? 31.429 10.956 -52.098 1.00 76.38 683 ARG A N 1
ATOM 5294 C CA . ARG A 1 683 ? 32.696 10.786 -52.818 1.00 76.38 683 ARG A CA 1
ATOM 5295 C C . ARG A 1 683 ? 33.703 9.992 -51.982 1.00 76.38 683 ARG A C 1
ATOM 5297 O O . ARG A 1 683 ? 33.618 9.980 -50.756 1.00 76.38 683 ARG A O 1
ATOM 5304 N N . ALA A 1 684 ? 34.691 9.380 -52.636 1.00 70.62 684 ALA A N 1
ATOM 5305 C CA . ALA A 1 684 ? 35.715 8.563 -51.974 1.00 70.62 684 ALA A CA 1
ATOM 5306 C C . ALA A 1 684 ? 36.530 9.328 -50.909 1.00 70.62 684 ALA A C 1
ATOM 5308 O O . ALA A 1 684 ? 36.819 8.790 -49.845 1.00 70.62 684 ALA A O 1
ATOM 5309 N N . ASP A 1 685 ? 36.848 10.600 -51.158 1.00 64.25 685 ASP A N 1
ATOM 5310 C CA . ASP A 1 685 ? 37.543 11.485 -50.212 1.00 64.25 685 ASP A CA 1
ATOM 5311 C C . ASP A 1 685 ? 36.678 11.846 -48.988 1.00 64.25 685 ASP A C 1
ATOM 5313 O O . ASP A 1 685 ? 37.168 11.949 -47.863 1.00 64.25 685 ASP A O 1
ATOM 5317 N N . THR A 1 686 ? 35.371 11.981 -49.199 1.00 67.69 686 THR A N 1
ATOM 5318 C CA . THR A 1 686 ? 34.383 12.355 -48.180 1.00 67.69 686 THR A CA 1
ATOM 5319 C C . THR A 1 686 ? 33.962 11.159 -47.320 1.00 67.69 686 THR A C 1
ATOM 5321 O O . THR A 1 686 ? 33.605 11.331 -46.155 1.00 67.69 686 THR A O 1
ATOM 5324 N N . ALA A 1 687 ? 34.075 9.936 -47.849 1.00 67.69 687 ALA A N 1
ATOM 5325 C CA . ALA A 1 687 ? 33.828 8.699 -47.109 1.00 67.69 687 ALA A CA 1
ATOM 5326 C C . ALA A 1 687 ? 34.843 8.461 -45.972 1.00 67.69 687 ALA A C 1
ATOM 5328 O O . ALA A 1 687 ? 34.531 7.748 -45.021 1.00 67.69 687 ALA A O 1
ATOM 5329 N N . ARG A 1 688 ? 36.040 9.076 -46.039 1.00 78.00 688 ARG A N 1
ATOM 5330 C CA . ARG A 1 688 ? 37.110 8.981 -45.021 1.00 78.00 688 ARG A CA 1
ATOM 5331 C C . ARG A 1 688 ? 37.444 7.534 -44.610 1.00 78.00 688 ARG A C 1
ATOM 5333 O O . ARG A 1 688 ? 37.701 7.251 -43.441 1.00 78.00 688 ARG A O 1
ATOM 5340 N N . THR A 1 689 ? 37.473 6.616 -45.571 1.00 77.75 689 THR A N 1
ATOM 5341 C CA . THR A 1 689 ? 37.664 5.164 -45.363 1.00 77.75 689 THR A CA 1
ATOM 5342 C C . THR A 1 689 ? 38.933 4.805 -44.586 1.00 77.75 689 THR A C 1
ATOM 5344 O O . THR A 1 689 ? 38.913 3.903 -43.749 1.00 77.75 689 THR A O 1
ATOM 5347 N N . SER A 1 690 ? 40.017 5.555 -44.789 1.00 78.19 690 SER A N 1
ATOM 5348 C CA . SER A 1 690 ? 41.291 5.345 -44.101 1.00 78.19 690 SER A CA 1
ATOM 5349 C C . SER A 1 690 ? 41.184 5.595 -42.595 1.00 78.19 690 SER A C 1
ATOM 5351 O O . SER A 1 690 ? 41.779 4.862 -41.807 1.00 78.19 690 SER A O 1
ATOM 5353 N N . ILE A 1 691 ? 40.376 6.579 -42.187 1.00 80.25 691 ILE A N 1
ATOM 5354 C CA . ILE A 1 691 ? 40.079 6.884 -40.782 1.00 80.25 691 ILE A CA 1
ATOM 5355 C C . ILE A 1 691 ? 39.198 5.782 -40.187 1.00 80.25 691 ILE A C 1
ATOM 5357 O O . ILE A 1 691 ? 39.481 5.286 -39.098 1.00 80.25 691 ILE A O 1
ATOM 5361 N N . LEU A 1 692 ? 38.184 5.332 -40.929 1.00 83.88 692 LEU A N 1
ATOM 5362 C CA . LEU A 1 692 ? 37.303 4.248 -40.488 1.00 83.88 692 LEU A CA 1
ATOM 5363 C C . LEU A 1 692 ? 38.066 2.928 -40.278 1.00 83.88 692 LEU A C 1
ATOM 5365 O O . LEU A 1 692 ? 37.820 2.225 -39.294 1.00 83.88 692 LEU A O 1
ATOM 5369 N N . ARG A 1 693 ? 39.054 2.625 -41.135 1.00 84.06 693 ARG A N 1
ATOM 5370 C CA . ARG A 1 693 ? 39.976 1.495 -40.932 1.00 84.06 693 ARG A CA 1
ATOM 5371 C C . ARG A 1 693 ? 40.769 1.640 -39.635 1.00 84.06 693 ARG A C 1
ATOM 5373 O O . ARG A 1 693 ? 40.843 0.682 -38.869 1.00 84.06 693 ARG A O 1
ATOM 5380 N N . VAL A 1 694 ? 41.346 2.817 -39.375 1.00 83.31 694 VAL A N 1
ATOM 5381 C CA . VAL A 1 694 ? 42.117 3.075 -38.145 1.00 83.31 694 VAL A CA 1
ATOM 5382 C C . VAL A 1 694 ? 41.244 2.881 -36.907 1.00 83.31 694 VAL A C 1
ATOM 5384 O O . VAL A 1 694 ? 41.687 2.260 -35.941 1.00 83.31 694 VAL A O 1
ATOM 5387 N N . HIS A 1 695 ? 39.991 3.337 -36.942 1.00 83.06 695 HIS A N 1
ATOM 5388 C CA . HIS A 1 695 ? 39.056 3.121 -35.841 1.00 83.06 695 HIS A CA 1
ATOM 5389 C C . HIS A 1 695 ? 38.748 1.635 -35.633 1.00 83.06 695 HIS A C 1
ATOM 5391 O O . HIS A 1 695 ? 38.845 1.155 -34.506 1.00 83.06 695 HIS A O 1
ATOM 5397 N N . ARG A 1 696 ? 38.484 0.867 -36.701 1.00 87.56 696 ARG A N 1
ATOM 5398 C CA . ARG A 1 696 ? 38.328 -0.596 -36.598 1.00 87.56 696 ARG A CA 1
ATOM 5399 C C . ARG A 1 696 ? 39.562 -1.256 -35.977 1.00 87.56 696 ARG A C 1
ATOM 5401 O O . ARG A 1 696 ? 39.424 -2.081 -35.080 1.00 87.56 696 ARG A O 1
ATOM 5408 N N . GLU A 1 697 ? 40.763 -0.912 -36.437 1.00 85.94 697 GLU A N 1
ATOM 5409 C CA . GLU A 1 697 ? 42.012 -1.502 -35.936 1.00 85.94 697 GLU A CA 1
ATOM 5410 C C . GLU A 1 697 ? 42.307 -1.132 -34.481 1.00 85.94 697 GLU A C 1
ATOM 5412 O O . GLU A 1 697 ? 42.824 -1.959 -33.727 1.00 85.94 697 GLU A O 1
ATOM 5417 N N . SER A 1 698 ? 41.974 0.096 -34.080 1.00 82.88 698 SER A N 1
ATOM 5418 C CA . SER A 1 698 ? 42.046 0.541 -32.689 1.00 82.88 698 SER A CA 1
ATOM 5419 C C . SER A 1 698 ? 41.117 -0.299 -31.811 1.00 82.88 698 SER A C 1
ATOM 5421 O O . SER A 1 698 ? 41.561 -0.868 -30.814 1.00 82.88 698 SER A O 1
ATOM 5423 N N . LEU A 1 699 ? 39.874 -0.500 -32.249 1.00 80.25 699 LEU A N 1
ATOM 5424 C CA . LEU A 1 699 ? 38.879 -1.307 -31.542 1.00 80.25 699 LEU A CA 1
ATOM 5425 C C . LEU A 1 699 ? 39.209 -2.799 -31.518 1.00 80.25 699 LEU A C 1
ATOM 5427 O O . LEU A 1 699 ? 38.931 -3.479 -30.539 1.00 80.25 699 LEU A O 1
ATOM 5431 N N . ALA A 1 700 ? 39.863 -3.324 -32.552 1.00 82.56 700 ALA A N 1
ATOM 5432 C CA . ALA A 1 700 ? 40.350 -4.701 -32.554 1.00 82.56 700 ALA A CA 1
ATOM 5433 C C . ALA A 1 700 ? 41.512 -4.931 -31.560 1.00 82.56 700 ALA A C 1
ATOM 5435 O O . ALA A 1 700 ? 41.811 -6.077 -31.199 1.00 82.56 700 ALA A O 1
ATOM 5436 N N . LYS A 1 701 ? 42.193 -3.864 -31.121 1.00 81.25 701 LYS A N 1
ATOM 5437 C CA . LYS A 1 701 ? 43.253 -3.905 -30.096 1.00 81.25 701 LYS A CA 1
ATOM 5438 C C . LYS A 1 701 ? 42.725 -3.631 -28.688 1.00 81.25 701 LYS A C 1
ATOM 5440 O O . LYS A 1 701 ? 43.409 -3.977 -27.726 1.00 81.25 701 LYS A O 1
ATOM 5445 N N . ASP A 1 702 ? 41.537 -3.051 -28.579 1.00 75.00 702 ASP A N 1
ATOM 5446 C CA . ASP A 1 702 ? 40.860 -2.792 -27.317 1.00 75.00 702 ASP A CA 1
ATOM 5447 C C . ASP A 1 702 ? 40.521 -4.115 -26.608 1.00 75.00 702 ASP A C 1
ATOM 5449 O O . ASP A 1 702 ? 39.966 -5.042 -27.203 1.00 75.00 702 ASP A O 1
ATOM 5453 N N . LYS A 1 703 ? 40.904 -4.220 -25.332 1.00 69.25 703 LYS A N 1
ATOM 5454 C CA . LYS A 1 703 ? 40.663 -5.415 -24.512 1.00 69.25 703 LYS A CA 1
ATOM 5455 C C . LYS A 1 703 ? 39.227 -5.486 -23.987 1.00 69.25 703 LYS A C 1
ATOM 5457 O O . LYS A 1 703 ? 38.808 -6.573 -23.605 1.00 69.25 703 LYS A O 1
ATOM 5462 N N . SER A 1 704 ? 38.497 -4.368 -23.982 1.00 62.19 704 SER A N 1
ATOM 5463 C CA . SER A 1 704 ? 37.085 -4.304 -23.575 1.00 62.19 704 SER A CA 1
ATOM 5464 C C . SER A 1 704 ? 36.132 -4.866 -24.638 1.00 62.19 704 SER A C 1
ATOM 5466 O O . SER A 1 704 ? 34.993 -5.217 -24.341 1.00 62.19 704 SER A O 1
ATOM 5468 N N . VAL A 1 705 ? 36.595 -4.998 -25.887 1.00 63.84 705 VAL A N 1
ATOM 5469 C CA . VAL A 1 705 ? 35.789 -5.492 -27.007 1.00 63.84 705 VAL A CA 1
ATOM 5470 C C . VAL A 1 705 ? 35.904 -7.016 -27.103 1.00 63.84 705 VAL A C 1
ATOM 5472 O O . VAL A 1 705 ? 36.873 -7.556 -27.637 1.00 63.84 705 VAL A O 1
ATOM 5475 N N . GLU A 1 706 ? 34.880 -7.713 -26.604 1.00 66.62 706 GLU A N 1
ATOM 5476 C CA . GLU A 1 706 ? 34.814 -9.184 -26.556 1.00 66.62 706 GLU A CA 1
ATOM 5477 C C . GLU A 1 706 ? 34.932 -9.838 -27.949 1.00 66.62 706 GLU A C 1
ATOM 5479 O O . GLU A 1 706 ? 35.707 -10.777 -28.143 1.00 66.62 706 GLU A O 1
ATOM 5484 N N . ILE A 1 707 ? 34.180 -9.337 -28.939 1.00 76.75 707 ILE A N 1
ATOM 5485 C CA . ILE A 1 707 ? 34.221 -9.808 -30.331 1.00 76.75 707 ILE A CA 1
ATOM 5486 C C . ILE A 1 707 ? 34.785 -8.690 -31.197 1.00 76.75 707 ILE A C 1
ATOM 5488 O O . ILE A 1 707 ? 34.136 -7.677 -31.447 1.00 76.75 707 ILE A O 1
ATOM 5492 N N . LYS A 1 708 ? 36.012 -8.894 -31.670 1.00 84.88 708 LYS A N 1
ATOM 5493 C CA . LYS A 1 708 ? 36.759 -7.879 -32.411 1.00 84.88 708 LYS A CA 1
ATOM 5494 C C . LYS A 1 708 ? 36.111 -7.596 -33.772 1.00 84.88 708 LYS A C 1
ATOM 5496 O O . LYS A 1 708 ? 35.848 -8.546 -34.522 1.00 84.88 708 LYS A O 1
ATOM 5501 N N . PRO A 1 709 ? 35.883 -6.318 -34.130 1.00 87.06 709 PRO A N 1
ATOM 5502 C CA . PRO A 1 709 ? 35.292 -5.976 -35.412 1.00 87.06 709 PRO A CA 1
ATOM 5503 C C . PRO A 1 709 ? 36.239 -6.368 -36.546 1.00 87.06 709 PRO A C 1
ATOM 5505 O O . PRO A 1 709 ? 37.382 -5.920 -36.610 1.00 87.06 709 PRO A O 1
ATOM 5508 N N . SER A 1 710 ? 35.753 -7.231 -37.434 1.00 86.00 710 SER A N 1
ATOM 5509 C CA . SER A 1 710 ? 36.504 -7.738 -38.589 1.00 86.00 710 SER A CA 1
ATOM 5510 C C . SER A 1 710 ? 36.185 -6.963 -39.868 1.00 86.00 710 SER A C 1
ATOM 5512 O O . SER A 1 710 ? 36.970 -6.985 -40.811 1.00 86.00 710 SER A O 1
ATOM 5514 N N . PHE A 1 711 ? 35.062 -6.241 -39.881 1.00 90.06 711 PHE A N 1
ATOM 5515 C CA . PHE A 1 711 ? 34.581 -5.486 -41.034 1.00 90.06 711 PHE A CA 1
ATOM 5516 C C . PHE A 1 711 ? 34.235 -4.051 -40.646 1.00 90.06 711 PHE A C 1
ATOM 5518 O O . PHE A 1 711 ? 34.107 -3.716 -39.465 1.00 90.06 711 PHE A O 1
ATOM 5525 N N . THR A 1 712 ? 34.075 -3.206 -41.658 1.00 92.38 712 THR A N 1
ATOM 5526 C CA . THR A 1 712 ? 33.599 -1.833 -41.502 1.00 92.38 712 THR A CA 1
ATOM 5527 C C . THR A 1 712 ? 32.571 -1.549 -42.574 1.00 92.38 712 THR A C 1
ATOM 5529 O O . THR A 1 712 ? 32.838 -1.787 -43.746 1.00 92.38 712 THR A O 1
ATOM 5532 N N . VAL A 1 713 ? 31.413 -1.046 -42.171 1.00 94.06 713 VAL A N 1
ATOM 5533 C CA . VAL A 1 713 ? 30.278 -0.769 -43.046 1.00 94.06 713 VAL A CA 1
ATOM 5534 C C . VAL A 1 713 ? 30.078 0.733 -43.140 1.00 94.06 713 VAL A C 1
ATOM 5536 O O . VAL A 1 713 ? 30.082 1.425 -42.126 1.00 94.06 713 VAL A O 1
ATOM 5539 N N . VAL A 1 714 ? 29.893 1.240 -44.353 1.00 92.38 714 VAL A N 1
ATOM 5540 C CA . VAL A 1 714 ? 29.519 2.637 -44.585 1.00 92.38 714 VAL A CA 1
ATOM 5541 C C . VAL A 1 714 ? 28.167 2.662 -45.268 1.00 92.38 714 VAL A C 1
ATOM 5543 O O . VAL A 1 714 ? 28.007 2.063 -46.332 1.00 92.38 714 VAL A O 1
ATOM 5546 N N . VAL A 1 715 ? 27.213 3.367 -44.664 1.00 92.81 715 VAL A N 1
ATOM 5547 C CA . VAL A 1 715 ? 25.862 3.535 -45.203 1.00 92.81 715 VAL A CA 1
ATOM 5548 C C . VAL A 1 715 ? 25.671 4.975 -45.660 1.00 92.81 715 VAL A C 1
ATOM 5550 O O . VAL A 1 715 ? 25.921 5.904 -44.897 1.00 92.81 715 VAL A O 1
ATOM 5553 N N . ALA A 1 716 ? 25.239 5.179 -46.904 1.00 90.31 716 ALA A N 1
ATOM 5554 C CA . ALA A 1 716 ? 25.041 6.516 -47.470 1.00 90.31 716 ALA A CA 1
ATOM 5555 C C . ALA A 1 716 ? 23.841 6.575 -48.430 1.00 90.31 716 ALA A C 1
ATOM 5557 O O . ALA A 1 716 ? 23.478 5.542 -48.997 1.00 90.31 716 ALA A O 1
ATOM 5558 N N . PRO A 1 717 ? 23.223 7.752 -48.667 1.00 87.06 717 PRO A N 1
ATOM 5559 C CA . PRO A 1 717 ? 22.095 7.883 -49.592 1.00 87.06 717 PRO A CA 1
ATOM 5560 C C . PRO A 1 717 ? 22.374 7.325 -50.984 1.00 87.06 717 PRO A C 1
ATOM 5562 O O . PRO A 1 717 ? 21.485 6.689 -51.553 1.00 87.06 717 PRO A O 1
ATOM 5565 N N . ASP A 1 718 ? 23.580 7.579 -51.499 1.00 88.38 718 ASP A N 1
ATOM 5566 C CA . ASP A 1 718 ? 24.178 6.973 -52.687 1.00 88.38 718 ASP A CA 1
ATOM 5567 C C . ASP A 1 718 ? 25.693 7.277 -52.727 1.00 88.38 718 ASP A C 1
ATOM 5569 O O . ASP A 1 718 ? 26.216 8.070 -51.934 1.00 88.38 718 ASP A O 1
ATOM 5573 N N . PHE A 1 719 ? 26.407 6.673 -53.674 1.00 87.00 719 PHE A N 1
ATOM 5574 C CA . PHE A 1 719 ? 27.851 6.799 -53.847 1.00 87.00 719 PHE A CA 1
ATOM 5575 C C . PHE A 1 719 ? 28.230 7.287 -55.253 1.00 87.00 719 PHE A C 1
ATOM 5577 O O . PHE A 1 719 ? 27.581 6.972 -56.254 1.00 87.00 719 PHE A O 1
ATOM 5584 N N . GLN A 1 720 ? 29.313 8.063 -55.366 1.00 82.19 720 GLN A N 1
ATOM 5585 C CA . GLN A 1 720 ? 29.818 8.471 -56.679 1.00 82.19 720 GLN A CA 1
ATOM 5586 C C . GLN A 1 720 ? 30.468 7.274 -57.390 1.00 82.19 720 GLN A C 1
ATOM 5588 O O . GLN A 1 720 ? 31.445 6.717 -56.898 1.00 82.19 720 GLN A O 1
ATOM 5593 N N . GLY A 1 721 ? 29.942 6.913 -58.565 1.00 81.44 721 GLY A N 1
ATOM 5594 C CA . GLY A 1 721 ? 30.390 5.731 -59.308 1.00 81.44 721 GLY A CA 1
ATOM 5595 C C . GLY A 1 721 ? 29.820 4.413 -58.776 1.00 81.44 721 GLY A C 1
ATOM 5596 O O . GLY A 1 721 ? 30.418 3.379 -59.018 1.00 81.44 721 GLY A O 1
ATOM 5597 N N . ALA A 1 722 ? 28.684 4.438 -58.061 1.00 81.88 722 ALA A N 1
ATOM 5598 C CA . ALA A 1 722 ? 28.076 3.251 -57.444 1.00 81.88 722 ALA A CA 1
ATOM 5599 C C . ALA A 1 722 ? 27.863 2.060 -58.399 1.00 81.88 722 ALA A C 1
ATOM 5601 O O . ALA A 1 722 ? 27.970 0.921 -57.963 1.00 81.88 722 ALA A O 1
ATOM 5602 N N . GLU A 1 723 ? 27.585 2.331 -59.677 1.00 81.44 723 GLU A N 1
ATOM 5603 C CA . GLU A 1 723 ? 27.329 1.321 -60.717 1.00 81.44 723 GLU A CA 1
ATOM 5604 C C . GLU A 1 723 ? 28.603 0.862 -61.456 1.00 81.44 723 GLU A C 1
ATOM 5606 O O . GLU A 1 723 ? 28.530 -0.008 -62.320 1.00 81.44 723 GLU A O 1
ATOM 5611 N N . ASP A 1 724 ? 29.766 1.454 -61.158 1.00 80.62 724 ASP A N 1
ATOM 5612 C CA . ASP A 1 724 ? 31.051 1.134 -61.786 1.00 80.62 724 ASP A CA 1
ATOM 5613 C C . ASP A 1 724 ? 32.000 0.485 -60.757 1.00 80.62 724 ASP A C 1
ATOM 5615 O O . ASP A 1 724 ? 32.556 1.182 -59.900 1.00 80.62 724 ASP A O 1
ATOM 5619 N N . PRO A 1 725 ? 32.226 -0.841 -60.822 1.00 72.06 725 PRO A N 1
ATOM 5620 C CA . PRO A 1 725 ? 33.149 -1.540 -59.928 1.00 72.06 725 PRO A CA 1
ATOM 5621 C C . PRO A 1 725 ? 34.588 -1.004 -59.984 1.00 72.06 725 PRO A C 1
ATOM 5623 O O . PRO A 1 725 ? 35.317 -1.119 -59.005 1.00 72.06 725 PRO A O 1
ATOM 5626 N N . GLU A 1 726 ? 34.991 -0.360 -61.084 1.00 76.44 726 GLU A N 1
ATOM 5627 C CA . GLU A 1 726 ? 36.332 0.213 -61.261 1.00 76.44 726 GLU A CA 1
ATOM 5628 C C . GLU A 1 726 ? 36.466 1.646 -60.722 1.00 76.44 726 GLU A C 1
ATOM 5630 O O . GLU A 1 726 ? 37.564 2.229 -60.762 1.00 76.44 726 GLU A O 1
ATOM 5635 N N . ALA A 1 727 ? 35.375 2.220 -60.203 1.00 84.12 727 ALA A N 1
ATOM 5636 C CA . ALA A 1 727 ? 35.357 3.559 -59.639 1.00 84.12 727 ALA A CA 1
ATOM 5637 C C . ALA A 1 727 ? 36.339 3.701 -58.466 1.00 84.12 727 ALA A C 1
ATOM 5639 O O . ALA A 1 727 ? 36.612 2.769 -57.707 1.00 84.12 727 ALA A O 1
ATOM 5640 N N . LEU A 1 728 ? 36.840 4.926 -58.275 1.00 81.88 728 LEU A N 1
ATOM 5641 C CA . LEU A 1 728 ? 37.807 5.243 -57.220 1.00 81.88 728 LEU A CA 1
ATOM 5642 C C . LEU A 1 728 ? 37.313 4.828 -55.824 1.00 81.88 728 LEU A C 1
ATOM 5644 O O . LEU A 1 728 ? 38.114 4.386 -55.009 1.00 81.88 728 LEU A O 1
ATOM 5648 N N . LEU A 1 729 ? 36.007 4.941 -55.556 1.00 84.50 729 LEU A N 1
ATOM 5649 C CA . LEU A 1 729 ? 35.426 4.517 -54.284 1.00 84.50 729 LEU A CA 1
ATOM 5650 C C . LEU A 1 729 ? 35.601 3.012 -54.046 1.00 84.50 729 LEU A C 1
ATOM 5652 O O . LEU A 1 729 ? 36.063 2.639 -52.975 1.00 84.50 729 LEU A O 1
ATOM 5656 N N . SER A 1 730 ? 35.287 2.169 -55.031 1.00 85.25 730 SER A N 1
ATOM 5657 C CA . SER A 1 730 ? 35.411 0.710 -54.927 1.00 85.25 730 SER A CA 1
ATOM 5658 C C . SER A 1 730 ? 36.860 0.295 -54.663 1.00 85.25 730 SER A C 1
ATOM 5660 O O . SER A 1 730 ? 37.125 -0.453 -53.727 1.00 85.25 730 SER A O 1
ATOM 5662 N N . LYS A 1 731 ? 37.824 0.895 -55.377 1.00 84.56 731 LYS A N 1
ATOM 5663 C CA . LYS A 1 731 ? 39.270 0.677 -55.152 1.00 84.56 731 LYS A CA 1
ATOM 5664 C C . LYS A 1 731 ? 39.720 1.059 -53.741 1.00 84.56 731 LYS A C 1
ATOM 5666 O O . LYS A 1 731 ? 40.548 0.386 -53.130 1.00 84.56 731 LYS A O 1
ATOM 5671 N N . VAL A 1 732 ? 39.176 2.152 -53.209 1.00 84.50 732 VAL A N 1
ATOM 5672 C CA . VAL A 1 732 ? 39.459 2.609 -51.844 1.00 84.50 732 VAL A CA 1
ATOM 5673 C C . VAL A 1 732 ? 38.809 1.681 -50.806 1.00 84.50 732 VAL A C 1
ATOM 5675 O O . VAL A 1 732 ? 39.447 1.329 -49.814 1.00 84.50 732 VAL A O 1
ATOM 5678 N N . CYS A 1 733 ? 37.578 1.227 -51.049 1.00 87.75 733 CYS A N 1
ATOM 5679 C CA . CYS A 1 733 ? 36.885 0.251 -50.211 1.00 87.75 733 CYS A CA 1
ATOM 5680 C C . CYS A 1 733 ? 37.595 -1.111 -50.189 1.00 87.75 733 CYS A C 1
ATOM 5682 O O . CYS A 1 733 ? 37.700 -1.710 -49.120 1.00 87.75 733 CYS A O 1
ATOM 5684 N N . GLU A 1 734 ? 38.146 -1.578 -51.311 1.00 87.38 734 GLU A N 1
ATOM 5685 C CA . GLU A 1 734 ? 38.994 -2.776 -51.370 1.00 87.38 734 GLU A CA 1
ATOM 5686 C C . GLU A 1 734 ? 40.253 -2.623 -50.510 1.00 87.38 734 GLU A C 1
ATOM 5688 O O . GLU A 1 734 ? 40.520 -3.465 -49.651 1.00 87.38 734 GLU A O 1
ATOM 5693 N N . ASN A 1 735 ? 40.992 -1.524 -50.690 1.00 86.25 735 ASN A N 1
ATOM 5694 C CA . ASN A 1 735 ? 42.240 -1.267 -49.968 1.00 86.25 735 ASN A CA 1
ATOM 5695 C C . ASN A 1 735 ? 42.044 -1.131 -48.448 1.00 86.25 735 ASN A C 1
ATOM 5697 O O . ASN A 1 735 ? 42.881 -1.570 -47.655 1.00 86.25 735 ASN A O 1
ATOM 5701 N N . ASP A 1 736 ? 40.943 -0.510 -48.024 1.00 85.12 736 ASP A N 1
ATOM 5702 C CA . ASP A 1 736 ? 40.665 -0.251 -46.608 1.00 85.12 736 ASP A CA 1
ATOM 5703 C C . ASP A 1 736 ? 39.757 -1.325 -45.964 1.00 85.12 736 ASP A C 1
ATOM 5705 O O . ASP A 1 736 ? 39.514 -1.303 -44.750 1.00 85.12 736 ASP A O 1
ATOM 5709 N N . ALA A 1 737 ? 39.317 -2.314 -46.752 1.00 86.81 737 ALA A N 1
ATOM 5710 C CA . ALA A 1 737 ? 38.354 -3.355 -46.391 1.00 86.81 737 ALA A CA 1
ATOM 5711 C C . ALA A 1 737 ? 37.047 -2.777 -45.814 1.00 86.81 737 ALA A C 1
ATOM 5713 O O . ALA A 1 737 ? 36.647 -3.096 -44.691 1.00 86.81 737 ALA A O 1
ATOM 5714 N N . ILE A 1 738 ? 36.414 -1.889 -46.580 1.00 90.44 738 ILE A N 1
ATOM 5715 C CA . ILE A 1 738 ? 35.138 -1.237 -46.266 1.00 90.44 738 ILE A CA 1
ATOM 5716 C C . ILE A 1 738 ? 34.020 -1.860 -47.108 1.00 90.44 738 ILE A C 1
ATOM 5718 O O . ILE A 1 738 ? 34.215 -2.153 -48.285 1.00 90.44 738 ILE A O 1
ATOM 5722 N N . VAL A 1 739 ? 32.843 -2.012 -46.509 1.00 94.38 739 VAL A N 1
ATOM 5723 C CA . VAL A 1 739 ? 31.611 -2.503 -47.132 1.00 94.38 739 VAL A CA 1
ATOM 5724 C C . VAL A 1 739 ? 30.678 -1.309 -47.364 1.00 94.38 739 VAL A C 1
ATOM 5726 O O . VAL A 1 739 ? 30.086 -0.811 -46.403 1.00 94.38 739 VAL A O 1
ATOM 5729 N N . PRO A 1 740 ? 30.556 -0.798 -48.598 1.00 93.50 740 PRO A N 1
ATOM 5730 C CA . PRO A 1 740 ? 29.650 0.305 -48.895 1.00 93.50 740 PRO A CA 1
ATOM 5731 C C . PRO A 1 740 ? 28.229 -0.206 -49.194 1.00 93.50 740 PRO A C 1
ATOM 5733 O O . PRO A 1 740 ? 28.038 -1.081 -50.039 1.00 93.50 740 PRO A O 1
ATOM 5736 N N . ILE A 1 741 ? 27.218 0.354 -48.524 1.00 94.88 741 ILE A N 1
ATOM 5737 C CA . ILE A 1 741 ? 25.801 -0.007 -48.707 1.00 94.88 741 ILE A CA 1
ATOM 5738 C C . ILE A 1 741 ? 24.983 1.268 -48.932 1.00 94.88 741 ILE A C 1
ATOM 5740 O O . ILE A 1 741 ? 25.089 2.219 -48.153 1.00 94.88 741 ILE A O 1
ATOM 5744 N N . ARG A 1 742 ? 24.174 1.335 -49.999 1.00 93.88 742 ARG A N 1
ATOM 5745 C CA . ARG A 1 742 ? 23.275 2.485 -50.190 1.00 93.88 742 ARG A CA 1
ATOM 5746 C C . ARG A 1 742 ? 22.089 2.358 -49.243 1.00 93.88 742 ARG A C 1
ATOM 5748 O O . ARG A 1 742 ? 21.635 1.252 -48.963 1.00 93.88 742 ARG A O 1
ATOM 5755 N N . VAL A 1 743 ? 21.531 3.481 -48.800 1.00 92.31 743 VAL A N 1
ATOM 5756 C CA . VAL A 1 743 ? 20.348 3.479 -47.922 1.00 92.31 743 VAL A CA 1
ATOM 5757 C C . VAL A 1 743 ? 19.189 2.693 -48.536 1.00 92.31 743 VAL A C 1
ATOM 5759 O O . VAL A 1 743 ? 18.568 1.900 -47.838 1.00 92.31 743 VAL A O 1
ATOM 5762 N N . ALA A 1 744 ? 18.957 2.846 -49.843 1.00 90.31 744 ALA A N 1
ATOM 5763 C CA . ALA A 1 744 ? 17.921 2.098 -50.552 1.00 90.31 744 ALA A CA 1
ATOM 5764 C C . ALA A 1 744 ? 18.168 0.578 -50.517 1.00 90.31 744 ALA A C 1
ATOM 5766 O O . ALA A 1 744 ? 17.230 -0.189 -50.319 1.00 90.31 744 ALA A O 1
ATOM 5767 N N . ASP A 1 745 ? 19.425 0.137 -50.643 1.00 94.12 745 ASP A N 1
ATOM 5768 C CA . ASP A 1 745 ? 19.758 -1.289 -50.588 1.00 94.12 745 ASP A CA 1
ATOM 5769 C C . ASP A 1 745 ? 19.597 -1.836 -49.159 1.00 94.12 745 ASP A C 1
ATOM 5771 O O . ASP A 1 745 ? 19.065 -2.927 -48.971 1.00 94.12 745 ASP A O 1
ATOM 5775 N N . LEU A 1 746 ? 20.003 -1.077 -48.130 1.00 94.50 746 LEU A N 1
ATOM 5776 C CA . LEU A 1 746 ? 19.810 -1.483 -46.733 1.00 94.50 746 LEU A CA 1
ATOM 5777 C C . LEU A 1 746 ? 18.322 -1.555 -46.365 1.00 94.50 746 LEU A C 1
ATOM 5779 O O . LEU A 1 746 ? 17.910 -2.515 -45.718 1.00 94.50 746 LEU A O 1
ATOM 5783 N N . ALA A 1 747 ? 17.519 -0.581 -46.800 1.00 88.62 747 ALA A N 1
ATOM 5784 C CA . ALA A 1 747 ? 16.067 -0.605 -46.633 1.00 88.62 747 ALA A CA 1
ATOM 5785 C C . ALA A 1 747 ? 15.465 -1.848 -47.305 1.00 88.62 747 ALA A C 1
ATOM 5787 O O . ALA A 1 747 ? 14.704 -2.583 -46.677 1.00 88.62 747 ALA A O 1
ATOM 5788 N N . LYS A 1 748 ? 15.910 -2.163 -48.527 1.00 90.75 748 LYS A N 1
ATOM 5789 C CA . LYS A 1 748 ? 15.484 -3.371 -49.236 1.00 90.75 748 LYS A CA 1
ATOM 5790 C C . LYS A 1 748 ? 15.895 -4.655 -48.514 1.00 90.75 748 LYS A C 1
ATOM 5792 O O . LYS A 1 748 ? 15.108 -5.591 -48.429 1.00 90.75 748 LYS A O 1
ATOM 5797 N N . LEU A 1 749 ? 17.099 -4.713 -47.946 1.00 92.00 749 LEU A N 1
ATOM 5798 C CA . LEU A 1 749 ? 17.540 -5.855 -47.141 1.00 92.00 749 LEU A CA 1
ATOM 5799 C C . LEU A 1 749 ? 16.655 -6.053 -45.899 1.00 92.00 749 LEU A C 1
ATOM 5801 O O . LEU A 1 749 ? 16.342 -7.193 -45.560 1.00 92.00 749 LEU A O 1
ATOM 5805 N N . VAL A 1 750 ? 16.228 -4.965 -45.247 1.00 88.88 750 VAL A N 1
ATOM 5806 C CA . VAL A 1 750 ? 15.291 -5.004 -44.109 1.00 88.88 750 VAL A CA 1
ATOM 5807 C C . VAL A 1 750 ? 13.913 -5.529 -44.530 1.00 88.88 750 VAL A C 1
ATOM 5809 O O . VAL A 1 750 ? 13.306 -6.280 -43.773 1.00 88.88 750 VAL A O 1
ATOM 5812 N N . GLU A 1 751 ? 13.440 -5.208 -45.735 1.00 86.62 751 GLU A N 1
ATOM 5813 C CA . GLU A 1 751 ? 12.184 -5.739 -46.292 1.00 86.62 751 GLU A CA 1
ATOM 5814 C C . GLU A 1 751 ? 12.286 -7.210 -46.727 1.00 86.62 751 GLU A C 1
ATOM 5816 O O . GLU A 1 751 ? 11.352 -7.991 -46.552 1.00 86.62 751 GLU A O 1
ATOM 5821 N N . VAL A 1 752 ? 13.424 -7.625 -47.283 1.00 87.25 752 VAL A N 1
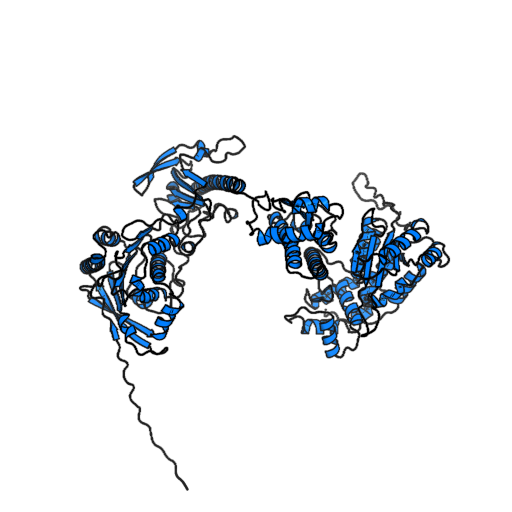ATOM 5822 C CA . VAL A 1 752 ? 13.641 -9.011 -47.734 1.00 87.25 752 VAL A CA 1
ATOM 5823 C C . VAL A 1 752 ? 13.846 -9.957 -46.545 1.00 87.25 752 VAL A C 1
ATOM 5825 O O . VAL A 1 752 ? 13.394 -11.105 -46.572 1.00 87.25 752 VAL A O 1
ATOM 5828 N N . PHE A 1 753 ? 14.503 -9.476 -45.485 1.00 86.81 753 PHE A N 1
ATOM 5829 C CA . PHE A 1 753 ? 14.816 -10.222 -44.264 1.00 86.81 753 PHE A CA 1
ATOM 5830 C C . PHE A 1 753 ? 13.657 -11.066 -43.701 1.00 86.81 753 PHE A C 1
ATOM 5832 O O . PHE A 1 753 ? 13.866 -12.273 -43.530 1.00 86.81 753 PHE A O 1
ATOM 5839 N N . PRO A 1 754 ? 12.456 -10.510 -43.429 1.00 82.75 754 PRO A N 1
ATOM 5840 C CA . PRO A 1 754 ? 11.378 -11.276 -42.817 1.00 82.75 754 PRO A CA 1
ATOM 5841 C C . PRO A 1 754 ? 10.798 -12.357 -43.728 1.00 82.75 754 PRO A C 1
ATOM 5843 O O . PRO A 1 754 ? 10.331 -13.380 -43.232 1.00 82.75 754 PRO A O 1
ATOM 5846 N N . LEU A 1 755 ? 10.834 -12.145 -45.046 1.00 83.94 755 LEU A N 1
ATOM 5847 C CA . LEU A 1 755 ? 10.240 -13.057 -46.024 1.00 83.94 755 LEU A CA 1
ATOM 5848 C C . LEU A 1 755 ? 11.149 -14.251 -46.322 1.00 83.94 755 LEU A C 1
ATOM 5850 O O . LEU A 1 755 ? 10.659 -15.354 -46.549 1.00 83.94 755 LEU A O 1
ATOM 5854 N N . GLN A 1 756 ? 12.466 -14.035 -46.290 1.00 81.19 756 GLN A N 1
ATOM 5855 C CA . GLN A 1 756 ? 13.477 -15.052 -46.591 1.00 81.19 756 GLN A CA 1
ATOM 5856 C C . GLN A 1 756 ? 14.066 -15.727 -45.341 1.00 81.19 756 GLN A C 1
ATOM 5858 O O . GLN A 1 756 ? 14.860 -16.658 -45.460 1.00 81.19 756 GLN A O 1
ATOM 5863 N N . GLY A 1 757 ? 13.713 -15.263 -44.134 1.00 73.94 757 GLY A N 1
ATOM 5864 C CA . GLY A 1 757 ? 14.254 -15.800 -42.881 1.00 73.94 757 GLY A CA 1
ATOM 5865 C C . GLY A 1 757 ? 15.770 -15.618 -42.765 1.00 73.94 757 GLY A C 1
ATOM 5866 O O . GLY A 1 757 ? 16.469 -16.493 -42.245 1.00 73.94 757 GLY A O 1
ATOM 5867 N N . LEU A 1 758 ? 16.299 -14.506 -43.290 1.00 82.69 758 LEU A N 1
ATOM 5868 C CA . LEU A 1 758 ? 17.731 -14.219 -43.230 1.00 82.69 758 LEU A CA 1
ATOM 5869 C C . LEU A 1 758 ? 18.188 -14.137 -41.764 1.00 82.69 758 LEU A C 1
ATOM 5871 O O . LEU A 1 758 ? 17.461 -13.690 -40.885 1.00 82.69 758 LEU A O 1
ATOM 5875 N N . SER A 1 759 ? 19.412 -14.573 -41.481 1.00 79.12 759 SER A N 1
ATOM 5876 C CA . SER A 1 759 ? 20.009 -14.515 -40.144 1.00 79.12 759 SER A CA 1
ATOM 5877 C C . SER A 1 759 ? 21.376 -13.838 -40.214 1.00 79.12 759 SER A C 1
ATOM 5879 O O . SER A 1 759 ? 22.003 -13.828 -41.277 1.00 79.12 759 SER A O 1
ATOM 5881 N N . PRO A 1 760 ? 21.931 -13.348 -39.091 1.00 81.81 760 PRO A N 1
ATOM 5882 C CA . PRO A 1 760 ? 23.298 -12.832 -39.082 1.00 81.81 760 PRO A CA 1
ATOM 5883 C C . PRO A 1 760 ? 24.334 -13.840 -39.612 1.00 81.81 760 PRO A C 1
ATOM 5885 O O . PRO A 1 760 ? 25.383 -13.441 -40.114 1.00 81.81 760 PRO A O 1
ATOM 5888 N N . ALA A 1 761 ? 24.054 -15.147 -39.550 1.00 79.75 761 ALA A N 1
ATOM 5889 C CA . ALA A 1 761 ? 24.904 -16.166 -40.158 1.00 79.75 761 ALA A CA 1
ATOM 5890 C C . ALA A 1 761 ? 24.825 -16.169 -41.695 1.00 79.75 761 ALA A C 1
ATOM 5892 O O . ALA A 1 761 ? 25.867 -16.274 -42.341 1.00 79.75 761 ALA A O 1
ATOM 5893 N N . SER A 1 762 ? 23.627 -16.043 -42.280 1.00 82.12 762 SER A N 1
ATOM 5894 C CA . SER A 1 762 ? 23.440 -16.037 -43.740 1.00 82.12 762 SER A CA 1
ATOM 5895 C C . SER A 1 762 ? 23.769 -14.692 -44.388 1.00 82.12 762 SER A C 1
ATOM 5897 O O . SER A 1 762 ? 24.164 -14.670 -45.548 1.00 82.12 762 SER A O 1
ATOM 5899 N N . ILE A 1 763 ? 23.679 -13.587 -43.640 1.00 89.31 763 ILE A N 1
ATOM 5900 C CA . ILE A 1 763 ? 24.040 -12.239 -44.109 1.00 89.31 763 ILE A CA 1
ATOM 5901 C C . ILE A 1 763 ? 25.563 -12.042 -44.151 1.00 89.31 763 ILE A C 1
ATOM 5903 O O . ILE A 1 763 ? 26.046 -11.195 -44.892 1.00 89.31 763 ILE A O 1
ATOM 5907 N N . ARG A 1 764 ? 26.351 -12.845 -43.421 1.00 90.06 764 ARG A N 1
ATOM 5908 C CA . ARG A 1 764 ? 27.814 -12.688 -43.316 1.00 90.06 764 ARG A CA 1
ATOM 5909 C C . ARG A 1 764 ? 28.548 -12.449 -44.655 1.00 90.06 764 ARG A C 1
ATOM 5911 O O . ARG A 1 764 ? 29.381 -11.546 -44.665 1.00 90.06 764 ARG A O 1
ATOM 5918 N N . PRO A 1 765 ? 28.258 -13.175 -45.758 1.00 92.25 765 PRO A N 1
ATOM 5919 C CA . PRO A 1 765 ? 28.933 -12.967 -47.043 1.00 92.25 765 PRO A CA 1
ATOM 5920 C C . PRO A 1 765 ? 28.781 -11.550 -47.617 1.00 92.25 765 PRO A C 1
ATOM 5922 O O . PRO A 1 765 ? 29.653 -11.102 -48.355 1.00 92.25 765 PRO A O 1
ATOM 5925 N N . LEU A 1 766 ? 27.721 -10.813 -47.256 1.00 93.56 766 LEU A N 1
ATOM 5926 C CA . LEU A 1 766 ? 27.543 -9.406 -47.638 1.00 93.56 766 LEU A CA 1
ATOM 5927 C C . LEU A 1 766 ? 28.730 -8.545 -47.182 1.00 93.56 766 LEU A C 1
ATOM 5929 O O . LEU A 1 766 ? 29.152 -7.634 -47.890 1.00 93.56 766 LEU A O 1
ATOM 5933 N N . PHE A 1 767 ? 29.297 -8.849 -46.011 1.00 92.62 767 PHE A N 1
ATOM 5934 C CA . PHE A 1 767 ? 30.392 -8.074 -45.429 1.00 92.62 767 PHE A CA 1
ATOM 5935 C C . PHE A 1 767 ? 31.766 -8.398 -46.032 1.00 92.62 767 PHE A C 1
ATOM 5937 O O . PHE A 1 767 ? 32.757 -7.747 -45.690 1.00 92.62 767 PHE A O 1
ATOM 5944 N N . ASP A 1 768 ? 31.841 -9.342 -46.971 1.00 90.12 768 ASP A N 1
ATOM 5945 C CA . ASP A 1 768 ? 33.041 -9.605 -47.770 1.00 90.12 768 ASP A CA 1
ATOM 5946 C C . ASP A 1 768 ? 33.093 -8.749 -49.050 1.00 90.12 768 ASP A C 1
ATOM 5948 O O . ASP A 1 768 ? 34.149 -8.635 -49.671 1.00 90.12 768 ASP A O 1
ATOM 5952 N N . LEU A 1 769 ? 31.992 -8.075 -49.401 1.00 93.38 769 LEU A N 1
ATOM 5953 C CA . LEU A 1 769 ? 31.880 -7.248 -50.603 1.00 93.38 769 LEU A CA 1
ATOM 5954 C C . LEU A 1 769 ? 32.510 -5.862 -50.416 1.00 93.38 769 LEU A C 1
ATOM 5956 O O . LEU A 1 769 ? 32.606 -5.345 -49.297 1.00 93.38 769 LEU A O 1
ATOM 5960 N N . ARG A 1 770 ? 32.977 -5.266 -51.521 1.00 92.06 770 ARG A N 1
ATOM 5961 C CA . ARG A 1 770 ? 33.789 -4.032 -51.512 1.00 92.06 770 ARG A CA 1
ATOM 5962 C C . ARG A 1 770 ? 33.298 -2.942 -52.468 1.00 92.06 770 ARG A C 1
ATOM 5964 O O . ARG A 1 770 ? 33.890 -1.868 -52.494 1.00 92.06 770 ARG A O 1
ATOM 5971 N N . SER A 1 771 ? 32.206 -3.167 -53.200 1.00 91.25 771 SER A N 1
ATOM 5972 C CA . SER A 1 771 ? 31.601 -2.163 -54.083 1.00 91.25 771 SER A CA 1
ATOM 5973 C C . SER A 1 771 ? 30.090 -2.013 -53.828 1.00 91.25 771 SER A C 1
ATOM 5975 O O . SER A 1 771 ? 29.448 -2.988 -53.423 1.00 91.25 771 SER A O 1
ATOM 5977 N N . PRO A 1 772 ? 29.501 -0.820 -54.060 1.00 90.50 772 PRO A N 1
ATOM 5978 C CA . PRO A 1 772 ? 28.053 -0.624 -53.935 1.00 90.50 772 PRO A CA 1
ATOM 5979 C C . PRO A 1 772 ? 27.243 -1.481 -54.922 1.00 90.50 772 PRO A C 1
ATOM 5981 O O . PRO A 1 772 ? 26.151 -1.938 -54.597 1.00 90.50 772 PRO A O 1
ATOM 5984 N N . ALA A 1 773 ? 27.778 -1.723 -56.124 1.00 90.44 773 ALA A N 1
ATOM 5985 C CA . ALA A 1 773 ? 27.141 -2.578 -57.123 1.00 90.44 773 ALA A CA 1
ATOM 5986 C C . ALA A 1 773 ? 27.053 -4.035 -56.646 1.00 90.44 773 ALA A C 1
ATOM 5988 O O . ALA A 1 773 ? 26.011 -4.675 -56.793 1.00 90.44 773 ALA A O 1
ATOM 5989 N N . ASP A 1 774 ? 28.121 -4.562 -56.040 1.00 92.19 774 ASP A N 1
ATOM 5990 C CA . ASP A 1 774 ? 28.139 -5.941 -55.550 1.00 92.19 774 ASP A CA 1
ATOM 5991 C C . ASP A 1 774 ? 27.190 -6.131 -54.367 1.00 92.19 774 ASP A C 1
ATOM 5993 O O . ASP A 1 774 ? 26.468 -7.130 -54.322 1.00 92.19 774 ASP A O 1
ATOM 5997 N N . THR A 1 775 ? 27.143 -5.173 -53.431 1.00 93.19 775 THR A N 1
ATOM 5998 C CA . THR A 1 775 ? 26.213 -5.235 -52.292 1.00 93.19 775 THR A CA 1
ATOM 5999 C C . THR A 1 775 ? 24.761 -5.196 -52.759 1.00 93.19 775 THR A C 1
ATOM 6001 O O . THR A 1 775 ? 23.965 -6.038 -52.337 1.00 93.19 775 THR A O 1
ATOM 6004 N N . ALA A 1 776 ? 24.427 -4.317 -53.706 1.00 92.25 776 ALA A N 1
ATOM 6005 C CA . ALA A 1 776 ? 23.103 -4.268 -54.320 1.00 92.25 776 ALA A CA 1
ATOM 6006 C C . ALA A 1 776 ? 22.741 -5.566 -55.063 1.00 92.25 776 ALA A C 1
ATOM 6008 O O . ALA A 1 776 ? 21.641 -6.100 -54.899 1.00 92.25 776 ALA A O 1
ATOM 6009 N N . ASN A 1 777 ? 23.672 -6.117 -55.848 1.00 92.06 777 ASN A N 1
ATOM 6010 C CA . ASN A 1 777 ? 23.468 -7.369 -56.576 1.00 92.06 777 ASN A CA 1
ATOM 6011 C C . ASN A 1 777 ? 23.248 -8.555 -55.632 1.00 92.06 777 ASN A C 1
ATOM 6013 O O . ASN A 1 777 ? 22.381 -9.389 -55.897 1.00 92.06 777 ASN A O 1
ATOM 6017 N N . TRP A 1 778 ? 23.988 -8.625 -54.525 1.00 93.94 778 TRP A N 1
ATOM 6018 C CA . TRP A 1 778 ? 23.802 -9.667 -53.517 1.00 93.94 778 TRP A CA 1
ATOM 6019 C C . TRP A 1 778 ? 22.407 -9.598 -52.885 1.00 93.94 778 TRP A C 1
ATOM 6021 O O . TRP A 1 778 ? 21.737 -10.625 -52.775 1.00 93.94 778 TRP A O 1
ATOM 6031 N N . ILE A 1 779 ? 21.927 -8.397 -52.540 1.00 91.25 779 ILE A N 1
ATOM 6032 C CA . ILE A 1 779 ? 20.585 -8.191 -51.963 1.00 91.25 779 ILE A CA 1
ATOM 6033 C C . ILE A 1 779 ? 19.500 -8.577 -52.976 1.00 91.25 779 ILE A C 1
ATOM 6035 O O . ILE A 1 779 ? 18.567 -9.305 -52.637 1.00 91.25 779 ILE A O 1
ATOM 6039 N N . LYS A 1 780 ? 19.669 -8.191 -54.246 1.00 88.75 780 LYS A N 1
ATOM 6040 C CA . LYS A 1 780 ? 18.763 -8.575 -55.338 1.00 88.75 780 LYS A CA 1
ATOM 6041 C C . LYS A 1 780 ? 18.719 -10.090 -55.571 1.00 88.75 780 LYS A C 1
ATOM 6043 O O . LYS A 1 780 ? 17.672 -10.634 -55.913 1.00 88.75 780 LYS A O 1
ATOM 6048 N N . GLN A 1 781 ? 19.835 -10.794 -55.372 1.00 89.31 781 GLN A N 1
ATOM 6049 C CA . GLN A 1 781 ? 19.857 -12.260 -55.418 1.00 89.31 781 GLN A CA 1
ATOM 6050 C C . GLN A 1 781 ? 19.053 -12.879 -54.269 1.00 89.31 781 GLN A C 1
ATOM 6052 O O . GLN A 1 781 ? 18.353 -13.862 -54.506 1.00 89.31 781 GLN A O 1
ATOM 6057 N N . GLN A 1 782 ? 19.105 -12.301 -53.061 1.00 87.69 782 GLN A N 1
ATOM 6058 C CA . GLN A 1 782 ? 18.279 -12.769 -51.939 1.00 87.69 782 GLN A CA 1
ATOM 6059 C C . GLN A 1 782 ? 16.786 -12.575 -52.229 1.00 87.69 782 GLN A C 1
ATOM 6061 O O . GLN A 1 782 ? 15.995 -13.494 -52.026 1.00 87.69 782 GLN A O 1
ATOM 6066 N N . GLU A 1 783 ? 16.409 -11.420 -52.782 1.00 83.44 783 GLU A N 1
ATOM 6067 C CA . GLU A 1 783 ? 15.039 -11.149 -53.231 1.00 83.44 783 GLU A CA 1
ATOM 6068 C C . GLU A 1 783 ? 14.564 -12.168 -54.283 1.00 83.44 783 GLU A C 1
ATOM 6070 O O . GLU A 1 783 ? 13.475 -12.726 -54.165 1.00 83.44 783 GLU A O 1
ATOM 6075 N N . ALA A 1 784 ? 15.406 -12.483 -55.273 1.00 80.50 784 ALA A N 1
ATOM 6076 C CA . ALA A 1 784 ? 15.075 -13.439 -56.331 1.00 80.50 784 ALA A CA 1
ATOM 6077 C C . ALA A 1 784 ? 15.038 -14.908 -55.862 1.00 80.50 784 ALA A C 1
ATOM 6079 O O . ALA A 1 784 ? 14.425 -15.750 -56.524 1.00 80.50 784 ALA A O 1
ATOM 6080 N N . SER A 1 785 ? 15.676 -15.244 -54.736 1.00 75.50 785 SER A N 1
ATOM 6081 C CA . SER A 1 785 ? 15.732 -16.603 -54.177 1.00 75.50 785 SER A CA 1
ATOM 6082 C C . SER A 1 785 ? 14.449 -17.001 -53.432 1.00 75.50 785 SER A C 1
ATOM 6084 O O . SER A 1 785 ? 14.475 -17.475 -52.302 1.00 75.50 785 SER A O 1
ATOM 6086 N N . VAL A 1 786 ? 13.292 -16.769 -54.050 1.00 68.50 786 VAL A N 1
ATOM 6087 C CA . VAL A 1 786 ? 11.968 -16.967 -53.448 1.00 68.50 786 VAL A CA 1
ATOM 6088 C C . VAL A 1 786 ? 11.774 -18.411 -52.976 1.00 68.50 786 VAL A C 1
ATOM 6090 O O . VAL A 1 786 ? 11.808 -19.352 -53.773 1.00 68.50 786 VAL A O 1
ATOM 6093 N N . SER A 1 787 ? 11.520 -18.593 -51.680 1.00 71.12 787 SER A N 1
ATOM 6094 C CA . SER A 1 787 ? 11.205 -19.895 -51.094 1.00 71.12 787 SER A CA 1
ATOM 6095 C C . SER A 1 787 ? 9.981 -19.809 -50.180 1.00 71.12 787 SER A C 1
ATOM 6097 O O . SER A 1 787 ? 9.707 -18.780 -49.571 1.00 71.12 787 SER A O 1
ATOM 6099 N N . VAL A 1 788 ? 9.198 -20.890 -50.113 1.00 77.12 788 VAL A N 1
ATOM 6100 C CA . VAL A 1 788 ? 8.124 -21.007 -49.114 1.00 77.12 788 VAL A CA 1
ATOM 6101 C C . VAL A 1 788 ? 8.786 -21.208 -47.746 1.00 77.12 788 VAL A C 1
ATOM 6103 O O . VAL A 1 788 ? 9.619 -22.117 -47.652 1.00 77.12 788 VAL A O 1
ATOM 6106 N N . PRO A 1 789 ? 8.409 -20.449 -46.697 1.00 81.31 789 PRO A N 1
ATOM 6107 C CA . PRO A 1 789 ? 8.925 -20.641 -45.342 1.00 81.31 789 PRO A CA 1
ATOM 6108 C C . PRO A 1 789 ? 8.907 -22.112 -44.889 1.00 81.31 789 PRO A C 1
ATOM 6110 O O . PRO A 1 789 ? 7.912 -22.822 -45.080 1.00 81.31 789 PRO A O 1
ATOM 6113 N N . ARG A 1 790 ? 10.018 -22.583 -44.300 1.00 78.38 790 ARG A N 1
ATOM 6114 C CA . ARG A 1 790 ? 10.183 -23.950 -43.767 1.00 78.38 790 ARG A CA 1
ATOM 6115 C C . ARG A 1 790 ? 10.708 -23.913 -42.320 1.00 78.38 790 ARG A C 1
ATOM 6117 O O . ARG A 1 790 ? 11.878 -23.598 -42.140 1.00 78.38 790 ARG A O 1
ATOM 6124 N N . PRO A 1 791 ? 9.915 -24.309 -41.306 1.00 84.75 791 PRO A N 1
ATOM 6125 C CA . PRO A 1 791 ? 8.574 -24.881 -41.415 1.00 84.75 791 PRO A CA 1
ATOM 6126 C C . PRO A 1 791 ? 7.567 -23.853 -41.942 1.00 84.75 791 PRO A C 1
ATOM 6128 O O . PRO A 1 791 ? 7.815 -22.649 -41.902 1.00 84.75 791 PRO A O 1
ATOM 6131 N N . ARG A 1 792 ? 6.420 -24.338 -42.428 1.00 88.50 792 ARG A N 1
ATOM 6132 C CA . ARG A 1 792 ? 5.308 -23.448 -42.769 1.00 88.50 792 ARG A CA 1
ATOM 6133 C C . ARG A 1 792 ? 4.889 -22.647 -41.528 1.00 88.50 792 ARG A C 1
ATOM 6135 O O . ARG A 1 792 ? 4.940 -23.166 -40.410 1.00 88.50 792 ARG A O 1
ATOM 6142 N N . ILE A 1 793 ? 4.462 -21.402 -41.730 1.00 90.00 793 ILE A N 1
ATOM 6143 C CA . ILE A 1 793 ? 4.091 -20.492 -40.640 1.00 90.00 793 ILE A CA 1
ATOM 6144 C C . ILE A 1 793 ? 2.877 -21.009 -39.859 1.00 90.00 793 ILE A C 1
ATOM 6146 O O . ILE A 1 793 ? 2.857 -20.913 -38.634 1.00 90.00 793 ILE A O 1
ATOM 6150 N N . ASP A 1 794 ? 1.898 -21.618 -40.533 1.00 88.94 794 ASP A N 1
ATOM 6151 C CA . ASP A 1 794 ? 0.767 -22.283 -39.875 1.00 88.94 794 ASP A CA 1
ATOM 6152 C C . ASP A 1 794 ? 1.222 -23.352 -38.872 1.00 88.94 794 ASP A C 1
ATOM 6154 O O . ASP A 1 794 ? 0.783 -23.363 -37.721 1.00 88.94 794 ASP A O 1
ATOM 6158 N N . ARG A 1 795 ? 2.172 -24.197 -39.274 1.00 88.50 795 ARG A N 1
ATOM 6159 C CA . ARG A 1 795 ? 2.719 -25.260 -38.435 1.00 88.50 795 ARG A CA 1
ATOM 6160 C C . ARG A 1 795 ? 3.524 -24.716 -37.259 1.00 88.50 795 ARG A C 1
ATOM 6162 O O . ARG A 1 795 ? 3.355 -25.187 -36.138 1.00 88.50 795 ARG A O 1
ATOM 6169 N N . LEU A 1 796 ? 4.362 -23.710 -37.504 1.00 90.00 796 LEU A N 1
ATOM 6170 C CA . LEU A 1 796 ? 5.160 -23.047 -36.471 1.00 90.00 796 LEU A CA 1
ATOM 6171 C C . LEU A 1 796 ? 4.276 -22.442 -35.370 1.00 90.00 796 LEU A C 1
ATOM 6173 O O . LEU A 1 796 ? 4.538 -22.635 -34.182 1.00 90.00 796 LEU A O 1
ATOM 6177 N N . VAL A 1 797 ? 3.211 -21.740 -35.765 1.00 89.31 797 VAL A N 1
ATOM 6178 C CA . VAL A 1 797 ? 2.272 -21.101 -34.833 1.00 89.31 797 VAL A CA 1
ATOM 6179 C C . VAL A 1 797 ? 1.461 -22.144 -34.055 1.00 89.31 797 VAL A C 1
ATOM 6181 O O . VAL A 1 797 ? 1.305 -21.986 -32.849 1.00 89.31 797 VAL A O 1
ATOM 6184 N N . GLN A 1 798 ? 1.037 -23.247 -34.685 1.00 86.50 798 GLN A N 1
ATOM 6185 C CA . GLN A 1 798 ? 0.368 -24.362 -33.990 1.00 86.50 798 GLN A CA 1
ATOM 6186 C C . GLN A 1 798 ? 1.246 -24.992 -32.900 1.00 86.50 798 GLN A C 1
ATOM 6188 O O . GLN A 1 798 ? 0.769 -25.296 -31.805 1.00 86.50 798 GLN A O 1
ATOM 6193 N N . VAL A 1 799 ? 2.538 -25.201 -33.181 1.00 86.62 799 VAL A N 1
ATOM 6194 C CA . VAL A 1 799 ? 3.479 -25.736 -32.184 1.00 86.62 799 VAL A CA 1
ATOM 6195 C C . VAL A 1 799 ? 3.671 -24.741 -31.037 1.00 86.62 799 VAL A C 1
ATOM 6197 O O . VAL A 1 799 ? 3.717 -25.153 -29.879 1.00 86.62 799 VAL A O 1
ATOM 6200 N N . LEU A 1 800 ? 3.735 -23.440 -31.332 1.00 85.81 800 LEU A N 1
ATOM 6201 C CA . LEU A 1 800 ? 3.826 -22.398 -30.308 1.00 85.81 800 LEU A CA 1
ATOM 6202 C C . LEU A 1 800 ? 2.578 -22.323 -29.423 1.00 85.81 800 LEU A C 1
ATOM 6204 O O . LEU A 1 800 ? 2.729 -22.273 -28.207 1.00 85.81 800 LEU A O 1
ATOM 6208 N N . GLU A 1 801 ? 1.379 -22.371 -30.001 1.00 83.06 801 GLU A N 1
ATOM 6209 C CA . GLU A 1 801 ? 0.102 -22.376 -29.270 1.00 83.06 801 GLU A CA 1
ATOM 6210 C C . GLU A 1 801 ? -0.013 -23.585 -28.339 1.00 83.06 801 GLU A C 1
ATOM 6212 O O . GLU A 1 801 ? -0.311 -23.453 -27.156 1.00 83.06 801 GLU A O 1
ATOM 6217 N N . LYS A 1 802 ? 0.323 -24.779 -28.838 1.00 79.19 802 LYS A N 1
ATOM 6218 C CA . LYS A 1 802 ? 0.286 -26.018 -28.048 1.00 79.19 802 LYS A CA 1
ATOM 6219 C C . LYS A 1 802 ? 1.138 -25.945 -26.775 1.00 79.19 802 LYS A C 1
ATOM 6221 O O . LYS A 1 802 ? 0.906 -26.696 -25.826 1.00 79.19 802 LYS A O 1
ATOM 6226 N N . PHE A 1 803 ? 2.160 -25.093 -26.766 1.00 69.50 803 PHE A N 1
ATOM 6227 C CA . PHE A 1 803 ? 3.125 -24.995 -25.680 1.00 69.50 803 PHE A CA 1
ATOM 6228 C C . PHE A 1 803 ? 3.196 -23.605 -25.029 1.00 69.50 803 PHE A C 1
ATOM 6230 O O . PHE A 1 803 ? 4.052 -23.415 -24.161 1.00 69.50 803 PHE A O 1
ATOM 6237 N N . SER A 1 804 ? 2.300 -22.672 -25.378 1.00 64.00 804 SER A N 1
ATOM 6238 C CA . SER A 1 804 ? 2.276 -21.306 -24.832 1.00 64.00 804 SER A CA 1
ATOM 6239 C C . SER A 1 804 ? 1.843 -21.246 -23.367 1.00 64.00 804 SER A C 1
ATOM 6241 O O . SER A 1 804 ? 2.298 -20.367 -22.644 1.00 64.00 804 SER A O 1
ATOM 6243 N N . ASP A 1 805 ? 1.049 -22.217 -22.905 1.00 61.56 805 ASP A N 1
ATOM 6244 C CA . ASP A 1 805 ? 0.509 -22.268 -21.534 1.00 61.56 805 ASP A CA 1
ATOM 6245 C C . ASP A 1 805 ? 1.483 -22.872 -20.507 1.00 61.56 805 ASP A C 1
ATOM 6247 O O . ASP A 1 805 ? 1.131 -23.143 -19.354 1.00 61.56 805 ASP A O 1
ATOM 6251 N N . LYS A 1 806 ? 2.733 -23.135 -20.908 1.00 64.69 806 LYS A N 1
ATOM 6252 C CA . LYS A 1 806 ? 3.739 -23.693 -20.002 1.00 64.69 806 LYS A CA 1
ATOM 6253 C C . LYS A 1 806 ? 4.233 -22.630 -19.007 1.00 64.69 806 LYS A C 1
ATOM 6255 O O . LYS A 1 806 ? 4.505 -21.500 -19.396 1.00 64.69 806 LYS A O 1
ATOM 6260 N N . PRO A 1 807 ? 4.484 -23.005 -17.738 1.00 50.16 807 PRO A N 1
ATOM 6261 C CA . PRO A 1 807 ? 4.934 -22.075 -16.695 1.00 50.16 807 PRO A CA 1
ATOM 6262 C C . PRO A 1 807 ? 6.360 -21.529 -16.903 1.00 50.16 807 PRO A C 1
ATOM 6264 O O . PRO A 1 807 ? 6.809 -20.669 -16.149 1.00 50.16 807 PRO A O 1
ATOM 6267 N N . VAL A 1 808 ? 7.098 -22.031 -17.899 1.00 64.38 808 VAL A N 1
ATOM 6268 C CA . VAL A 1 808 ? 8.469 -21.613 -18.212 1.00 64.38 808 VAL A CA 1
ATOM 6269 C C . VAL A 1 808 ? 8.463 -20.828 -19.515 1.00 64.38 808 VAL A C 1
ATOM 6271 O O . VAL A 1 808 ? 7.932 -21.303 -20.514 1.00 64.38 808 VAL A O 1
ATOM 6274 N N . ALA A 1 809 ? 9.119 -19.665 -19.518 1.00 71.25 809 ALA A N 1
ATOM 6275 C CA . ALA A 1 809 ? 9.241 -18.825 -20.704 1.00 71.25 809 ALA A CA 1
ATOM 6276 C C . ALA A 1 809 ? 9.815 -19.604 -21.904 1.00 71.25 809 ALA A C 1
ATOM 6278 O O . ALA A 1 809 ? 10.880 -20.232 -21.818 1.00 71.25 809 ALA A O 1
ATOM 6279 N N . THR A 1 810 ? 9.117 -19.533 -23.037 1.00 81.62 810 THR A N 1
ATOM 6280 C CA . THR A 1 810 ? 9.525 -20.191 -24.279 1.00 81.62 810 THR A CA 1
ATOM 6281 C C . THR A 1 810 ? 10.794 -19.547 -24.825 1.00 81.62 810 THR A C 1
ATOM 6283 O O . THR A 1 810 ? 10.877 -18.330 -24.988 1.00 81.62 810 THR A O 1
ATOM 6286 N N . LYS A 1 811 ? 11.799 -20.382 -25.102 1.00 86.00 811 LYS A N 1
ATOM 6287 C CA . LYS A 1 811 ? 13.054 -19.997 -25.749 1.00 86.00 811 LYS A CA 1
ATOM 6288 C C . LYS A 1 811 ? 13.153 -20.656 -27.119 1.00 86.00 811 LYS A C 1
ATOM 6290 O O . LYS A 1 811 ? 12.534 -21.696 -27.340 1.00 86.00 811 LYS A O 1
ATOM 6295 N N . ILE A 1 812 ? 13.995 -20.117 -27.991 1.00 84.38 812 ILE A N 1
ATOM 6296 C CA . ILE A 1 812 ? 14.235 -20.637 -29.339 1.00 84.38 812 ILE A CA 1
ATOM 6297 C C . ILE A 1 812 ? 14.685 -22.103 -29.322 1.00 84.38 812 ILE A C 1
ATOM 6299 O O . ILE A 1 812 ? 14.178 -22.900 -30.101 1.00 84.38 812 ILE A O 1
ATOM 6303 N N . GLN A 1 813 ? 15.506 -22.495 -28.345 1.00 85.38 813 GLN A N 1
ATOM 6304 C CA . GLN A 1 813 ? 15.923 -23.885 -28.122 1.00 85.38 813 GLN A CA 1
ATOM 6305 C C . GLN A 1 813 ? 14.754 -24.806 -27.752 1.00 85.38 813 GLN A C 1
ATOM 6307 O O . GLN A 1 813 ? 14.702 -25.956 -28.181 1.00 85.38 813 GLN A O 1
ATOM 6312 N N . HIS A 1 814 ? 13.795 -24.307 -26.962 1.00 88.00 814 HIS A N 1
ATOM 6313 C CA . HIS A 1 814 ? 12.598 -25.071 -26.610 1.00 88.00 814 HIS A CA 1
ATOM 6314 C C . HIS A 1 814 ? 11.732 -25.283 -27.849 1.00 88.00 814 HIS A C 1
ATOM 6316 O O . HIS A 1 814 ? 11.312 -26.407 -28.112 1.00 88.00 814 HIS A O 1
ATOM 6322 N N . LEU A 1 815 ? 11.524 -24.220 -28.634 1.00 88.06 815 LEU A N 1
ATOM 6323 C CA . LEU A 1 815 ? 10.771 -24.304 -29.878 1.00 88.06 815 LEU A CA 1
ATOM 6324 C C . LEU A 1 815 ? 11.453 -25.236 -30.882 1.00 88.06 815 LEU A C 1
ATOM 6326 O O . LEU A 1 815 ? 10.777 -26.064 -31.478 1.00 88.06 815 LEU A O 1
ATOM 6330 N N . HIS A 1 816 ? 12.779 -25.168 -31.016 1.00 89.62 816 HIS A N 1
ATOM 6331 C CA . HIS A 1 816 ? 13.557 -26.072 -31.868 1.00 89.62 816 HIS A CA 1
ATOM 6332 C C . HIS A 1 816 ? 13.354 -27.536 -31.481 1.00 89.62 816 HIS A C 1
ATOM 6334 O O . HIS A 1 816 ? 13.013 -28.355 -32.332 1.00 89.62 816 HIS A O 1
ATOM 6340 N N . ALA A 1 817 ? 13.450 -27.852 -30.188 1.00 87.50 817 ALA A N 1
ATOM 6341 C CA . ALA A 1 817 ? 13.189 -29.194 -29.680 1.00 87.50 817 ALA A CA 1
ATOM 6342 C C . ALA A 1 817 ? 11.741 -29.656 -29.933 1.00 87.50 817 ALA A C 1
ATOM 6344 O O . ALA A 1 817 ? 11.514 -30.823 -30.247 1.00 87.50 817 ALA A O 1
ATOM 6345 N N . TRP A 1 818 ? 10.757 -28.759 -29.818 1.00 90.06 818 TRP A N 1
ATOM 6346 C CA . TRP A 1 818 ? 9.355 -29.082 -30.107 1.00 90.06 818 TRP A CA 1
ATOM 6347 C C . TRP A 1 818 ? 9.103 -29.300 -31.596 1.00 90.06 818 TRP A C 1
ATOM 6349 O O . TRP A 1 818 ? 8.363 -30.211 -31.942 1.00 90.06 818 TRP A O 1
ATOM 6359 N N . MET A 1 819 ? 9.751 -28.520 -32.460 1.00 89.31 819 MET A N 1
ATOM 6360 C CA . MET A 1 819 ? 9.695 -28.691 -33.911 1.00 89.31 819 MET A CA 1
ATOM 6361 C C . MET A 1 819 ? 10.364 -30.005 -34.348 1.00 89.31 819 MET A C 1
ATOM 6363 O O . MET A 1 819 ? 9.813 -30.705 -35.191 1.00 89.31 819 MET A O 1
ATOM 6367 N N . LEU A 1 820 ? 11.492 -30.391 -33.736 1.00 87.69 820 LEU A N 1
ATOM 6368 C CA . LEU A 1 820 ? 12.126 -31.702 -33.951 1.00 87.69 820 LEU A CA 1
ATOM 6369 C C . LEU A 1 820 ? 11.207 -32.861 -33.546 1.00 87.69 820 LEU A C 1
ATOM 6371 O O . LEU A 1 820 ? 11.123 -33.859 -34.256 1.00 87.69 820 LEU A O 1
ATOM 6375 N N . ALA A 1 821 ? 10.509 -32.725 -32.415 1.00 85.44 821 ALA A N 1
ATOM 6376 C CA . ALA A 1 821 ? 9.522 -33.705 -31.955 1.00 85.44 821 ALA A CA 1
ATOM 6377 C C . ALA A 1 821 ? 8.256 -33.754 -32.832 1.00 85.44 821 ALA A C 1
ATOM 6379 O O . ALA A 1 821 ? 7.444 -34.664 -32.684 1.00 85.44 821 ALA A O 1
ATOM 6380 N N . ASP A 1 822 ? 8.091 -32.774 -33.717 1.00 83.50 822 ASP A N 1
ATOM 6381 C CA . ASP A 1 822 ? 6.970 -32.605 -34.636 1.00 83.50 822 ASP A CA 1
ATOM 6382 C C . ASP A 1 822 ? 7.406 -32.822 -36.105 1.00 83.50 822 ASP A C 1
ATOM 6384 O O . ASP A 1 822 ? 6.812 -32.282 -37.038 1.00 83.50 822 ASP A O 1
ATOM 6388 N N . ASP A 1 823 ? 8.461 -33.628 -36.291 1.00 84.44 823 ASP A N 1
ATOM 6389 C CA . ASP A 1 823 ? 9.033 -34.089 -37.566 1.00 84.44 823 ASP A CA 1
ATOM 6390 C C . ASP A 1 823 ? 9.677 -33.006 -38.459 1.00 84.44 823 ASP A C 1
ATOM 6392 O O . ASP A 1 823 ? 9.938 -33.237 -39.644 1.00 84.44 823 ASP A O 1
ATOM 6396 N N . TRP A 1 824 ? 10.006 -31.828 -37.919 1.00 88.75 824 TRP A N 1
ATOM 6397 C CA . TRP A 1 824 ? 10.795 -30.826 -38.642 1.00 88.75 824 TRP A CA 1
ATOM 6398 C C . TRP A 1 824 ? 12.298 -30.981 -38.375 1.00 88.75 824 TRP A C 1
ATOM 6400 O O . TRP A 1 824 ? 12.752 -30.882 -37.242 1.00 88.75 824 TRP A O 1
ATOM 6410 N N . THR A 1 825 ? 13.095 -31.174 -39.430 1.00 84.06 825 THR A N 1
ATOM 6411 C CA . THR A 1 825 ? 14.529 -31.521 -39.335 1.00 84.06 825 THR A CA 1
ATOM 6412 C C . THR A 1 825 ? 15.492 -30.359 -39.615 1.00 84.06 825 THR A C 1
ATOM 6414 O O . THR A 1 825 ? 16.643 -30.603 -39.982 1.00 84.06 825 THR A O 1
ATOM 6417 N N . GLY A 1 826 ? 15.039 -29.106 -39.535 1.00 82.25 826 GLY A N 1
ATOM 6418 C CA . GLY A 1 826 ? 15.882 -27.942 -39.829 1.00 82.25 826 GLY A CA 1
ATOM 6419 C C . GLY A 1 826 ? 16.772 -27.507 -38.661 1.00 82.25 826 GLY A C 1
ATOM 6420 O O . GLY A 1 826 ? 16.649 -27.978 -37.524 1.00 82.25 826 GLY A O 1
ATOM 6421 N N . ALA A 1 827 ? 17.707 -26.603 -38.943 1.00 82.69 827 ALA A N 1
ATOM 6422 C CA . ALA A 1 827 ? 18.662 -26.113 -37.949 1.00 82.69 827 ALA A CA 1
ATOM 6423 C C . ALA A 1 827 ? 18.048 -25.038 -37.031 1.00 82.69 827 ALA A C 1
ATOM 6425 O O . ALA A 1 827 ? 17.206 -24.253 -37.457 1.00 82.69 827 ALA A O 1
ATOM 6426 N N . GLU A 1 828 ? 18.522 -24.925 -35.785 1.00 81.12 828 GLU A N 1
ATOM 6427 C CA . GLU A 1 828 ? 18.056 -23.893 -34.834 1.00 81.12 828 GLU A CA 1
ATOM 6428 C C . GLU A 1 828 ? 18.176 -22.474 -35.414 1.00 81.12 828 GLU A C 1
ATOM 6430 O O . GLU A 1 828 ? 17.270 -21.664 -35.254 1.00 81.12 828 GLU A O 1
ATOM 6435 N N . SER A 1 829 ? 19.237 -22.197 -36.178 1.00 74.00 829 SER A N 1
ATOM 6436 C CA . SER A 1 829 ? 19.436 -20.905 -36.845 1.00 74.00 829 SER A CA 1
ATOM 6437 C C . SER A 1 829 ? 18.424 -20.612 -37.957 1.00 74.00 829 SER A C 1
ATOM 6439 O O . SER A 1 829 ? 18.130 -19.448 -38.213 1.00 74.00 829 SER A O 1
ATOM 6441 N N . GLU A 1 830 ? 17.910 -21.645 -38.633 1.00 79.44 830 GLU A N 1
ATOM 6442 C CA . GLU A 1 830 ? 16.862 -21.492 -39.657 1.00 79.44 830 GLU A CA 1
ATOM 6443 C C . GLU A 1 830 ? 15.529 -21.139 -38.990 1.00 79.44 830 GLU A C 1
ATOM 6445 O O . GLU A 1 830 ? 14.825 -20.227 -39.423 1.00 79.44 830 GLU A O 1
ATOM 6450 N N . LEU A 1 831 ? 15.228 -21.801 -37.870 1.00 86.06 831 LEU A N 1
ATOM 6451 C CA . LEU A 1 831 ? 14.059 -21.496 -37.053 1.00 86.06 831 LEU A CA 1
ATOM 6452 C C . LEU A 1 831 ? 14.141 -20.092 -36.443 1.00 86.06 831 LEU A C 1
ATOM 6454 O O . LEU A 1 831 ? 13.153 -19.363 -36.434 1.00 86.06 831 LEU A O 1
ATOM 6458 N N . GLU A 1 832 ? 15.320 -19.695 -35.962 1.00 84.56 832 GLU A N 1
ATOM 6459 C CA . GLU A 1 832 ? 15.551 -18.360 -35.412 1.00 84.56 832 GLU A CA 1
ATOM 6460 C C . GLU A 1 832 ? 15.316 -17.264 -36.459 1.00 84.56 832 GLU A C 1
ATOM 6462 O O . GLU A 1 832 ? 14.672 -16.260 -36.155 1.00 84.56 832 GLU A O 1
ATOM 6467 N N . GLY A 1 833 ? 15.786 -17.468 -37.696 1.00 82.44 833 GLY A N 1
ATOM 6468 C CA . GLY A 1 833 ? 15.534 -16.553 -38.812 1.00 82.44 833 GLY A CA 1
ATOM 6469 C C . GLY A 1 833 ? 14.039 -16.349 -39.070 1.00 82.44 833 GLY A C 1
ATOM 6470 O O . GLY A 1 833 ? 13.577 -15.216 -39.191 1.00 82.44 833 GLY A O 1
ATOM 6471 N N . LEU A 1 834 ? 13.256 -17.431 -39.054 1.00 87.19 834 LEU A N 1
ATOM 6472 C CA . LEU A 1 834 ? 11.803 -17.371 -39.244 1.00 87.19 834 LEU A CA 1
ATOM 6473 C C . LEU A 1 834 ? 11.064 -16.695 -38.088 1.00 87.19 834 LEU A C 1
ATOM 6475 O O . LEU A 1 834 ? 10.171 -15.883 -38.316 1.00 87.19 834 LEU A O 1
ATOM 6479 N N . VAL A 1 835 ? 11.443 -16.987 -36.844 1.00 88.81 835 VAL A N 1
ATOM 6480 C CA . VAL A 1 835 ? 10.846 -16.367 -35.648 1.00 88.81 835 VAL A CA 1
ATOM 6481 C C . VAL A 1 835 ? 11.142 -14.863 -35.604 1.00 88.81 835 VAL A C 1
ATOM 6483 O O . VAL A 1 835 ? 10.261 -14.069 -35.269 1.00 88.81 835 VAL A O 1
ATOM 6486 N N . ARG A 1 836 ? 12.354 -14.448 -35.991 1.00 84.25 836 ARG A N 1
ATOM 6487 C CA . ARG A 1 836 ? 12.698 -13.027 -36.153 1.00 84.25 836 ARG A CA 1
ATOM 6488 C C . ARG A 1 836 ? 11.889 -12.372 -37.270 1.00 84.25 836 ARG A C 1
ATOM 6490 O O . ARG A 1 836 ? 11.399 -11.263 -37.078 1.00 84.25 836 ARG A O 1
ATOM 6497 N N . GLY A 1 837 ? 11.712 -13.062 -38.397 1.00 87.00 837 GLY A N 1
ATOM 6498 C CA . GLY A 1 837 ? 10.876 -12.589 -39.500 1.00 87.00 837 GLY A CA 1
ATOM 6499 C C . GLY A 1 837 ? 9.415 -12.392 -39.092 1.00 87.00 837 GLY A C 1
ATOM 6500 O O . GLY A 1 837 ? 8.829 -11.354 -39.393 1.00 87.00 837 GLY A O 1
ATOM 6501 N N . LEU A 1 838 ? 8.857 -13.322 -38.311 1.00 88.38 838 LEU A N 1
ATOM 6502 C CA . LEU A 1 838 ? 7.519 -13.188 -37.730 1.00 88.38 838 LEU A CA 1
ATOM 6503 C C . LEU A 1 838 ? 7.399 -11.977 -36.808 1.00 88.38 838 LEU A C 1
ATOM 6505 O O . LEU A 1 838 ? 6.451 -11.209 -36.948 1.00 88.38 838 LEU A O 1
ATOM 6509 N N . HIS A 1 839 ? 8.364 -11.770 -35.909 1.00 87.69 839 HIS A N 1
ATOM 6510 C CA . HIS A 1 839 ? 8.393 -10.578 -35.060 1.00 87.69 839 HIS A CA 1
ATOM 6511 C C . HIS A 1 839 ? 8.473 -9.287 -35.886 1.00 87.69 839 HIS A C 1
ATOM 6513 O O . HIS A 1 839 ? 7.819 -8.308 -35.553 1.00 87.69 839 HIS A O 1
ATOM 6519 N N . ALA A 1 840 ? 9.228 -9.280 -36.984 1.00 83.56 840 ALA A N 1
ATOM 6520 C CA . ALA A 1 840 ? 9.365 -8.110 -37.847 1.00 83.56 840 ALA A CA 1
ATOM 6521 C C . ALA A 1 840 ? 8.099 -7.800 -38.675 1.00 83.56 840 ALA A C 1
ATOM 6523 O O . ALA A 1 840 ? 7.868 -6.636 -39.016 1.00 83.56 840 ALA A O 1
ATOM 6524 N N . LEU A 1 841 ? 7.286 -8.817 -38.995 1.00 86.88 841 LEU A N 1
ATOM 6525 C CA . LEU A 1 841 ? 6.019 -8.678 -39.728 1.00 86.88 841 LEU A CA 1
ATOM 6526 C C . LEU A 1 841 ? 4.821 -8.410 -38.822 1.00 86.88 841 LEU A C 1
ATOM 6528 O O . LEU A 1 841 ? 3.920 -7.685 -39.225 1.00 86.88 841 LEU A O 1
ATOM 6532 N N . ALA A 1 842 ? 4.792 -8.985 -37.626 1.00 86.88 842 ALA A N 1
ATOM 6533 C CA . ALA A 1 842 ? 3.697 -8.806 -36.680 1.00 86.88 842 ALA A CA 1
ATOM 6534 C C . ALA A 1 842 ? 4.221 -8.473 -35.279 1.00 86.88 842 ALA A C 1
ATOM 6536 O O . ALA A 1 842 ? 4.067 -9.260 -34.341 1.00 86.88 842 ALA A O 1
ATOM 6537 N N . PRO A 1 843 ? 4.890 -7.319 -35.131 1.00 78.38 843 PRO A N 1
ATOM 6538 C CA . PRO A 1 843 ? 5.553 -6.957 -33.890 1.00 78.38 843 PRO A CA 1
ATOM 6539 C C . PRO A 1 843 ? 4.574 -6.677 -32.737 1.00 78.38 843 PRO A C 1
ATOM 6541 O O . PRO A 1 843 ? 4.998 -6.696 -31.579 1.00 78.38 843 PRO A O 1
ATOM 6544 N N . VAL A 1 844 ? 3.287 -6.415 -33.013 1.00 75.38 844 VAL A N 1
ATOM 6545 C CA . VAL A 1 844 ? 2.248 -6.256 -31.981 1.00 75.38 844 VAL A CA 1
ATOM 6546 C C . VAL A 1 844 ? 1.822 -7.622 -31.446 1.00 75.38 844 VAL A C 1
ATOM 6548 O O . VAL A 1 844 ? 1.778 -7.820 -30.231 1.00 75.38 844 VAL A O 1
ATOM 6551 N N . SER A 1 845 ? 1.549 -8.574 -32.337 1.00 81.00 845 SER A N 1
ATOM 6552 C CA . SER A 1 845 ? 1.004 -9.892 -31.990 1.00 81.00 845 SER A CA 1
ATOM 6553 C C . SER A 1 845 ? 2.064 -10.933 -31.623 1.00 81.00 845 SER A C 1
ATOM 6555 O O . SER A 1 845 ? 1.739 -11.925 -30.967 1.00 81.00 845 SER A O 1
ATOM 6557 N N . PHE A 1 846 ? 3.325 -10.730 -32.013 1.00 84.50 846 PHE A N 1
ATOM 6558 C CA . PHE A 1 846 ? 4.412 -11.692 -31.833 1.00 84.50 846 PHE A CA 1
ATOM 6559 C C . PHE A 1 846 ? 5.672 -11.041 -31.255 1.00 84.50 846 PHE A C 1
ATOM 6561 O O . PHE A 1 846 ? 6.209 -10.078 -31.804 1.00 84.50 846 PHE A O 1
ATOM 6568 N N . PHE A 1 847 ? 6.199 -11.603 -30.167 1.00 82.38 847 PHE A N 1
ATOM 6569 C CA . PHE A 1 847 ? 7.399 -11.112 -29.492 1.00 82.38 847 PHE A CA 1
ATOM 6570 C C . PHE A 1 847 ? 8.596 -12.043 -29.700 1.00 82.38 847 PHE A C 1
ATOM 6572 O O . PHE A 1 847 ? 8.508 -13.245 -29.435 1.00 82.38 847 PHE A O 1
ATOM 6579 N N . TYR A 1 848 ? 9.738 -11.462 -30.081 1.00 81.06 848 TYR A N 1
ATOM 6580 C CA . TYR A 1 848 ? 11.031 -12.139 -30.076 1.00 81.06 848 TYR A CA 1
ATOM 6581 C C . TYR A 1 848 ? 12.163 -11.219 -29.600 1.00 81.06 848 TYR A C 1
ATOM 6583 O O . TYR A 1 848 ? 12.440 -10.202 -30.230 1.00 81.06 848 TYR A O 1
ATOM 6591 N N . GLN A 1 849 ? 12.866 -11.599 -28.527 1.00 72.25 849 GLN A N 1
ATOM 6592 C CA . GLN A 1 849 ? 14.085 -10.904 -28.088 1.00 72.25 849 GLN A CA 1
ATOM 6593 C C . GLN A 1 849 ? 15.001 -11.827 -27.278 1.00 72.25 849 GLN A C 1
ATOM 6595 O O . GLN A 1 849 ? 14.538 -12.549 -26.396 1.00 72.25 849 GLN A O 1
ATOM 6600 N N . ASP A 1 850 ? 16.311 -11.789 -27.552 1.00 67.44 850 ASP A N 1
ATOM 6601 C CA . ASP A 1 850 ? 17.341 -12.581 -26.852 1.00 67.44 850 ASP A CA 1
ATOM 6602 C C . ASP A 1 850 ? 16.996 -14.083 -26.749 1.00 67.44 850 ASP A C 1
ATOM 6604 O O . ASP A 1 850 ? 17.207 -14.730 -25.720 1.00 67.44 850 ASP A O 1
ATOM 6608 N N . GLY A 1 851 ? 16.416 -14.636 -27.819 1.00 72.31 851 GLY A N 1
ATOM 6609 C CA . GLY A 1 851 ? 16.003 -16.034 -27.894 1.00 72.31 851 GLY A CA 1
ATOM 6610 C C . GLY A 1 851 ? 14.688 -16.356 -27.182 1.00 72.31 851 GLY A C 1
ATOM 6611 O O . GLY A 1 851 ? 14.283 -17.510 -27.224 1.00 72.31 851 GLY A O 1
ATOM 6612 N N . TYR A 1 852 ? 14.014 -15.403 -26.533 1.00 79.94 852 TYR A N 1
ATOM 6613 C CA . TYR A 1 852 ? 12.690 -15.606 -25.932 1.00 79.94 852 TYR A CA 1
ATOM 6614 C C . TYR A 1 852 ? 11.575 -15.338 -26.936 1.00 79.94 852 TYR A C 1
ATOM 6616 O O . TYR A 1 852 ? 11.690 -14.419 -27.742 1.00 79.94 852 TYR A O 1
ATOM 6624 N N . ILE A 1 853 ? 10.497 -16.118 -26.846 1.00 85.12 853 ILE A N 1
ATOM 6625 C CA . ILE A 1 853 ? 9.360 -16.089 -27.772 1.00 85.12 853 ILE A CA 1
ATOM 6626 C C . ILE A 1 853 ? 8.065 -15.971 -26.969 1.00 85.12 853 ILE A C 1
ATOM 6628 O O . ILE A 1 853 ? 7.894 -16.700 -25.989 1.00 85.12 853 ILE A O 1
ATOM 6632 N N . ALA A 1 854 ? 7.153 -15.092 -27.388 1.00 81.81 854 ALA A N 1
ATOM 6633 C CA . ALA A 1 854 ? 5.802 -15.022 -26.829 1.00 81.81 854 ALA A CA 1
ATOM 6634 C C . ALA A 1 854 ? 4.759 -14.611 -27.881 1.00 81.81 854 ALA A C 1
ATOM 6636 O O . ALA A 1 854 ? 5.049 -13.831 -28.789 1.00 81.81 854 ALA A O 1
ATOM 6637 N N . LEU A 1 855 ? 3.541 -15.135 -27.729 1.00 81.75 855 LEU A N 1
ATOM 6638 C CA . LEU A 1 855 ? 2.354 -14.675 -28.446 1.00 81.75 855 LEU A CA 1
ATOM 6639 C C . LEU A 1 855 ? 1.665 -13.609 -27.587 1.00 81.75 855 LEU A C 1
ATOM 6641 O O . LEU A 1 855 ? 1.315 -13.876 -26.440 1.00 81.75 855 LEU A O 1
ATOM 6645 N N . ASN A 1 856 ? 1.492 -12.409 -28.137 1.00 77.12 856 ASN A N 1
ATOM 6646 C CA . ASN A 1 856 ? 0.902 -11.261 -27.438 1.00 77.12 856 ASN A CA 1
ATOM 6647 C C . ASN A 1 856 ? -0.571 -11.031 -27.806 1.00 77.12 856 ASN A C 1
ATOM 6649 O O . ASN A 1 856 ? -1.239 -10.198 -27.196 1.00 77.12 856 ASN A O 1
ATOM 6653 N N . ALA A 1 857 ? -1.072 -11.743 -28.814 1.00 79.94 857 ALA A N 1
ATOM 6654 C CA . ALA A 1 857 ? -2.443 -11.659 -29.294 1.00 79.94 857 ALA A CA 1
ATOM 6655 C C . ALA A 1 857 ? -2.952 -13.045 -29.717 1.00 79.94 857 ALA A C 1
ATOM 6657 O O . ALA A 1 857 ? -2.199 -14.023 -29.724 1.00 79.94 857 ALA A O 1
ATOM 6658 N N . SER A 1 858 ? -4.236 -13.130 -30.078 1.00 82.44 858 SER A N 1
ATOM 6659 C CA . SER A 1 858 ? -4.797 -14.351 -30.659 1.00 82.44 858 SER A CA 1
ATOM 6660 C C . SER A 1 858 ? -4.114 -14.693 -31.989 1.00 82.44 858 SER A C 1
ATOM 6662 O O . SER A 1 858 ? -3.604 -13.820 -32.691 1.00 82.44 858 SER A O 1
ATOM 6664 N N . ILE A 1 859 ? -4.142 -15.971 -32.371 1.00 85.56 859 ILE A N 1
ATOM 6665 C CA . ILE A 1 859 ? -3.600 -16.436 -33.659 1.00 85.56 859 ILE A CA 1
ATOM 6666 C C . ILE A 1 859 ? -4.276 -15.734 -34.842 1.00 85.56 859 ILE A C 1
ATOM 6668 O O . ILE A 1 859 ? -3.624 -15.408 -35.832 1.00 85.56 859 ILE A O 1
ATOM 6672 N N . GLU A 1 860 ? -5.574 -15.454 -34.728 1.00 84.81 860 GLU A N 1
ATOM 6673 C CA . GLU A 1 860 ? -6.324 -14.694 -35.730 1.00 84.81 860 GLU A CA 1
ATOM 6674 C C . GLU A 1 860 ? -5.777 -13.270 -35.886 1.00 84.81 860 GLU A C 1
ATOM 6676 O O . GLU A 1 860 ? -5.530 -12.832 -37.011 1.00 84.81 860 GLU A O 1
ATOM 6681 N N . ALA A 1 861 ? -5.521 -12.576 -34.770 1.00 82.62 861 ALA A N 1
ATOM 6682 C CA . ALA A 1 861 ? -4.927 -11.242 -34.774 1.00 82.62 861 ALA A CA 1
ATOM 6683 C C . ALA A 1 861 ? -3.501 -11.260 -35.344 1.00 82.62 861 ALA A C 1
ATOM 6685 O O . ALA A 1 861 ? -3.176 -10.422 -36.183 1.00 82.62 861 ALA A O 1
ATOM 6686 N N . LEU A 1 862 ? -2.699 -12.271 -34.986 1.00 87.56 862 LEU A N 1
ATOM 6687 C CA . LEU A 1 862 ? -1.367 -12.491 -35.550 1.00 87.56 862 LEU A CA 1
ATOM 6688 C C . LEU A 1 862 ? -1.416 -12.635 -37.074 1.00 87.56 862 LEU A C 1
ATOM 6690 O O . LEU A 1 862 ? -0.709 -11.927 -37.786 1.00 87.56 862 LEU A O 1
ATOM 6694 N N . TYR A 1 863 ? -2.264 -13.519 -37.603 1.00 90.19 863 TYR A N 1
ATOM 6695 C CA . TYR A 1 863 ? -2.383 -13.691 -39.051 1.00 90.19 863 TYR A CA 1
ATOM 6696 C C . TYR A 1 863 ? -2.948 -12.454 -39.751 1.00 90.19 863 TYR A C 1
ATOM 6698 O O . TYR A 1 863 ? -2.550 -12.172 -40.881 1.00 90.19 863 TYR A O 1
ATOM 6706 N N . SER A 1 864 ? -3.861 -11.718 -39.114 1.00 83.56 864 SER A N 1
ATOM 6707 C CA . SER A 1 864 ? -4.378 -10.456 -39.650 1.00 83.56 864 SER A CA 1
ATOM 6708 C C . SER A 1 864 ? -3.283 -9.395 -39.746 1.00 83.56 864 SER A C 1
ATOM 6710 O O . SER A 1 864 ? -3.169 -8.736 -40.775 1.00 83.56 864 SER A O 1
ATOM 6712 N N . GLU A 1 865 ? -2.456 -9.254 -38.709 1.00 84.38 865 GLU A N 1
ATOM 6713 C CA . GLU A 1 865 ? -1.341 -8.306 -38.693 1.00 84.38 865 GLU A CA 1
ATOM 6714 C C . GLU A 1 865 ? -0.278 -8.675 -39.732 1.00 84.38 865 GLU A C 1
ATOM 6716 O O . GLU A 1 865 ? 0.162 -7.808 -40.479 1.00 84.38 865 GLU A O 1
ATOM 6721 N N . ILE A 1 866 ? 0.071 -9.964 -39.859 1.00 87.38 866 ILE A N 1
ATOM 6722 C CA . ILE A 1 866 ? 0.998 -10.425 -40.905 1.00 87.38 866 ILE A CA 1
ATOM 6723 C C . ILE A 1 866 ? 0.461 -10.058 -42.295 1.00 87.38 866 ILE A C 1
ATOM 6725 O O . ILE A 1 866 ? 1.211 -9.526 -43.107 1.00 87.38 866 ILE A O 1
ATOM 6729 N N . ARG A 1 867 ? -0.825 -10.313 -42.584 1.00 87.38 867 ARG A N 1
ATOM 6730 C CA . ARG A 1 867 ? -1.424 -9.971 -43.888 1.00 87.38 867 ARG A CA 1
ATOM 6731 C C . ARG A 1 867 ? -1.402 -8.465 -44.146 1.00 87.38 867 ARG A C 1
ATOM 6733 O O . ARG A 1 867 ? -0.957 -8.065 -45.214 1.00 87.38 867 ARG A O 1
ATOM 6740 N N . ALA A 1 868 ? -1.790 -7.653 -43.162 1.00 81.56 868 ALA A N 1
ATOM 6741 C CA . ALA A 1 868 ? -1.755 -6.195 -43.272 1.00 81.56 868 ALA A CA 1
ATOM 6742 C C . ALA A 1 868 ? -0.330 -5.670 -43.514 1.00 81.56 868 ALA A C 1
ATOM 6744 O O . ALA A 1 868 ? -0.120 -4.792 -44.346 1.00 81.56 868 ALA A O 1
ATOM 6745 N N . SER A 1 869 ? 0.670 -6.245 -42.843 1.00 81.25 869 SER A N 1
ATOM 6746 C CA . SER A 1 869 ? 2.074 -5.913 -43.094 1.00 81.25 869 SER A CA 1
ATOM 6747 C C . SER A 1 869 ? 2.513 -6.297 -44.503 1.00 81.25 869 SER A C 1
ATOM 6749 O O . SER A 1 869 ? 3.252 -5.536 -45.120 1.00 81.25 869 SER A O 1
ATOM 6751 N N . LEU A 1 870 ? 2.059 -7.444 -45.019 1.00 83.50 870 LEU A N 1
ATOM 6752 C CA . LEU A 1 870 ? 2.387 -7.940 -46.360 1.00 83.50 870 LEU A CA 1
ATOM 6753 C C . LEU A 1 870 ? 1.739 -7.133 -47.498 1.00 83.50 870 LEU A C 1
ATOM 6755 O O . LEU A 1 870 ? 2.324 -7.070 -48.574 1.00 83.50 870 LEU A O 1
ATOM 6759 N N . GLU A 1 871 ? 0.589 -6.489 -47.273 1.00 79.50 871 GLU A N 1
ATOM 6760 C CA . GLU A 1 871 ? -0.084 -5.625 -48.266 1.00 79.50 871 GLU A CA 1
ATOM 6761 C C . GLU A 1 871 ? 0.762 -4.415 -48.693 1.00 79.50 871 GLU A C 1
ATOM 6763 O O . GLU A 1 871 ? 0.585 -3.893 -49.791 1.00 79.50 871 GLU A O 1
ATOM 6768 N N . VAL A 1 872 ? 1.684 -3.977 -47.833 1.00 69.19 872 VAL A N 1
ATOM 6769 C CA . VAL A 1 872 ? 2.541 -2.803 -48.062 1.00 69.19 872 VAL A CA 1
ATOM 6770 C C . VAL A 1 872 ? 3.806 -3.154 -48.862 1.00 69.19 872 VAL A C 1
ATOM 6772 O O . VAL A 1 872 ? 4.494 -2.258 -49.343 1.00 69.19 872 VAL A O 1
ATOM 6775 N N . TYR A 1 873 ? 4.126 -4.441 -49.036 1.00 73.25 873 TYR A N 1
ATOM 6776 C CA . TYR A 1 873 ? 5.298 -4.858 -49.810 1.00 73.25 873 TYR A CA 1
ATOM 6777 C C . TYR A 1 873 ? 5.017 -4.765 -51.313 1.00 73.25 873 TYR A C 1
ATOM 6779 O O . TYR A 1 873 ? 4.014 -5.284 -51.802 1.00 73.25 873 TYR A O 1
ATOM 6787 N N . GLU A 1 874 ? 5.938 -4.163 -52.069 1.00 62.16 874 GLU A N 1
ATOM 6788 C CA . GLU A 1 874 ? 5.915 -4.243 -53.532 1.00 62.16 874 GLU A CA 1
ATOM 6789 C C . GLU A 1 874 ? 6.051 -5.712 -53.973 1.00 62.16 874 GLU A C 1
ATOM 6791 O O . GLU A 1 874 ? 6.937 -6.432 -53.499 1.00 62.16 874 GLU A O 1
ATOM 6796 N N . ASP A 1 875 ? 5.165 -6.179 -54.862 1.00 58.44 875 ASP A N 1
ATOM 6797 C CA . ASP A 1 875 ? 5.088 -7.591 -55.259 1.00 58.44 875 ASP A CA 1
ATOM 6798 C C . ASP A 1 875 ? 6.287 -8.015 -56.128 1.00 58.44 875 ASP A C 1
ATOM 6800 O O . ASP A 1 875 ? 6.236 -8.058 -57.357 1.00 58.44 875 ASP A O 1
ATOM 6804 N N . GLY A 1 876 ? 7.394 -8.341 -55.459 1.00 59.12 876 GLY A N 1
ATOM 6805 C CA . GLY A 1 876 ? 8.573 -9.004 -56.021 1.00 59.12 876 GLY A CA 1
ATOM 6806 C C . GLY A 1 876 ? 8.439 -10.531 -56.095 1.00 59.12 876 GLY A C 1
ATOM 6807 O O . GLY A 1 876 ? 9.445 -11.225 -56.234 1.00 59.12 876 GLY A O 1
ATOM 6808 N N . GLY A 1 877 ? 7.228 -11.088 -55.941 1.00 68.38 877 GLY A N 1
ATOM 6809 C CA . GLY A 1 877 ? 6.964 -12.531 -55.988 1.00 68.38 877 GLY A CA 1
ATOM 6810 C C . GLY A 1 877 ? 7.215 -13.300 -54.682 1.00 68.38 877 GLY A C 1
ATOM 6811 O O . GLY A 1 877 ? 6.944 -14.498 -54.633 1.00 68.38 877 GLY A O 1
ATOM 6812 N N . MET A 1 878 ? 7.686 -12.645 -53.612 1.00 74.38 878 MET A N 1
ATOM 6813 C CA . MET A 1 878 ? 7.930 -13.265 -52.292 1.00 74.38 878 MET A CA 1
ATOM 6814 C C . MET A 1 878 ? 6.675 -13.366 -51.410 1.00 74.38 878 MET A C 1
ATOM 6816 O O . MET A 1 878 ? 6.572 -14.271 -50.580 1.00 74.38 878 MET A O 1
ATOM 6820 N N . VAL A 1 879 ? 5.704 -12.465 -51.595 1.00 83.31 879 VAL A N 1
ATOM 6821 C CA . VAL A 1 879 ? 4.506 -12.374 -50.744 1.00 83.31 879 VAL A CA 1
ATOM 6822 C C . VAL A 1 879 ? 3.598 -13.591 -50.927 1.00 83.31 879 VAL A C 1
ATOM 6824 O O . VAL A 1 879 ? 3.166 -14.195 -49.945 1.00 83.31 879 VAL A O 1
ATOM 6827 N N . ALA A 1 880 ? 3.344 -14.011 -52.170 1.00 82.06 880 ALA A N 1
ATOM 6828 C CA . ALA A 1 880 ? 2.445 -15.132 -52.448 1.00 82.06 880 ALA A CA 1
ATOM 6829 C C . ALA A 1 880 ? 2.932 -16.477 -51.850 1.00 82.06 880 ALA A C 1
ATOM 6831 O O . ALA A 1 880 ? 2.130 -17.158 -51.205 1.00 82.06 880 ALA A O 1
ATOM 6832 N N . PRO A 1 881 ? 4.219 -16.867 -51.964 1.00 82.81 881 PRO A N 1
ATOM 6833 C CA . PRO A 1 881 ? 4.759 -18.052 -51.285 1.00 82.81 881 PRO A CA 1
ATOM 6834 C C . PRO A 1 881 ? 4.711 -17.971 -49.758 1.00 82.81 881 PRO A C 1
ATOM 6836 O O . PRO A 1 881 ? 4.457 -18.986 -49.105 1.00 82.81 881 PRO A O 1
ATOM 6839 N N . TYR A 1 882 ? 4.904 -16.779 -49.184 1.00 87.00 882 TYR A N 1
ATOM 6840 C CA . TYR A 1 882 ? 4.777 -16.566 -47.744 1.00 87.00 882 TYR A CA 1
ATOM 6841 C C . TYR A 1 882 ? 3.320 -16.738 -47.287 1.00 87.00 882 TYR A C 1
ATOM 6843 O O . TYR A 1 882 ? 3.051 -17.516 -46.371 1.00 87.00 882 TYR A O 1
ATOM 6851 N N . LEU A 1 883 ? 2.359 -16.113 -47.977 1.00 85.81 883 LEU A N 1
ATOM 6852 C CA . LEU A 1 883 ? 0.923 -16.282 -47.716 1.00 85.81 883 LEU A CA 1
ATOM 6853 C C . LEU A 1 883 ? 0.472 -17.738 -47.878 1.00 85.81 883 LEU A C 1
ATOM 6855 O O . LEU A 1 883 ? -0.349 -18.218 -47.099 1.00 85.81 883 LEU A O 1
ATOM 6859 N N . ALA A 1 884 ? 1.047 -18.477 -48.831 1.00 85.19 884 ALA A N 1
ATOM 6860 C CA . ALA A 1 884 ? 0.765 -19.898 -49.017 1.00 85.19 884 ALA A CA 1
ATOM 6861 C C . ALA A 1 884 ? 1.212 -20.768 -47.829 1.00 85.19 884 ALA A C 1
ATOM 6863 O O . ALA A 1 884 ? 0.733 -21.897 -47.697 1.00 85.19 884 ALA A O 1
ATOM 6864 N N . SER A 1 885 ? 2.110 -20.272 -46.969 1.00 86.81 885 SER A N 1
ATOM 6865 C CA . SER A 1 885 ? 2.539 -20.933 -45.726 1.00 86.81 885 SER A CA 1
ATOM 6866 C C . SER A 1 885 ? 1.613 -20.670 -44.527 1.00 86.81 885 SER A C 1
ATOM 6868 O O . SER A 1 885 ? 1.828 -21.237 -43.457 1.00 86.81 885 SER A O 1
ATOM 6870 N N . MET A 1 886 ? 0.580 -19.841 -44.707 1.00 88.19 886 MET A N 1
ATOM 6871 C CA . MET A 1 886 ? -0.444 -19.506 -43.715 1.00 88.19 886 MET A CA 1
ATOM 6872 C C . MET A 1 886 ? -1.809 -20.118 -44.082 1.00 88.19 886 MET A C 1
ATOM 6874 O O . MET A 1 886 ? -2.017 -20.516 -45.233 1.00 88.19 886 MET A O 1
ATOM 6878 N N . PRO A 1 887 ? -2.774 -20.181 -43.143 1.00 82.38 887 PRO A N 1
ATOM 6879 C CA . PRO A 1 887 ? -4.139 -20.597 -43.457 1.00 82.38 887 PRO A CA 1
ATOM 6880 C C . PRO A 1 887 ? -4.807 -19.614 -44.431 1.00 82.38 887 PRO A C 1
ATOM 6882 O O . PRO A 1 887 ? -4.578 -18.399 -44.359 1.00 82.38 887 PRO A O 1
ATOM 6885 N N . GLN A 1 888 ? -5.668 -20.121 -45.320 1.00 72.94 888 GLN A N 1
ATOM 6886 C CA . GLN A 1 888 ? -6.491 -19.259 -46.176 1.00 72.94 888 GLN A CA 1
ATOM 6887 C C . GLN A 1 888 ? -7.433 -18.412 -45.313 1.00 72.94 888 GLN A C 1
ATOM 6889 O O . GLN A 1 888 ? -7.928 -18.883 -44.290 1.00 72.94 888 GLN A O 1
ATOM 6894 N N . ALA A 1 889 ? -7.653 -17.154 -45.702 1.00 61.06 889 ALA A N 1
ATOM 6895 C CA . ALA A 1 889 ? -8.601 -16.293 -45.007 1.00 61.06 889 ALA A CA 1
ATOM 6896 C C . ALA A 1 889 ? -10.005 -16.908 -45.117 1.00 61.06 889 ALA A C 1
ATOM 6898 O O . ALA A 1 889 ? -10.532 -17.064 -46.218 1.00 61.06 889 ALA A O 1
ATOM 6899 N N . THR A 1 890 ? -10.593 -17.294 -43.986 1.00 51.75 890 THR A N 1
ATOM 6900 C CA . THR A 1 890 ? -12.027 -17.572 -43.906 1.00 51.75 890 THR A CA 1
ATOM 6901 C C . THR A 1 890 ? -12.740 -16.231 -44.010 1.00 51.75 890 THR A C 1
ATOM 6903 O O . THR A 1 890 ? -12.527 -15.372 -43.155 1.00 51.75 890 THR A O 1
ATOM 6906 N N . GLY A 1 891 ? -13.473 -16.034 -45.107 1.00 38.31 891 GLY A N 1
ATOM 6907 C CA . GLY A 1 891 ? -14.256 -14.822 -45.356 1.00 38.31 891 GLY A CA 1
ATOM 6908 C C . GLY A 1 891 ? -15.414 -14.638 -44.391 1.00 38.31 891 GLY A C 1
ATOM 6909 O O . GLY A 1 891 ? -15.879 -15.657 -43.827 1.00 38.31 891 GLY A O 1
#

Radius of gyration: 41.32 Å; chains: 1; bounding box: 79×121×110 Å